Protein 4EZ1 (pdb70)

Foldseek 3Di:
DLLVVLVVVLVVVAQDPAFDLVRAKEKAKAKAWAAFADQDQVQQKTKTKIKIKIKIFDPSLADDCVVRVNDFKDKDAPVSHDDFQKDWPFFPDPKDWDDGWMWMAGNRRMIMTITIIMTMGHHNFPQQAPPQGGKDKIKIFGPPDFCSRYHYHYPDQAHHHPNYDPPYQKDWPGWTWDWDWDDDPPDDTIHIIIMTMTGIHGD/DLLVVLVVVLLVVLQDDAFDLVRAKEKAKAKAWAAFADQDQVQQKTKTKIKIKIKIFDPSNADDCVVRVNDFKDKAQPVSDDDFQKDWPFFPDDKAWDDGWMWMAGNRGMIMTITIIMTMGHHNQPQLADDQGGKDKIKIFGPPDACSRYPYHYPAQAHHHPNYDPPHQKDWPGWTWAWDWDDDPVDDTIHIIIMTMTGMHGD/DVLVVLLVVLVVVLVVQLVDDAFDLVRAWEKAWAKAWAAFADQDQVQQKTKTKIKIKIKIFDPSNADDCVVRVNPFKDKDACVVDDDFQKDWPFFDDPKDWDDGFMWMAGNRGMIMTITIIMTIGHHNFPCQAPPQGGKDKIKIFGPPDFCSRYVYHYPAQAHHHVNYDPPHQKDWPGWTWDWDWDDDPVDDTIHIIIMIMTGMHGD/DVVVVLLVVLVVVLVVVLLVDDAFDLVRAKEKAWAKAWAAFADADQVQQKTKTKIKIKIKIFDPSNADDCVVRVNDFKDKAQPVSDDDFQKDWPFFDDPKDWDDGWMWMAGNRRMIMTITIIMTMGRHNQPCQAPPQGGKDKIKIFGPPDFCSHYVYYYPAQAHHHVNHDPPHQKDWPGWTWAWDWDDDPVDDTIHIIIMIMTGMHGD/DVVLVVVLVVVLQADPAFDLVRAKEKAKAKAWAAFQDADQVQQKTKTKIKIKIKIFDPSQADDCVVRVNDFKDKDQPVRYDDFQKDWPFFPDPKAWDDGWMWMAGNRRMIITITIIMTIGGHNFPCQAPPQGGKDKIKIFGPPDFCSRYVYFYDPDFHHHPNYDPPHQKDWPGWGKGKDWDDDPPDDTTHMIIMIMTGMHGD/DCCVVVVNVVVPD/DQCVPVVNVVVPD/DLCVPVVSVVVPD/DLCVVVVSVVPPD/DCCVVVVNVVVPD

Nearest PDB structures (foldseek):
  4ez1-assembly1_E  TM=1.005E+00  e=9.847E-42  Aplysia californica
  4xk9-assembly1_D  TM=9.929E-01  e=1.525E-39  Aplysia californica
  4ez1-assembly1_A  TM=9.955E-01  e=4.319E-39  Aplysia californica
  5oaj-assembly1_A  TM=9.936E-01  e=7.888E-38  Aplysia californica
  5ke4-assembly1_D  TM=9.882E-01  e=1.038E-37  Aplysia californica

Solvent-accessible surface area: 41468 Å² total; per-residue (Å²): 108,81,19,25,61,33,4,94,103,1,68,91,91,74,206,34,13,0,4,30,69,110,46,80,11,63,0,17,1,9,2,0,2,9,1,1,0,77,16,40,70,80,13,8,22,1,9,1,0,2,1,5,25,10,66,5,101,12,124,63,24,106,24,82,22,131,59,27,44,86,11,45,39,12,20,8,50,10,100,100,36,60,44,11,15,18,18,9,23,22,7,0,88,46,66,62,48,13,14,40,83,31,0,0,0,26,68,57,0,17,0,11,16,4,3,4,24,7,3,15,2,8,0,47,4,111,20,16,115,52,82,87,12,2,88,8,46,3,82,4,0,6,6,0,18,1,14,100,13,5,29,3,88,30,102,68,88,89,0,31,62,87,30,35,51,82,38,1,78,20,58,32,71,51,2,39,3,58,89,58,68,55,122,53,135,82,8,94,18,23,5,18,6,0,21,3,42,1,19,1,71,89,140,114,77,24,45,63,27,5,103,104,0,42,82,92,42,108,65,15,0,4,21,99,84,39,79,13,59,0,14,1,11,3,0,2,11,1,1,0,76,18,43,71,76,11,3,19,0,6,1,0,1,0,6,30,13,88,3,108,9,124,58,13,95,19,72,27,114,108,18,47,111,22,71,42,5,19,6,50,10,95,76,22,54,45,13,15,22,17,8,15,21,7,0,93,46,67,60,49,12,14,37,82,35,0,0,0,27,68,50,0,18,0,20,15,3,3,5,22,6,2,14,2,6,0,28,4,110,22,14,106,57,79,82,12,3,74,6,52,2,63,3,0,6,4,0,19,2,13,99,14,4,35,3,90,23,102,72,79,106,2,37,69,82,26,38,46,84,35,1,73,23,57,29,67,43,1,41,4,62,88,67,71,29,120,42,132,87,11,92,17,19,1,20,7,0,25,4,50,2,85,1,72,90,145,114,100,96,27,58,98,10,48,62,28,6,92,109,0,44,78,88,39,124,67,22,2,4,28,66,120,40,81,11,61,0,16,3,5,2,0,1,9,1,1,1,78,21,42,69,81,12,1,20,1,7,1,0,2,2,7,30,8,68,4,106,19,122,60,14,102,22,70,23,120,112,26,46,83,12,41,39,4,23,8,50,10,98,98,30,58,44,11,13,18,15,9,19,23,7,0,90,48,60,62,46,8,14,38,88,33,0,0,0,23,67,44,0,16,1,14,15,3,6,4,22,7,2,16,3,9,0,34,4,111,20,16,112,53,153,136,11,2,71,9,48,3,92,4,0,5,3,0,18,1,14,98,17,4,40,3,83,33,101,65,75,110,8,36,69,88,30,31,41,80,40,3,75,24,54,26,67,45,4,42,4,61,87,43,68,67,124,45,132,89,12,92,18,18,5,18,13,0,24,2,33,4,78,1,65,85,132,115,101,87,80,122,98,8,38,59,25,6,87,104,1,44,64,75,29,86,159,66,17,1,4,21,93,61,22,81,10,65,0,15,0,12,6,1,3,14,2,1,0,76,20,44,72,79,12,7,21,0,10,2,0,3,2,10,24,10,68,4,108,18,117,62,13,103,24,84,25,121,110,22,47,104,22,68,37,4,26,5,48,10,96,88,27,60,46,13,13,22,12,7,23,22,5,0,87,51,50,62,55,17,12,41,84,34,0,0,0,29,64,46,0,15,0,18,15,5,5,4,19,7,0,14,4,8,2,44,5,108,22,18,115,52,152,78,12,4,77,11,47,2,99,4,0,4,4,0,18,0,12,92,15,3,34,2,76,26,96,71,88,95,0,35,55,80,35,31,44,80,41,2,74,19,45,32,64,48,0,49,3,60,90,68,66,92,126,42,129,84,11,100,14,23,5,18,15,0,21,4,41,2,72,2,66,86,141,78,52,66,37,7,70,108,0,44,80,84,42,124,211,41,22,1,4,28,67,76,16,72,9,63,0,14,0,0,1,0,0,8,2,3,0,79,19,41,66,77,10,7,21,1,8,2,0,2,1,10,13,10,92,4,110,16,92,62,13,83,24,70,17,122,118,20,47,98,26,61,40,5,26,6,49,9,97,80,27,57,44,11,14,21,15,12,19,20,7,0,89,52,65,60,50,10,14,41,81,30,0,1,0,38,70,54,0,16,0,14,13,3,3,4,19,7,2,16,8,10,0,42,4,110,21,16,114,45,138,117,13,2,79,10,51,2,80,2,0,5,6,1,18,1,12,101,12,3,39,2,76,37,26,151,66,152,6,28,65,80,28,26,46,78,39,2,76,24,40,24,67,52,14,68,17,78,94,77,76,62,122,42,130,87,8,92,17,19,4,20,15,0,19,2,51,8,84,2,63,89,133,34,19,32,28,14,0,3,0,1,5,45,100,49,52,21,40,13,14,1,5,0,0,2,31,99,23,46,14,36,27,13,1,4,0,0,2,45,106,31,52,14,46,15,18,1,4,0,0,2,28,100,27,44,16,37,20,15,0,4,0,0,2,28,103,26

InterPro domains:
  IPR006201 Neurotransmitter-gated ion-channel [PTHR18945] (35-205)
  IPR006202 Neurotransmitter-gated ion-channel ligand-binding domain [PF02931] (35-222)
  IPR036734 Neurotransmitter-gated ion-channel ligand-binding domain superfamily [G3DSA:2.70.170.10] (12-236)
  IPR036734 Neurotransmitter-gated ion-channel ligand-binding domain superfamily [SSF63712] (25-222)

CATH classification: 2.70.170.10

Organism: Aplysia californica (NCBI:txid6500)

B-factor: mean 32.03, std 12.46, range [12.75, 101.5]

Secondary structure (DSSP, 8-state):
-HHHHHHHHHHHT-------SSS-EEEEEEEEEEEEEEEETTTTEEEEEEEEEEEEEEEEEE--GGGGTT--EEEEEGGGS----EEESSBSSPPEE-S--EEEEETEEEEEE--EEEEEEE---TTTTSTT-EEEEEEEEESS--TTTEEEE-S-SBPB-TT--TTSSEEEEEEEEEEEEE--TT-SS-EEEEEEEEEEEE-/-HHHHHHHHHHHHH------SSS-EEEEEEEEEEEEEEEETTTTEEEEEEEEEEEEE-GGG---GGGGTT--EEEEEGGGS----EEESSBSS--EE-S--EEEEETTSEEEE--EEEEEEE---TTTTSSS-EEEEEEEEESS--TTTEEEE-S-SBPB-TT--TTSSEEEEEEEEEEEEEE-TT-SSEEEEEEEEEEEEE-/-HHHHHHHHHHHHHHHHH------SSS-EEEEEEEEEEEEEEEETTTTEEEEEEEEEEEEE-GGG---GGGGTT--EEEEEGGGS----EEESSBSSPPEE-S--EEEEETTSEEEE--EEEEEEE---TTTTSTT-EEEEEEEEESS--TTTEEEE-S-SB-B-TT--TT-SEEEEEEEEEEEEE--TT-SS-EEEEEEEEEEEE-/-HHHHHHHHHHHHHHHHHT-----BTTB-EEEEEEEEEEEEEEEETTTTEEEEEEEEEEEEE-GGG---GGGGTT--EEEEEGGGS----EEESSBSS--EE-S--EEEEETTSEEEE--EEEEEEE---TTTTSTT-EEEEEEEEESS--TTTEEEE-S-SB-B-TT--TT-SEEEEEEEEEEEEEE-TT-SSEEEEEEEEEEEEE-/-HHHHHHHHHHH------BTTB-EEEEEEEEEEEEEEEETTTTEEEEEEEEEEEEEEEEEE--GGGGTT--EEEEEGGGS----EEETTBSSPPEE-S--EEEEETEEEEEE--EEEEEEE---TTTTSSS-EEEEEEEEESS--TTTEEEEE-SS--B-TTS-TT-SEEEEEEEEEEEEE--TT-SS-EEEEEEEEEEEE-/--TTSHHHHHHH-/--TTSHHHHHHH-/--TTSHHHHHHH-/--TTSHHHHHHH-/--TTSHHHHHHH-

Structure (mmCIF, N/CA/C/O backbone):
data_4EZ1
#
_entry.id   4EZ1
#
_cell.length_a   68.437
_cell.length_b   78.636
_cell.length_c   117.636
_cell.angle_alpha   90.00
_cell.angle_beta   93.20
_cell.angle_gamma   90.00
#
_symmetry.space_group_name_H-M   'P 1 21 1'
#
loop_
_entity.id
_entity.type
_entity.pdbx_description
1 polymer 'Soluble acetylcholine receptor'
2 polymer 'Alpha-conotoxin BuIA'
3 non-polymer 'MANGANESE (II) ION'
4 water water
#
loop_
_atom_site.group_PDB
_atom_site.id
_atom_site.type_symbol
_atom_site.label_atom_id
_atom_site.label_alt_id
_atom_site.label_comp_id
_atom_site.label_asym_id
_atom_site.label_entity_id
_atom_site.label_seq_id
_atom_site.pdbx_PDB_ins_code
_atom_site.Cartn_x
_atom_site.Cartn_y
_atom_site.Cartn_z
_atom_site.occupancy
_atom_site.B_iso_or_equiv
_atom_site.auth_seq_id
_atom_site.auth_comp_id
_atom_site.auth_asym_id
_atom_site.auth_atom_id
_atom_site.pdbx_PDB_model_num
ATOM 1 N N . LEU A 1 9 ? 31.395 -10.639 0.972 1.00 63.43 0 LEU A N 1
ATOM 2 C CA . LEU A 1 9 ? 31.636 -11.028 2.388 1.00 74.68 0 LEU A CA 1
ATOM 3 C C . LEU A 1 9 ? 32.668 -10.124 3.055 1.00 76.96 0 LEU A C 1
ATOM 4 O O . LEU A 1 9 ? 32.821 -10.145 4.296 1.00 81.79 0 LEU A O 1
ATOM 6 N N . HIS A 1 10 ? 33.376 -9.332 2.246 1.00 77.56 1 HIS A N 1
ATOM 7 C CA . HIS A 1 10 ? 34.345 -8.345 2.776 1.00 77.02 1 HIS A CA 1
ATOM 8 C C . HIS A 1 10 ? 33.639 -7.144 3.395 1.00 76.30 1 HIS A C 1
ATOM 9 O O . HIS A 1 10 ? 34.099 -6.580 4.416 1.00 69.24 1 HIS A O 1
ATOM 11 N N . SER A 1 11 ? 32.499 -6.762 2.799 1.00 72.22 2 SER A N 1
ATOM 12 C CA . SER A 1 11 ? 31.635 -5.698 3.338 1.00 64.37 2 SER A CA 1
ATOM 13 C C . SER A 1 11 ? 31.087 -6.100 4.709 1.00 64.37 2 SER A C 1
ATOM 14 O O . SER A 1 11 ? 31.027 -5.279 5.618 1.00 69.25 2 SER A O 1
ATOM 17 N N . GLN A 1 12 ? 30.694 -7.362 4.843 1.00 56.82 3 GLN A N 1
ATOM 18 C CA . GLN A 1 12 ? 30.173 -7.879 6.086 1.00 60.61 3 GLN A CA 1
ATOM 19 C C . GLN A 1 12 ? 31.156 -7.730 7.235 1.00 62.71 3 GLN A C 1
ATOM 20 O O . GLN A 1 12 ? 30.784 -7.231 8.319 1.00 61.08 3 GLN A O 1
ATOM 26 N N . ALA A 1 13 ? 32.398 -8.169 7.003 1.00 58.62 4 ALA A N 1
ATOM 27 C CA . ALA A 1 13 ? 33.444 -8.111 8.031 1.00 55.90 4 ALA A CA 1
ATOM 28 C C . ALA A 1 13 ? 33.763 -6.660 8.380 1.00 56.08 4 ALA A C 1
ATOM 29 O O . ALA A 1 13 ? 34.059 -6.331 9.549 1.00 54.95 4 ALA A O 1
ATOM 31 N N . ASN A 1 14 ? 33.677 -5.786 7.382 1.00 50.46 5 ASN A N 1
ATOM 32 C CA . ASN A 1 14 ? 33.789 -4.367 7.660 1.00 52.94 5 ASN A CA 1
ATOM 33 C C . ASN A 1 14 ? 32.701 -3.834 8.599 1.00 55.01 5 ASN A C 1
ATOM 34 O O . ASN A 1 14 ? 32.993 -3.080 9.543 1.00 54.88 5 ASN A O 1
ATOM 39 N N . LEU A 1 15 ? 31.458 -4.240 8.353 1.00 47.60 6 LEU A N 1
ATOM 40 C CA . LEU A 1 15 ? 30.358 -3.810 9.197 1.00 49.39 6 LEU A CA 1
ATOM 41 C C . LEU A 1 15 ? 30.544 -4.349 10.619 1.00 51.40 6 LEU A C 1
ATOM 42 O O . LEU A 1 15 ? 30.414 -3.591 11.603 1.00 52.91 6 LEU A O 1
ATOM 47 N N . MET A 1 16 ? 30.883 -5.635 10.718 1.00 48.67 7 MET A N 1
ATOM 48 C CA . MET A 1 16 ? 31.201 -6.254 11.991 1.00 50.56 7 MET A CA 1
ATOM 49 C C . MET A 1 16 ? 32.329 -5.519 12.700 1.00 51.15 7 MET A C 1
ATOM 50 O O . MET A 1 16 ? 32.301 -5.372 13.920 1.00 61.34 7 MET A O 1
ATOM 55 N N . ARG A 1 17 ? 33.296 -5.015 11.944 1.00 53.87 8 ARG A N 1
ATOM 56 C CA . ARG A 1 17 ? 34.402 -4.286 12.545 1.00 56.21 8 ARG A CA 1
ATOM 57 C C . ARG A 1 17 ? 33.943 -2.936 13.044 1.00 56.98 8 ARG A C 1
ATOM 58 O O . ARG A 1 17 ? 34.290 -2.527 14.142 1.00 55.13 8 ARG A O 1
ATOM 66 N N . LEU A 1 18 ? 33.160 -2.241 12.228 1.00 59.88 9 LEU A N 1
ATOM 67 C CA . LEU A 1 18 ? 32.651 -0.928 12.604 1.00 55.16 9 LEU A CA 1
ATOM 68 C C . LEU A 1 18 ? 31.763 -1.023 13.856 1.00 60.25 9 LEU A C 1
ATOM 69 O O . LEU A 1 18 ? 31.943 -0.241 14.785 1.00 61.95 9 LEU A O 1
ATOM 74 N N . LYS A 1 19 ? 30.831 -1.984 13.882 1.00 57.42 10 LYS A N 1
ATOM 75 C CA . LYS A 1 19 ? 29.928 -2.144 15.034 1.00 57.89 10 LYS A CA 1
ATOM 76 C C . LYS A 1 19 ? 30.677 -2.371 16.363 1.00 61.43 10 LYS A C 1
ATOM 77 O O . LYS A 1 19 ? 30.413 -1.671 17.347 1.00 63.48 10 LYS A O 1
ATOM 83 N N . SER A 1 20 ? 31.632 -3.304 16.378 1.00 65.30 11 SER A N 1
ATOM 84 C CA . SER A 1 20 ? 32.439 -3.579 17.587 1.00 64.81 11 SER A CA 1
ATOM 85 C C . SER A 1 20 ? 33.367 -2.407 17.982 1.00 60.67 11 SER A C 1
ATOM 86 O O . SER A 1 20 ? 33.444 -2.052 19.151 1.00 62.71 11 SER A O 1
ATOM 89 N N . ASP A 1 21 ? 34.034 -1.778 17.015 1.00 61.24 12 ASP A N 1
ATOM 90 C CA . ASP A 1 21 ? 34.849 -0.582 17.288 1.00 69.17 12 ASP A CA 1
ATOM 91 C C . ASP A 1 21 ? 34.052 0.498 17.985 1.00 73.56 12 ASP A C 1
ATOM 92 O O . ASP A 1 21 ? 34.589 1.534 18.396 1.00 78.73 12 ASP A O 1
ATOM 97 N N . LEU A 1 22 ? 32.762 0.245 18.130 1.00 69.41 13 LEU A N 1
ATOM 98 C CA . LEU A 1 22 ? 31.845 1.328 18.264 1.00 58.89 13 LEU A CA 1
ATOM 99 C C . LEU A 1 22 ? 30.716 0.966 19.204 1.00 55.26 13 LEU A C 1
ATOM 100 O O . LEU A 1 22 ? 30.953 0.482 20.302 1.00 49.46 13 LEU A O 1
ATOM 105 N N . MET A 1 28 ? 31.151 3.477 26.978 1.00 60.70 19 MET A N 1
ATOM 106 C CA . MET A 1 28 ? 29.683 3.420 27.075 1.00 67.23 19 MET A CA 1
ATOM 107 C C . MET A 1 28 ? 29.009 4.804 27.313 1.00 67.76 19 MET A C 1
ATOM 108 O O . MET A 1 28 ? 29.242 5.426 28.363 1.00 72.41 19 MET A O 1
ATOM 113 N N . TYR A 1 29 ? 28.180 5.271 26.355 1.00 54.77 20 TYR A N 1
ATOM 114 C CA . TYR A 1 29 ? 27.546 6.614 26.411 1.00 48.73 20 TYR A CA 1
ATOM 115 C C . TYR A 1 29 ? 26.626 6.808 27.620 1.00 44.53 20 TYR A C 1
ATOM 116 O O . TYR A 1 29 ? 25.728 6.016 27.854 1.00 43.30 20 TYR A O 1
ATOM 125 N N . PRO A 1 30 ? 26.859 7.870 28.400 1.00 43.41 21 PRO A N 1
ATOM 126 C CA . PRO A 1 30 ? 26.183 8.012 29.706 1.00 40.48 21 PRO A CA 1
ATOM 127 C C . PRO A 1 30 ? 24.856 8.744 29.595 1.00 35.72 21 PRO A C 1
ATOM 128 O O . PRO A 1 30 ? 24.138 8.809 30.546 1.00 32.79 21 PRO A O 1
ATOM 132 N N . GLY A 1 31 ? 24.540 9.277 28.422 1.00 36.69 22 GLY A N 1
ATOM 133 C CA . GLY A 1 31 ? 23.335 10.064 28.232 1.00 32.28 22 GLY A CA 1
ATOM 134 C C . GLY A 1 31 ? 23.758 11.517 28.272 1.00 31.06 22 GLY A C 1
ATOM 135 O O . GLY A 1 31 ? 24.888 11.816 28.629 1.00 29.85 22 GLY A O 1
ATOM 136 N N . PRO A 1 32 ? 22.848 12.425 27.917 1.00 31.07 23 PRO A N 1
ATOM 137 C CA . PRO A 1 32 ? 23.137 13.862 27.858 1.00 32.22 23 PRO A CA 1
ATOM 138 C C . PRO A 1 32 ? 23.242 14.511 29.251 1.00 38.07 23 PRO A C 1
ATOM 139 O O . PRO A 1 32 ? 22.620 14.041 30.205 1.00 39.74 23 PRO A O 1
ATOM 143 N N . THR A 1 33 ? 23.997 15.608 29.354 1.00 40.64 24 THR A N 1
ATOM 144 C CA . THR A 1 33 ? 24.143 16.357 30.624 1.00 38.77 24 THR A CA 1
ATOM 145 C C . THR A 1 33 ? 24.009 17.857 30.358 1.00 38.13 24 THR A C 1
ATOM 146 O O . THR A 1 33 ? 23.960 18.260 29.204 1.00 40.06 24 THR A O 1
ATOM 150 N N . LYS A 1 34 ? 23.910 18.668 31.416 1.00 38.86 25 LYS A N 1
ATOM 151 C CA . LYS A 1 34 ? 23.897 20.146 31.298 1.00 35.94 25 LYS A CA 1
ATOM 152 C C . LYS A 1 34 ? 25.140 20.637 30.521 1.00 38.89 25 LYS A C 1
ATOM 153 O O . LYS A 1 34 ? 25.070 21.651 29.855 1.00 35.99 25 LYS A O 1
ATOM 155 N N . ASP A 1 35 ? 26.256 19.897 30.590 1.00 41.67 26 ASP A N 1
ATOM 156 C CA . ASP A 1 35 ? 27.492 20.274 29.900 1.00 44.88 26 ASP A CA 1
ATOM 157 C C . ASP A 1 35 ? 27.565 19.693 28.495 1.00 50.26 26 ASP A C 1
ATOM 158 O O . ASP A 1 35 ? 28.253 20.216 27.613 1.00 50.44 26 ASP A O 1
ATOM 163 N N . ASP A 1 36 ? 26.848 18.603 28.284 1.00 45.40 27 ASP A N 1
ATOM 164 C CA . ASP A 1 36 ? 26.863 17.983 27.003 1.00 41.51 27 ASP A CA 1
ATOM 165 C C . ASP A 1 36 ? 25.418 17.714 26.553 1.00 40.44 27 ASP A C 1
ATOM 166 O O . ASP A 1 36 ? 25.005 16.554 26.433 1.00 38.47 27 ASP A O 1
ATOM 171 N N . PRO A 1 37 ? 24.647 18.789 26.289 1.00 35.92 28 PRO A N 1
ATOM 172 C CA . PRO A 1 37 ? 23.220 18.640 26.019 1.00 34.28 28 PRO A CA 1
ATOM 173 C C . PRO A 1 37 ? 22.950 17.920 24.708 1.00 34.66 28 PRO A C 1
ATOM 174 O O . PRO A 1 37 ? 23.841 17.773 23.898 1.00 38.30 28 PRO A O 1
ATOM 178 N N . LEU A 1 38 ? 21.719 17.464 24.511 1.00 36.60 29 LEU A N 1
ATOM 179 C CA . LEU A 1 38 ? 21.352 16.737 23.305 1.00 32.79 29 LEU A CA 1
ATOM 180 C C . LEU A 1 38 ? 20.038 17.278 22.786 1.00 31.69 29 LEU A C 1
ATOM 181 O O . LEU A 1 38 ? 19.111 17.512 23.566 1.00 29.49 29 LEU A O 1
ATOM 186 N N . THR A 1 39 ? 19.986 17.531 21.477 1.00 29.88 30 THR A N 1
ATOM 187 C CA . THR A 1 39 ? 18.756 17.904 20.816 1.00 28.38 30 THR A CA 1
ATOM 188 C C . THR A 1 39 ? 18.104 16.618 20.227 1.00 30.00 30 THR A C 1
ATOM 189 O O . THR A 1 39 ? 18.727 15.881 19.418 1.00 27.86 30 THR A O 1
ATOM 193 N N . VAL A 1 40 ? 16.848 16.385 20.595 1.00 26.24 31 VAL A N 1
ATOM 194 C CA . VAL A 1 40 ? 16.054 15.342 19.986 1.00 27.01 31 VAL A CA 1
ATOM 195 C C . VAL A 1 40 ? 14.954 15.948 19.098 1.00 28.03 31 VAL A C 1
ATOM 196 O O . VAL A 1 40 ? 14.143 16.767 19.558 1.00 31.55 31 VAL A O 1
ATOM 200 N N . THR A 1 41 ? 14.904 15.546 17.830 1.00 26.47 32 THR A N 1
ATOM 201 C CA . THR A 1 41 ? 13.799 16.002 16.997 1.00 28.23 32 THR A CA 1
ATOM 202 C C . THR A 1 41 ? 12.701 14.947 16.983 1.00 26.59 32 THR A C 1
ATOM 203 O O . THR A 1 41 ? 12.958 13.780 16.667 1.00 26.40 32 THR A O 1
ATOM 207 N N . LEU A 1 42 ? 11.496 15.376 17.316 1.00 22.71 33 LEU A N 1
ATOM 208 C CA . LEU A 1 42 ? 10.376 14.506 17.406 1.00 24.92 33 LEU A CA 1
ATOM 209 C C . LEU A 1 42 ? 9.309 14.848 16.347 1.00 26.93 33 LEU A C 1
ATOM 210 O O . LEU A 1 42 ? 9.064 16.033 16.054 1.00 29.70 33 LEU A O 1
ATOM 215 N N . GLY A 1 43 ? 8.656 13.812 15.794 1.00 24.93 34 GLY A N 1
ATOM 216 C CA . GLY A 1 43 ? 7.545 13.988 14.841 1.00 22.93 34 GLY A CA 1
ATOM 217 C C . GLY A 1 43 ? 6.591 12.808 14.805 1.00 23.17 34 GLY A C 1
ATOM 218 O O . GLY A 1 43 ? 6.963 11.665 15.128 1.00 26.47 34 GLY A O 1
ATOM 219 N N . PHE A 1 44 ? 5.345 13.063 14.448 1.00 22.30 35 PHE A N 1
ATOM 220 C CA . PHE A 1 44 ? 4.334 11.982 14.397 1.00 22.21 35 PHE A CA 1
ATOM 221 C C . PHE A 1 44 ? 3.716 11.762 13.050 1.00 20.23 35 PHE A C 1
ATOM 222 O O . PHE A 1 44 ? 3.384 12.700 12.374 1.00 21.32 35 PHE A O 1
ATOM 230 N N . THR A 1 45 ? 3.532 10.491 12.693 1.00 21.62 36 THR A N 1
ATOM 231 C CA . THR A 1 45 ? 2.793 10.079 11.507 1.00 19.85 36 THR A CA 1
ATOM 232 C C . THR A 1 45 ? 1.555 9.388 12.060 1.00 21.23 36 THR A C 1
ATOM 233 O O . THR A 1 45 ? 1.644 8.254 12.527 1.00 23.10 36 THR A O 1
ATOM 237 N N . LEU A 1 46 ? 0.393 10.040 12.009 1.00 19.12 37 LEU A N 1
ATOM 238 C CA . LEU A 1 46 ? -0.772 9.445 12.573 1.00 21.71 37 LEU A CA 1
ATOM 239 C C . LEU A 1 46 ? -1.478 8.546 11.589 1.00 23.50 37 LEU A C 1
ATOM 240 O O . LEU A 1 46 ? -1.971 9.004 10.594 1.00 29.99 37 LEU A O 1
ATOM 245 N N . GLN A 1 47 ? -1.601 7.268 11.898 1.00 25.76 38 GLN A N 1
ATOM 246 C CA . GLN A 1 47 ? -2.249 6.297 10.989 1.00 23.86 38 GLN A CA 1
ATOM 247 C C . GLN A 1 47 ? -3.755 6.173 11.237 1.00 22.21 38 GLN A C 1
ATOM 248 O O . GLN A 1 47 ? -4.531 5.996 10.295 1.00 21.11 38 GLN A O 1
ATOM 254 N N . ASP A 1 48 ? -4.184 6.250 12.491 1.00 19.82 39 ASP A N 1
ATOM 255 C CA . ASP A 1 48 ? -5.549 5.916 12.800 1.00 20.12 39 ASP A CA 1
ATOM 256 C C . ASP A 1 48 ? -5.916 6.367 14.198 1.00 21.71 39 ASP A C 1
ATOM 257 O O . ASP A 1 48 ? -5.090 6.277 15.155 1.00 23.21 39 ASP A O 1
ATOM 262 N N . ILE A 1 49 ? -7.153 6.842 14.324 1.00 20.18 40 ILE A N 1
ATOM 263 C CA . ILE A 1 49 ? -7.772 6.946 15.633 1.00 20.97 40 ILE A CA 1
ATOM 264 C C . ILE A 1 49 ? -8.719 5.733 15.716 1.00 21.03 40 ILE A C 1
ATOM 265 O O . ILE A 1 49 ? -9.773 5.685 15.017 1.00 18.81 40 ILE A O 1
ATOM 270 N N . VAL A 1 50 ? -8.328 4.763 16.543 1.00 19.68 41 VAL A N 1
ATOM 271 C CA . VAL A 1 50 ? -9.002 3.478 16.565 1.00 20.07 41 VAL A CA 1
ATOM 272 C C . VAL A 1 50 ? -10.337 3.573 17.281 1.00 20.06 41 VAL A C 1
ATOM 273 O O . VAL A 1 50 ? -11.344 3.122 16.767 1.00 20.65 41 VAL A O 1
ATOM 277 N N . LYS A 1 51 ? -10.335 4.214 18.449 1.00 22.68 42 LYS A N 1
ATOM 278 C CA . LYS A 1 51 ? -11.447 4.225 19.375 1.00 23.58 42 LYS A CA 1
ATOM 279 C C . LYS A 1 51 ? -11.389 5.476 20.273 1.00 24.66 42 LYS A C 1
ATOM 280 O O . LYS A 1 51 ? -10.310 5.899 20.759 1.00 24.20 42 LYS A O 1
ATOM 286 N N . ALA A 1 52 ? -12.567 6.056 20.461 1.00 23.37 43 ALA A N 1
ATOM 287 C CA . ALA A 1 52 ? -12.812 7.109 21.404 1.00 25.14 43 ALA A CA 1
ATOM 288 C C . ALA A 1 52 ? -13.871 6.573 22.411 1.00 26.39 43 ALA A C 1
ATOM 289 O O . ALA A 1 52 ? -15.034 6.381 22.066 1.00 24.74 43 ALA A O 1
ATOM 291 N N . ASP A 1 53 ? -13.454 6.317 23.651 1.00 26.79 44 ASP A N 1
ATOM 292 C CA . ASP A 1 53 ? -14.340 5.681 24.635 1.00 25.88 44 ASP A CA 1
ATOM 293 C C . ASP A 1 53 ? -14.933 6.739 25.553 1.00 26.03 44 ASP A C 1
ATOM 294 O O . ASP A 1 53 ? -14.255 7.256 26.431 1.00 25.54 44 ASP A O 1
ATOM 299 N N . SER A 1 54 ? -16.199 7.055 25.362 1.00 25.53 45 SER A N 1
ATOM 300 C CA . SER A 1 54 ? -16.768 8.176 26.094 1.00 26.98 45 SER A CA 1
ATOM 301 C C . SER A 1 54 ? -17.280 7.708 27.461 1.00 26.14 45 SER A C 1
ATOM 302 O O . SER A 1 54 ? -17.798 8.531 28.271 1.00 24.55 45 SER A O 1
ATOM 305 N N . SER A 1 55 ? -17.132 6.413 27.740 1.00 24.98 46 SER A N 1
ATOM 306 C CA . SER A 1 55 ? -17.518 5.933 29.077 1.00 25.22 46 SER A CA 1
ATOM 307 C C . SER A 1 55 ? -16.332 6.056 30.046 1.00 23.08 46 SER A C 1
ATOM 308 O O . SER A 1 55 ? -16.534 6.140 31.233 1.00 24.74 46 SER A O 1
ATOM 311 N N . THR A 1 56 ? -15.104 6.094 29.529 1.00 21.42 47 THR A N 1
ATOM 312 C CA . THR A 1 56 ? -13.891 6.224 30.364 1.00 20.35 47 THR A CA 1
ATOM 313 C C . THR A 1 56 ? -13.078 7.453 29.998 1.00 22.25 47 THR A C 1
ATOM 314 O O . THR A 1 56 ? -12.105 7.777 30.655 1.00 23.64 47 THR A O 1
ATOM 318 N N . ASN A 1 57 ? -13.481 8.146 28.936 1.00 23.77 48 ASN A N 1
ATOM 319 C CA . ASN A 1 57 ? -12.726 9.274 28.406 1.00 23.32 48 ASN A CA 1
ATOM 320 C C . ASN A 1 57 ? -11.288 8.877 28.077 1.00 23.72 48 ASN A C 1
ATOM 321 O O . ASN A 1 57 ? -10.289 9.454 28.563 1.00 24.69 48 ASN A O 1
ATOM 326 N N . GLU A 1 58 ? -11.194 7.875 27.222 1.00 23.15 49 GLU A N 1
ATOM 327 C CA . GLU A 1 58 ? -9.919 7.434 26.679 1.00 23.61 49 GLU A CA 1
ATOM 328 C C . GLU A 1 58 ? -10.013 7.359 25.167 1.00 25.71 49 GLU A C 1
ATOM 329 O O . GLU A 1 58 ? -11.094 7.004 24.605 1.00 29.41 49 GLU A O 1
ATOM 335 N N . VAL A 1 59 ? -8.900 7.676 24.502 1.00 22.48 50 VAL A N 1
ATOM 336 C CA . VAL A 1 59 ? -8.833 7.602 23.060 1.00 21.75 50 VAL A CA 1
ATOM 337 C C . VAL A 1 59 ? -7.591 6.825 22.683 1.00 21.29 50 VAL A C 1
ATOM 338 O O . VAL A 1 59 ? -6.517 7.002 23.283 1.00 19.87 50 VAL A O 1
ATOM 342 N N . ASP A 1 60 ? -7.727 5.970 21.677 1.00 22.02 51 ASP A N 1
ATOM 343 C CA . ASP A 1 60 ? -6.588 5.165 21.201 1.00 21.34 51 ASP A CA 1
ATOM 344 C C . ASP A 1 60 ? -6.125 5.635 19.825 1.00 22.17 51 ASP A C 1
ATOM 345 O O . ASP A 1 60 ? -6.948 5.840 18.934 1.00 21.11 51 ASP A O 1
ATOM 350 N N . LEU A 1 61 ? -4.815 5.811 19.679 1.00 20.56 52 LEU A N 1
ATOM 351 C CA . LEU A 1 61 ? -4.217 6.243 18.451 1.00 21.42 52 LEU A CA 1
ATOM 352 C C . LEU A 1 61 ? -3.175 5.259 18.037 1.00 21.35 52 LEU A C 1
ATOM 353 O O . LEU A 1 61 ? -2.477 4.693 18.885 1.00 22.91 52 LEU A O 1
ATOM 358 N N . VAL A 1 62 ? -3.034 5.079 16.721 1.00 21.20 53 VAL A N 1
ATOM 359 C CA . VAL A 1 62 ? -1.945 4.270 16.178 1.00 19.77 53 VAL A CA 1
ATOM 360 C C . VAL A 1 62 ? -1.141 5.200 15.307 1.00 20.06 53 VAL A C 1
ATOM 361 O O . VAL A 1 62 ? -1.706 5.853 14.394 1.00 21.74 53 VAL A O 1
ATOM 365 N N . TYR A 1 63 ? 0.156 5.272 15.580 1.00 18.39 54 TYR A N 1
ATOM 366 C CA . TYR A 1 63 ? 1.019 6.259 14.937 1.00 18.69 54 TYR A CA 1
ATOM 367 C C . TYR A 1 63 ? 2.452 5.768 14.877 1.00 20.37 54 TYR A C 1
ATOM 368 O O . TYR A 1 63 ? 2.841 4.880 15.639 1.00 17.45 54 TYR A O 1
ATOM 377 N N . TYR A 1 64 ? 3.235 6.379 13.970 1.00 22.16 55 TYR A N 1
ATOM 378 C CA . TYR A 1 64 ? 4.674 6.230 13.995 1.00 24.43 55 TYR A CA 1
ATOM 379 C C . TYR A 1 64 ? 5.213 7.412 14.762 1.00 24.88 55 TYR A C 1
ATOM 380 O O . TYR A 1 64 ? 4.759 8.516 14.570 1.00 27.33 55 TYR A O 1
ATOM 389 N N . GLU A 1 65 ? 6.204 7.175 15.615 1.00 26.68 56 GLU A N 1
ATOM 390 C CA . GLU A 1 65 ? 6.853 8.232 16.337 1.00 27.41 56 GLU A CA 1
ATOM 391 C C . GLU A 1 65 ? 8.274 8.395 15.835 1.00 29.23 56 GLU A C 1
ATOM 392 O O . GLU A 1 65 ? 9.148 7.551 16.108 1.00 30.20 56 GLU A O 1
ATOM 398 N N . GLN A 1 66 ? 8.524 9.496 15.128 1.00 26.50 57 GLN A N 1
ATOM 399 C CA . GLN A 1 66 ? 9.860 9.732 14.615 1.00 28.27 57 GLN A CA 1
ATOM 400 C C . GLN A 1 66 ? 10.742 10.426 15.627 1.00 26.95 57 GLN A C 1
ATOM 401 O O . GLN A 1 66 ? 10.418 11.500 16.122 1.00 27.76 57 GLN A O 1
ATOM 407 N N . GLN A 1 67 ? 11.877 9.821 15.908 1.00 25.58 58 GLN A N 1
ATOM 408 C CA . GLN A 1 67 ? 12.891 10.423 16.763 1.00 27.45 58 GLN A CA 1
ATOM 409 C C . GLN A 1 67 ? 14.226 10.527 16.033 1.00 28.79 58 GLN A C 1
ATOM 410 O O . GLN A 1 67 ? 14.616 9.641 15.264 1.00 27.56 58 GLN A O 1
ATOM 416 N N . ARG A 1 68 ? 14.922 11.626 16.277 1.00 28.46 59 ARG A N 1
ATOM 417 C CA . ARG A 1 68 ? 16.210 11.850 15.665 1.00 30.45 59 ARG A CA 1
ATOM 418 C C . ARG A 1 68 ? 17.071 12.599 16.647 1.00 28.71 59 ARG A C 1
ATOM 419 O O . ARG A 1 68 ? 16.630 13.607 17.202 1.00 29.89 59 ARG A O 1
ATOM 427 N N . TRP A 1 69 ? 18.274 12.085 16.875 1.00 27.63 60 TRP A N 1
ATOM 428 C CA . TRP A 1 69 ? 19.282 12.781 17.671 1.00 29.90 60 TRP A CA 1
ATOM 429 C C . TRP A 1 69 ? 20.656 12.588 17.067 1.00 32.51 60 TRP A C 1
ATOM 430 O O . TRP A 1 69 ? 20.799 11.887 16.073 1.00 33.36 60 TRP A O 1
ATOM 441 N N . LYS A 1 70 ? 21.683 13.208 17.639 1.00 35.28 61 LYS A N 1
ATOM 442 C CA . LYS A 1 70 ? 23.031 13.051 17.086 1.00 42.20 61 LYS A CA 1
ATOM 443 C C . LYS A 1 70 ? 24.140 12.983 18.142 1.00 41.25 61 LYS A C 1
ATOM 444 O O . LYS A 1 70 ? 24.208 13.832 19.052 1.00 42.59 61 LYS A O 1
ATOM 450 N N . LEU A 1 71 ? 24.981 11.958 18.030 1.00 36.23 62 LEU A N 1
ATOM 451 C CA . LEU A 1 71 ? 26.063 11.738 18.992 1.00 39.96 62 LEU A CA 1
ATOM 452 C C . LEU A 1 71 ? 27.455 11.720 18.334 1.00 43.94 62 LEU A C 1
ATOM 453 O O . LEU A 1 71 ? 27.698 10.901 17.427 1.00 43.05 62 LEU A O 1
ATOM 458 N N . ASN A 1 72 ? 28.361 12.585 18.809 1.00 38.55 63 ASN A N 1
ATOM 459 C CA . ASN A 1 72 ? 29.742 12.592 18.308 1.00 40.91 63 ASN A CA 1
ATOM 460 C C . ASN A 1 72 ? 30.414 11.249 18.467 1.00 40.43 63 ASN A C 1
ATOM 461 O O . ASN A 1 72 ? 31.200 10.850 17.624 1.00 40.96 63 ASN A O 1
ATOM 466 N N . SER A 1 73 ? 30.073 10.529 19.527 1.00 38.53 64 SER A N 1
ATOM 467 C CA . SER A 1 73 ? 30.694 9.244 19.767 1.00 41.33 64 SER A CA 1
ATOM 468 C C . SER A 1 73 ? 30.281 8.230 18.693 1.00 48.44 64 SER A C 1
ATOM 469 O O . SER A 1 73 ? 30.853 7.138 18.620 1.00 51.50 64 SER A O 1
ATOM 472 N N . LEU A 1 74 ? 29.269 8.562 17.886 1.00 50.33 65 LEU A N 1
ATOM 473 C CA . LEU A 1 74 ? 28.783 7.604 16.879 1.00 52.48 65 LEU A CA 1
ATOM 474 C C . LEU A 1 74 ? 29.237 7.956 15.452 1.00 53.56 65 LEU A C 1
ATOM 475 O O . LEU A 1 74 ? 28.686 7.456 14.464 1.00 52.69 65 LEU A O 1
ATOM 480 N N . MET A 1 75 ? 30.260 8.810 15.372 1.00 52.85 66 MET A N 1
ATOM 481 C CA . MET A 1 75 ? 30.853 9.230 14.095 1.00 53.63 66 MET A CA 1
ATOM 482 C C . MET A 1 75 ? 31.940 8.289 13.589 1.00 53.88 66 MET A C 1
ATOM 483 O O . MET A 1 75 ? 32.636 7.637 14.399 1.00 50.37 66 MET A O 1
ATOM 488 N N . TRP A 1 76 ? 32.060 8.218 12.249 1.00 50.50 67 TRP A N 1
ATOM 489 C CA . TRP A 1 76 ? 33.150 7.491 11.574 1.00 48.02 67 TRP A CA 1
ATOM 490 C C . TRP A 1 76 ? 33.353 7.981 10.179 1.00 48.02 67 TRP A C 1
ATOM 491 O O . TRP A 1 76 ? 32.443 8.547 9.556 1.00 50.01 67 TRP A O 1
ATOM 502 N N . ASP A 1 77 ? 34.571 7.770 9.685 1.00 51.59 68 ASP A N 1
ATOM 503 C CA . ASP A 1 77 ? 34.893 7.931 8.270 1.00 52.58 68 ASP A CA 1
ATOM 504 C C . ASP A 1 77 ? 34.491 6.670 7.489 1.00 45.76 68 ASP A C 1
ATOM 505 O O . ASP A 1 77 ? 35.003 5.586 7.763 1.00 43.41 68 ASP A O 1
ATOM 510 N N . PRO A 1 78 ? 33.577 6.810 6.523 1.00 42.34 69 PRO A N 1
ATOM 511 C CA . PRO A 1 78 ? 33.216 5.710 5.632 1.00 46.06 69 PRO A CA 1
ATOM 512 C C . PRO A 1 78 ? 34.435 5.085 4.939 1.00 54.65 69 PRO A C 1
ATOM 513 O O . PRO A 1 78 ? 34.482 3.861 4.722 1.00 53.93 69 PRO A O 1
ATOM 517 N N . ASN A 1 79 ? 35.413 5.925 4.599 1.00 61.35 70 ASN A N 1
ATOM 518 C CA . ASN A 1 79 ? 36.665 5.462 3.971 1.00 66.24 70 ASN A CA 1
ATOM 519 C C . ASN A 1 79 ? 37.416 4.367 4.754 1.00 60.63 70 ASN A C 1
ATOM 520 O O . ASN A 1 79 ? 37.959 3.434 4.156 1.00 63.74 70 ASN A O 1
ATOM 525 N N . GLU A 1 80 ? 37.432 4.471 6.081 1.00 55.47 71 GLU A N 1
ATOM 526 C CA . GLU A 1 80 ? 38.085 3.469 6.920 1.00 55.02 71 GLU A CA 1
ATOM 527 C C . GLU A 1 80 ? 37.270 2.162 7.056 1.00 59.52 71 GLU A C 1
ATOM 528 O O . GLU A 1 80 ? 37.708 1.217 7.717 1.00 60.32 71 GLU A O 1
ATOM 530 N N . TYR A 1 81 ? 36.084 2.110 6.443 1.00 60.34 72 TYR A N 1
ATOM 531 C CA . TYR A 1 81 ? 35.167 0.961 6.614 1.00 60.89 72 TYR A CA 1
ATOM 532 C C . TYR A 1 81 ? 34.464 0.551 5.304 1.00 62.03 72 TYR A C 1
ATOM 533 O O . TYR A 1 81 ? 33.236 0.315 5.283 1.00 59.56 72 TYR A O 1
ATOM 542 N N . GLY A 1 82 ? 35.257 0.468 4.229 1.00 54.06 73 GLY A N 1
ATOM 543 C CA . GLY A 1 82 ? 34.776 0.065 2.921 1.00 48.60 73 GLY A CA 1
ATOM 544 C C . GLY A 1 82 ? 33.522 0.804 2.502 1.00 47.52 73 GLY A C 1
ATOM 545 O O . GLY A 1 82 ? 32.613 0.180 1.995 1.00 50.19 73 GLY A O 1
ATOM 546 N N . ASN A 1 83 ? 33.457 2.118 2.744 1.00 45.70 74 ASN A N 1
ATOM 547 C CA . ASN A 1 83 ? 32.345 2.974 2.249 1.00 49.69 74 ASN A CA 1
ATOM 548 C C . ASN A 1 83 ? 30.921 2.737 2.876 1.00 49.51 74 ASN A C 1
ATOM 549 O O . ASN A 1 83 ? 29.878 3.127 2.274 1.00 50.78 74 ASN A O 1
ATOM 554 N N . ILE A 1 84 ? 30.870 2.091 4.051 1.00 45.72 75 ILE A N 1
ATOM 555 C CA . ILE A 1 84 ? 29.619 1.986 4.850 1.00 42.25 75 ILE A CA 1
ATOM 556 C C . ILE A 1 84 ? 29.263 3.406 5.308 1.00 36.94 75 ILE A C 1
ATOM 557 O O . ILE A 1 84 ? 30.068 4.071 5.968 1.00 37.08 75 ILE A O 1
ATOM 562 N N . THR A 1 85 ? 28.100 3.894 4.917 1.00 33.28 76 THR A N 1
ATOM 563 C CA . THR A 1 85 ? 27.711 5.221 5.348 1.00 39.56 76 THR A CA 1
ATOM 564 C C . THR A 1 85 ? 26.658 5.213 6.463 1.00 41.45 76 THR A C 1
ATOM 565 O O . THR A 1 85 ? 26.438 6.234 7.144 1.00 44.56 76 THR A O 1
ATOM 569 N N . ASP A 1 86 ? 26.013 4.063 6.631 1.00 38.87 77 ASP A N 1
ATOM 570 C CA . ASP A 1 86 ? 24.962 3.898 7.619 1.00 40.23 77 ASP A CA 1
ATOM 571 C C . ASP A 1 86 ? 24.821 2.450 8.005 1.00 35.74 77 ASP A C 1
ATOM 572 O O . ASP A 1 86 ? 25.278 1.585 7.274 1.00 35.99 77 ASP A O 1
ATOM 577 N N . PHE A 1 87 ? 24.202 2.174 9.150 1.00 33.19 78 PHE A N 1
ATOM 578 C CA . PHE A 1 87 ? 23.872 0.778 9.503 1.00 31.62 78 PHE A CA 1
ATOM 579 C C . PHE A 1 87 ? 22.647 0.671 10.422 1.00 31.91 78 PHE A C 1
ATOM 580 O O . PHE A 1 87 ? 22.258 1.621 11.090 1.00 30.40 78 PHE A O 1
ATOM 588 N N . ARG A 1 88 ? 22.065 -0.522 10.428 1.00 32.27 79 ARG A N 1
ATOM 589 C CA . ARG A 1 88 ? 20.924 -0.824 11.233 1.00 30.62 79 ARG A CA 1
ATOM 590 C C . ARG A 1 88 ? 21.330 -1.635 12.424 1.00 33.77 79 ARG A C 1
ATOM 591 O O . ARG A 1 88 ? 22.118 -2.574 12.306 1.00 35.65 79 ARG A O 1
ATOM 599 N N . THR A 1 89 ? 20.769 -1.274 13.577 1.00 31.58 80 THR A N 1
ATOM 600 C CA . THR A 1 89 ? 21.030 -2.001 14.793 1.00 31.81 80 THR A CA 1
ATOM 601 C C . THR A 1 89 ? 19.775 -1.982 15.661 1.00 30.47 80 THR A C 1
ATOM 602 O O . THR A 1 89 ? 18.964 -1.043 15.590 1.00 30.24 80 THR A O 1
ATOM 606 N N . SER A 1 90 ? 19.646 -2.993 16.497 1.00 29.46 81 SER A N 1
ATOM 607 C CA . SER A 1 90 ? 18.559 -3.040 17.456 1.00 32.68 81 SER A CA 1
ATOM 608 C C . SER A 1 90 ? 18.653 -1.843 18.445 1.00 31.39 81 SER A C 1
ATOM 609 O O . SER A 1 90 ? 19.744 -1.478 18.902 1.00 30.67 81 SER A O 1
ATOM 612 N N . ALA A 1 91 ? 17.507 -1.229 18.714 1.00 28.01 82 ALA A N 1
ATOM 613 C CA . ALA A 1 91 ? 17.393 -0.121 19.647 1.00 31.10 82 ALA A CA 1
ATOM 614 C C . ALA A 1 91 ? 17.938 -0.434 21.052 1.00 34.18 82 ALA A C 1
ATOM 615 O O . ALA A 1 91 ? 18.405 0.472 21.736 1.00 40.80 82 ALA A O 1
ATOM 617 N N . ALA A 1 92 ? 17.870 -1.691 21.486 1.00 33.46 83 ALA A N 1
ATOM 618 C CA . ALA A 1 92 ? 18.469 -2.073 22.772 1.00 35.59 83 ALA A CA 1
ATOM 619 C C . ALA A 1 92 ? 20.033 -1.953 22.765 1.00 37.47 83 ALA A C 1
ATOM 620 O O . ALA A 1 92 ? 20.634 -1.687 23.785 1.00 45.74 83 ALA A O 1
ATOM 622 N N . ASP A 1 93 ? 20.684 -2.148 21.630 1.00 35.87 84 ASP A N 1
ATOM 623 C CA . ASP A 1 93 ? 22.134 -1.973 21.560 1.00 41.47 84 ASP A CA 1
ATOM 624 C C . ASP A 1 93 ? 22.640 -0.546 21.804 1.00 42.30 84 ASP A C 1
ATOM 625 O O . ASP A 1 93 ? 23.827 -0.351 22.004 1.00 45.12 84 ASP A O 1
ATOM 630 N N . ILE A 1 94 ? 21.757 0.448 21.728 1.00 40.48 85 ILE A N 1
ATOM 631 C CA . ILE A 1 94 ? 22.185 1.817 21.842 1.00 32.36 85 ILE A CA 1
ATOM 632 C C . ILE A 1 94 ? 21.339 2.544 22.869 1.00 33.51 85 ILE A C 1
ATOM 633 O O . ILE A 1 94 ? 20.287 2.040 23.327 1.00 33.25 85 ILE A O 1
ATOM 638 N N . TRP A 1 95 ? 21.834 3.709 23.268 1.00 29.28 86 TRP A N 1
ATOM 639 C CA . TRP A 1 95 ? 21.079 4.617 24.111 1.00 28.98 86 TRP A CA 1
ATOM 640 C C . TRP A 1 95 ? 19.964 5.248 23.260 1.00 26.94 86 TRP A C 1
ATOM 641 O O . TRP A 1 95 ? 20.173 5.593 22.109 1.00 26.58 86 TRP A O 1
ATOM 652 N N . THR A 1 96 ? 18.773 5.393 23.827 1.00 24.51 87 THR A N 1
ATOM 653 C CA . THR A 1 96 ? 17.659 6.046 23.153 1.00 23.05 87 THR A CA 1
ATOM 654 C C . THR A 1 96 ? 17.059 7.047 24.152 1.00 24.82 87 THR A C 1
ATOM 655 O O . THR A 1 96 ? 17.140 6.799 25.347 1.00 22.54 87 THR A O 1
ATOM 659 N N . PRO A 1 97 ? 16.414 8.148 23.655 1.00 23.95 88 PRO A N 1
ATOM 660 C CA . PRO A 1 97 ? 15.813 9.135 24.548 1.00 22.82 88 PRO A CA 1
ATOM 661 C C . PRO A 1 97 ? 14.555 8.568 25.176 1.00 24.04 88 PRO A C 1
ATOM 662 O O . PRO A 1 97 ? 13.937 7.724 24.596 1.00 23.47 88 PRO A O 1
ATOM 666 N N . ASP A 1 98 ? 14.200 9.069 26.356 1.00 23.38 89 ASP A N 1
ATOM 667 C CA . ASP A 1 98 ? 13.095 8.597 27.175 1.00 20.41 89 ASP A CA 1
ATOM 668 C C . ASP A 1 98 ? 11.876 9.479 26.952 1.00 21.44 89 ASP A C 1
ATOM 669 O O . ASP A 1 98 ? 11.187 9.883 27.925 1.00 20.64 89 ASP A O 1
ATOM 674 N N . ILE A 1 99 ? 11.594 9.773 25.673 1.00 20.12 90 ILE A N 1
ATOM 675 C CA . ILE A 1 99 ? 10.456 10.611 25.330 1.00 20.26 90 ILE A CA 1
ATOM 676 C C . ILE A 1 99 ? 9.181 9.840 25.590 1.00 20.81 90 ILE A C 1
ATOM 677 O O . ILE A 1 99 ? 9.068 8.728 25.131 1.00 22.25 90 ILE A O 1
ATOM 682 N N . THR A 1 100 ? 8.216 10.440 26.296 1.00 21.12 91 THR A N 1
ATOM 683 C CA . THR A 1 100 ? 7.044 9.694 26.822 1.00 21.12 91 THR A CA 1
ATOM 684 C C . THR A 1 100 ? 5.813 10.600 26.884 1.00 20.79 91 THR A C 1
ATOM 685 O O . THR A 1 100 ? 5.927 11.811 27.167 1.00 19.27 91 THR A O 1
ATOM 689 N N . ALA A 1 101 ? 4.646 10.020 26.589 1.00 19.71 92 ALA A N 1
ATOM 690 C CA . ALA A 1 101 ? 3.379 10.698 26.751 1.00 19.03 92 ALA A CA 1
ATOM 691 C C . ALA A 1 101 ? 3.161 10.922 28.229 1.00 19.57 92 ALA A C 1
ATOM 692 O O . ALA A 1 101 ? 3.330 9.998 29.023 1.00 18.99 92 ALA A O 1
ATOM 694 N N . TYR A 1 102 ? 2.778 12.144 28.597 1.00 19.56 93 TYR A N 1
ATOM 695 C CA . TYR A 1 102 ? 2.645 12.513 30.011 1.00 20.71 93 TYR A CA 1
ATOM 696 C C . TYR A 1 102 ? 1.286 12.172 30.587 1.00 21.46 93 TYR A C 1
ATOM 697 O O . TYR A 1 102 ? 1.141 12.258 31.825 1.00 23.06 93 TYR A O 1
ATOM 706 N N . SER A 1 103 ? 0.329 11.757 29.736 1.00 18.80 94 SER A N 1
ATOM 707 C CA . SER A 1 103 ? -1.036 11.463 30.171 1.00 17.91 94 SER A CA 1
ATOM 708 C C . SER A 1 103 ? -1.654 10.225 29.532 1.00 18.09 94 SER A C 1
ATOM 709 O O . SER A 1 103 ? -2.869 10.169 29.281 1.00 20.54 94 SER A O 1
ATOM 712 N N . SER A 1 104 ? -0.851 9.224 29.255 1.00 17.12 95 SER A N 1
ATOM 713 C CA . SER A 1 104 ? -1.404 7.944 28.839 1.00 17.13 95 SER A CA 1
ATOM 714 C C . SER A 1 104 ? -2.165 7.327 29.975 1.00 17.89 95 SER A C 1
ATOM 715 O O . SER A 1 104 ? -1.886 7.606 31.120 1.00 16.05 95 SER A O 1
ATOM 718 N N . THR A 1 105 ? -3.109 6.442 29.647 1.00 18.17 96 THR A N 1
ATOM 719 C CA . THR A 1 105 ? -3.842 5.698 30.638 1.00 16.44 96 THR A CA 1
ATOM 720 C C . THR A 1 105 ? -3.514 4.216 30.563 1.00 17.81 96 THR A C 1
ATOM 721 O O . THR A 1 105 ? -3.985 3.462 31.412 1.00 18.73 96 THR A O 1
ATOM 725 N N . ARG A 1 106 ? -2.742 3.780 29.545 1.00 17.47 97 ARG A N 1
ATOM 726 C CA . ARG A 1 106 ? -2.330 2.385 29.425 1.00 17.67 97 ARG A CA 1
ATOM 727 C C . ARG A 1 106 ? -0.873 2.336 29.007 1.00 17.95 97 ARG A C 1
ATOM 728 O O . ARG A 1 106 ? -0.408 3.278 28.366 1.00 15.46 97 ARG A O 1
ATOM 736 N N . PRO A 1 107 ? -0.136 1.227 29.340 1.00 18.20 98 PRO A N 1
ATOM 737 C CA . PRO A 1 107 ? 1.267 1.103 28.832 1.00 17.43 98 PRO A CA 1
ATOM 738 C C . PRO A 1 107 ? 1.246 1.111 27.317 1.00 18.30 98 PRO A C 1
ATOM 739 O O . PRO A 1 107 ? 0.381 0.484 26.714 1.00 18.79 98 PRO A O 1
ATOM 743 N N . VAL A 1 108 ? 2.170 1.827 26.691 1.00 20.00 99 VAL A N 1
ATOM 744 C CA . VAL A 1 108 ? 2.159 1.983 25.259 1.00 20.74 99 VAL A CA 1
ATOM 745 C C . VAL A 1 108 ? 2.506 0.627 24.609 1.00 23.19 99 VAL A C 1
ATOM 746 O O . VAL A 1 108 ? 3.409 -0.115 25.080 1.00 23.22 99 VAL A O 1
ATOM 750 N N . GLN A 1 109 ? 1.751 0.254 23.578 1.00 21.62 100 GLN A N 1
ATOM 751 C CA . GLN A 1 109 ? 2.001 -0.997 22.858 1.00 20.53 100 GLN A CA 1
ATOM 752 C C . GLN A 1 109 ? 2.839 -0.721 21.620 1.00 19.91 100 GLN A C 1
ATOM 753 O O . GLN A 1 109 ? 2.548 0.194 20.856 1.00 23.84 100 GLN A O 1
ATOM 759 N N . VAL A 1 110 ? 3.936 -1.436 21.490 1.00 18.31 101 VAL A N 1
ATOM 760 C CA . VAL A 1 110 ? 4.841 -1.339 20.366 1.00 20.03 101 VAL A CA 1
ATOM 761 C C . VAL A 1 110 ? 4.384 -2.324 19.284 1.00 20.98 101 VAL A C 1
ATOM 762 O O . VAL A 1 110 ? 4.166 -3.509 19.567 1.00 22.37 101 VAL A O 1
ATOM 766 N N . LEU A 1 111 ? 4.236 -1.838 18.050 1.00 19.97 102 LEU A N 1
ATOM 767 C CA . LEU A 1 111 ? 3.620 -2.599 17.005 1.00 19.66 102 LEU A CA 1
ATOM 768 C C . LEU A 1 111 ? 4.640 -3.073 15.990 1.00 22.05 102 LEU A C 1
ATOM 769 O O . LEU A 1 111 ? 4.297 -3.686 15.014 1.00 25.01 102 LEU A O 1
ATOM 774 N N . SER A 1 112 ? 5.890 -2.713 16.173 1.00 23.00 103 SER A N 1
ATOM 775 C CA . SER A 1 112 ? 6.888 -2.940 15.149 1.00 23.09 103 SER A CA 1
ATOM 776 C C . SER A 1 112 ? 8.208 -3.396 15.817 1.00 21.86 103 SER A C 1
ATOM 777 O O . SER A 1 112 ? 8.353 -3.315 17.021 1.00 22.36 103 SER A O 1
ATOM 780 N N . PRO A 1 113 ? 9.171 -3.885 15.025 1.00 22.34 104 PRO A N 1
ATOM 781 C CA . PRO A 1 113 ? 10.505 -4.041 15.609 1.00 21.97 104 PRO A CA 1
ATOM 782 C C . PRO A 1 113 ? 11.027 -2.683 16.075 1.00 23.32 104 PRO A C 1
ATOM 783 O O . PRO A 1 113 ? 10.570 -1.634 15.623 1.00 20.10 104 PRO A O 1
ATOM 787 N N . GLN A 1 114 ? 11.988 -2.724 16.977 1.00 27.71 105 GLN A N 1
ATOM 788 C CA . GLN A 1 114 ? 12.655 -1.529 17.467 1.00 30.91 105 GLN A CA 1
ATOM 789 C C . GLN A 1 114 ? 14.108 -1.482 17.007 1.00 30.40 105 GLN A C 1
ATOM 790 O O . GLN A 1 114 ? 15.019 -2.043 17.635 1.00 30.82 105 GLN A O 1
ATOM 796 N N . ILE A 1 115 ? 14.298 -0.817 15.869 1.00 31.11 106 ILE A N 1
ATOM 797 C CA . ILE A 1 115 ? 15.587 -0.803 15.178 1.00 28.93 106 ILE A CA 1
ATOM 798 C C . ILE A 1 115 ? 15.857 0.601 14.725 1.00 27.65 106 ILE A C 1
ATOM 799 O O . ILE A 1 115 ? 14.964 1.276 14.225 1.00 26.70 106 ILE A O 1
ATOM 804 N N . ALA A 1 116 ? 17.088 1.053 14.945 1.00 27.88 107 ALA A N 1
ATOM 805 C CA . ALA A 1 116 ? 17.480 2.410 14.590 1.00 26.11 107 ALA A CA 1
ATOM 806 C C . ALA A 1 116 ? 18.456 2.362 13.464 1.00 28.19 107 ALA A C 1
ATOM 807 O O . ALA A 1 116 ? 19.180 1.370 13.292 1.00 30.55 107 ALA A O 1
ATOM 809 N N . VAL A 1 117 ? 18.514 3.448 12.706 1.00 31.20 108 VAL A N 1
ATOM 810 C CA . VAL A 1 117 ? 19.584 3.623 11.721 1.00 31.24 108 VAL A CA 1
ATOM 811 C C . VAL A 1 117 ? 20.579 4.618 12.283 1.00 31.02 108 VAL A C 1
ATOM 812 O O . VAL A 1 117 ? 20.207 5.697 12.756 1.00 30.92 108 VAL A O 1
ATOM 816 N N . VAL A 1 118 ? 21.846 4.239 12.242 1.00 33.10 109 VAL A N 1
ATOM 817 C CA . VAL A 1 118 ? 22.923 5.133 12.603 1.00 33.24 109 VAL A CA 1
ATOM 818 C C . VAL A 1 118 ? 23.676 5.520 11.309 1.00 38.52 109 VAL A C 1
ATOM 819 O O . VAL A 1 118 ? 24.046 4.631 10.527 1.00 39.33 109 VAL A O 1
ATOM 823 N N . THR A 1 119 ? 23.888 6.827 11.086 1.00 43.18 110 THR A N 1
ATOM 824 C CA . THR A 1 119 ? 24.708 7.336 9.963 1.00 42.86 110 THR A CA 1
ATOM 825 C C . THR A 1 119 ? 26.073 7.843 10.432 1.00 42.26 110 THR A C 1
ATOM 826 O O . THR A 1 119 ? 26.261 8.129 11.631 1.00 39.36 110 THR A O 1
ATOM 830 N N . HIS A 1 120 ? 27.015 7.936 9.487 1.00 38.92 111 HIS A N 1
ATOM 831 C CA . HIS A 1 120 ? 28.436 8.189 9.804 1.00 41.70 111 HIS A CA 1
ATOM 832 C C . HIS A 1 120 ? 28.672 9.530 10.456 1.00 39.34 111 HIS A C 1
ATOM 833 O O . HIS A 1 120 ? 29.672 9.706 11.150 1.00 39.12 111 HIS A O 1
ATOM 840 N N . ASP A 1 121 ? 27.768 10.485 10.232 1.00 37.94 112 ASP A N 1
ATOM 841 C CA . ASP A 1 121 ? 27.827 11.797 10.915 1.00 41.93 112 ASP A CA 1
ATOM 842 C C . ASP A 1 121 ? 27.326 11.720 12.390 1.00 41.66 112 ASP A C 1
ATOM 843 O O . ASP A 1 121 ? 27.253 12.738 13.098 1.00 42.16 112 ASP A O 1
ATOM 848 N N . GLY A 1 122 ? 26.974 10.507 12.830 1.00 39.42 113 GLY A N 1
ATOM 849 C CA . GLY A 1 122 ? 26.553 10.268 14.192 1.00 36.55 113 GLY A CA 1
ATOM 850 C C . GLY A 1 122 ? 25.067 10.409 14.408 1.00 35.30 113 GLY A C 1
ATOM 851 O O . GLY A 1 122 ? 24.607 10.194 15.525 1.00 39.36 113 GLY A O 1
ATOM 852 N N . SER A 1 123 ? 24.323 10.770 13.355 1.00 32.85 114 SER A N 1
ATOM 853 C CA . SER A 1 123 ? 22.861 10.809 13.384 1.00 32.92 114 SER A CA 1
ATOM 854 C C . SER A 1 123 ? 22.221 9.433 13.692 1.00 33.70 114 SER A C 1
ATOM 855 O O . SER A 1 123 ? 22.624 8.391 13.135 1.00 31.74 114 SER A O 1
ATOM 858 N N . VAL A 1 124 ? 21.233 9.434 14.581 1.00 29.05 115 VAL A N 1
ATOM 859 C CA . VAL A 1 124 ? 20.497 8.227 14.885 1.00 28.63 115 VAL A CA 1
ATOM 860 C C . VAL A 1 124 ? 19.036 8.513 14.644 1.00 31.18 115 VAL A C 1
ATOM 861 O O . VAL A 1 124 ? 18.500 9.527 15.143 1.00 34.33 115 VAL A O 1
ATOM 865 N N . MET A 1 125 ? 18.380 7.644 13.871 1.00 29.68 116 MET A N 1
ATOM 866 C CA . MET A 1 125 ? 16.946 7.833 13.605 1.00 32.73 116 MET A CA 1
ATOM 867 C C . MET A 1 125 ? 16.180 6.561 13.931 1.00 29.45 116 MET A C 1
ATOM 868 O O . MET A 1 125 ? 16.656 5.474 13.632 1.00 28.98 116 MET A O 1
ATOM 873 N N . PHE A 1 126 ? 15.021 6.688 14.571 1.00 26.24 117 PHE A N 1
ATOM 874 C CA . PHE A 1 126 ? 14.356 5.541 15.182 1.00 24.65 117 PHE A CA 1
ATOM 875 C C . PHE A 1 126 ? 12.876 5.789 15.036 1.00 24.42 117 PHE A C 1
ATOM 876 O O . PHE A 1 126 ? 12.400 6.850 15.452 1.00 26.57 117 PHE A O 1
ATOM 884 N N . ILE A 1 127 ? 12.154 4.858 14.396 1.00 22.83 118 ILE A N 1
ATOM 885 C CA . ILE A 1 127 ? 10.722 5.101 14.046 1.00 25.70 118 ILE A CA 1
ATOM 886 C C . ILE A 1 127 ? 9.798 4.008 14.491 1.00 25.36 118 ILE A C 1
ATOM 887 O O . ILE A 1 127 ? 9.364 3.207 13.649 1.00 27.53 118 ILE A O 1
ATOM 892 N N . PRO A 1 128 ? 9.508 3.940 15.803 1.00 25.31 119 PRO A N 1
ATOM 893 C CA . PRO A 1 128 ? 8.692 2.815 16.253 1.00 25.38 119 PRO A CA 1
ATOM 894 C C . PRO A 1 128 ? 7.222 3.084 16.013 1.00 24.38 119 PRO A C 1
ATOM 895 O O . PRO A 1 128 ? 6.764 4.216 16.176 1.00 29.56 119 PRO A O 1
ATOM 899 N N . ALA A 1 129 ? 6.474 2.064 15.631 1.00 22.98 120 ALA A N 1
ATOM 900 C CA . ALA A 1 129 ? 5.033 2.193 15.527 1.00 20.47 120 ALA A CA 1
ATOM 901 C C . ALA A 1 129 ? 4.468 1.921 16.903 1.00 19.66 120 ALA A C 1
ATOM 902 O O . ALA A 1 129 ? 4.901 1.038 17.587 1.00 21.96 120 ALA A O 1
ATOM 904 N N . GLN A 1 130 ? 3.426 2.618 17.274 1.00 21.13 121 GLN A N 1
ATOM 905 C CA . GLN A 1 130 ? 2.875 2.507 18.586 1.00 21.43 121 GLN A CA 1
ATOM 906 C C . GLN A 1 130 ? 1.355 2.661 18.606 1.00 20.11 121 GLN A C 1
ATOM 907 O O . GLN A 1 130 ? 0.753 3.261 17.699 1.00 19.69 121 GLN A O 1
ATOM 913 N N . ARG A 1 131 ? 0.740 2.120 19.654 1.00 18.03 122 ARG A N 1
ATOM 914 C CA . ARG A 1 131 ? -0.669 2.363 19.975 1.00 16.94 122 ARG A CA 1
ATOM 915 C C . ARG A 1 131 ? -0.700 2.891 21.351 1.00 17.44 122 ARG A C 1
ATOM 916 O O . ARG A 1 131 ? -0.048 2.367 22.240 1.00 18.20 122 ARG A O 1
ATOM 924 N N . LEU A 1 132 ? -1.486 3.943 21.544 1.00 19.23 123 LEU A N 1
ATOM 925 C CA . LEU A 1 132 ? -1.466 4.710 22.809 1.00 17.32 123 LEU A CA 1
ATOM 926 C C . LEU A 1 132 ? -2.876 4.963 23.211 1.00 16.36 123 LEU A C 1
ATOM 927 O O . LEU A 1 132 ? -3.612 5.475 22.418 1.00 18.66 123 LEU A O 1
ATOM 932 N N . SER A 1 133 ? -3.246 4.616 24.449 1.00 17.02 124 SER A N 1
ATOM 933 C CA . SER A 1 133 ? -4.459 5.115 25.082 1.00 16.97 124 SER A CA 1
ATOM 934 C C . SER A 1 133 ? -4.090 6.339 25.900 1.00 17.93 124 SER A C 1
ATOM 935 O O . SER A 1 133 ? -3.166 6.285 26.691 1.00 16.26 124 SER A O 1
ATOM 938 N N . PHE A 1 134 ? -4.800 7.457 25.708 1.00 20.55 125 PHE A N 1
ATOM 939 C CA . PHE A 1 134 ? -4.568 8.641 26.538 1.00 20.96 125 PHE A CA 1
ATOM 940 C C . PHE A 1 134 ? -5.844 9.333 26.955 1.00 22.33 125 PHE A C 1
ATOM 941 O O . PHE A 1 134 ? -6.920 9.031 26.412 1.00 23.44 125 PHE A O 1
ATOM 949 N N . MET A 1 135 ? -5.720 10.258 27.930 1.00 21.98 126 MET A N 1
ATOM 950 C CA . MET A 1 135 ? -6.859 10.923 28.524 1.00 22.26 126 MET A CA 1
ATOM 951 C C . MET A 1 135 ? -7.475 11.919 27.530 1.00 23.45 126 MET A C 1
ATOM 952 O O . MET A 1 135 ? -6.803 12.848 27.109 1.00 23.15 126 MET A O 1
ATOM 957 N N . CYS A 1 136 ? -8.746 11.723 27.188 1.00 23.99 127 CYS A N 1
ATOM 958 C CA . CYS A 1 136 ? -9.420 12.530 26.207 1.00 24.16 127 CYS A CA 1
ATOM 959 C C . CYS A 1 136 ? -10.898 12.506 26.413 1.00 25.92 127 CYS A C 1
ATOM 960 O O . CYS A 1 136 ? -11.473 11.444 26.503 1.00 27.30 127 CYS A O 1
ATOM 963 N N . ASP A 1 137 ? -11.531 13.681 26.465 1.00 29.49 128 ASP A N 1
ATOM 964 C CA . ASP A 1 137 ? -12.995 13.780 26.502 1.00 29.01 128 ASP A CA 1
ATOM 965 C C . ASP A 1 137 ? -13.533 13.952 25.068 1.00 28.20 128 ASP A C 1
ATOM 966 O O . ASP A 1 137 ? -13.359 14.988 24.464 1.00 30.25 128 ASP A O 1
ATOM 971 N N . PRO A 1 138 ? -14.204 12.932 24.534 1.00 28.14 129 PRO A N 1
ATOM 972 C CA . PRO A 1 138 ? -14.676 12.984 23.130 1.00 30.67 129 PRO A CA 1
ATOM 973 C C . PRO A 1 138 ? -16.060 13.617 22.903 1.00 30.31 129 PRO A C 1
ATOM 974 O O . PRO A 1 138 ? -16.722 13.303 21.924 1.00 32.30 129 PRO A O 1
ATOM 978 N N . THR A 1 139 ? -16.509 14.480 23.792 1.00 32.39 130 THR A N 1
ATOM 979 C CA . THR A 1 139 ? -17.772 15.187 23.575 1.00 33.39 130 THR A CA 1
ATOM 980 C C . THR A 1 139 ? -17.602 16.053 22.338 1.00 35.69 130 THR A C 1
ATOM 981 O O . THR A 1 139 ? -16.561 16.711 22.177 1.00 33.69 130 THR A O 1
ATOM 985 N N . GLY A 1 140 ? -18.621 16.051 21.472 1.00 32.41 131 GLY A N 1
ATOM 986 C CA . GLY A 1 140 ? -18.541 16.804 20.228 1.00 33.50 131 GLY A CA 1
ATOM 987 C C . GLY A 1 140 ? -18.165 15.956 19.006 1.00 33.53 131 GLY A C 1
ATOM 988 O O . GLY A 1 140 ? -18.279 16.379 17.869 1.00 31.96 131 GLY A O 1
ATOM 989 N N . VAL A 1 141 ? -17.739 14.732 19.249 1.00 34.01 132 VAL A N 1
ATOM 990 C CA . VAL A 1 141 ? -17.216 13.911 18.175 1.00 35.16 132 VAL A CA 1
ATOM 991 C C . VAL A 1 141 ? -18.297 13.589 17.136 1.00 35.98 132 VAL A C 1
ATOM 992 O O . VAL A 1 141 ? -17.989 13.273 16.006 1.00 35.48 132 VAL A O 1
ATOM 996 N N . ASP A 1 142 ? -19.558 13.694 17.543 1.00 39.89 133 ASP A N 1
ATOM 997 C CA . ASP A 1 142 ? -20.700 13.460 16.672 1.00 42.21 133 ASP A CA 1
ATOM 998 C C . ASP A 1 142 ? -21.374 14.782 16.286 1.00 41.96 133 ASP A C 1
ATOM 999 O O . ASP A 1 142 ? -22.582 14.843 16.106 1.00 46.05 133 ASP A O 1
ATOM 1004 N N . SER A 1 143 ? -20.587 15.836 16.157 1.00 39.91 134 SER A N 1
ATOM 1005 C CA . SER A 1 143 ? -21.057 17.103 15.625 1.00 39.37 134 SER A CA 1
ATOM 1006 C C . SER A 1 143 ? -20.035 17.552 14.580 1.00 46.93 134 SER A C 1
ATOM 1007 O O . SER A 1 143 ? -18.885 17.056 14.558 1.00 47.11 134 SER A O 1
ATOM 1010 N N . GLU A 1 144 ? -20.433 18.507 13.735 1.00 43.95 135 GLU A N 1
ATOM 1011 C CA . GLU A 1 144 ? -19.521 19.101 12.760 1.00 43.93 135 GLU A CA 1
ATOM 1012 C C . GLU A 1 144 ? -18.258 19.699 13.376 1.00 39.49 135 GLU A C 1
ATOM 1013 O O . GLU A 1 144 ? -17.190 19.669 12.759 1.00 39.64 135 GLU A O 1
ATOM 1015 N N . GLU A 1 145 ? -18.377 20.266 14.571 1.00 37.36 136 GLU A N 1
ATOM 1016 C CA . GLU A 1 145 ? -17.216 20.890 15.226 1.00 40.91 136 GLU A CA 1
ATOM 1017 C C . GLU A 1 145 ? -16.204 19.812 15.695 1.00 40.12 136 GLU A C 1
ATOM 1018 O O . GLU A 1 145 ? -15.003 20.069 15.819 1.00 39.61 136 GLU A O 1
ATOM 1020 N N . GLY A 1 146 ? -16.707 18.603 15.937 1.00 40.58 137 GLY A N 1
ATOM 1021 C CA . GLY A 1 146 ? -15.877 17.497 16.405 1.00 39.45 137 GLY A CA 1
ATOM 1022 C C . GLY A 1 146 ? -15.364 17.688 17.823 1.00 40.25 137 GLY A C 1
ATOM 1023 O O . GLY A 1 146 ? -15.773 18.608 18.547 1.00 39.81 137 GLY A O 1
ATOM 1024 N N . ALA A 1 147 ? -14.455 16.811 18.222 1.00 38.86 138 ALA A N 1
ATOM 1025 C CA . ALA A 1 147 ? -13.881 16.863 19.548 1.00 33.51 138 ALA A CA 1
ATOM 1026 C C . ALA A 1 147 ? -12.429 17.250 19.418 1.00 31.50 138 ALA A C 1
ATOM 1027 O O . ALA A 1 147 ? -11.809 17.025 18.370 1.00 31.75 138 ALA A O 1
ATOM 1029 N N . THR A 1 148 ? -11.880 17.832 20.470 1.00 30.01 139 THR A N 1
ATOM 1030 C CA . THR A 1 148 ? -10.462 18.146 20.501 1.00 31.25 139 THR A CA 1
ATOM 1031 C C . THR A 1 148 ? -9.803 17.433 21.678 1.00 34.45 139 THR A C 1
ATOM 1032 O O . THR A 1 148 ? -10.325 17.423 22.801 1.00 33.71 139 THR A O 1
ATOM 1036 N N . CYS A 1 149 ? -8.635 16.853 21.419 1.00 37.10 140 CYS A N 1
ATOM 1037 C CA . CYS A 1 149 ? -7.835 16.250 22.474 1.00 38.16 140 CYS A CA 1
ATOM 1038 C C . CYS A 1 149 ? -6.338 16.455 22.324 1.00 37.33 140 CYS A C 1
ATOM 1039 O O . CYS A 1 149 ? -5.812 16.590 21.213 1.00 39.17 140 CYS A O 1
ATOM 1042 N N . ALA A 1 150 ? -5.654 16.510 23.459 1.00 31.23 141 ALA A N 1
ATOM 1043 C CA . ALA A 1 150 ? -4.244 16.782 23.434 1.00 27.77 141 ALA A CA 1
ATOM 1044 C C . ALA A 1 150 ? -3.558 15.899 24.442 1.00 26.73 141 ALA A C 1
ATOM 1045 O O . ALA A 1 150 ? -4.153 15.520 25.468 1.00 24.44 141 ALA A O 1
ATOM 1047 N N . VAL A 1 151 ? -2.293 15.607 24.136 1.00 23.21 142 VAL A N 1
ATOM 1048 C CA . VAL A 1 151 ? -1.408 14.932 25.038 1.00 22.03 142 VAL A CA 1
ATOM 1049 C C . VAL A 1 151 ? 0.010 15.491 24.802 1.00 21.68 142 VAL A C 1
ATOM 1050 O O . VAL A 1 151 ? 0.422 15.662 23.665 1.00 20.66 142 VAL A O 1
ATOM 1054 N N . LYS A 1 152 ? 0.752 15.745 25.876 1.00 22.36 143 LYS A N 1
ATOM 1055 C CA . LYS A 1 152 ? 2.117 16.204 25.790 1.00 23.10 143 LYS A CA 1
ATOM 1056 C C . LYS A 1 152 ? 3.126 15.031 25.779 1.00 23.57 143 LYS A C 1
ATOM 1057 O O . LYS A 1 152 ? 2.966 14.015 26.485 1.00 22.13 143 LYS A O 1
ATOM 1063 N N . PHE A 1 153 ? 4.169 15.186 24.978 1.00 21.53 144 PHE A N 1
ATOM 1064 C CA . PHE A 1 153 ? 5.272 14.232 24.939 1.00 23.01 144 PHE A CA 1
ATOM 1065 C C . PHE A 1 153 ? 6.541 14.968 25.365 1.00 25.81 144 PHE A C 1
ATOM 1066 O O . PHE A 1 153 ? 6.772 16.104 24.971 1.00 26.23 144 PHE A O 1
ATOM 1074 N N . GLY A 1 154 ? 7.369 14.315 26.172 1.00 27.00 145 GLY A N 1
ATOM 1075 C CA . GLY A 1 154 ? 8.583 14.933 26.684 1.00 25.53 145 GLY A CA 1
ATOM 1076 C C . GLY A 1 154 ? 9.423 13.895 27.392 1.00 25.27 145 GLY A C 1
ATOM 1077 O O . GLY A 1 154 ? 8.928 12.833 27.765 1.00 26.29 145 GLY A O 1
ATOM 1078 N N . SER A 1 155 ? 10.683 14.217 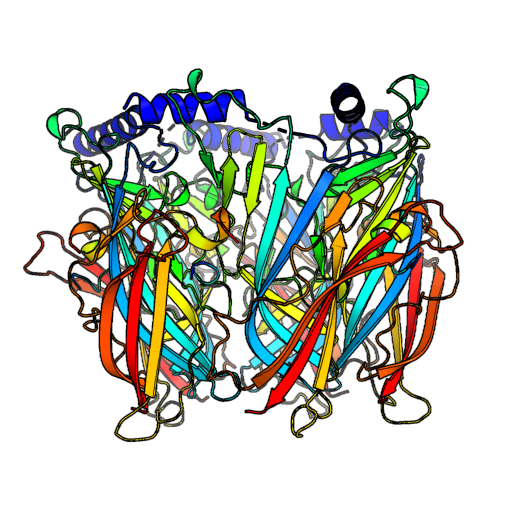27.580 1.00 22.01 146 SER A N 1
ATOM 1079 C CA . SER A 1 155 ? 11.586 13.421 28.363 1.00 23.25 146 SER A CA 1
ATOM 1080 C C . SER A 1 155 ? 11.006 13.155 29.739 1.00 26.01 146 SER A C 1
ATOM 1081 O O . SER A 1 155 ? 10.396 14.046 30.389 1.00 27.33 146 SER A O 1
ATOM 1084 N N . TRP A 1 156 ? 11.230 11.944 30.226 1.00 24.85 147 TRP A N 1
ATOM 1085 C CA . TRP A 1 156 ? 10.748 11.624 31.563 1.00 22.05 147 TRP A CA 1
ATOM 1086 C C . TRP A 1 156 ? 11.631 12.226 32.667 1.00 21.42 147 TRP A C 1
ATOM 1087 O O . TRP A 1 156 ? 11.140 12.584 33.728 1.00 20.91 147 TRP A O 1
ATOM 1098 N N . VAL A 1 157 ? 12.928 12.339 32.431 1.00 20.55 148 VAL A N 1
ATOM 1099 C CA . VAL A 1 157 ? 13.852 12.681 33.515 1.00 22.51 148 VAL A CA 1
ATOM 1100 C C . VAL A 1 157 ? 14.849 13.767 33.172 1.00 24.19 148 VAL A C 1
ATOM 1101 O O . VAL A 1 157 ? 15.610 14.185 34.022 1.00 27.33 148 VAL A O 1
ATOM 1105 N N . TYR A 1 158 ? 14.891 14.181 31.914 1.00 26.25 149 TYR A N 1
ATOM 1106 C CA . TYR A 1 158 ? 15.796 15.234 31.484 1.00 24.56 149 TYR A CA 1
ATOM 1107 C C . TYR A 1 158 ? 15.070 16.568 31.288 1.00 25.02 149 TYR A C 1
ATOM 1108 O O . TYR A 1 158 ? 14.027 16.636 30.611 1.00 24.49 149 TYR A O 1
ATOM 1117 N N . SER A 1 159 ? 15.620 17.635 31.874 1.00 23.79 150 SER A N 1
ATOM 1118 C CA . SER A 1 159 ? 15.085 18.972 31.600 1.00 25.00 150 SER A CA 1
ATOM 1119 C C . SER A 1 159 ? 15.638 19.569 30.302 1.00 25.86 150 SER A C 1
ATOM 1120 O O . SER A 1 159 ? 16.498 18.960 29.586 1.00 27.61 150 SER A O 1
ATOM 1123 N N . GLY A 1 160 ? 15.155 20.774 30.009 1.00 24.57 151 GLY A N 1
ATOM 1124 C CA . GLY A 1 160 ? 15.624 21.529 28.859 1.00 27.75 151 GLY A CA 1
ATOM 1125 C C . GLY A 1 160 ? 17.134 21.783 28.827 1.00 28.49 151 GLY A C 1
ATOM 1126 O O . GLY A 1 160 ? 17.683 22.011 27.761 1.00 31.85 151 GLY A O 1
ATOM 1127 N N . PHE A 1 161 ? 17.806 21.724 29.973 1.00 28.19 152 PHE A N 1
ATOM 1128 C CA . PHE A 1 161 ? 19.278 21.869 29.979 1.00 31.80 152 PHE A CA 1
ATOM 1129 C C . PHE A 1 161 ? 20.029 20.653 29.472 1.00 27.85 152 PHE A C 1
ATOM 1130 O O . PHE A 1 161 ? 21.142 20.780 29.037 1.00 35.11 152 PHE A O 1
ATOM 1138 N N . GLU A 1 162 ? 19.437 19.463 29.518 1.00 29.45 153 GLU A N 1
ATOM 1139 C CA . GLU A 1 162 ? 20.141 18.281 28.984 1.00 29.07 153 GLU A CA 1
ATOM 1140 C C . GLU A 1 162 ? 19.475 17.740 27.732 1.00 29.28 153 GLU A C 1
ATOM 1141 O O . GLU A 1 162 ? 20.156 17.282 26.812 1.00 28.07 153 GLU A O 1
ATOM 1147 N N . ILE A 1 163 ? 18.152 17.824 27.643 1.00 28.68 154 ILE A N 1
ATOM 1148 C CA . ILE A 1 163 ? 17.533 17.475 26.356 1.00 29.34 154 ILE A CA 1
ATOM 1149 C C . ILE A 1 163 ? 16.648 18.574 25.781 1.00 29.09 154 ILE A C 1
ATOM 1150 O O . ILE A 1 163 ? 15.640 18.977 26.376 1.00 26.32 154 ILE A O 1
ATOM 1155 N N . ASP A 1 164 ? 17.050 19.047 24.609 1.00 30.36 155 ASP A N 1
ATOM 1156 C CA . ASP A 1 164 ? 16.259 20.028 23.909 1.00 33.43 155 ASP A CA 1
ATOM 1157 C C . ASP A 1 164 ? 15.387 19.291 22.884 1.00 29.75 155 ASP A C 1
ATOM 1158 O O . ASP A 1 164 ? 15.876 18.593 22.025 1.00 30.39 155 ASP A O 1
ATOM 1163 N N . LEU A 1 165 ? 14.094 19.480 22.998 1.00 31.37 156 LEU A N 1
ATOM 1164 C CA . LEU A 1 165 ? 13.138 18.742 22.222 1.00 35.05 156 LEU A CA 1
ATOM 1165 C C . LEU A 1 165 ? 12.596 19.631 21.070 1.00 34.64 156 LEU A C 1
ATOM 1166 O O . LEU A 1 165 ? 11.929 20.656 21.312 1.00 37.90 156 LEU A O 1
ATOM 1171 N N . LYS A 1 166 ? 12.895 19.244 19.829 1.00 34.27 157 LYS A N 1
ATOM 1172 C CA . LYS A 1 166 ? 12.420 19.981 18.619 1.00 36.39 157 LYS A CA 1
ATOM 1173 C C . LYS A 1 166 ? 11.425 19.202 17.752 1.00 34.79 157 LYS A C 1
ATOM 1174 O O . LYS A 1 166 ? 11.234 18.009 17.922 1.00 37.81 157 LYS A O 1
ATOM 1180 N N . THR A 1 167 ? 10.807 19.893 16.812 1.00 33.33 158 THR A N 1
ATOM 1181 C CA . THR A 1 167 ? 10.086 19.268 15.714 1.00 33.53 158 THR A CA 1
ATOM 1182 C C . THR A 1 167 ? 10.591 19.875 14.417 1.00 35.65 158 THR A C 1
ATOM 1183 O O . THR A 1 167 ? 11.097 20.982 14.429 1.00 37.45 158 THR A O 1
ATOM 1187 N N . ASP A 1 168 ? 10.465 19.158 13.302 1.00 38.05 159 ASP A N 1
ATOM 1188 C CA . ASP A 1 168 ? 10.796 19.720 11.999 1.00 36.60 159 ASP A CA 1
ATOM 1189 C C . ASP A 1 168 ? 9.666 20.621 11.484 1.00 37.92 159 ASP A C 1
ATOM 1190 O O . ASP A 1 168 ? 9.913 21.579 10.750 1.00 41.36 159 ASP A O 1
ATOM 1195 N N . THR A 1 169 ? 8.432 20.322 11.901 1.00 36.00 160 THR A N 1
ATOM 1196 C CA . THR A 1 169 ? 7.217 20.909 11.346 1.00 32.86 160 THR A CA 1
ATOM 1197 C C . THR A 1 169 ? 6.161 20.905 12.446 1.00 33.54 160 THR A C 1
ATOM 1198 O O . THR A 1 169 ? 6.160 20.071 13.324 1.00 31.69 160 THR A O 1
ATOM 1202 N N . ASP A 1 170 ? 5.279 21.869 12.373 1.00 36.36 161 ASP A N 1
ATOM 1203 C CA . ASP A 1 170 ? 4.132 22.014 13.213 1.00 38.91 161 ASP A CA 1
ATOM 1204 C C . ASP A 1 170 ? 3.083 20.927 12.866 1.00 34.63 161 ASP A C 1
ATOM 1205 O O . ASP A 1 170 ? 2.140 20.681 13.597 1.00 33.35 161 ASP A O 1
ATOM 1210 N N . GLN A 1 171 ? 3.212 20.343 11.688 1.00 35.36 162 GLN A N 1
ATOM 1211 C CA . GLN A 1 171 ? 2.152 19.547 11.106 1.00 33.04 162 GLN A CA 1
ATOM 1212 C C . GLN A 1 171 ? 2.373 18.065 11.318 1.00 30.15 162 GLN A C 1
ATOM 1213 O O . GLN A 1 171 ? 3.390 17.523 10.918 1.00 30.13 162 GLN A O 1
ATOM 1219 N N . VAL A 1 172 ? 1.407 17.414 11.944 1.00 29.64 163 VAL A N 1
ATOM 1220 C CA . VAL A 1 172 ? 1.435 15.955 12.074 1.00 28.61 163 VAL A CA 1
ATOM 1221 C C . VAL A 1 172 ? 1.272 15.342 10.686 1.00 30.19 163 VAL A C 1
ATOM 1222 O O . VAL A 1 172 ? 0.458 15.808 9.860 1.00 28.73 163 VAL A O 1
ATOM 1226 N N . ASP A 1 173 ? 2.083 14.332 10.402 1.00 30.69 164 ASP A N 1
ATOM 1227 C CA . ASP A 1 173 ? 2.043 13.705 9.093 1.00 28.76 164 ASP A CA 1
ATOM 1228 C C . ASP A 1 173 ? 0.762 12.873 8.944 1.00 26.37 164 ASP A C 1
ATOM 1229 O O . ASP A 1 173 ? 0.550 11.926 9.696 1.00 26.03 164 ASP A O 1
ATOM 1234 N N . LEU A 1 174 ? -0.072 13.223 7.965 1.00 23.82 165 LEU A N 1
ATOM 1235 C CA . LEU A 1 174 ? -1.339 12.517 7.731 1.00 23.29 165 LEU A CA 1
ATOM 1236 C C . LEU A 1 174 ? -1.385 11.734 6.425 1.00 23.96 165 LEU A C 1
ATOM 1237 O O . LEU A 1 174 ? -2.464 11.278 6.004 1.00 22.25 165 LEU A O 1
ATOM 1242 N N . SER A 1 175 ? -0.214 11.529 5.807 1.00 24.08 166 SER A N 1
ATOM 1243 C CA . SER A 1 175 ? -0.169 10.898 4.488 1.00 26.80 166 SER A CA 1
ATOM 1244 C C . SER A 1 175 ? -0.550 9.407 4.575 1.00 29.40 166 SER A C 1
ATOM 1245 O O . SER A 1 175 ? -1.015 8.819 3.581 1.00 32.42 166 SER A O 1
ATOM 1248 N N . SER A 1 176 ? -0.414 8.811 5.763 1.00 30.44 167 SER A N 1
ATOM 1249 C CA . SER A 1 176 ? -0.882 7.404 5.980 1.00 32.30 167 SER A CA 1
ATOM 1250 C C . SER A 1 176 ? -2.175 7.297 6.774 1.00 31.32 167 SER A C 1
ATOM 1251 O O . SER A 1 176 ? -2.510 6.200 7.201 1.00 33.06 167 SER A O 1
ATOM 1254 N N . TYR A 1 177 ? -2.890 8.399 7.004 1.00 26.20 168 TYR A N 1
ATOM 1255 C CA . TYR A 1 177 ? -4.100 8.296 7.799 1.00 23.11 168 TYR A CA 1
ATOM 1256 C C . TYR A 1 177 ? -5.131 7.370 7.144 1.00 24.05 168 TYR A C 1
ATOM 1257 O O . TYR A 1 177 ? -5.494 7.567 5.983 1.00 28.17 168 TYR A O 1
ATOM 1266 N N . TYR A 1 178 ? -5.616 6.382 7.890 1.00 23.54 169 TYR A N 1
ATOM 1267 C CA . TYR A 1 178 ? -6.563 5.408 7.348 1.00 24.87 169 TYR A CA 1
ATOM 1268 C C . TYR A 1 178 ? -7.890 6.073 7.012 1.00 25.27 169 TYR A C 1
ATOM 1269 O O . TYR A 1 178 ? -8.686 6.378 7.916 1.00 25.75 169 TYR A O 1
ATOM 1278 N N . ALA A 1 179 ? -8.120 6.300 5.717 1.00 22.38 170 ALA A N 1
ATOM 1279 C CA . ALA A 1 179 ? -9.277 7.066 5.284 1.00 22.76 170 ALA A CA 1
ATOM 1280 C C . ALA A 1 179 ? -10.578 6.453 5.662 1.00 24.96 170 ALA A C 1
ATOM 1281 O O . ALA A 1 179 ? -11.593 7.162 5.728 1.00 31.43 170 ALA A O 1
ATOM 1283 N N . SER A 1 180 ? -10.593 5.144 5.902 1.00 24.85 171 SER A N 1
ATOM 1284 C CA . SER A 1 180 ? -11.850 4.476 6.240 1.00 23.56 171 SER A CA 1
ATOM 1285 C C . SER A 1 180 ? -11.935 4.197 7.739 1.00 22.95 171 SER A C 1
ATOM 1286 O O . SER A 1 180 ? -12.704 3.312 8.167 1.00 21.28 171 SER A O 1
ATOM 1289 N N . SER A 1 181 ? -11.171 4.972 8.521 1.00 22.02 172 SER A N 1
ATOM 1290 C CA . SER A 1 181 ? -11.257 4.987 9.994 1.00 22.18 172 SER A CA 1
ATOM 1291 C C . SER A 1 181 ? -12.663 5.345 10.452 1.00 23.31 172 SER A C 1
ATOM 1292 O O . SER A 1 181 ? -13.430 5.937 9.699 1.00 25.24 172 SER A O 1
ATOM 1295 N N . LYS A 1 182 ? -12.999 5.056 11.699 1.00 25.33 173 LYS A N 1
ATOM 1296 C CA . LYS A 1 182 ? -14.278 5.566 12.238 1.00 26.83 173 LYS A CA 1
ATOM 1297 C C . LYS A 1 182 ? -14.239 7.080 12.391 1.00 28.01 173 LYS A C 1
ATOM 1298 O O . LYS A 1 182 ? -15.316 7.727 12.452 1.00 30.23 173 LYS A O 1
ATOM 1304 N N . TYR A 1 183 ? -13.025 7.651 12.456 1.00 22.56 174 TYR A N 1
ATOM 1305 C CA . TYR A 1 183 ? -12.898 9.077 12.709 1.00 22.19 174 TYR A CA 1
ATOM 1306 C C . TYR A 1 183 ? -12.095 9.740 11.612 1.00 23.52 174 TYR A C 1
ATOM 1307 O O . TYR A 1 183 ? -11.028 9.228 11.204 1.00 24.38 174 TYR A O 1
ATOM 1316 N N . GLU A 1 184 ? -12.587 10.883 11.143 1.00 23.98 175 GLU A N 1
ATOM 1317 C CA . GLU A 1 184 ? -11.793 11.728 10.252 1.00 27.59 175 GLU A CA 1
ATOM 1318 C C . GLU A 1 184 ? -11.071 12.831 11.041 1.00 26.95 175 GLU A C 1
ATOM 1319 O O . GLU A 1 184 ? -11.597 13.344 12.065 1.00 23.23 175 GLU A O 1
ATOM 1325 N N . ILE A 1 185 ? -9.881 13.200 10.554 1.00 26.65 176 ILE A N 1
ATOM 1326 C CA . ILE A 1 185 ? -9.079 14.269 11.151 1.00 25.04 176 ILE A CA 1
ATOM 1327 C C . ILE A 1 185 ? -9.457 15.653 10.604 1.00 27.57 176 ILE A C 1
ATOM 1328 O O . ILE A 1 185 ? -9.385 15.902 9.366 1.00 22.57 176 ILE A O 1
ATOM 1333 N N . LEU A 1 186 ? -9.862 16.550 11.517 1.00 28.37 177 LEU A N 1
ATOM 1334 C CA . LEU A 1 186 ? -10.073 17.970 11.165 1.00 29.01 177 LEU A CA 1
ATOM 1335 C C . LEU A 1 186 ? -8.750 18.733 11.223 1.00 30.43 177 LEU A C 1
ATOM 1336 O O . LEU A 1 186 ? -8.510 19.647 10.423 1.00 31.94 177 LEU A O 1
ATOM 1341 N N . SER A 1 187 ? -7.867 18.305 12.130 1.00 30.87 178 SER A N 1
ATOM 1342 C CA . SER A 1 187 ? -6.571 18.950 12.382 1.00 25.74 178 SER A CA 1
ATOM 1343 C C . SER A 1 187 ? -5.703 18.060 13.288 1.00 24.54 178 SER A C 1
ATOM 1344 O O . SER A 1 187 ? -6.203 17.356 14.170 1.00 24.83 178 SER A O 1
ATOM 1347 N N . ALA A 1 188 ? -4.398 18.125 13.081 1.00 23.16 179 ALA A N 1
ATOM 1348 C CA . ALA A 1 188 ? -3.444 17.371 13.835 1.00 23.29 179 ALA A CA 1
ATOM 1349 C C . ALA A 1 188 ? -2.152 18.131 13.844 1.00 24.69 179 ALA A C 1
ATOM 1350 O O . ALA A 1 188 ? -1.461 18.200 12.806 1.00 28.70 179 ALA A O 1
ATOM 1352 N N . THR A 1 189 ? -1.795 18.681 15.011 1.00 25.08 180 THR A N 1
ATOM 1353 C CA . THR A 1 189 ? -0.566 19.484 15.135 1.00 24.58 180 THR A CA 1
ATOM 1354 C C . THR A 1 189 ? 0.334 18.986 16.263 1.00 25.92 180 THR A C 1
ATOM 1355 O O . THR A 1 189 ? -0.141 18.357 17.244 1.00 26.25 180 THR A O 1
ATOM 1359 N N . GLN A 1 190 ? 1.621 19.278 16.123 1.00 23.82 181 GLN A N 1
ATOM 1360 C CA . GLN A 1 190 ? 2.625 18.940 17.092 1.00 24.84 181 GLN A CA 1
ATOM 1361 C C . GLN A 1 190 ? 3.423 20.212 17.424 1.00 25.44 181 GLN A C 1
ATOM 1362 O O . GLN A 1 190 ? 4.266 20.638 16.638 1.00 29.84 181 GLN A O 1
ATOM 1368 N N . THR A 1 191 ? 3.181 20.802 18.594 1.00 26.11 182 THR A N 1
ATOM 1369 C CA . THR A 1 191 ? 3.766 22.113 18.919 1.00 24.72 182 THR A CA 1
ATOM 1370 C C . THR A 1 191 ? 4.772 22.042 20.067 1.00 24.54 182 THR A C 1
ATOM 1371 O O . THR A 1 191 ? 4.438 21.594 21.160 1.00 21.43 182 THR A O 1
ATOM 1375 N N . ARG A 1 192 ? 5.989 22.536 19.803 1.00 25.37 183 ARG A N 1
ATOM 1376 C CA . ARG A 1 192 ? 6.978 22.796 20.861 1.00 24.67 183 ARG A CA 1
ATOM 1377 C C . ARG A 1 192 ? 6.537 23.838 21.893 1.00 26.57 183 ARG A C 1
ATOM 1378 O O . ARG A 1 192 ? 6.097 24.924 21.536 1.00 29.68 183 ARG A O 1
ATOM 1386 N N . GLN A 1 193 ? 6.586 23.463 23.169 1.00 29.00 184 GLN A N 1
ATOM 1387 C CA . GLN A 1 193 ? 6.230 24.342 24.283 1.00 30.83 184 GLN A CA 1
ATOM 1388 C C . GLN A 1 193 ? 7.412 24.393 25.272 1.00 33.82 184 GLN A C 1
ATOM 1389 O O . GLN A 1 193 ? 8.076 23.382 25.487 1.00 32.46 184 GLN A O 1
ATOM 1395 N N . VAL A 1 194 ? 7.697 25.587 25.812 1.00 36.46 185 VAL A N 1
ATOM 1396 C CA . VAL A 1 194 ? 8.740 25.779 26.827 1.00 39.89 185 VAL A CA 1
ATOM 1397 C C . VAL A 1 194 ? 8.111 26.414 28.069 1.00 43.91 185 VAL A C 1
ATOM 1398 O O . VAL A 1 194 ? 7.526 27.493 27.955 1.00 50.25 185 VAL A O 1
ATOM 1402 N N . GLN A 1 195 ? 8.164 25.739 29.226 1.00 45.00 186 GLN A N 1
ATOM 1403 C CA . GLN A 1 195 ? 7.602 26.311 30.484 1.00 43.35 186 GLN A CA 1
ATOM 1404 C C . GLN A 1 195 ? 8.688 26.547 31.527 1.00 41.06 186 GLN A C 1
ATOM 1405 O O . GLN A 1 195 ? 9.688 25.820 31.600 1.00 42.21 186 GLN A O 1
ATOM 1411 N N . HIS A 1 196 ? 8.494 27.564 32.345 1.00 39.86 187 HIS A N 1
ATOM 1412 C CA . HIS A 1 196 ? 9.350 27.793 33.522 1.00 36.95 187 HIS A CA 1
ATOM 1413 C C . HIS A 1 196 ? 8.422 27.849 34.691 1.00 37.82 187 HIS A C 1
ATOM 1414 O O . HIS A 1 196 ? 7.352 28.461 34.604 1.00 35.86 187 HIS A O 1
ATOM 1421 N N . TYR A 1 197 ? 8.801 27.211 35.793 1.00 40.81 188 TYR A N 1
ATOM 1422 C CA . TYR A 1 197 ? 8.032 27.284 37.049 1.00 41.66 188 TYR A CA 1
ATOM 1423 C C . TYR A 1 197 ? 8.712 28.240 38.058 1.00 42.22 188 TYR A C 1
ATOM 1424 O O . TYR A 1 197 ? 9.946 28.392 38.034 1.00 43.69 188 TYR A O 1
ATOM 1433 N N . SER A 1 198 ? 7.918 28.862 38.939 1.00 44.25 189 SER A N 1
ATOM 1434 C CA . SER A 1 198 ? 8.441 29.812 39.948 1.00 47.35 189 SER A CA 1
ATOM 1435 C C . SER A 1 198 ? 9.595 29.209 40.744 1.00 47.10 189 SER A C 1
ATOM 1436 O O . SER A 1 198 ? 10.569 29.893 41.021 1.00 41.56 189 SER A O 1
ATOM 1439 N N . CYS A 1 199 ? 9.453 27.926 41.104 1.00 45.43 190 CYS A N 1
ATOM 1440 C CA . CYS A 1 199 ? 10.408 27.199 41.940 1.00 41.90 190 CYS A CA 1
ATOM 1441 C C . CYS A 1 199 ? 11.761 27.036 41.280 1.00 40.93 190 CYS A C 1
ATOM 1442 O O . CYS A 1 199 ? 12.777 27.050 41.944 1.00 43.08 190 CYS A O 1
ATOM 1445 N N . CYS A 1 200 ? 11.783 26.872 39.957 1.00 40.27 191 CYS A N 1
ATOM 1446 C CA . CYS A 1 200 ? 12.865 26.107 39.382 1.00 34.52 191 CYS A CA 1
ATOM 1447 C C . CYS A 1 200 ? 13.523 26.796 38.237 1.00 30.29 191 CYS A C 1
ATOM 1448 O O . CYS A 1 200 ? 12.854 27.381 37.407 1.00 36.89 191 CYS A O 1
ATOM 1451 N N . PRO A 1 201 ? 14.847 26.729 38.196 1.00 29.84 192 PRO A N 1
ATOM 1452 C CA . PRO A 1 201 ? 15.680 27.415 37.203 1.00 29.44 192 PRO A CA 1
ATOM 1453 C C . PRO A 1 201 ? 15.671 26.829 35.756 1.00 32.41 192 PRO A C 1
ATOM 1454 O O . PRO A 1 201 ? 16.136 27.500 34.815 1.00 34.74 192 PRO A O 1
ATOM 1458 N N . GLU A 1 202 ? 15.163 25.617 35.569 1.00 31.09 193 GLU A N 1
ATOM 1459 C CA . GLU A 1 202 ? 15.305 24.934 34.262 1.00 32.06 193 GLU A CA 1
ATOM 1460 C C . GLU A 1 202 ? 14.124 25.203 33.361 1.00 27.75 193 GLU A C 1
ATOM 1461 O O . GLU A 1 202 ? 13.018 25.387 33.842 1.00 33.69 193 GLU A O 1
ATOM 1467 N N . PRO A 1 203 ? 14.351 25.212 32.048 1.00 25.43 194 PRO A N 1
ATOM 1468 C CA . PRO A 1 203 ? 13.228 25.182 31.081 1.00 26.16 194 PRO A CA 1
ATOM 1469 C C . PRO A 1 203 ? 12.773 23.743 30.854 1.00 27.52 194 PRO A C 1
ATOM 1470 O O . PRO A 1 203 ? 13.609 22.824 30.780 1.00 26.69 194 PRO A O 1
ATOM 1474 N N . TYR A 1 204 ? 11.463 23.532 30.820 1.00 27.17 195 TYR A N 1
ATOM 1475 C CA . TYR A 1 204 ? 10.902 22.225 30.577 1.00 27.42 195 TYR A CA 1
ATOM 1476 C C . TYR A 1 204 ? 10.158 22.295 29.257 1.00 32.33 195 TYR A C 1
ATOM 1477 O O . TYR A 1 204 ? 9.254 23.139 29.061 1.00 33.99 195 TYR A O 1
ATOM 1486 N N . ILE A 1 205 ? 10.559 21.399 28.360 1.00 33.26 196 ILE A N 1
ATOM 1487 C CA . ILE A 1 205 ? 10.065 21.330 26.989 1.00 29.85 196 ILE A CA 1
ATOM 1488 C C . ILE A 1 205 ? 9.168 20.124 26.770 1.00 29.99 196 ILE A C 1
ATOM 1489 O O . ILE A 1 205 ? 9.449 19.014 27.222 1.00 27.65 196 ILE A O 1
ATOM 1494 N N . ASP A 1 206 ? 8.063 20.345 26.078 1.00 30.92 197 ASP A N 1
ATOM 1495 C CA . ASP A 1 206 ? 7.277 19.234 25.618 1.00 29.94 197 ASP A CA 1
ATOM 1496 C C . ASP A 1 206 ? 6.751 19.550 24.222 1.00 28.62 197 ASP A C 1
ATOM 1497 O O . ASP A 1 206 ? 6.694 20.707 23.837 1.00 29.18 197 ASP A O 1
ATOM 1502 N N . VAL A 1 207 ? 6.371 18.516 23.473 1.00 26.66 198 VAL A N 1
ATOM 1503 C CA . VAL A 1 207 ? 5.630 18.647 22.226 1.00 23.05 198 VAL A CA 1
ATOM 1504 C C . VAL A 1 207 ? 4.163 18.300 22.466 1.00 23.82 198 VAL A C 1
ATOM 1505 O O . VAL A 1 207 ? 3.826 17.220 22.946 1.00 27.15 198 VAL A O 1
ATOM 1509 N N . ASN A 1 208 ? 3.263 19.219 22.139 1.00 24.15 199 ASN A N 1
ATOM 1510 C CA . ASN A 1 208 ? 1.864 19.017 22.411 1.00 22.14 199 ASN A CA 1
ATOM 1511 C C . ASN A 1 208 ? 1.196 18.478 21.143 1.00 24.38 199 ASN A C 1
ATOM 1512 O O . ASN A 1 208 ? 1.100 19.175 20.115 1.00 23.42 199 ASN A O 1
ATOM 1517 N N . LEU A 1 209 ? 0.760 17.220 21.218 1.00 23.08 200 LEU A N 1
ATOM 1518 C CA . LEU A 1 209 ? 0.079 16.590 20.135 1.00 21.97 200 LEU A CA 1
ATOM 1519 C C . LEU A 1 209 ? -1.387 16.922 20.309 1.00 21.81 200 LEU A C 1
ATOM 1520 O O . LEU A 1 209 ? -1.997 16.462 21.264 1.00 22.37 200 LEU A O 1
ATOM 1525 N N . VAL A 1 210 ? -1.960 17.683 19.359 1.00 22.10 201 VAL A N 1
ATOM 1526 C CA . VAL A 1 210 ? -3.345 18.145 19.461 1.00 22.32 201 VAL A CA 1
ATOM 1527 C C . VAL A 1 210 ? -4.123 17.648 18.251 1.00 23.07 201 VAL A C 1
ATOM 1528 O O . VAL A 1 210 ? -3.764 17.937 17.108 1.00 26.84 201 VAL A O 1
ATOM 1532 N N . VAL A 1 211 ? -5.206 16.934 18.494 1.00 21.77 202 VAL A N 1
ATOM 1533 C CA . VAL A 1 211 ? -5.944 16.302 17.412 1.00 21.11 202 VAL A CA 1
ATOM 1534 C C . VAL A 1 211 ? -7.394 16.684 17.526 1.00 20.79 202 VAL A C 1
ATOM 1535 O O . VAL A 1 211 ? -8.037 16.455 18.569 1.00 23.10 202 VAL A O 1
ATOM 1539 N N . LYS A 1 212 ? -7.924 17.271 16.464 1.00 21.28 203 LYS A N 1
ATOM 1540 C CA . LYS A 1 212 ? -9.377 17.611 16.410 1.00 23.22 203 LYS A CA 1
ATOM 1541 C C . LYS A 1 212 ? -9.979 16.676 15.372 1.00 23.00 203 LYS A C 1
ATOM 1542 O O . LYS A 1 212 ? -9.448 16.553 14.251 1.00 23.49 203 LYS A O 1
ATOM 1544 N N . PHE A 1 213 ? -11.049 15.984 15.753 1.00 22.90 204 PHE A N 1
ATOM 1545 C CA . PHE A 1 213 ? -11.574 14.886 14.949 1.00 23.01 204 PHE A CA 1
ATOM 1546 C C . PHE A 1 213 ? -13.056 14.740 15.096 1.00 25.57 204 PHE A C 1
ATOM 1547 O O . PHE A 1 213 ? -13.627 15.280 16.037 1.00 29.72 204 PHE A O 1
ATOM 1555 N N . ARG A 1 214 ? -13.689 14.008 14.174 1.00 26.97 205 ARG A N 1
ATOM 1556 C CA . ARG A 1 214 ? -15.109 13.685 14.337 1.00 29.51 205 ARG A CA 1
ATOM 1557 C C . ARG A 1 214 ? -15.452 12.347 13.703 1.00 28.03 205 ARG A C 1
ATOM 1558 O O . ARG A 1 214 ? -14.692 11.855 12.870 1.00 28.16 205 ARG A O 1
ATOM 1566 N N . GLU A 1 215 ? -16.601 11.781 14.087 1.00 26.92 206 GLU A N 1
ATOM 1567 C CA . GLU A 1 215 ? -17.162 10.617 13.425 1.00 31.33 206 GLU A CA 1
ATOM 1568 C C . GLU A 1 215 ? -17.322 10.829 11.897 1.00 33.29 206 GLU A C 1
ATOM 1569 O O . GLU A 1 215 ? -17.838 11.844 11.462 1.00 34.40 206 GLU A O 1
ATOM 1575 N N . ARG A 1 216 ? -16.849 9.879 11.096 1.00 35.89 207 ARG A N 1
ATOM 1576 C CA . ARG A 1 216 ? -16.856 9.982 9.634 1.00 36.18 207 ARG A CA 1
ATOM 1577 C C . ARG A 1 216 ? -18.273 9.898 9.076 1.00 35.90 207 ARG A C 1
ATOM 1578 O O . ARG A 1 216 ? -18.979 8.970 9.430 1.00 40.33 207 ARG A O 1
ATOM 1586 N N . LEU B 1 9 ? 24.698 -42.125 17.232 1.00 57.98 0 LEU B N 1
ATOM 1587 C CA . LEU B 1 9 ? 25.591 -41.362 18.172 1.00 65.92 0 LEU B CA 1
ATOM 1588 C C . LEU B 1 9 ? 26.599 -40.514 17.386 1.00 67.70 0 LEU B C 1
ATOM 1589 O O . LEU B 1 9 ? 26.891 -39.379 17.771 1.00 64.23 0 LEU B O 1
ATOM 1591 N N . HIS B 1 10 ? 27.123 -41.061 16.284 1.00 63.65 1 HIS B N 1
ATOM 1592 C CA . HIS B 1 10 ? 27.959 -40.270 15.374 1.00 61.65 1 HIS B CA 1
ATOM 1593 C C . HIS B 1 10 ? 27.154 -39.131 14.749 1.00 59.31 1 HIS B C 1
ATOM 1594 O O . HIS B 1 10 ? 27.672 -38.025 14.558 1.00 57.32 1 HIS B O 1
ATOM 1596 N N . SER B 1 11 ? 25.875 -39.383 14.450 1.00 57.47 2 SER B N 1
ATOM 1597 C CA . SER B 1 11 ? 24.991 -38.350 13.902 1.00 52.38 2 SER B CA 1
ATOM 1598 C C . SER B 1 11 ? 24.771 -37.217 14.903 1.00 51.80 2 SER B C 1
ATOM 1599 O O . SER B 1 11 ? 24.780 -36.055 14.521 1.00 51.24 2 SER B O 1
ATOM 1602 N N . GLN B 1 12 ? 24.586 -37.548 16.182 1.00 54.77 3 GLN B N 1
ATOM 1603 C CA . GLN B 1 12 ? 24.364 -36.511 17.191 1.00 54.60 3 GLN B CA 1
ATOM 1604 C C . GLN B 1 12 ? 25.571 -35.588 17.246 1.00 53.13 3 GLN B C 1
ATOM 1605 O O . GLN B 1 12 ? 25.427 -34.363 17.270 1.00 56.64 3 GLN B O 1
ATOM 1611 N N . ALA B 1 13 ? 26.761 -36.182 17.232 1.00 50.78 4 ALA B N 1
ATOM 1612 C CA . ALA B 1 13 ? 27.997 -35.426 17.404 1.00 51.36 4 ALA B CA 1
ATOM 1613 C C . ALA B 1 13 ? 28.317 -34.569 16.163 1.00 49.46 4 ALA B C 1
ATOM 1614 O O . ALA B 1 13 ? 28.878 -33.467 16.269 1.00 49.71 4 ALA B O 1
ATOM 1616 N N . ASN B 1 14 ? 27.947 -35.080 14.992 1.00 46.70 5 ASN B N 1
ATOM 1617 C CA . ASN B 1 14 ? 28.073 -34.331 13.749 1.00 43.40 5 ASN B CA 1
ATOM 1618 C C . ASN B 1 14 ? 27.177 -33.139 13.683 1.00 43.59 5 ASN B C 1
ATOM 1619 O O . ASN B 1 14 ? 27.630 -32.058 13.303 1.00 43.38 5 ASN B O 1
ATOM 1624 N N . LEU B 1 15 ? 25.907 -33.336 14.066 1.00 40.52 6 LEU B N 1
ATOM 1625 C CA . LEU B 1 15 ? 24.991 -32.221 14.210 1.00 42.70 6 LEU B CA 1
ATOM 1626 C C . LEU B 1 15 ? 25.535 -31.170 15.198 1.00 44.01 6 LEU B C 1
ATOM 1627 O O . LEU B 1 15 ? 25.566 -29.979 14.888 1.00 47.89 6 LEU B O 1
ATOM 1632 N N . MET B 1 16 ? 26.005 -31.602 16.357 1.00 46.54 7 MET B N 1
ATOM 1633 C CA . MET B 1 16 ? 26.478 -30.633 17.354 1.00 53.77 7 MET B CA 1
ATOM 1634 C C . MET B 1 16 ? 27.707 -29.882 16.865 1.00 46.89 7 MET B C 1
ATOM 1635 O O . MET B 1 16 ? 27.909 -28.707 17.185 1.00 45.43 7 MET B O 1
ATOM 1640 N N . ARG B 1 17 ? 28.524 -30.557 16.070 1.00 47.44 8 ARG B N 1
ATOM 1641 C CA . ARG B 1 17 ? 29.769 -29.944 15.608 1.00 49.46 8 ARG B CA 1
ATOM 1642 C C . ARG B 1 17 ? 29.442 -28.871 14.572 1.00 46.97 8 ARG B C 1
ATOM 1643 O O . ARG B 1 17 ? 29.979 -27.754 14.619 1.00 49.05 8 ARG B O 1
ATOM 1651 N N . LEU B 1 18 ? 28.537 -29.222 13.655 1.00 45.20 9 LEU B N 1
ATOM 1652 C CA . LEU B 1 18 ? 27.990 -28.281 12.688 1.00 44.29 9 LEU B CA 1
ATOM 1653 C C . LEU B 1 18 ? 27.445 -26.989 13.325 1.00 45.10 9 LEU B C 1
ATOM 1654 O O . LEU B 1 18 ? 27.792 -25.874 12.892 1.00 48.56 9 LEU B O 1
ATOM 1659 N N . LYS B 1 19 ? 26.621 -27.121 14.363 1.00 45.44 10 LYS B N 1
ATOM 1660 C CA . LYS B 1 19 ? 25.975 -25.943 14.942 1.00 47.10 10 LYS B CA 1
ATOM 1661 C C . LYS B 1 19 ? 27.045 -25.102 15.590 1.00 51.44 10 LYS B C 1
ATOM 1662 O O . LYS B 1 19 ? 27.044 -23.852 15.487 1.00 56.28 10 LYS B O 1
ATOM 1668 N N . SER B 1 20 ? 27.979 -25.789 16.241 1.00 53.18 11 SER B N 1
ATOM 1669 C CA . SER B 1 20 ? 29.079 -25.108 16.884 1.00 53.72 11 SER B CA 1
ATOM 1670 C C . SER B 1 20 ? 29.848 -24.261 15.860 1.00 49.57 11 SER B C 1
ATOM 1671 O O . SER B 1 20 ? 30.037 -23.046 16.043 1.00 47.84 11 SER B O 1
ATOM 1674 N N . ASP B 1 21 ? 30.255 -24.898 14.768 1.00 47.24 12 ASP B N 1
ATOM 1675 C CA . ASP B 1 21 ? 31.081 -24.224 13.764 1.00 52.47 12 ASP B CA 1
ATOM 1676 C C . ASP B 1 21 ? 30.360 -23.050 13.117 1.00 56.15 12 ASP B C 1
ATOM 1677 O O . ASP B 1 21 ? 30.977 -22.022 12.866 1.00 59.20 12 ASP B O 1
ATOM 1682 N N . LEU B 1 22 ? 29.061 -23.199 12.837 1.00 53.14 13 LEU B N 1
ATOM 1683 C CA . LEU B 1 22 ? 28.298 -22.097 12.256 1.00 49.03 13 LEU B CA 1
ATOM 1684 C C . LEU B 1 22 ? 28.016 -20.950 13.244 1.00 52.53 13 LEU B C 1
ATOM 1685 O O . LEU B 1 22 ? 28.199 -19.807 12.867 1.00 53.20 13 LEU B O 1
ATOM 1690 N N . PHE B 1 23 ? 27.576 -21.247 14.479 1.00 54.64 14 PHE B N 1
ATOM 1691 C CA . PHE B 1 23 ? 27.206 -20.205 15.478 1.00 60.14 14 PHE B CA 1
ATOM 1692 C C . PHE B 1 23 ? 28.326 -19.876 16.477 1.00 65.14 14 PHE B C 1
ATOM 1693 O O . PHE B 1 23 ? 29.250 -19.127 16.167 1.00 76.49 14 PHE B O 1
ATOM 1701 N N . TYR B 1 29 ? 26.117 -12.553 11.997 1.00 52.40 20 TYR B N 1
ATOM 1702 C CA . TYR B 1 29 ? 25.743 -11.979 10.715 1.00 47.22 20 TYR B CA 1
ATOM 1703 C C . TYR B 1 29 ? 25.140 -10.635 11.065 1.00 48.88 20 TYR B C 1
ATOM 1704 O O . TYR B 1 29 ? 24.239 -10.580 11.905 1.00 58.47 20 TYR B O 1
ATOM 1713 N N . PRO B 1 30 ? 25.639 -9.533 10.450 1.00 44.58 21 PRO B N 1
ATOM 1714 C CA . PRO B 1 30 ? 25.193 -8.208 10.875 1.00 40.50 21 PRO B CA 1
ATOM 1715 C C . PRO B 1 30 ? 23.950 -7.708 10.126 1.00 38.09 21 PRO B C 1
ATOM 1716 O O . PRO B 1 30 ? 23.624 -6.528 10.217 1.00 45.96 21 PRO B O 1
ATOM 1720 N N . GLY B 1 31 ? 23.303 -8.571 9.356 1.00 32.08 22 GLY B N 1
ATOM 1721 C CA . GLY B 1 31 ? 22.237 -8.156 8.479 1.00 29.70 22 GLY B CA 1
ATOM 1722 C C . GLY B 1 31 ? 22.741 -7.866 7.067 1.00 28.49 22 GLY B C 1
ATOM 1723 O O . GLY B 1 31 ? 23.944 -7.800 6.808 1.00 26.02 22 GLY B O 1
ATOM 1724 N N . PRO B 1 32 ? 21.803 -7.676 6.140 1.00 31.11 23 PRO B N 1
ATOM 1725 C CA . PRO B 1 32 ? 22.124 -7.354 4.753 1.00 30.62 23 PRO B CA 1
ATOM 1726 C C . PRO B 1 32 ? 22.542 -5.865 4.613 1.00 35.59 23 PRO B C 1
ATOM 1727 O O . PRO B 1 32 ? 22.204 -5.040 5.488 1.00 34.81 23 PRO B O 1
ATOM 1731 N N . THR B 1 33 ? 23.332 -5.552 3.573 1.00 36.04 24 THR B N 1
ATOM 1732 C CA . THR B 1 33 ? 23.747 -4.178 3.254 1.00 33.38 24 THR B CA 1
ATOM 1733 C C . THR B 1 33 ? 23.586 -3.943 1.774 1.00 31.64 24 THR B C 1
ATOM 1734 O O . THR B 1 33 ? 23.224 -4.812 1.034 1.00 30.97 24 THR B O 1
ATOM 1738 N N . LYS B 1 34 ? 23.837 -2.723 1.343 1.00 39.76 25 LYS B N 1
ATOM 1739 C CA . LYS B 1 34 ? 23.740 -2.366 -0.074 1.00 41.19 25 LYS B CA 1
ATOM 1740 C C . LYS B 1 34 ? 24.759 -3.183 -0.912 1.00 38.64 25 LYS B C 1
ATOM 1741 O O . LYS B 1 34 ? 24.491 -3.457 -2.048 1.00 36.62 25 LYS B O 1
ATOM 1747 N N . ASP B 1 35 ? 25.882 -3.589 -0.318 1.00 41.71 26 ASP B N 1
ATOM 1748 C CA . ASP B 1 35 ? 26.892 -4.432 -0.977 1.00 46.13 26 ASP B CA 1
ATOM 1749 C C . ASP B 1 35 ? 26.526 -5.904 -0.917 1.00 51.72 26 ASP B C 1
ATOM 1750 O O . ASP B 1 35 ? 26.869 -6.666 -1.818 1.00 53.15 26 ASP B O 1
ATOM 1755 N N . ASP B 1 36 ? 25.840 -6.313 0.151 1.00 52.51 27 ASP B N 1
ATOM 1756 C CA . ASP B 1 36 ? 25.480 -7.723 0.341 1.00 47.90 27 ASP B CA 1
ATOM 1757 C C . ASP B 1 36 ? 23.957 -7.853 0.559 1.00 41.48 27 ASP B C 1
ATOM 1758 O O . ASP B 1 36 ? 23.475 -8.120 1.666 1.00 35.08 27 ASP B O 1
ATOM 1763 N N . PRO B 1 37 ? 23.196 -7.631 -0.505 1.00 36.59 28 PRO B N 1
ATOM 1764 C CA . PRO B 1 37 ? 21.758 -7.633 -0.357 1.00 37.69 28 PRO B CA 1
ATOM 1765 C C . PRO B 1 37 ? 21.194 -9.054 -0.232 1.00 36.23 28 PRO B C 1
ATOM 1766 O O . PRO B 1 37 ? 21.887 -10.040 -0.516 1.00 37.42 28 PRO B O 1
ATOM 1770 N N . LEU B 1 38 ? 19.929 -9.137 0.145 1.00 30.09 29 LEU B N 1
ATOM 1771 C CA . LEU B 1 38 ? 19.299 -10.386 0.418 1.00 28.75 29 LEU B CA 1
ATOM 1772 C C . LEU B 1 38 ? 17.911 -10.411 -0.210 1.00 28.12 29 LEU B C 1
ATOM 1773 O O . LEU B 1 38 ? 17.187 -9.409 -0.233 1.00 26.21 29 LEU B O 1
ATOM 1778 N N . THR B 1 39 ? 17.537 -11.578 -0.697 1.00 25.58 30 THR B N 1
ATOM 1779 C CA . THR B 1 39 ? 16.221 -11.808 -1.142 1.00 26.37 30 THR B CA 1
ATOM 1780 C C . THR B 1 39 ? 15.424 -12.548 -0.093 1.00 27.12 30 THR B C 1
ATOM 1781 O O . THR B 1 39 ? 15.826 -13.615 0.352 1.00 28.57 30 THR B O 1
ATOM 1785 N N . VAL B 1 40 ? 14.273 -11.991 0.260 1.00 25.89 31 VAL B N 1
ATOM 1786 C CA . VAL B 1 40 ? 13.361 -12.631 1.191 1.00 24.77 31 VAL B CA 1
ATOM 1787 C C . VAL B 1 40 ? 12.086 -12.946 0.436 1.00 24.69 31 VAL B C 1
ATOM 1788 O O . VAL B 1 40 ? 11.419 -12.046 -0.087 1.00 25.83 31 VAL B O 1
ATOM 1792 N N . THR B 1 41 ? 11.747 -14.225 0.379 1.00 24.45 32 THR B N 1
ATOM 1793 C CA . THR B 1 41 ? 10.520 -14.622 -0.262 1.00 26.51 32 THR B CA 1
ATOM 1794 C C . THR B 1 41 ? 9.479 -14.785 0.813 1.00 26.12 32 THR B C 1
ATOM 1795 O O . THR B 1 41 ? 9.747 -15.379 1.844 1.00 29.67 32 THR B O 1
ATOM 1799 N N . LEU B 1 42 ? 8.288 -14.285 0.543 1.00 23.52 33 LEU B N 1
ATOM 1800 C CA . LEU B 1 42 ? 7.228 -14.214 1.505 1.00 23.16 33 LEU B CA 1
ATOM 1801 C C . LEU B 1 42 ? 5.948 -14.798 0.921 1.00 23.79 33 LEU B C 1
ATOM 1802 O O . LEU B 1 42 ? 5.615 -14.489 -0.219 1.00 27.67 33 LEU B O 1
ATOM 1807 N N . GLY B 1 43 ? 5.208 -15.590 1.710 1.00 22.46 34 GLY B N 1
ATOM 1808 C CA . GLY B 1 43 ? 3.874 -16.094 1.329 1.00 20.80 34 GLY B CA 1
ATOM 1809 C C . GLY B 1 43 ? 2.919 -16.277 2.530 1.00 22.03 34 GLY B C 1
ATOM 1810 O O . GLY B 1 43 ? 3.343 -16.487 3.661 1.00 25.41 34 GLY B O 1
ATOM 1811 N N . PHE B 1 44 ? 1.626 -16.196 2.304 1.00 20.84 35 PHE B N 1
ATOM 1812 C CA . PHE B 1 44 ? 0.668 -16.311 3.401 1.00 20.72 35 PHE B CA 1
ATOM 1813 C C . PHE B 1 44 ? -0.237 -17.502 3.192 1.00 19.63 35 PHE B C 1
ATOM 1814 O O . PHE B 1 44 ? -0.583 -17.827 2.071 1.00 18.16 35 PHE B O 1
ATOM 1822 N N . THR B 1 45 ? -0.640 -18.125 4.300 1.00 20.25 36 THR B N 1
ATOM 1823 C CA . THR B 1 45 ? -1.604 -19.192 4.277 1.00 20.21 36 THR B CA 1
ATOM 1824 C C . THR B 1 45 ? -2.702 -18.762 5.219 1.00 20.76 36 THR B C 1
ATOM 1825 O O . THR B 1 45 ? -2.551 -18.861 6.403 1.00 22.28 36 THR B O 1
ATOM 1829 N N . LEU B 1 46 ? -3.804 -18.256 4.700 1.00 22.23 37 LEU B N 1
ATOM 1830 C CA . LEU B 1 46 ? -4.865 -17.694 5.546 1.00 21.72 37 LEU B CA 1
ATOM 1831 C C . LEU B 1 46 ? -5.709 -18.807 6.140 1.00 22.64 37 LEU B C 1
ATOM 1832 O O . LEU B 1 46 ? -6.278 -19.631 5.458 1.00 25.29 37 LEU B O 1
ATOM 1837 N N . GLN B 1 47 ? -5.808 -18.812 7.440 1.00 25.08 38 GLN B N 1
ATOM 1838 C CA . GLN B 1 47 ? -6.471 -19.870 8.150 1.00 24.90 38 GLN B CA 1
ATOM 1839 C C . GLN B 1 47 ? -7.836 -19.450 8.632 1.00 23.56 38 GLN B C 1
ATOM 1840 O O . GLN B 1 47 ? -8.765 -20.267 8.674 1.00 24.04 38 GLN B O 1
ATOM 1846 N N . ASP B 1 48 ? -7.990 -18.180 8.985 1.00 21.94 39 ASP B N 1
ATOM 1847 C CA . ASP B 1 48 ? -9.286 -17.738 9.565 1.00 23.90 39 ASP B CA 1
ATOM 1848 C C . ASP B 1 48 ? -9.428 -16.214 9.688 1.00 22.32 39 ASP B C 1
ATOM 1849 O O . ASP B 1 48 ? -8.485 -15.537 10.116 1.00 25.77 39 ASP B O 1
ATOM 1854 N N . ILE B 1 49 ? -10.580 -15.670 9.308 1.00 20.27 40 ILE B N 1
ATOM 1855 C CA . ILE B 1 49 ? -10.914 -14.334 9.701 1.00 19.71 40 ILE B CA 1
ATOM 1856 C C . ILE B 1 49 ? -11.802 -14.496 10.940 1.00 22.19 40 ILE B C 1
ATOM 1857 O O . ILE B 1 49 ? -12.993 -14.866 10.841 1.00 21.51 40 ILE B O 1
ATOM 1862 N N . VAL B 1 50 ? -11.197 -14.264 12.104 1.00 21.40 41 VAL B N 1
ATOM 1863 C CA . VAL B 1 50 ? -11.860 -14.459 13.386 1.00 21.31 41 VAL B CA 1
ATOM 1864 C C . VAL B 1 50 ? -12.952 -13.446 13.658 1.00 23.43 41 VAL B C 1
ATOM 1865 O O . VAL B 1 50 ? -14.082 -13.811 14.005 1.00 25.16 41 VAL B O 1
ATOM 1869 N N . LYS B 1 51 ? -12.636 -12.169 13.450 1.00 24.62 42 LYS B N 1
ATOM 1870 C CA . LYS B 1 51 ? -13.498 -11.096 13.891 1.00 25.62 42 LYS B CA 1
ATOM 1871 C C . LYS B 1 51 ? -13.354 -9.878 12.986 1.00 23.36 42 LYS B C 1
ATOM 1872 O O . LYS B 1 51 ? -12.235 -9.524 12.567 1.00 24.20 42 LYS B O 1
ATOM 1878 N N . ALA B 1 52 ? -14.480 -9.240 12.697 1.00 22.17 43 ALA B N 1
ATOM 1879 C CA . ALA B 1 52 ? -14.489 -7.959 12.039 1.00 24.66 43 ALA B CA 1
ATOM 1880 C C . ALA B 1 52 ? -15.274 -6.951 12.844 1.00 26.49 43 ALA B C 1
ATOM 1881 O O . ALA B 1 52 ? -16.503 -7.006 12.885 1.00 28.86 43 ALA B O 1
ATOM 1883 N N . ASP B 1 53 ? -14.563 -6.000 13.454 1.00 28.04 44 ASP B N 1
ATOM 1884 C CA . ASP B 1 53 ? -15.165 -5.060 14.408 1.00 26.79 44 ASP B CA 1
ATOM 1885 C C . ASP B 1 53 ? -15.568 -3.752 13.711 1.00 25.80 44 ASP B C 1
ATOM 1886 O O . ASP B 1 53 ? -14.733 -2.916 13.390 1.00 23.51 44 ASP B O 1
ATOM 1891 N N . SER B 1 54 ? -16.863 -3.554 13.525 1.00 25.53 45 SER B N 1
ATOM 1892 C CA . SER B 1 54 ? -17.311 -2.331 12.863 1.00 27.24 45 SER B CA 1
ATOM 1893 C C . SER B 1 54 ? -17.446 -1.139 13.800 1.00 27.35 45 SER B C 1
ATOM 1894 O O . SER B 1 54 ? -17.792 -0.056 13.346 1.00 31.48 45 SER B O 1
ATOM 1897 N N . SER B 1 55 ? -17.168 -1.314 15.086 1.00 25.79 46 SER B N 1
ATOM 1898 C CA . SER B 1 55 ? -17.228 -0.192 16.018 1.00 27.34 46 SER B CA 1
ATOM 1899 C C . SER B 1 55 ? -15.853 0.507 16.096 1.00 30.21 46 SER B C 1
ATOM 1900 O O . SER B 1 55 ? -15.747 1.693 16.500 1.00 30.86 46 SER B O 1
ATOM 1903 N N . THR B 1 56 ? -14.809 -0.221 15.686 1.00 26.07 47 THR B N 1
ATOM 1904 C CA . THR B 1 56 ? -13.453 0.318 15.666 1.00 22.86 47 THR B CA 1
ATOM 1905 C C . THR B 1 56 ? -12.790 0.165 14.301 1.00 21.65 47 THR B C 1
ATOM 1906 O O . THR B 1 56 ? -11.702 0.662 14.106 1.00 23.47 47 THR B O 1
ATOM 1910 N N . ASN B 1 57 ? -13.463 -0.459 13.334 1.00 21.25 48 ASN B N 1
ATOM 1911 C CA . ASN B 1 57 ? -12.853 -0.792 12.021 1.00 20.86 48 ASN B CA 1
ATOM 1912 C C . ASN B 1 57 ? -11.465 -1.488 12.156 1.00 23.98 48 ASN B C 1
ATOM 1913 O O . ASN B 1 57 ? -10.378 -1.004 11.708 1.00 23.29 48 ASN B O 1
ATOM 1918 N N . GLU B 1 58 ? -11.535 -2.647 12.793 1.00 23.11 49 GLU B N 1
ATOM 1919 C CA . GLU B 1 58 ? -10.412 -3.535 12.935 1.00 24.08 49 GLU B CA 1
ATOM 1920 C C . GLU B 1 58 ? -10.868 -4.926 12.575 1.00 22.58 49 GLU B C 1
ATOM 1921 O O . GLU B 1 58 ? -12.023 -5.337 12.864 1.00 21.08 49 GLU B O 1
ATOM 1927 N N . VAL B 1 59 ? -9.937 -5.672 11.988 1.00 21.38 50 VAL B N 1
ATOM 1928 C CA . VAL B 1 59 ? -10.185 -7.055 11.614 1.00 20.78 50 VAL B CA 1
ATOM 1929 C C . VAL B 1 59 ? -9.088 -7.960 12.144 1.00 18.33 50 VAL B C 1
ATOM 1930 O O . VAL B 1 59 ? -7.910 -7.593 12.124 1.00 16.96 50 VAL B O 1
ATOM 1934 N N . ASP B 1 60 ? -9.466 -9.153 12.594 1.00 18.54 51 ASP B N 1
ATOM 1935 C CA . ASP B 1 60 ? -8.475 -10.074 13.151 1.00 19.07 51 ASP B CA 1
ATOM 1936 C C . ASP B 1 60 ? -8.299 -11.301 12.223 1.00 20.38 51 ASP B C 1
ATOM 1937 O O . ASP B 1 60 ? -9.263 -12.007 11.937 1.00 21.83 51 ASP B O 1
ATOM 1942 N N . LEU B 1 61 ? -7.074 -11.541 11.772 1.00 19.94 52 LEU B N 1
ATOM 1943 C CA . LEU B 1 61 ? -6.727 -12.651 10.924 1.00 21.63 52 LEU B CA 1
ATOM 1944 C C . LEU B 1 61 ? -5.768 -13.603 11.617 1.00 22.02 52 LEU B C 1
ATOM 1945 O O . LEU B 1 61 ? -4.763 -13.169 12.251 1.00 20.72 52 LEU B O 1
ATOM 1950 N N . VAL B 1 62 ? -6.012 -14.895 11.416 1.00 18.12 53 VAL B N 1
ATOM 1951 C CA . VAL B 1 62 ? -5.035 -15.883 11.774 1.00 18.13 53 VAL B CA 1
ATOM 1952 C C . VAL B 1 62 ? -4.499 -16.501 10.483 1.00 19.08 53 VAL B C 1
ATOM 1953 O O . VAL B 1 62 ? -5.297 -16.948 9.605 1.00 19.76 53 VAL B O 1
ATOM 1957 N N . TYR B 1 63 ? -3.171 -16.603 10.386 1.00 18.12 54 TYR B N 1
ATOM 1958 C CA . TYR B 1 63 ? -2.509 -17.146 9.195 1.00 17.81 54 TYR B CA 1
ATOM 1959 C C . TYR B 1 63 ? -1.140 -17.727 9.548 1.00 19.56 54 TYR B C 1
ATOM 1960 O O . TYR B 1 63 ? -0.617 -17.419 10.630 1.00 19.50 54 TYR B O 1
ATOM 1969 N N . TYR B 1 64 ? -0.556 -18.539 8.646 1.00 19.42 55 TYR B N 1
ATOM 1970 C CA . TYR B 1 64 ? 0.850 -18.845 8.719 1.00 20.03 55 TYR B CA 1
ATOM 1971 C C . TYR B 1 64 ? 1.555 -17.878 7.825 1.00 19.99 55 TYR B C 1
ATOM 1972 O O . TYR B 1 64 ? 1.060 -17.585 6.746 1.00 19.56 55 TYR B O 1
ATOM 1981 N N . GLU B 1 65 ? 2.735 -17.407 8.218 1.00 21.68 56 GLU B N 1
ATOM 1982 C CA . GLU B 1 65 ? 3.478 -16.522 7.336 1.00 25.57 56 GLU B CA 1
ATOM 1983 C C . GLU B 1 65 ? 4.780 -17.250 6.965 1.00 29.07 56 GLU B C 1
ATOM 1984 O O . GLU B 1 65 ? 5.626 -17.532 7.831 1.00 31.11 56 GLU B O 1
ATOM 1990 N N . GLN B 1 66 ? 4.944 -17.559 5.688 1.00 28.39 57 GLN B N 1
ATOM 1991 C CA . GLN B 1 66 ? 6.132 -18.301 5.213 1.00 28.24 57 GLN B CA 1
ATOM 1992 C C . GLN B 1 66 ? 7.189 -17.329 4.790 1.00 27.58 57 GLN B C 1
ATOM 1993 O O . GLN B 1 66 ? 6.945 -16.432 3.990 1.00 26.16 57 GLN B O 1
ATOM 1999 N N . GLN B 1 67 ? 8.377 -17.511 5.344 1.00 28.13 58 GLN B N 1
ATOM 2000 C CA . GLN B 1 67 ? 9.513 -16.752 4.939 1.00 28.67 58 GLN B CA 1
ATOM 2001 C C . GLN B 1 67 ? 10.676 -17.653 4.547 1.00 27.74 58 GLN B C 1
ATOM 2002 O O . GLN B 1 67 ? 10.942 -18.642 5.200 1.00 28.73 58 GLN B O 1
ATOM 2008 N N . ARG B 1 68 ? 11.397 -17.248 3.505 1.00 28.55 59 ARG B N 1
ATOM 2009 C CA . ARG B 1 68 ? 12.595 -17.953 3.034 1.00 31.51 59 ARG B CA 1
ATOM 2010 C C . ARG B 1 68 ? 13.618 -16.918 2.597 1.00 30.82 59 ARG B C 1
ATOM 2011 O O . ARG B 1 68 ? 13.288 -15.937 1.900 1.00 33.68 59 ARG B O 1
ATOM 2019 N N . TRP B 1 69 ? 14.858 -17.122 3.018 1.00 28.99 60 TRP B N 1
ATOM 2020 C CA . TRP B 1 69 ? 16.005 -16.340 2.544 1.00 26.24 60 TRP B CA 1
ATOM 2021 C C . TRP B 1 69 ? 17.230 -17.250 2.479 1.00 28.88 60 TRP B C 1
ATOM 2022 O O . TRP B 1 69 ? 17.176 -18.442 2.886 1.00 26.86 60 TRP B O 1
ATOM 2033 N N . LYS B 1 70 ? 18.349 -16.724 1.988 1.00 29.92 61 LYS B N 1
ATOM 2034 C CA . LYS B 1 70 ? 19.532 -17.549 1.879 1.00 33.16 61 LYS B CA 1
ATOM 2035 C C . LYS B 1 70 ? 20.783 -16.773 2.303 1.00 36.03 61 LYS B C 1
ATOM 2036 O O . LYS B 1 70 ? 20.978 -15.618 1.914 1.00 38.67 61 LYS B O 1
ATOM 2042 N N . LEU B 1 71 ? 21.624 -17.389 3.122 1.00 35.87 62 LEU B N 1
ATOM 2043 C CA . LEU B 1 71 ? 22.875 -16.759 3.546 1.00 36.20 62 LEU B CA 1
ATOM 2044 C C . LEU B 1 71 ? 24.107 -17.588 3.196 1.00 40.20 62 LEU B C 1
ATOM 2045 O O . LEU B 1 71 ? 24.185 -18.792 3.474 1.00 43.21 62 LEU B O 1
ATOM 2050 N N . ASN B 1 72 ? 25.095 -16.949 2.601 1.00 46.29 63 ASN B N 1
ATOM 2051 C CA . ASN B 1 72 ? 26.355 -17.642 2.317 1.00 45.19 63 ASN B CA 1
ATOM 2052 C C . ASN B 1 72 ? 27.012 -18.095 3.605 1.00 42.58 63 ASN B C 1
ATOM 2053 O O . ASN B 1 72 ? 27.652 -19.139 3.635 1.00 40.57 63 ASN B O 1
ATOM 2058 N N . SER B 1 73 ? 26.815 -17.323 4.674 1.00 43.04 64 SER B N 1
ATOM 2059 C CA . SER B 1 73 ? 27.401 -17.653 5.993 1.00 48.12 64 SER B CA 1
ATOM 2060 C C . SER B 1 73 ? 26.783 -18.871 6.721 1.00 46.39 64 SER B C 1
ATOM 2061 O O . SER B 1 73 ? 27.246 -19.235 7.794 1.00 49.31 64 SER B O 1
ATOM 2064 N N . LEU B 1 74 ? 25.774 -19.511 6.139 1.00 42.84 65 LEU B N 1
ATOM 2065 C CA . LEU B 1 74 ? 25.191 -20.715 6.743 1.00 44.46 65 LEU B CA 1
ATOM 2066 C C . LEU B 1 74 ? 25.305 -21.928 5.824 1.00 44.11 65 LEU B C 1
ATOM 2067 O O . LEU B 1 74 ? 24.721 -22.972 6.104 1.00 46.82 65 LEU B O 1
ATOM 2072 N N . MET B 1 75 ? 26.038 -21.781 4.720 1.00 50.77 66 MET B N 1
ATOM 2073 C CA . MET B 1 75 ? 26.392 -22.934 3.837 1.00 53.28 66 MET B CA 1
ATOM 2074 C C . MET B 1 75 ? 27.366 -23.941 4.472 1.00 49.50 66 MET B C 1
ATOM 2075 O O . MET B 1 75 ? 28.233 -23.587 5.272 1.00 44.15 66 MET B O 1
ATOM 2080 N N . TRP B 1 76 ? 27.218 -25.209 4.116 1.00 49.32 67 TRP B N 1
ATOM 2081 C CA . TRP B 1 76 ? 28.208 -26.218 4.530 1.00 47.93 67 TRP B CA 1
ATOM 2082 C C . TRP B 1 76 ? 28.227 -27.330 3.530 1.00 46.87 67 TRP B C 1
ATOM 2083 O O . TRP B 1 76 ? 27.251 -27.562 2.795 1.00 44.63 67 TRP B O 1
ATOM 2094 N N . ASP B 1 77 ? 29.372 -27.993 3.482 1.00 49.37 68 ASP B N 1
ATOM 2095 C CA . ASP B 1 77 ? 29.523 -29.219 2.733 1.00 53.99 68 ASP B CA 1
ATOM 2096 C C . ASP B 1 77 ? 29.005 -30.389 3.596 1.00 46.74 68 ASP B C 1
ATOM 2097 O O . ASP B 1 77 ? 29.587 -30.681 4.649 1.00 49.08 68 ASP B O 1
ATOM 2102 N N . PRO B 1 78 ? 27.908 -31.040 3.170 1.00 42.86 69 PRO B N 1
ATOM 2103 C CA . PRO B 1 78 ? 27.342 -32.167 3.953 1.00 48.61 69 PRO B CA 1
ATOM 2104 C C . PRO B 1 78 ? 28.352 -33.309 4.216 1.00 55.53 69 PRO B C 1
ATOM 2105 O O . PRO B 1 78 ? 28.455 -33.832 5.354 1.00 52.52 69 PRO B O 1
ATOM 2109 N N . ASN B 1 79 ? 29.079 -33.675 3.157 1.00 61.21 70 ASN B N 1
ATOM 2110 C CA . ASN B 1 79 ? 30.175 -34.636 3.217 1.00 62.40 70 ASN B CA 1
ATOM 2111 C C . ASN B 1 79 ? 31.124 -34.360 4.411 1.00 56.74 70 ASN B C 1
ATOM 2112 O O . ASN B 1 79 ? 31.590 -35.288 5.056 1.00 53.95 70 ASN B O 1
ATOM 2117 N N . GLU B 1 80 ? 31.369 -33.094 4.734 1.00 51.88 71 GLU B N 1
ATOM 2118 C CA . GLU B 1 80 ? 32.222 -32.766 5.876 1.00 57.04 71 GLU B CA 1
ATOM 2119 C C . GLU B 1 80 ? 31.524 -33.001 7.249 1.00 55.27 71 GLU B C 1
ATOM 2120 O O . GLU B 1 80 ? 32.171 -32.986 8.311 1.00 47.18 71 GLU B O 1
ATOM 2126 N N . TYR B 1 81 ? 30.208 -33.239 7.225 1.00 53.74 72 TYR B N 1
ATOM 2127 C CA . TYR B 1 81 ? 29.425 -33.301 8.474 1.00 50.75 72 TYR B CA 1
ATOM 2128 C C . TYR B 1 81 ? 28.502 -34.497 8.502 1.00 53.78 72 TYR B C 1
ATOM 2129 O O . TYR B 1 81 ? 27.293 -34.367 8.788 1.00 48.31 72 TYR B O 1
ATOM 2138 N N . GLY B 1 82 ? 29.086 -35.659 8.189 1.00 51.79 73 GLY B N 1
ATOM 2139 C CA . GLY B 1 82 ? 28.362 -36.910 8.211 1.00 45.87 73 GLY B CA 1
ATOM 2140 C C . GLY B 1 82 ? 27.105 -36.858 7.376 1.00 46.10 73 GLY B C 1
ATOM 2141 O O . GLY B 1 82 ? 26.063 -37.424 7.769 1.00 41.52 73 GLY B O 1
ATOM 2142 N N . ASN B 1 83 ? 27.197 -36.169 6.232 1.00 47.10 74 ASN B N 1
ATOM 2143 C CA . ASN B 1 83 ? 26.070 -36.066 5.243 1.00 54.40 74 ASN B CA 1
ATOM 2144 C C . ASN B 1 83 ? 24.739 -35.421 5.745 1.00 46.85 74 ASN B C 1
ATOM 2145 O O . ASN B 1 83 ? 23.646 -35.705 5.224 1.00 46.76 74 ASN B O 1
ATOM 2150 N N . ILE B 1 84 ? 24.841 -34.577 6.765 1.00 41.73 75 ILE B N 1
ATOM 2151 C CA . ILE B 1 84 ? 23.698 -33.794 7.223 1.00 40.41 75 ILE B CA 1
ATOM 2152 C C . ILE B 1 84 ? 23.291 -32.761 6.158 1.00 38.34 75 ILE B C 1
ATOM 2153 O O . ILE B 1 84 ? 24.103 -31.931 5.718 1.00 42.62 75 ILE B O 1
ATOM 2158 N N . THR B 1 85 ? 22.053 -32.841 5.712 1.00 33.56 76 THR B N 1
ATOM 2159 C CA . THR B 1 85 ? 21.598 -31.952 4.659 1.00 39.29 76 THR B CA 1
ATOM 2160 C C . THR B 1 85 ? 20.862 -30.685 5.193 1.00 42.65 76 THR B C 1
ATOM 2161 O O . THR B 1 85 ? 20.811 -29.620 4.535 1.00 41.44 76 THR B O 1
ATOM 2165 N N . ASP B 1 86 ? 20.301 -30.809 6.391 1.00 41.40 77 ASP B N 1
ATOM 2166 C CA . ASP B 1 86 ? 19.542 -29.732 7.006 1.00 39.78 77 ASP B CA 1
ATOM 2167 C C . ASP B 1 86 ? 19.442 -29.977 8.507 1.00 37.89 77 ASP B C 1
ATOM 2168 O O . ASP B 1 86 ? 19.626 -31.096 8.976 1.00 37.25 77 ASP B O 1
ATOM 2173 N N . PHE B 1 87 ? 19.120 -28.928 9.246 1.00 32.07 78 PHE B N 1
ATOM 2174 C CA . PHE B 1 87 ? 18.758 -29.066 10.638 1.00 28.93 78 PHE B CA 1
ATOM 2175 C C . PHE B 1 87 ? 17.725 -28.009 11.030 1.00 29.45 78 PHE B C 1
ATOM 2176 O O . PHE B 1 87 ? 17.458 -27.063 10.297 1.00 27.11 78 PHE B O 1
ATOM 2184 N N . ARG B 1 88 ? 17.171 -28.178 12.221 1.00 30.65 79 ARG B N 1
ATOM 2185 C CA . ARG B 1 88 ? 16.216 -27.246 12.766 1.00 27.59 79 ARG B CA 1
ATOM 2186 C C . ARG B 1 88 ? 16.827 -26.482 13.907 1.00 27.75 79 ARG B C 1
ATOM 2187 O O . ARG B 1 88 ? 17.691 -26.999 14.585 1.00 35.62 79 ARG B O 1
ATOM 2195 N N . THR B 1 89 ? 16.378 -25.264 14.143 1.00 25.17 80 THR B N 1
ATOM 2196 C CA . THR B 1 89 ? 16.900 -24.503 15.239 1.00 27.20 80 THR B CA 1
ATOM 2197 C C . THR B 1 89 ? 15.975 -23.349 15.583 1.00 25.53 80 THR B C 1
ATOM 2198 O O . THR B 1 89 ? 15.299 -22.805 14.702 1.00 25.46 80 THR B O 1
ATOM 2202 N N . SER B 1 90 ? 15.969 -22.975 16.860 1.00 25.98 81 SER B N 1
ATOM 2203 C CA . SER B 1 90 ? 15.196 -21.846 17.367 1.00 25.99 81 SER B CA 1
ATOM 2204 C C . SER B 1 90 ? 15.504 -20.577 16.547 1.00 26.98 81 SER B C 1
ATOM 2205 O O . SER B 1 90 ? 16.677 -20.250 16.274 1.00 26.11 81 SER B O 1
ATOM 2208 N N . ALA B 1 91 ? 14.452 -19.881 16.144 1.00 27.00 82 ALA B N 1
ATOM 2209 C CA . ALA B 1 91 ? 14.600 -18.668 15.341 1.00 28.36 82 ALA B CA 1
ATOM 2210 C C . ALA B 1 91 ? 15.444 -17.588 16.078 1.00 30.24 82 ALA B C 1
ATOM 2211 O O . ALA B 1 91 ? 16.003 -16.666 15.439 1.00 33.43 82 ALA B O 1
ATOM 2213 N N . ALA B 1 92 ? 15.577 -17.726 17.390 1.00 29.74 83 ALA B N 1
ATOM 2214 C CA . ALA B 1 92 ? 16.421 -16.805 18.163 1.00 33.31 83 ALA B CA 1
ATOM 2215 C C . ALA B 1 92 ? 17.924 -16.999 17.877 1.00 36.61 83 ALA B C 1
ATOM 2216 O O . ALA B 1 92 ? 18.703 -16.057 17.989 1.00 41.40 83 ALA B O 1
ATOM 2218 N N . ASP B 1 93 ? 18.322 -18.209 17.497 1.00 36.14 84 ASP B N 1
ATOM 2219 C CA . ASP B 1 93 ? 19.737 -18.525 17.242 1.00 38.98 84 ASP B CA 1
ATOM 2220 C C . ASP B 1 93 ? 20.270 -17.955 15.922 1.00 41.16 84 ASP B C 1
ATOM 2221 O O . ASP B 1 93 ? 21.465 -18.094 15.611 1.00 39.11 84 ASP B O 1
ATOM 2226 N N . ILE B 1 94 ? 19.392 -17.325 15.136 1.00 36.48 85 ILE B N 1
ATOM 2227 C CA . ILE B 1 94 ? 19.810 -16.825 13.830 1.00 33.92 85 ILE B CA 1
ATOM 2228 C C . ILE B 1 94 ? 19.222 -15.467 13.588 1.00 31.80 85 ILE B C 1
ATOM 2229 O O . ILE B 1 94 ? 18.263 -15.055 14.251 1.00 37.27 85 ILE B O 1
ATOM 2234 N N . TRP B 1 95 ? 19.786 -14.782 12.616 1.00 29.04 86 TRP B N 1
ATOM 2235 C CA . TRP B 1 95 ? 19.226 -13.533 12.128 1.00 28.18 86 TRP B CA 1
ATOM 2236 C C . TRP B 1 95 ? 17.928 -13.845 11.392 1.00 26.26 86 TRP B C 1
ATOM 2237 O O . TRP B 1 95 ? 17.866 -14.773 10.637 1.00 30.22 86 TRP B O 1
ATOM 2248 N N . THR B 1 96 ? 16.888 -13.068 11.606 1.00 23.58 87 THR B N 1
ATOM 2249 C CA . THR B 1 96 ? 15.670 -13.217 10.851 1.00 25.15 87 THR B CA 1
ATOM 2250 C C . THR B 1 96 ? 15.289 -11.827 10.255 1.00 25.68 87 THR B C 1
ATOM 2251 O O . THR B 1 96 ? 15.639 -10.823 10.815 1.00 26.05 87 THR B O 1
ATOM 2255 N N . PRO B 1 97 ? 14.580 -11.782 9.114 1.00 25.98 88 PRO B N 1
ATOM 2256 C CA . PRO B 1 97 ? 14.211 -10.469 8.541 1.00 25.81 88 PRO B CA 1
ATOM 2257 C C . PRO B 1 97 ? 13.110 -9.762 9.353 1.00 26.93 88 PRO B C 1
ATOM 2258 O O . PRO B 1 97 ? 12.266 -10.421 9.948 1.00 25.58 88 PRO B O 1
ATOM 2262 N N . ASP B 1 98 ? 13.142 -8.426 9.356 1.00 27.62 89 ASP B N 1
ATOM 2263 C CA . ASP B 1 98 ? 12.203 -7.600 10.111 1.00 25.51 89 ASP B CA 1
ATOM 2264 C C . ASP B 1 98 ? 10.916 -7.300 9.329 1.00 26.36 89 ASP B C 1
ATOM 2265 O O . ASP B 1 98 ? 10.427 -6.162 9.363 1.00 28.36 89 ASP B O 1
ATOM 2270 N N . ILE B 1 99 ? 10.377 -8.299 8.639 1.00 24.28 90 ILE B N 1
ATOM 2271 C CA . ILE B 1 99 ? 9.134 -8.143 7.899 1.00 25.90 90 ILE B CA 1
ATOM 2272 C C . ILE B 1 99 ? 7.984 -7.882 8.881 1.00 26.86 90 ILE B C 1
ATOM 2273 O O . ILE B 1 99 ? 7.701 -8.723 9.742 1.00 27.28 90 ILE B O 1
ATOM 2278 N N . THR B 1 100 ? 7.312 -6.735 8.716 1.00 23.99 91 THR B N 1
ATOM 2279 C CA . THR B 1 100 ? 6.240 -6.311 9.615 1.00 22.99 91 THR B CA 1
ATOM 2280 C C . THR B 1 100 ? 5.041 -5.804 8.848 1.00 21.76 91 THR B C 1
ATOM 2281 O O . THR B 1 100 ? 5.185 -5.203 7.794 1.00 25.26 91 THR B O 1
ATOM 2285 N N . ALA B 1 101 ? 3.851 -6.045 9.376 1.00 20.43 92 ALA B N 1
ATOM 2286 C CA . ALA B 1 101 ? 2.667 -5.390 8.877 1.00 21.44 92 ALA B CA 1
ATOM 2287 C C . ALA B 1 101 ? 2.770 -3.863 9.137 1.00 21.66 92 ALA B C 1
ATOM 2288 O O . ALA B 1 101 ? 3.129 -3.450 10.239 1.00 18.47 92 ALA B O 1
ATOM 2290 N N . TYR B 1 102 ? 2.486 -3.037 8.123 1.00 21.25 93 TYR B N 1
ATOM 2291 C CA . TYR B 1 102 ? 2.634 -1.557 8.260 1.00 21.67 93 TYR B CA 1
ATOM 2292 C C . TYR B 1 102 ? 1.419 -0.865 8.880 1.00 21.17 93 TYR B C 1
ATOM 2293 O O . TYR B 1 102 ? 1.502 0.315 9.235 1.00 20.32 93 TYR B O 1
ATOM 2302 N N . SER B 1 103 ? 0.315 -1.585 9.039 1.00 19.13 94 SER B N 1
ATOM 2303 C CA . SER B 1 103 ? -0.869 -0.942 9.542 1.00 20.36 94 SER B CA 1
ATOM 2304 C C . SER B 1 103 ? -1.669 -1.800 10.541 1.00 20.21 94 SER B C 1
ATOM 2305 O O . SER B 1 103 ? -2.914 -1.767 10.567 1.00 24.65 94 SER B O 1
ATOM 2308 N N . SER B 1 104 ? -0.978 -2.554 11.368 1.00 18.52 95 SER B N 1
ATOM 2309 C CA . SER B 1 104 ? -1.642 -3.233 12.480 1.00 17.93 95 SER B CA 1
ATOM 2310 C C . SER B 1 104 ? -2.108 -2.233 13.528 1.00 18.72 95 SER B C 1
ATOM 2311 O O . SER B 1 104 ? -1.603 -1.127 13.615 1.00 18.00 95 SER B O 1
ATOM 2314 N N . THR B 1 105 ? -3.032 -2.666 14.380 1.00 19.60 96 THR B N 1
ATOM 2315 C CA . THR B 1 105 ? -3.539 -1.831 15.466 1.00 19.50 96 THR B CA 1
ATOM 2316 C C . THR B 1 105 ? -3.288 -2.445 16.892 1.00 21.40 96 THR B C 1
ATOM 2317 O O . THR B 1 105 ? -3.749 -1.895 17.913 1.00 21.43 96 THR B O 1
ATOM 2321 N N . ARG B 1 106 ? -2.627 -3.600 16.917 1.00 20.98 97 ARG B N 1
ATOM 2322 C CA . ARG B 1 106 ? -2.253 -4.347 18.125 1.00 21.89 97 ARG B CA 1
ATOM 2323 C C . ARG B 1 106 ? -1.012 -5.085 17.754 1.00 21.76 97 ARG B C 1
ATOM 2324 O O . ARG B 1 106 ? -0.814 -5.395 16.561 1.00 22.00 97 ARG B O 1
ATOM 2332 N N . PRO B 1 107 ? -0.176 -5.412 18.757 1.00 20.28 98 PRO B N 1
ATOM 2333 C CA . PRO B 1 107 ? 1.060 -6.108 18.418 1.00 19.03 98 PRO B CA 1
ATOM 2334 C C . PRO B 1 107 ? 0.690 -7.515 17.967 1.00 19.70 98 PRO B C 1
ATOM 2335 O O . PRO B 1 107 ? -0.257 -8.098 18.476 1.00 19.24 98 PRO B O 1
ATOM 2339 N N . VAL B 1 108 ? 1.453 -8.057 17.028 1.00 20.60 99 VAL B N 1
ATOM 2340 C CA . VAL B 1 108 ? 1.177 -9.345 16.442 1.00 20.36 99 VAL B CA 1
ATOM 2341 C C . VAL B 1 108 ? 1.363 -10.445 17.506 1.00 21.29 99 VAL B C 1
ATOM 2342 O O . VAL B 1 108 ? 2.297 -10.381 18.295 1.00 23.87 99 VAL B O 1
ATOM 2346 N N . GLN B 1 109 ? 0.462 -11.433 17.515 1.00 19.51 100 GLN B N 1
ATOM 2347 C CA . GLN B 1 109 ? 0.481 -12.499 18.481 1.00 19.96 100 GLN B CA 1
ATOM 2348 C C . GLN B 1 109 ? 0.992 -13.779 17.803 1.00 21.13 100 GLN B C 1
ATOM 2349 O O . GLN B 1 109 ? 0.421 -14.249 16.797 1.00 23.65 100 GLN B O 1
ATOM 2355 N N . VAL B 1 110 ? 2.093 -14.316 18.306 1.00 20.60 101 VAL B N 1
ATOM 2356 C CA . VAL B 1 110 ? 2.680 -15.558 17.785 1.00 21.73 101 VAL B CA 1
ATOM 2357 C C . VAL B 1 110 ? 1.971 -16.808 18.359 1.00 21.36 101 VAL B C 1
ATOM 2358 O O . VAL B 1 110 ? 1.844 -16.958 19.589 1.00 20.55 101 VAL B O 1
ATOM 2362 N N . LEU B 1 111 ? 1.449 -17.664 17.476 1.00 21.22 102 LEU B N 1
ATOM 2363 C CA . LEU B 1 111 ? 0.637 -18.792 17.914 1.00 21.24 102 LEU B CA 1
ATOM 2364 C C . LEU B 1 111 ? 1.409 -20.113 17.940 1.00 23.10 102 LEU B C 1
ATOM 2365 O O . LEU B 1 111 ? 0.855 -21.121 18.356 1.00 27.78 102 LEU B O 1
ATOM 2370 N N . SER B 1 112 ? 2.658 -20.101 17.494 1.00 20.95 103 SER B N 1
ATOM 2371 C CA . SER B 1 112 ? 3.401 -21.301 17.277 1.00 20.72 103 SER B CA 1
ATOM 2372 C C . SER B 1 112 ? 4.839 -21.164 17.821 1.00 20.12 103 SER B C 1
ATOM 2373 O O . SER B 1 112 ? 5.267 -20.093 18.160 1.00 22.48 103 SER B O 1
ATOM 2376 N N . PRO B 1 113 ? 5.575 -22.272 17.922 1.00 19.84 104 PRO B N 1
ATOM 2377 C CA . PRO B 1 113 ? 7.006 -22.161 18.177 1.00 20.14 104 PRO B CA 1
ATOM 2378 C C . PRO B 1 113 ? 7.666 -21.368 17.054 1.00 21.85 104 PRO B C 1
ATOM 2379 O O . PRO B 1 113 ? 7.124 -21.284 15.908 1.00 21.55 104 PRO B O 1
ATOM 2383 N N . GLN B 1 114 ? 8.816 -20.791 17.350 1.00 20.40 105 GLN B N 1
ATOM 2384 C CA . GLN B 1 114 ? 9.526 -20.065 16.313 1.00 22.51 105 GLN B CA 1
ATOM 2385 C C . GLN B 1 114 ? 10.819 -20.796 15.993 1.00 22.38 105 GLN B C 1
ATOM 2386 O O . GLN B 1 114 ? 11.887 -20.535 16.577 1.00 22.59 105 GLN B O 1
ATOM 2392 N N . ILE B 1 115 ? 10.710 -21.736 15.063 1.00 21.66 106 ILE B N 1
ATOM 2393 C CA . ILE B 1 115 ? 11.807 -22.643 14.743 1.00 21.32 106 ILE B CA 1
ATOM 2394 C C . ILE B 1 115 ? 12.019 -22.670 13.239 1.00 23.83 106 ILE B C 1
ATOM 2395 O O . ILE B 1 115 ? 11.088 -22.968 12.452 1.00 23.38 106 ILE B O 1
ATOM 2400 N N . ALA B 1 116 ? 13.232 -22.318 12.813 1.00 24.20 107 ALA B N 1
ATOM 2401 C CA . ALA B 1 116 ? 13.546 -22.364 11.391 1.00 23.93 107 ALA B CA 1
ATOM 2402 C C . ALA B 1 116 ? 14.185 -23.717 10.964 1.00 25.46 107 ALA B C 1
ATOM 2403 O O . ALA B 1 116 ? 14.727 -24.473 11.797 1.00 23.91 107 ALA B O 1
ATOM 2405 N N . VAL B 1 117 ? 14.128 -23.993 9.662 1.00 23.81 108 VAL B N 1
ATOM 2406 C CA . VAL B 1 117 ? 14.942 -25.029 9.080 1.00 23.60 108 VAL B CA 1
ATOM 2407 C C . VAL B 1 117 ? 16.047 -24.333 8.314 1.00 23.24 108 VAL B C 1
ATOM 2408 O O . VAL B 1 117 ? 15.810 -23.378 7.565 1.00 23.13 108 VAL B O 1
ATOM 2412 N N . VAL B 1 118 ? 17.258 -24.843 8.466 1.00 25.96 109 VAL B N 1
ATOM 2413 C CA . VAL B 1 118 ? 18.405 -24.387 7.684 1.00 27.96 109 VAL B CA 1
ATOM 2414 C C . VAL B 1 118 ? 18.974 -25.502 6.822 1.00 28.04 109 VAL B C 1
ATOM 2415 O O . VAL B 1 118 ? 19.319 -26.577 7.333 1.00 27.11 109 VAL B O 1
ATOM 2419 N N . THR B 1 119 ? 19.076 -25.255 5.518 1.00 33.33 110 THR B N 1
ATOM 2420 C CA . THR B 1 119 ? 19.688 -26.265 4.593 1.00 35.21 110 THR B CA 1
ATOM 2421 C C . THR B 1 119 ? 21.151 -25.985 4.222 1.00 36.54 110 THR B C 1
ATOM 2422 O O . THR B 1 119 ? 21.634 -24.851 4.371 1.00 36.26 110 THR B O 1
ATOM 2426 N N . HIS B 1 120 ? 21.856 -27.036 3.774 1.00 38.60 111 HIS B N 1
ATOM 2427 C CA . HIS B 1 120 ? 23.322 -26.972 3.523 1.00 40.93 111 HIS B CA 1
ATOM 2428 C C . HIS B 1 120 ? 23.732 -25.935 2.491 1.00 38.13 111 HIS B C 1
ATOM 2429 O O . HIS B 1 120 ? 24.853 -25.445 2.514 1.00 38.83 111 HIS B O 1
ATOM 2436 N N . ASP B 1 121 ? 22.819 -25.595 1.589 1.00 39.20 112 ASP B N 1
ATOM 2437 C CA . ASP B 1 121 ? 23.059 -24.521 0.629 1.00 42.32 112 ASP B CA 1
ATOM 2438 C C . ASP B 1 121 ? 22.879 -23.128 1.237 1.00 38.45 112 ASP B C 1
ATOM 2439 O O . ASP B 1 121 ? 23.048 -22.132 0.550 1.00 38.61 112 ASP B O 1
ATOM 2444 N N . GLY B 1 122 ? 22.539 -23.064 2.524 1.00 36.34 113 GLY B N 1
ATOM 2445 C CA . GLY B 1 122 ? 22.396 -21.784 3.218 1.00 35.76 113 GLY B CA 1
ATOM 2446 C C . GLY B 1 122 ? 20.978 -21.193 3.217 1.00 32.69 113 GLY B C 1
ATOM 2447 O O . GLY B 1 122 ? 20.771 -20.050 3.627 1.00 32.33 113 GLY B O 1
ATOM 2448 N N . SER B 1 123 ? 20.011 -21.960 2.752 1.00 29.38 114 SER B N 1
ATOM 2449 C CA . SER B 1 123 ? 18.606 -21.535 2.798 1.00 30.23 114 SER B CA 1
ATOM 2450 C C . SER B 1 123 ? 18.015 -21.706 4.158 1.00 28.36 114 SER B C 1
ATOM 2451 O O . SER B 1 123 ? 18.199 -22.723 4.836 1.00 29.06 114 SER B O 1
ATOM 2454 N N . VAL B 1 124 ? 17.274 -20.685 4.546 1.00 30.47 115 VAL B N 1
ATOM 2455 C CA . VAL B 1 124 ? 16.593 -20.651 5.820 1.00 27.20 115 VAL B CA 1
ATOM 2456 C C . VAL B 1 124 ? 15.113 -20.553 5.514 1.00 28.03 115 VAL B C 1
ATOM 2457 O O . VAL B 1 124 ? 14.695 -19.715 4.713 1.00 28.67 115 VAL B O 1
ATOM 2461 N N . MET B 1 125 ? 14.327 -21.421 6.157 1.00 27.76 116 MET B N 1
ATOM 2462 C CA . MET B 1 125 ? 12.885 -21.412 6.036 1.00 26.02 116 MET B CA 1
ATOM 2463 C C . MET B 1 125 ? 12.277 -21.313 7.426 1.00 25.44 116 MET B C 1
ATOM 2464 O O . MET B 1 125 ? 12.738 -21.940 8.394 1.00 23.63 116 MET B O 1
ATOM 2469 N N . PHE B 1 126 ? 11.212 -20.530 7.516 1.00 23.61 117 PHE B N 1
ATOM 2470 C CA . PHE B 1 126 ? 10.675 -20.132 8.794 1.00 24.64 117 PHE B CA 1
ATOM 2471 C C . PHE B 1 126 ? 9.198 -19.833 8.598 1.00 24.10 117 PHE B C 1
ATOM 2472 O O . PHE B 1 126 ? 8.849 -18.948 7.800 1.00 24.95 117 PHE B O 1
ATOM 2480 N N . ILE B 1 127 ? 8.336 -20.575 9.283 1.00 22.88 118 ILE B N 1
ATOM 2481 C CA . ILE B 1 127 ? 6.899 -20.377 9.113 1.00 26.31 118 ILE B CA 1
ATOM 2482 C C . ILE B 1 127 ? 6.104 -20.297 10.415 1.00 25.47 118 ILE B C 1
ATOM 2483 O O . ILE B 1 127 ? 5.477 -21.250 10.848 1.00 29.50 118 ILE B O 1
ATOM 2488 N N . PRO B 1 128 ? 6.116 -19.128 11.056 1.00 23.82 119 PRO B N 1
ATOM 2489 C CA . PRO B 1 128 ? 5.347 -18.984 12.291 1.00 24.84 119 PRO B CA 1
ATOM 2490 C C . PRO B 1 128 ? 3.862 -18.681 12.020 1.00 23.65 119 PRO B C 1
ATOM 2491 O O . PRO B 1 128 ? 3.517 -18.079 11.003 1.00 25.22 119 PRO B O 1
ATOM 2495 N N . ALA B 1 129 ? 3.009 -19.092 12.934 1.00 21.30 120 ALA B N 1
ATOM 2496 C CA . ALA B 1 129 ? 1.591 -18.803 12.872 1.00 19.29 120 ALA B CA 1
ATOM 2497 C C . ALA B 1 129 ? 1.315 -17.516 13.703 1.00 18.65 120 ALA B C 1
ATOM 2498 O O . ALA B 1 129 ? 1.865 -17.309 14.781 1.00 19.66 120 ALA B O 1
ATOM 2500 N N . GLN B 1 130 ? 0.416 -16.683 13.233 1.00 19.36 121 GLN B N 1
ATOM 2501 C CA . GLN B 1 130 ? 0.211 -15.385 13.860 1.00 21.50 121 GLN B CA 1
ATOM 2502 C C . GLN B 1 130 ? -1.241 -14.984 13.889 1.00 19.19 121 GLN B C 1
ATOM 2503 O O . GLN B 1 130 ? -2.014 -15.419 13.058 1.00 19.66 121 GLN B O 1
ATOM 2509 N N . ARG B 1 131 ? -1.618 -14.172 14.871 1.00 18.61 122 ARG B N 1
ATOM 2510 C CA . ARG B 1 131 ? -2.892 -13.481 14.809 1.00 19.36 122 ARG B CA 1
ATOM 2511 C C . ARG B 1 131 ? -2.606 -12.006 14.738 1.00 20.34 122 ARG B C 1
ATOM 2512 O O . ARG B 1 131 ? -1.820 -11.494 15.529 1.00 23.67 122 ARG B O 1
ATOM 2520 N N . LEU B 1 132 ? -3.246 -11.328 13.796 1.00 20.82 123 LEU B N 1
ATOM 2521 C CA . LEU B 1 132 ? -3.028 -9.901 13.545 1.00 21.28 123 LEU B CA 1
ATOM 2522 C C . LEU B 1 132 ? -4.336 -9.103 13.606 1.00 20.83 123 LEU B C 1
ATOM 2523 O O . LEU B 1 132 ? -5.307 -9.461 12.958 1.00 20.65 123 LEU B O 1
ATOM 2528 N N . SER B 1 133 ? -4.341 -7.999 14.351 1.00 20.62 124 SER B N 1
ATOM 2529 C CA . SER B 1 133 ? -5.414 -6.971 14.198 1.00 19.92 124 SER B CA 1
ATOM 2530 C C . SER B 1 133 ? -4.868 -5.844 13.341 1.00 19.81 124 SER B C 1
ATOM 2531 O O . SER B 1 133 ? -3.765 -5.326 13.592 1.00 18.78 124 SER B O 1
ATOM 2534 N N . PHE B 1 134 ? -5.639 -5.445 12.340 1.00 20.53 125 PHE B N 1
ATOM 2535 C CA . PHE B 1 134 ? -5.209 -4.332 11.466 1.00 21.38 125 PHE B CA 1
ATOM 2536 C C . PHE B 1 134 ? -6.425 -3.514 11.015 1.00 21.43 125 PHE B C 1
ATOM 2537 O O . PHE B 1 134 ? -7.571 -3.929 11.233 1.00 18.99 125 PHE B O 1
ATOM 2545 N N . MET B 1 135 ? -6.138 -2.336 10.439 1.00 22.89 126 MET B N 1
ATOM 2546 C CA . MET B 1 135 ? -7.117 -1.334 10.079 1.00 23.11 126 MET B CA 1
ATOM 2547 C C . MET B 1 135 ? -7.946 -1.809 8.910 1.00 23.49 126 MET B C 1
ATOM 2548 O O . MET B 1 135 ? -7.422 -2.026 7.845 1.00 25.49 126 MET B O 1
ATOM 2553 N N . CYS B 1 136 ? -9.244 -1.936 9.120 1.00 24.33 127 CYS B N 1
ATOM 2554 C CA . CYS B 1 136 ? -10.124 -2.446 8.113 1.00 26.83 127 CYS B CA 1
ATOM 2555 C C . CYS B 1 136 ? -11.596 -2.004 8.372 1.00 26.57 127 CYS B C 1
ATOM 2556 O O . CYS B 1 136 ? -12.193 -2.339 9.398 1.00 25.30 127 CYS B O 1
ATOM 2559 N N . ASP B 1 137 ? -12.163 -1.239 7.449 1.00 26.21 128 ASP B N 1
ATOM 2560 C CA . ASP B 1 137 ? -13.618 -0.974 7.444 1.00 28.28 128 ASP B CA 1
ATOM 2561 C C . ASP B 1 137 ? -14.314 -2.176 6.799 1.00 29.11 128 ASP B C 1
ATOM 2562 O O . ASP B 1 137 ? -14.112 -2.402 5.607 1.00 32.07 128 ASP B O 1
ATOM 2567 N N . PRO B 1 138 ? -15.125 -2.934 7.574 1.00 26.48 129 PRO B N 1
ATOM 2568 C CA . PRO B 1 138 ? -15.801 -4.106 7.074 1.00 26.68 129 PRO B CA 1
ATOM 2569 C C . PRO B 1 138 ? -17.190 -3.815 6.452 1.00 31.44 129 PRO B C 1
ATOM 2570 O O . PRO B 1 138 ? -17.999 -4.766 6.200 1.00 29.10 129 PRO B O 1
ATOM 2574 N N . THR B 1 139 ? -17.482 -2.536 6.200 1.00 31.91 130 THR B N 1
ATOM 2575 C CA . THR B 1 139 ? -18.742 -2.177 5.545 1.00 30.94 130 THR B CA 1
ATOM 2576 C C . THR B 1 139 ? -19.023 -3.037 4.309 1.00 31.76 130 THR B C 1
ATOM 2577 O O . THR B 1 139 ? -18.174 -3.168 3.410 1.00 29.47 130 THR B O 1
ATOM 2581 N N . GLY B 1 140 ? -20.204 -3.659 4.291 1.00 32.28 131 GLY B N 1
ATOM 2582 C CA . GLY B 1 140 ? -20.596 -4.494 3.167 1.00 31.96 131 GLY B CA 1
ATOM 2583 C C . GLY B 1 140 ? -20.215 -5.956 3.297 1.00 33.81 131 GLY B C 1
ATOM 2584 O O . GLY B 1 140 ? -20.503 -6.761 2.422 1.00 38.54 131 GLY B O 1
ATOM 2585 N N . VAL B 1 141 ? -19.590 -6.312 4.404 1.00 31.89 132 VAL B N 1
ATOM 2586 C CA . VAL B 1 141 ? -19.290 -7.693 4.678 1.00 33.01 132 VAL B CA 1
ATOM 2587 C C . VAL B 1 141 ? -20.577 -8.563 4.768 1.00 36.34 132 VAL B C 1
ATOM 2588 O O . VAL B 1 141 ? -20.509 -9.795 4.635 1.00 30.64 132 VAL B O 1
ATOM 2592 N N . ASP B 1 142 ? -21.713 -7.903 5.012 1.00 36.90 133 ASP B N 1
ATOM 2593 C CA . ASP B 1 142 ? -23.018 -8.563 5.081 1.00 41.42 133 ASP B CA 1
ATOM 2594 C C . ASP B 1 142 ? -23.802 -8.470 3.782 1.00 40.44 133 ASP B C 1
ATOM 2595 O O . ASP B 1 142 ? -25.000 -8.520 3.800 1.00 37.25 133 ASP B O 1
ATOM 2600 N N . SER B 1 143 ? -23.114 -8.332 2.654 1.00 45.30 134 SER B N 1
ATOM 2601 C CA . SER B 1 143 ? -23.761 -8.362 1.336 1.00 44.21 134 SER B CA 1
ATOM 2602 C C . SER B 1 143 ? -23.049 -9.367 0.423 1.00 46.86 134 SER B C 1
ATOM 2603 O O . SER B 1 143 ? -22.173 -10.097 0.882 1.00 48.83 134 SER B O 1
ATOM 2606 N N . GLU B 1 144 ? -23.419 -9.396 -0.859 1.00 49.75 135 GLU B N 1
ATOM 2607 C CA . GLU B 1 144 ? -22.863 -10.352 -1.825 1.00 45.32 135 GLU B CA 1
ATOM 2608 C C . GLU B 1 144 ? -21.497 -9.921 -2.274 1.00 41.79 135 GLU B C 1
ATOM 2609 O O . GLU B 1 144 ? -20.592 -10.741 -2.391 1.00 42.61 135 GLU B O 1
ATOM 2611 N N . GLU B 1 145 ? -21.342 -8.635 -2.529 1.00 40.63 136 GLU B N 1
ATOM 2612 C CA . GLU B 1 145 ? -20.058 -8.119 -2.964 1.00 39.41 136 GLU B CA 1
ATOM 2613 C C . GLU B 1 145 ? -19.004 -8.233 -1.802 1.00 42.95 136 GLU B C 1
ATOM 2614 O O . GLU B 1 145 ? -17.795 -8.253 -2.047 1.00 37.90 136 GLU B O 1
ATOM 2616 N N . GLY B 1 146 ? -19.478 -8.322 -0.552 1.00 38.79 137 GLY B N 1
ATOM 2617 C CA . GLY B 1 146 ? -18.619 -8.462 0.618 1.00 35.52 137 GLY B CA 1
ATOM 2618 C C . GLY B 1 146 ? -17.833 -7.205 0.964 1.00 35.94 137 GLY B C 1
ATOM 2619 O O . GLY B 1 146 ? -18.124 -6.133 0.460 1.00 41.05 137 GLY B O 1
ATOM 2620 N N . ALA B 1 147 ? -16.844 -7.325 1.839 1.00 31.87 138 ALA B N 1
ATOM 2621 C CA . ALA B 1 147 ? -15.960 -6.204 2.125 1.00 30.35 138 ALA B CA 1
ATOM 2622 C C . ALA B 1 147 ? -14.568 -6.515 1.635 1.00 29.38 138 ALA B C 1
ATOM 2623 O O . ALA B 1 147 ? -14.236 -7.685 1.371 1.00 31.80 138 ALA B O 1
ATOM 2625 N N . THR B 1 148 ? -13.755 -5.476 1.482 1.00 29.91 139 THR B N 1
ATOM 2626 C CA . THR B 1 148 ? -12.364 -5.652 1.055 1.00 29.80 139 THR B CA 1
ATOM 2627 C C . THR B 1 148 ? -11.419 -4.989 2.040 1.00 31.22 139 THR B C 1
ATOM 2628 O O . THR B 1 148 ? -11.578 -3.813 2.324 1.00 27.41 139 THR B O 1
ATOM 2632 N N . CYS B 1 149 ? -10.415 -5.735 2.521 1.00 32.88 140 CYS B N 1
ATOM 2633 C CA . CYS B 1 149 ? -9.342 -5.136 3.313 1.00 32.23 140 CYS B CA 1
ATOM 2634 C C . CYS B 1 149 ? -7.927 -5.478 2.912 1.00 31.14 140 CYS B C 1
ATOM 2635 O O . CYS B 1 149 ? -7.656 -6.555 2.368 1.00 35.11 140 CYS B O 1
ATOM 2638 N N . ALA B 1 150 ? -7.033 -4.533 3.183 1.00 27.34 141 ALA B N 1
ATOM 2639 C CA . ALA B 1 150 ? -5.696 -4.551 2.670 1.00 26.69 141 ALA B CA 1
ATOM 2640 C C . ALA B 1 150 ? -4.718 -4.255 3.796 1.00 28.34 141 ALA B C 1
ATOM 2641 O O . ALA B 1 150 ? -5.067 -3.467 4.691 1.00 31.81 141 ALA B O 1
ATOM 2643 N N . VAL B 1 151 ? -3.522 -4.887 3.755 1.00 24.33 142 VAL B N 1
ATOM 2644 C CA . VAL B 1 151 ? -2.471 -4.636 4.720 1.00 21.64 142 VAL B CA 1
ATOM 2645 C C . VAL B 1 151 ? -1.132 -4.910 4.068 1.00 20.82 142 VAL B C 1
ATOM 2646 O O . VAL B 1 151 ? -0.903 -5.997 3.569 1.00 21.56 142 VAL B O 1
ATOM 2650 N N . LYS B 1 152 ? -0.254 -3.906 4.066 1.00 21.14 143 LYS B N 1
ATOM 2651 C CA . LYS B 1 152 ? 1.102 -4.035 3.563 1.00 21.73 143 LYS B CA 1
ATOM 2652 C C . LYS B 1 152 ? 2.040 -4.726 4.554 1.00 20.51 143 LYS B C 1
ATOM 2653 O O . LYS B 1 152 ? 2.002 -4.459 5.751 1.00 19.12 143 LYS B O 1
ATOM 2659 N N . PHE B 1 153 ? 2.906 -5.600 4.026 1.00 21.05 144 PHE B N 1
ATOM 2660 C CA . PHE B 1 153 ? 3.968 -6.204 4.801 1.00 21.57 144 PHE B CA 1
ATOM 2661 C C . PHE B 1 153 ? 5.299 -5.768 4.208 1.00 22.34 144 PHE B C 1
ATOM 2662 O O . PHE B 1 153 ? 5.471 -5.791 3.003 1.00 27.92 144 PHE B O 1
ATOM 2670 N N . GLY B 1 154 ? 6.260 -5.369 5.033 1.00 20.85 145 GLY B N 1
ATOM 2671 C CA . GLY B 1 154 ? 7.543 -4.948 4.497 1.00 18.75 145 GLY B CA 1
ATOM 2672 C C . GLY B 1 154 ? 8.582 -4.854 5.586 1.00 20.11 145 GLY B C 1
ATOM 2673 O O . GLY B 1 154 ? 8.240 -4.915 6.796 1.00 21.52 145 GLY B O 1
ATOM 2674 N N . SER B 1 155 ? 9.845 -4.743 5.173 1.00 17.33 146 SER B N 1
ATOM 2675 C CA . SER B 1 155 ? 10.914 -4.617 6.082 1.00 18.32 146 SER B CA 1
ATOM 2676 C C . SER B 1 155 ? 10.683 -3.321 6.855 1.00 21.01 146 SER B C 1
ATOM 2677 O O . SER B 1 155 ? 10.204 -2.311 6.261 1.00 20.63 146 SER B O 1
ATOM 2680 N N . TRP B 1 156 ? 11.068 -3.311 8.145 1.00 20.84 147 TRP B N 1
ATOM 2681 C CA . TRP B 1 156 ? 10.902 -2.105 8.937 1.00 19.17 147 TRP B CA 1
ATOM 2682 C C . TRP B 1 156 ? 11.935 -1.042 8.640 1.00 19.95 147 TRP B C 1
ATOM 2683 O O . TRP B 1 156 ? 11.609 0.153 8.644 1.00 18.48 147 TRP B O 1
ATOM 2694 N N . VAL B 1 157 ? 13.172 -1.457 8.374 1.00 20.38 148 VAL B N 1
ATOM 2695 C CA . VAL B 1 157 ? 14.278 -0.534 8.235 1.00 21.70 148 VAL B CA 1
ATOM 2696 C C . VAL B 1 157 ? 15.162 -0.724 6.997 1.00 23.01 148 VAL B C 1
ATOM 2697 O O . VAL B 1 157 ? 16.102 0.037 6.788 1.00 28.25 148 VAL B O 1
ATOM 2701 N N . TYR B 1 158 ? 14.935 -1.765 6.211 1.00 24.81 149 TYR B N 1
ATOM 2702 C CA . TYR B 1 158 ? 15.729 -2.025 5.021 1.00 23.88 149 TYR B CA 1
ATOM 2703 C C . TYR B 1 158 ? 14.986 -1.690 3.733 1.00 25.66 149 TYR B C 1
ATOM 2704 O O . TYR B 1 158 ? 13.842 -2.097 3.537 1.00 26.89 149 TYR B O 1
ATOM 2713 N N . SER B 1 159 ? 15.653 -0.975 2.823 1.00 25.65 150 SER B N 1
ATOM 2714 C CA . SER B 1 159 ? 15.030 -0.633 1.539 1.00 26.28 150 SER B CA 1
ATOM 2715 C C . SER B 1 159 ? 15.256 -1.759 0.535 1.00 26.27 150 SER B C 1
ATOM 2716 O O . SER B 1 159 ? 15.960 -2.719 0.827 1.00 26.10 150 SER B O 1
ATOM 2719 N N . GLY B 1 160 ? 14.667 -1.610 -0.652 1.00 26.07 151 GLY B N 1
ATOM 2720 C CA . GLY B 1 160 ? 14.892 -2.524 -1.772 1.00 28.45 151 GLY B CA 1
ATOM 2721 C C . GLY B 1 160 ? 16.357 -2.766 -2.091 1.00 29.53 151 GLY B C 1
ATOM 2722 O O . GLY B 1 160 ? 16.662 -3.791 -2.652 1.00 31.73 151 GLY B O 1
ATOM 2723 N N . PHE B 1 161 ? 17.247 -1.821 -1.741 1.00 29.58 152 PHE B N 1
ATOM 2724 C CA . PHE B 1 161 ? 18.691 -2.014 -1.904 1.00 32.18 152 PHE B CA 1
ATOM 2725 C C . PHE B 1 161 ? 19.323 -3.075 -0.956 1.00 33.25 152 PHE B C 1
ATOM 2726 O O . PHE B 1 161 ? 20.329 -3.723 -1.313 1.00 32.15 152 PHE B O 1
ATOM 2734 N N . GLU B 1 162 ? 18.765 -3.226 0.255 1.00 31.12 153 GLU B N 1
ATOM 2735 C CA . GLU B 1 162 ? 19.273 -4.219 1.196 1.00 29.88 153 GLU B CA 1
ATOM 2736 C C . GLU B 1 162 ? 18.415 -5.492 1.197 1.00 29.79 153 GLU B C 1
ATOM 2737 O O . GLU B 1 162 ? 18.969 -6.613 1.256 1.00 28.00 153 GLU B O 1
ATOM 2743 N N . ILE B 1 163 ? 17.088 -5.323 1.167 1.00 25.55 154 ILE B N 1
ATOM 2744 C CA . ILE B 1 163 ? 16.193 -6.470 1.155 1.00 26.32 154 ILE B CA 1
ATOM 2745 C C . ILE B 1 163 ? 15.209 -6.408 -0.017 1.00 28.67 154 ILE B C 1
ATOM 2746 O O . ILE B 1 163 ? 14.362 -5.493 -0.122 1.00 28.12 154 ILE B O 1
ATOM 2751 N N . ASP B 1 164 ? 15.331 -7.395 -0.888 1.00 26.64 155 ASP B N 1
ATOM 2752 C CA . ASP B 1 164 ? 14.440 -7.514 -1.970 1.00 29.15 155 ASP B CA 1
ATOM 2753 C C . ASP B 1 164 ? 13.367 -8.510 -1.597 1.00 28.93 155 ASP B C 1
ATOM 2754 O O . ASP B 1 164 ? 13.607 -9.701 -1.464 1.00 33.74 155 ASP B O 1
ATOM 2759 N N . LEU B 1 165 ? 12.170 -8.025 -1.428 1.00 27.79 156 LEU B N 1
ATOM 2760 C CA . LEU B 1 165 ? 11.110 -8.849 -0.964 1.00 28.26 156 LEU B CA 1
ATOM 2761 C C . LEU B 1 165 ? 10.417 -9.420 -2.174 1.00 30.72 156 LEU B C 1
ATOM 2762 O O . LEU B 1 165 ? 10.147 -8.684 -3.089 1.00 35.70 156 LEU B O 1
ATOM 2767 N N . LYS B 1 166 ? 10.111 -10.724 -2.184 1.00 33.51 157 LYS B N 1
ATOM 2768 C CA . LYS B 1 166 ? 9.383 -11.362 -3.289 1.00 32.79 157 LYS B CA 1
ATOM 2769 C C . LYS B 1 166 ? 8.284 -12.287 -2.774 1.00 33.06 157 LYS B C 1
ATOM 2770 O O . LYS B 1 166 ? 8.285 -12.668 -1.602 1.00 32.69 157 LYS B O 1
ATOM 2776 N N . THR B 1 167 ? 7.359 -12.663 -3.646 1.00 34.20 158 THR B N 1
ATOM 2777 C CA . THR B 1 167 ? 6.366 -13.725 -3.383 1.00 34.31 158 THR B CA 1
ATOM 2778 C C . THR B 1 167 ? 6.484 -14.767 -4.491 1.00 36.32 158 THR B C 1
ATOM 2779 O O . THR B 1 167 ? 6.879 -14.436 -5.609 1.00 37.70 158 THR B O 1
ATOM 2783 N N . ASP B 1 168 ? 6.156 -16.018 -4.201 1.00 35.39 159 ASP B N 1
ATOM 2784 C CA . ASP B 1 168 ? 6.263 -17.063 -5.248 1.00 39.76 159 ASP B CA 1
ATOM 2785 C C . ASP B 1 168 ? 5.054 -17.079 -6.182 1.00 40.12 159 ASP B C 1
ATOM 2786 O O . ASP B 1 168 ? 5.140 -17.608 -7.298 1.00 43.59 159 ASP B O 1
ATOM 2791 N N . THR B 1 169 ? 3.949 -16.512 -5.704 1.00 33.06 160 THR B N 1
ATOM 2792 C CA . THR B 1 169 ? 2.675 -16.562 -6.358 1.00 31.67 160 THR B CA 1
ATOM 2793 C C . THR B 1 169 ? 1.904 -15.367 -5.807 1.00 34.36 160 THR B C 1
ATOM 2794 O O . THR B 1 169 ? 2.252 -14.836 -4.740 1.00 32.06 160 THR B O 1
ATOM 2798 N N . ASP B 1 170 ? 0.887 -14.928 -6.532 1.00 34.84 161 ASP B N 1
ATOM 2799 C CA . ASP B 1 170 ? 0.060 -13.821 -6.094 1.00 36.01 161 ASP B CA 1
ATOM 2800 C C . ASP B 1 170 ? -1.135 -14.381 -5.355 1.00 35.00 161 ASP B C 1
ATOM 2801 O O . ASP B 1 170 ? -1.891 -13.613 -4.742 1.00 35.23 161 ASP B O 1
ATOM 2806 N N . GLN B 1 171 ? -1.321 -15.700 -5.423 1.00 31.88 162 GLN B N 1
ATOM 2807 C CA . GLN B 1 171 ? -2.467 -16.319 -4.746 1.00 35.37 162 GLN B CA 1
ATOM 2808 C C . GLN B 1 171 ? -2.127 -16.630 -3.284 1.00 29.57 162 GLN B C 1
ATOM 2809 O O . GLN B 1 171 ? -1.155 -17.294 -3.010 1.00 29.33 162 GLN B O 1
ATOM 2815 N N . VAL B 1 172 ? -2.928 -16.134 -2.363 1.00 27.16 163 VAL B N 1
ATOM 2816 C CA . VAL B 1 172 ? -2.775 -16.497 -0.964 1.00 27.69 163 VAL B CA 1
ATOM 2817 C C . VAL B 1 172 ? -3.270 -17.926 -0.792 1.00 26.93 163 VAL B C 1
ATOM 2818 O O . VAL B 1 172 ? -4.384 -18.271 -1.232 1.00 27.88 163 VAL B O 1
ATOM 2822 N N . ASP B 1 173 ? -2.464 -18.770 -0.167 1.00 25.26 164 ASP B N 1
ATOM 2823 C CA . ASP B 1 173 ? -2.870 -20.174 0.007 1.00 23.77 164 ASP B CA 1
ATOM 2824 C C . ASP B 1 173 ? -4.098 -20.325 0.885 1.00 22.17 164 ASP B C 1
ATOM 2825 O O . ASP B 1 173 ? -4.063 -20.014 2.043 1.00 23.38 164 ASP B O 1
ATOM 2830 N N . LEU B 1 174 ? -5.174 -20.837 0.326 1.00 23.11 165 LEU B N 1
ATOM 2831 C CA . LEU B 1 174 ? -6.436 -20.968 1.035 1.00 21.26 165 LEU B CA 1
ATOM 2832 C C . LEU B 1 174 ? -6.751 -22.417 1.410 1.00 22.74 165 LEU B C 1
ATOM 2833 O O . LEU B 1 174 ? -7.853 -22.717 1.811 1.00 22.52 165 LEU B O 1
ATOM 2838 N N . SER B 1 175 ? -5.764 -23.306 1.294 1.00 25.66 166 SER B N 1
ATOM 2839 C CA . SER B 1 175 ? -5.988 -24.748 1.456 1.00 28.58 166 SER B CA 1
ATOM 2840 C C . SER B 1 175 ? -6.307 -25.169 2.895 1.00 29.00 166 SER B C 1
ATOM 2841 O O . SER B 1 175 ? -6.917 -26.208 3.081 1.00 31.30 166 SER B O 1
ATOM 2844 N N . SER B 1 176 ? -5.908 -24.382 3.896 1.00 28.18 167 SER B N 1
ATOM 2845 C CA . SER B 1 176 ? -6.384 -24.612 5.264 1.00 28.85 167 SER B CA 1
ATOM 2846 C C . SER B 1 176 ? -7.336 -23.522 5.818 1.00 30.13 167 SER B C 1
ATOM 2847 O O . SER B 1 176 ? -7.354 -23.249 7.024 1.00 29.85 167 SER B O 1
ATOM 2850 N N . TYR B 1 177 ? -8.160 -22.922 4.959 1.00 27.41 168 TYR B N 1
ATOM 2851 C CA . TYR B 1 177 ? -9.102 -21.944 5.460 1.00 24.24 168 TYR B CA 1
ATOM 2852 C C . TYR B 1 177 ? -10.235 -22.611 6.156 1.00 26.40 168 TYR B C 1
ATOM 2853 O O . TYR B 1 177 ? -10.842 -23.532 5.624 1.00 32.95 168 TYR B O 1
ATOM 2862 N N . TYR B 1 178 ? -10.518 -22.172 7.377 1.00 25.75 169 TYR B N 1
ATOM 2863 C CA . TYR B 1 178 ? -11.555 -22.775 8.192 1.00 23.49 169 TYR B CA 1
ATOM 2864 C C . TYR B 1 178 ? -12.955 -22.522 7.606 1.00 25.96 169 TYR B C 1
ATOM 2865 O O . TYR B 1 178 ? -13.515 -21.421 7.692 1.00 24.33 169 TYR B O 1
ATOM 2874 N N . ALA B 1 179 ? -13.548 -23.581 7.080 1.00 27.49 170 ALA B N 1
ATOM 2875 C CA . ALA B 1 179 ? -14.811 -23.463 6.383 1.00 27.98 170 ALA B CA 1
ATOM 2876 C C . ALA B 1 179 ? -15.918 -22.997 7.300 1.00 28.63 170 ALA B C 1
ATOM 2877 O O . ALA B 1 179 ? -16.890 -22.401 6.836 1.00 33.03 170 ALA B O 1
ATOM 2879 N N . SER B 1 180 ? -15.813 -23.278 8.591 1.00 28.63 171 SER B N 1
ATOM 2880 C CA . SER B 1 180 ? -16.899 -22.865 9.492 1.00 29.72 171 SER B CA 1
ATOM 2881 C C . SER B 1 180 ? -16.664 -21.480 10.142 1.00 26.18 171 SER B C 1
ATOM 2882 O O . SER B 1 180 ? -17.351 -21.123 11.079 1.00 24.76 171 SER B O 1
ATOM 2885 N N . SER B 1 181 ? -15.678 -20.735 9.635 1.00 26.30 172 SER B N 1
ATOM 2886 C CA . SER B 1 181 ? -15.456 -19.339 10.001 1.00 25.58 172 SER B CA 1
ATOM 2887 C C . SER B 1 181 ? -16.740 -18.560 9.803 1.00 27.13 172 SER B C 1
ATOM 2888 O O . SER B 1 181 ? -17.562 -18.927 8.952 1.00 27.00 172 SER B O 1
ATOM 2891 N N . LYS B 1 182 ? -16.923 -17.518 10.612 1.00 25.49 173 LYS B N 1
ATOM 2892 C CA . LYS B 1 182 ? -18.022 -16.568 10.424 1.00 27.27 173 LYS B CA 1
ATOM 2893 C C . LYS B 1 182 ? -17.963 -15.918 9.051 1.00 28.83 173 LYS B C 1
ATOM 2894 O O . LYS B 1 182 ? -18.957 -15.348 8.592 1.00 27.86 173 LYS B O 1
ATOM 2900 N N . TYR B 1 183 ? -16.795 -16.003 8.403 1.00 28.19 174 TYR B N 1
ATOM 2901 C CA . TYR B 1 183 ? -16.543 -15.324 7.129 1.00 28.51 174 TYR B CA 1
ATOM 2902 C C . TYR B 1 183 ? -15.985 -16.236 6.075 1.00 29.36 174 TYR B C 1
ATOM 2903 O O . TYR B 1 183 ? -15.066 -17.016 6.324 1.00 30.03 174 TYR B O 1
ATOM 2912 N N . GLU B 1 184 ? -16.522 -16.131 4.874 1.00 32.77 175 GLU B N 1
ATOM 2913 C CA . GLU B 1 184 ? -15.917 -16.843 3.746 1.00 34.15 175 GLU B CA 1
ATOM 2914 C C . GLU B 1 184 ? -15.058 -15.881 2.936 1.00 32.52 175 GLU B C 1
ATOM 2915 O O . GLU B 1 184 ? -15.318 -14.660 2.894 1.00 29.01 175 GLU B O 1
ATOM 2921 N N . ILE B 1 185 ? -14.025 -16.438 2.319 1.00 32.85 176 ILE B N 1
ATOM 2922 C CA . ILE B 1 185 ? -13.135 -15.694 1.433 1.00 32.54 176 ILE B CA 1
ATOM 2923 C C . ILE B 1 185 ? -13.666 -15.660 0.006 1.00 34.74 176 ILE B C 1
ATOM 2924 O O . ILE B 1 185 ? -14.029 -16.661 -0.548 1.00 35.91 176 ILE B O 1
ATOM 2929 N N . LEU B 1 186 ? -13.704 -14.483 -0.583 1.00 38.89 177 LEU B N 1
ATOM 2930 C CA . LEU B 1 186 ? -14.082 -14.364 -1.969 1.00 40.03 177 LEU B CA 1
ATOM 2931 C C . LEU B 1 186 ? -12.804 -14.267 -2.794 1.00 38.97 177 LEU B C 1
ATOM 2932 O O . LEU B 1 186 ? -12.782 -14.667 -3.957 1.00 39.65 177 LEU B O 1
ATOM 2937 N N . SER B 1 187 ? -11.734 -13.780 -2.171 1.00 35.91 178 SER B N 1
ATOM 2938 C CA . SER B 1 187 ? -10.483 -13.503 -2.865 1.00 31.73 178 SER B CA 1
ATOM 2939 C C . SER B 1 187 ? -9.370 -13.103 -1.875 1.00 28.86 178 SER B C 1
ATOM 2940 O O . SER B 1 187 ? -9.580 -12.326 -0.944 1.00 31.93 178 SER B O 1
ATOM 2943 N N . ALA B 1 188 ? -8.182 -13.615 -2.096 1.00 25.87 179 ALA B N 1
ATOM 2944 C CA . ALA B 1 188 ? -7.049 -13.324 -1.266 1.00 23.97 179 ALA B CA 1
ATOM 2945 C C . ALA B 1 188 ? -5.756 -13.332 -2.071 1.00 24.66 179 ALA B C 1
ATOM 2946 O O . ALA B 1 188 ? -5.294 -14.377 -2.535 1.00 28.02 179 ALA B O 1
ATOM 2948 N N . THR B 1 189 ? -5.153 -12.160 -2.223 1.00 24.67 180 THR B N 1
ATOM 2949 C CA . THR B 1 189 ? -3.973 -12.008 -3.046 1.00 23.64 180 THR B CA 1
ATOM 2950 C C . THR B 1 189 ? -2.871 -11.413 -2.225 1.00 23.48 180 THR B C 1
ATOM 2951 O O . THR B 1 189 ? -3.090 -10.696 -1.229 1.00 25.05 180 THR B O 1
ATOM 2955 N N . GLN B 1 190 ? -1.659 -11.664 -2.667 1.00 23.65 181 GLN B N 1
ATOM 2956 C CA . GLN B 1 190 ? -0.498 -11.162 -1.992 1.00 24.88 181 GLN B CA 1
ATOM 2957 C C . GLN B 1 190 ? 0.399 -10.643 -3.123 1.00 27.56 181 GLN B C 1
ATOM 2958 O O . GLN B 1 190 ? 0.978 -11.440 -3.880 1.00 33.43 181 GLN B O 1
ATOM 2964 N N . THR B 1 191 ? 0.510 -9.329 -3.249 1.00 29.85 182 THR B N 1
ATOM 2965 C CA . THR B 1 191 ? 1.144 -8.749 -4.447 1.00 32.23 182 THR B CA 1
ATOM 2966 C C . THR B 1 191 ? 2.339 -7.892 -4.121 1.00 30.78 182 THR B C 1
ATOM 2967 O O . THR B 1 191 ? 2.245 -6.966 -3.323 1.00 29.62 182 THR B O 1
ATOM 2971 N N . ARG B 1 192 ? 3.472 -8.248 -4.722 1.00 29.07 183 ARG B N 1
ATOM 2972 C CA . ARG B 1 192 ? 4.686 -7.440 -4.638 1.00 28.14 183 ARG B CA 1
ATOM 2973 C C . ARG B 1 192 ? 4.450 -6.080 -5.339 1.00 28.72 183 ARG B C 1
ATOM 2974 O O . ARG B 1 192 ? 3.869 -6.045 -6.402 1.00 31.75 183 ARG B O 1
ATOM 2982 N N . GLN B 1 193 ? 4.929 -5.003 -4.733 1.00 31.00 184 GLN B N 1
ATOM 2983 C CA . GLN B 1 193 ? 4.768 -3.620 -5.162 1.00 36.95 184 GLN B CA 1
ATOM 2984 C C . GLN B 1 193 ? 6.154 -2.954 -4.958 1.00 36.93 184 GLN B C 1
ATOM 2985 O O . GLN B 1 193 ? 6.761 -3.126 -3.903 1.00 33.52 184 GLN B O 1
ATOM 2991 N N . VAL B 1 194 ? 6.668 -2.264 -5.988 1.00 37.40 185 VAL B N 1
ATOM 2992 C CA . VAL B 1 194 ? 7.956 -1.512 -5.962 1.00 38.25 185 VAL B CA 1
ATOM 2993 C C . VAL B 1 194 ? 7.722 0.002 -6.208 1.00 43.64 185 VAL B C 1
ATOM 2994 O O . VAL B 1 194 ? 7.352 0.388 -7.315 1.00 45.86 185 VAL B O 1
ATOM 2998 N N . GLN B 1 195 ? 7.920 0.859 -5.199 1.00 48.83 186 GLN B N 1
ATOM 2999 C CA . GLN B 1 195 ? 7.760 2.330 -5.381 1.00 49.01 186 GLN B CA 1
ATOM 3000 C C . GLN B 1 195 ? 9.081 3.056 -5.295 1.00 51.60 186 GLN B C 1
ATOM 3001 O O . GLN B 1 195 ? 9.959 2.708 -4.464 1.00 49.53 186 GLN B O 1
ATOM 3007 N N . HIS B 1 196 ? 9.232 4.061 -6.160 1.00 51.20 187 HIS B N 1
ATOM 3008 C CA . HIS B 1 196 ? 10.253 5.093 -5.949 1.00 51.13 187 HIS B CA 1
ATOM 3009 C C . HIS B 1 196 ? 9.607 6.365 -5.529 1.00 48.42 187 HIS B C 1
ATOM 3010 O O . HIS B 1 196 ? 8.643 6.798 -6.130 1.00 52.35 187 HIS B O 1
ATOM 3017 N N . TYR B 1 197 ? 10.108 6.972 -4.468 1.00 48.23 188 TYR B N 1
ATOM 3018 C CA . TYR B 1 197 ? 9.622 8.293 -4.083 1.00 45.41 188 TYR B CA 1
ATOM 3019 C C . TYR B 1 197 ? 10.550 9.334 -4.674 1.00 44.40 188 TYR B C 1
ATOM 3020 O O . TYR B 1 197 ? 11.788 9.182 -4.646 1.00 41.34 188 TYR B O 1
ATOM 3029 N N . SER B 1 198 ? 9.943 10.385 -5.218 1.00 41.74 189 SER B N 1
ATOM 3030 C CA . SER B 1 198 ? 10.681 11.388 -5.961 1.00 41.56 189 SER B CA 1
ATOM 3031 C C . SER B 1 198 ? 11.787 12.032 -5.122 1.00 37.47 189 SER B C 1
ATOM 3032 O O . SER B 1 198 ? 12.731 12.556 -5.686 1.00 38.65 189 SER B O 1
ATOM 3035 N N . CYS B 1 199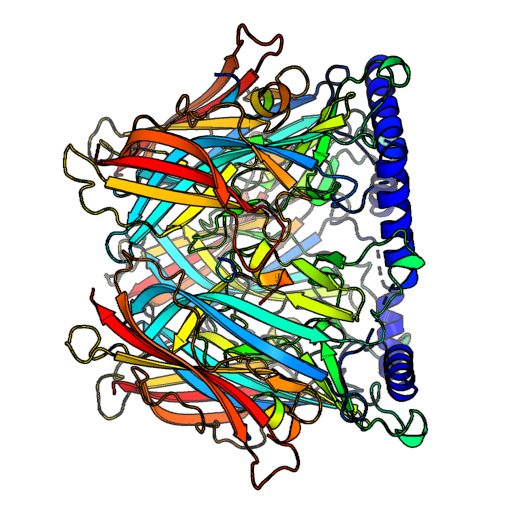 ? 11.687 11.941 -3.787 1.00 36.77 190 CYS B N 1
ATOM 3036 C CA . CYS B 1 199 ? 12.712 12.485 -2.868 1.00 38.54 190 CYS B CA 1
ATOM 3037 C C . CYS B 1 199 ? 14.040 11.705 -2.935 1.00 36.71 190 CYS B C 1
ATOM 3038 O O . CYS B 1 199 ? 15.114 12.258 -2.742 1.00 34.51 190 CYS B O 1
ATOM 3041 N N . CYS B 1 200 ? 13.942 10.408 -3.192 1.00 33.72 191 CYS B N 1
ATOM 3042 C CA . CYS B 1 200 ? 14.923 9.487 -2.675 1.00 33.24 191 CYS B CA 1
ATOM 3043 C C . CYS B 1 200 ? 15.297 8.456 -3.727 1.00 33.41 191 CYS B C 1
ATOM 3044 O O . CYS B 1 200 ? 14.438 8.008 -4.490 1.00 33.55 191 CYS B O 1
ATOM 3047 N N . PRO B 1 201 ? 16.574 8.065 -3.780 1.00 32.22 192 PRO B N 1
ATOM 3048 C CA . PRO B 1 201 ? 17.014 7.140 -4.816 1.00 36.03 192 PRO B CA 1
ATOM 3049 C C . PRO B 1 201 ? 16.599 5.646 -4.658 1.00 39.24 192 PRO B C 1
ATOM 3050 O O . PRO B 1 201 ? 16.623 4.914 -5.651 1.00 46.35 192 PRO B O 1
ATOM 3054 N N . GLU B 1 202 ? 16.242 5.194 -3.451 1.00 37.52 193 GLU B N 1
ATOM 3055 C CA . GLU B 1 202 ? 16.062 3.738 -3.199 1.00 34.97 193 GLU B CA 1
ATOM 3056 C C . GLU B 1 202 ? 14.712 3.264 -3.687 1.00 29.33 193 GLU B C 1
ATOM 3057 O O . GLU B 1 202 ? 13.754 3.997 -3.619 1.00 26.81 193 GLU B O 1
ATOM 3063 N N . PRO B 1 203 ? 14.647 2.000 -4.138 1.00 28.83 194 PRO B N 1
ATOM 3064 C CA . PRO B 1 203 ? 13.376 1.287 -4.307 1.00 27.33 194 PRO B CA 1
ATOM 3065 C C . PRO B 1 203 ? 12.769 0.809 -2.968 1.00 29.47 194 PRO B C 1
ATOM 3066 O O . PRO B 1 203 ? 13.447 0.205 -2.156 1.00 27.29 194 PRO B O 1
ATOM 3070 N N . TYR B 1 204 ? 11.491 1.088 -2.745 1.00 32.37 195 TYR B N 1
ATOM 3071 C CA . TYR B 1 204 ? 10.796 0.605 -1.555 1.00 29.00 195 TYR B CA 1
ATOM 3072 C C . TYR B 1 204 ? 9.800 -0.484 -1.966 1.00 29.61 195 TYR B C 1
ATOM 3073 O O . TYR B 1 204 ? 8.992 -0.329 -2.892 1.00 29.28 195 TYR B O 1
ATOM 3082 N N . ILE B 1 205 ? 9.908 -1.614 -1.273 1.00 28.78 196 ILE B N 1
ATOM 3083 C CA . ILE B 1 205 ? 9.191 -2.809 -1.644 1.00 26.82 196 ILE B CA 1
ATOM 3084 C C . ILE B 1 205 ? 8.259 -3.293 -0.530 1.00 26.95 196 ILE B C 1
ATOM 3085 O O . ILE B 1 205 ? 8.598 -3.282 0.657 1.00 25.18 196 ILE B O 1
ATOM 3090 N N . ASP B 1 206 ? 7.061 -3.683 -0.904 1.00 28.81 197 ASP B N 1
ATOM 3091 C CA . ASP B 1 206 ? 6.177 -4.291 0.074 1.00 30.46 197 ASP B CA 1
ATOM 3092 C C . ASP B 1 206 ? 5.264 -5.310 -0.591 1.00 30.08 197 ASP B C 1
ATOM 3093 O O . ASP B 1 206 ? 5.199 -5.398 -1.812 1.00 30.99 197 ASP B O 1
ATOM 3098 N N . VAL B 1 207 ? 4.548 -6.070 0.223 1.00 27.04 198 VAL B N 1
ATOM 3099 C CA . VAL B 1 207 ? 3.680 -7.075 -0.274 1.00 23.81 198 VAL B CA 1
ATOM 3100 C C . VAL B 1 207 ? 2.333 -6.694 0.239 1.00 24.50 198 VAL B C 1
ATOM 3101 O O . VAL B 1 207 ? 2.150 -6.489 1.424 1.00 26.38 198 VAL B O 1
ATOM 3105 N N . ASN B 1 208 ? 1.376 -6.611 -0.660 1.00 26.61 199 ASN B N 1
ATOM 3106 C CA . ASN B 1 208 ? 0.034 -6.276 -0.300 1.00 28.48 199 ASN B CA 1
ATOM 3107 C C . ASN B 1 208 ? -0.852 -7.449 -0.110 1.00 27.99 199 ASN B C 1
ATOM 3108 O O . ASN B 1 208 ? -1.111 -8.206 -1.058 1.00 28.34 199 ASN B O 1
ATOM 3113 N N . LEU B 1 209 ? -1.360 -7.579 1.105 1.00 25.67 200 LEU B N 1
ATOM 3114 C CA . LEU B 1 209 ? -2.287 -8.621 1.391 1.00 26.58 200 LEU B CA 1
ATOM 3115 C C . LEU B 1 209 ? -3.684 -8.047 1.276 1.00 26.31 200 LEU B C 1
ATOM 3116 O O . LEU B 1 209 ? -4.134 -7.298 2.157 1.00 26.50 200 LEU B O 1
ATOM 3121 N N . VAL B 1 210 ? -4.373 -8.423 0.197 1.00 25.81 201 VAL B N 1
ATOM 3122 C CA . VAL B 1 210 ? -5.710 -7.891 -0.064 1.00 27.35 201 VAL B CA 1
ATOM 3123 C C . VAL B 1 210 ? -6.677 -9.028 0.095 1.00 28.98 201 VAL B C 1
ATOM 3124 O O . VAL B 1 210 ? -6.518 -10.076 -0.538 1.00 31.25 201 VAL B O 1
ATOM 3128 N N . VAL B 1 211 ? -7.686 -8.830 0.938 1.00 30.06 202 VAL B N 1
ATOM 3129 C CA . VAL B 1 211 ? -8.621 -9.906 1.243 1.00 31.49 202 VAL B CA 1
ATOM 3130 C C . VAL B 1 211 ? -10.071 -9.464 1.060 1.00 30.44 202 VAL B C 1
ATOM 3131 O O . VAL B 1 211 ? -10.500 -8.467 1.624 1.00 31.28 202 VAL B O 1
ATOM 3135 N N . LYS B 1 212 ? -10.824 -10.239 0.291 1.00 31.67 203 LYS B N 1
ATOM 3136 C CA . LYS B 1 212 ? -12.211 -9.918 0.032 1.00 31.71 203 LYS B CA 1
ATOM 3137 C C . LYS B 1 212 ? -13.023 -10.987 0.704 1.00 29.68 203 LYS B C 1
ATOM 3138 O O . LYS B 1 212 ? -12.786 -12.178 0.498 1.00 30.33 203 LYS B O 1
ATOM 3144 N N . PHE B 1 213 ? -13.965 -10.570 1.532 1.00 25.68 204 PHE B N 1
ATOM 3145 C CA . PHE B 1 213 ? -14.682 -11.529 2.366 1.00 25.74 204 PHE B CA 1
ATOM 3146 C C . PHE B 1 213 ? -16.128 -11.099 2.681 1.00 26.32 204 PHE B C 1
ATOM 3147 O O . PHE B 1 213 ? -16.471 -9.924 2.613 1.00 25.98 204 PHE B O 1
ATOM 3155 N N . ARG B 1 214 ? -16.966 -12.063 3.023 1.00 26.48 205 ARG B N 1
ATOM 3156 C CA . ARG B 1 214 ? -18.307 -11.762 3.466 1.00 29.01 205 ARG B CA 1
ATOM 3157 C C . ARG B 1 214 ? -18.782 -12.727 4.542 1.00 27.31 205 ARG B C 1
ATOM 3158 O O . ARG B 1 214 ? -18.171 -13.788 4.754 1.00 27.77 205 ARG B O 1
ATOM 3166 N N . GLU B 1 215 ? -19.860 -12.357 5.218 1.00 25.30 206 GLU B N 1
ATOM 3167 C CA . GLU B 1 215 ? -20.521 -13.250 6.158 1.00 28.22 206 GLU B CA 1
ATOM 3168 C C . GLU B 1 215 ? -21.016 -14.509 5.466 1.00 31.87 206 GLU B C 1
ATOM 3169 O O . GLU B 1 215 ? -21.682 -14.453 4.419 1.00 30.89 206 GLU B O 1
ATOM 3175 N N . ARG B 1 216 ? -20.672 -15.653 6.047 1.00 36.95 207 ARG B N 1
ATOM 3176 C CA . ARG B 1 216 ? -21.214 -16.953 5.631 1.00 40.54 207 ARG B CA 1
ATOM 3177 C C . ARG B 1 216 ? -22.635 -17.162 6.166 1.00 39.98 207 ARG B C 1
ATOM 3178 O O . ARG B 1 216 ? -23.567 -17.249 5.387 1.00 41.47 207 ARG B O 1
ATOM 3186 N N . ASP C 1 5 ? 19.996 -38.224 58.708 1.00 55.34 -4 ASP C N 1
ATOM 3187 C CA . ASP C 1 5 ? 20.589 -37.001 58.143 1.00 55.79 -4 ASP C CA 1
ATOM 3188 C C . ASP C 1 5 ? 21.816 -37.275 57.224 1.00 59.99 -4 ASP C C 1
ATOM 3189 O O . ASP C 1 5 ? 22.033 -36.519 56.255 1.00 64.16 -4 ASP C O 1
ATOM 3191 N N . ASP C 1 6 ? 22.609 -38.331 57.491 1.00 56.48 -3 ASP C N 1
ATOM 3192 C CA . ASP C 1 6 ? 23.741 -38.706 56.577 1.00 54.81 -3 ASP C CA 1
ATOM 3193 C C . ASP C 1 6 ? 23.105 -39.148 55.259 1.00 48.28 -3 ASP C C 1
ATOM 3194 O O . ASP C 1 6 ? 23.554 -38.821 54.158 1.00 44.94 -3 ASP C O 1
ATOM 3199 N N . ASP C 1 7 ? 22.027 -39.887 55.418 1.00 50.87 -2 ASP C N 1
ATOM 3200 C CA . ASP C 1 7 ? 21.228 -40.347 54.324 1.00 57.24 -2 ASP C CA 1
ATOM 3201 C C . ASP C 1 7 ? 20.719 -39.177 53.443 1.00 56.77 -2 ASP C C 1
ATOM 3202 O O . ASP C 1 7 ? 20.754 -39.262 52.193 1.00 53.97 -2 ASP C O 1
ATOM 3207 N N . LYS C 1 8 ? 20.279 -38.092 54.098 1.00 50.46 -1 LYS C N 1
ATOM 3208 C CA . LYS C 1 8 ? 19.873 -36.852 53.420 1.00 48.23 -1 LYS C CA 1
ATOM 3209 C C . LYS C 1 8 ? 21.001 -36.269 52.574 1.00 46.24 -1 LYS C C 1
ATOM 3210 O O . LYS C 1 8 ? 20.765 -35.867 51.412 1.00 46.43 -1 LYS C O 1
ATOM 3212 N N . LEU C 1 9 ? 22.225 -36.251 53.128 1.00 43.50 0 LEU C N 1
ATOM 3213 C CA . LEU C 1 9 ? 23.389 -35.624 52.449 1.00 39.18 0 LEU C CA 1
ATOM 3214 C C . LEU C 1 9 ? 23.816 -36.420 51.212 1.00 43.04 0 LEU C C 1
ATOM 3215 O O . LEU C 1 9 ? 24.065 -35.829 50.148 1.00 40.46 0 LEU C O 1
ATOM 3217 N N . HIS C 1 10 ? 23.914 -37.755 51.350 1.00 41.50 1 HIS C N 1
ATOM 3218 C CA . HIS C 1 10 ? 24.281 -38.592 50.214 1.00 40.64 1 HIS C CA 1
ATOM 3219 C C . HIS C 1 10 ? 23.243 -38.494 49.107 1.00 37.05 1 HIS C C 1
ATOM 3220 O O . HIS C 1 10 ? 23.613 -38.453 47.931 1.00 36.30 1 HIS C O 1
ATOM 3227 N N . SER C 1 11 ? 21.957 -38.463 49.465 1.00 34.59 2 SER C N 1
ATOM 3228 C CA . SER C 1 11 ? 20.884 -38.251 48.500 1.00 35.73 2 SER C CA 1
ATOM 3229 C C . SER C 1 11 ? 21.120 -36.971 47.668 1.00 38.46 2 SER C C 1
ATOM 3230 O O . SER C 1 11 ? 21.085 -37.020 46.436 1.00 40.47 2 SER C O 1
ATOM 3233 N N . GLN C 1 12 ? 21.409 -35.847 48.326 1.00 36.21 3 GLN C N 1
ATOM 3234 C CA . GLN C 1 12 ? 21.709 -34.599 47.607 1.00 37.37 3 GLN C CA 1
ATOM 3235 C C . GLN C 1 12 ? 22.977 -34.643 46.775 1.00 35.33 3 GLN C C 1
ATOM 3236 O O . GLN C 1 12 ? 22.978 -34.226 45.612 1.00 35.92 3 GLN C O 1
ATOM 3242 N N . ALA C 1 13 ? 24.062 -35.139 47.358 1.00 36.56 4 ALA C N 1
ATOM 3243 C CA . ALA C 1 13 ? 25.350 -35.213 46.629 1.00 36.94 4 ALA C CA 1
ATOM 3244 C C . ALA C 1 13 ? 25.220 -36.087 45.346 1.00 33.74 4 ALA C C 1
ATOM 3245 O O . ALA C 1 13 ? 25.726 -35.719 44.272 1.00 31.22 4 ALA C O 1
ATOM 3247 N N . ASN C 1 14 ? 24.511 -37.214 45.473 1.00 31.25 5 ASN C N 1
ATOM 3248 C CA . ASN C 1 14 ? 24.340 -38.131 44.357 1.00 33.02 5 ASN C CA 1
ATOM 3249 C C . ASN C 1 14 ? 23.508 -37.520 43.208 1.00 36.01 5 ASN C C 1
ATOM 3250 O O . ASN C 1 14 ? 23.893 -37.654 42.021 1.00 36.68 5 ASN C O 1
ATOM 3255 N N . LEU C 1 15 ? 22.413 -36.824 43.548 1.00 32.03 6 LEU C N 1
ATOM 3256 C CA . LEU C 1 15 ? 21.618 -36.134 42.538 1.00 31.86 6 LEU C CA 1
ATOM 3257 C C . LEU C 1 15 ? 22.429 -35.090 41.796 1.00 32.57 6 LEU C C 1
ATOM 3258 O O . LEU C 1 15 ? 22.438 -35.046 40.568 1.00 34.93 6 LEU C O 1
ATOM 3263 N N . MET C 1 16 ? 23.134 -34.274 42.551 1.00 36.15 7 MET C N 1
ATOM 3264 C CA . MET C 1 16 ? 24.002 -33.261 41.999 1.00 38.45 7 MET C CA 1
ATOM 3265 C C . MET C 1 16 ? 25.047 -33.872 41.088 1.00 38.27 7 MET C C 1
ATOM 3266 O O . MET C 1 16 ? 25.304 -33.343 40.005 1.00 42.58 7 MET C O 1
ATOM 3271 N N . ARG C 1 17 ? 25.653 -34.981 41.517 1.00 41.02 8 ARG C N 1
ATOM 3272 C CA . ARG C 1 17 ? 26.662 -35.675 40.717 1.00 38.59 8 ARG C CA 1
ATOM 3273 C C . ARG C 1 17 ? 26.040 -36.226 39.427 1.00 38.48 8 ARG C C 1
ATOM 3274 O O . ARG C 1 17 ? 26.586 -36.091 38.345 1.00 35.04 8 ARG C O 1
ATOM 3282 N N . LEU C 1 18 ? 24.866 -36.841 39.558 1.00 41.99 9 LEU C N 1
ATOM 3283 C CA . LEU C 1 18 ? 24.133 -37.356 38.402 1.00 37.51 9 LEU C CA 1
ATOM 3284 C C . LEU C 1 18 ? 23.822 -36.232 37.397 1.00 37.03 9 LEU C C 1
ATOM 3285 O O . LEU C 1 18 ? 24.009 -36.405 36.197 1.00 39.17 9 LEU C O 1
ATOM 3290 N N . LYS C 1 19 ? 23.349 -35.095 37.892 1.00 35.54 10 LYS C N 1
ATOM 3291 C CA . LYS C 1 19 ? 22.944 -34.009 37.014 1.00 40.73 10 LYS C CA 1
ATOM 3292 C C . LYS C 1 19 ? 24.098 -33.444 36.231 1.00 41.64 10 LYS C C 1
ATOM 3293 O O . LYS C 1 19 ? 23.939 -33.177 35.041 1.00 44.80 10 LYS C O 1
ATOM 3299 N N . SER C 1 20 ? 25.259 -33.276 36.868 1.00 45.05 11 SER C N 1
ATOM 3300 C CA . SER C 1 20 ? 26.409 -32.710 36.139 1.00 52.15 11 SER C CA 1
ATOM 3301 C C . SER C 1 20 ? 26.954 -33.711 35.128 1.00 51.69 11 SER C C 1
ATOM 3302 O O . SER C 1 20 ? 27.240 -33.318 33.978 1.00 54.87 11 SER C O 1
ATOM 3305 N N . ASP C 1 21 ? 27.053 -34.991 35.545 1.00 51.51 12 ASP C N 1
ATOM 3306 C CA . ASP C 1 21 ? 27.393 -36.116 34.629 1.00 52.26 12 ASP C CA 1
ATOM 3307 C C . ASP C 1 21 ? 26.544 -36.180 33.336 1.00 56.60 12 ASP C C 1
ATOM 3308 O O . ASP C 1 21 ? 27.083 -36.370 32.226 1.00 54.91 12 ASP C O 1
ATOM 3313 N N . LEU C 1 22 ? 25.225 -36.043 33.490 1.00 51.26 13 LEU C N 1
ATOM 3314 C CA . LEU C 1 22 ? 24.323 -36.071 32.348 1.00 52.19 13 LEU C CA 1
ATOM 3315 C C . LEU C 1 22 ? 24.436 -34.816 31.508 1.00 55.25 13 LEU C C 1
ATOM 3316 O O . LEU C 1 22 ? 24.288 -34.884 30.288 1.00 58.91 13 LEU C O 1
ATOM 3321 N N . PHE C 1 23 ? 24.683 -33.681 32.164 1.00 60.37 14 PHE C N 1
ATOM 3322 C CA . PHE C 1 23 ? 24.782 -32.379 31.479 1.00 70.06 14 PHE C CA 1
ATOM 3323 C C . PHE C 1 23 ? 26.258 -31.941 31.307 1.00 73.76 14 PHE C C 1
ATOM 3324 O O . PHE C 1 23 ? 26.688 -30.884 31.791 1.00 75.55 14 PHE C O 1
ATOM 3332 N N . TYR C 1 29 ? 22.043 -31.995 23.492 1.00 51.77 20 TYR C N 1
ATOM 3333 C CA . TYR C 1 29 ? 21.245 -32.808 22.582 1.00 43.70 20 TYR C CA 1
ATOM 3334 C C . TYR C 1 29 ? 20.574 -31.816 21.640 1.00 41.49 20 TYR C C 1
ATOM 3335 O O . TYR C 1 29 ? 19.864 -30.925 22.083 1.00 42.25 20 TYR C O 1
ATOM 3344 N N . PRO C 1 30 ? 20.836 -31.944 20.335 1.00 39.13 21 PRO C N 1
ATOM 3345 C CA . PRO C 1 30 ? 20.379 -30.942 19.367 1.00 36.60 21 PRO C CA 1
ATOM 3346 C C . PRO C 1 30 ? 19.009 -31.273 18.757 1.00 33.67 21 PRO C C 1
ATOM 3347 O O . PRO C 1 30 ? 18.637 -30.678 17.773 1.00 34.96 21 PRO C O 1
ATOM 3351 N N . GLY C 1 31 ? 18.282 -32.238 19.311 1.00 32.52 22 GLY C N 1
ATOM 3352 C CA . GLY C 1 31 ? 16.962 -32.594 18.795 1.00 30.30 22 GLY C CA 1
ATOM 3353 C C . GLY C 1 31 ? 17.103 -33.832 17.942 1.00 31.78 22 GLY C C 1
ATOM 3354 O O . GLY C 1 31 ? 18.203 -34.235 17.632 1.00 32.61 22 GLY C O 1
ATOM 3355 N N . PRO C 1 32 ? 15.990 -34.448 17.554 1.00 33.62 23 PRO C N 1
ATOM 3356 C CA . PRO C 1 32 ? 16.034 -35.660 16.743 1.00 33.31 23 PRO C CA 1
ATOM 3357 C C . PRO C 1 32 ? 16.403 -35.348 15.301 1.00 35.11 23 PRO C C 1
ATOM 3358 O O . PRO C 1 32 ? 16.261 -34.212 14.868 1.00 31.72 23 PRO C O 1
ATOM 3362 N N . THR C 1 33 ? 16.872 -36.363 14.577 1.00 37.80 24 THR C N 1
ATOM 3363 C CA . THR C 1 33 ? 17.157 -36.269 13.130 1.00 37.13 24 THR C CA 1
ATOM 3364 C C . THR C 1 33 ? 16.553 -37.489 12.428 1.00 37.84 24 THR C C 1
ATOM 3365 O O . THR C 1 33 ? 15.993 -38.371 13.092 1.00 32.14 24 THR C O 1
ATOM 3369 N N . LYS C 1 34 ? 16.651 -37.530 11.090 1.00 41.40 25 LYS C N 1
ATOM 3370 C CA . LYS C 1 34 ? 16.233 -38.715 10.326 1.00 39.62 25 LYS C CA 1
ATOM 3371 C C . LYS C 1 34 ? 17.074 -39.964 10.729 1.00 38.63 25 LYS C C 1
ATOM 3372 O O . LYS C 1 34 ? 16.552 -41.069 10.789 1.00 35.14 25 LYS C O 1
ATOM 3374 N N . ASP C 1 35 ? 18.345 -39.757 11.044 1.00 37.99 26 ASP C N 1
ATOM 3375 C CA . ASP C 1 35 ? 19.237 -40.815 11.476 1.00 42.48 26 ASP C CA 1
ATOM 3376 C C . ASP C 1 35 ? 19.126 -41.123 12.959 1.00 45.64 26 ASP C C 1
ATOM 3377 O O . ASP C 1 35 ? 19.625 -42.140 13.431 1.00 44.95 26 ASP C O 1
ATOM 3382 N N . ASP C 1 36 ? 18.473 -40.250 13.705 1.00 44.45 27 ASP C N 1
ATOM 3383 C CA . ASP C 1 36 ? 18.327 -40.484 15.118 1.00 39.41 27 ASP C CA 1
ATOM 3384 C C . ASP C 1 36 ? 16.930 -40.048 15.551 1.00 35.33 27 ASP C C 1
ATOM 3385 O O . ASP C 1 36 ? 16.768 -39.112 16.303 1.00 32.33 27 ASP C O 1
ATOM 3390 N N . PRO C 1 37 ? 15.903 -40.713 15.031 1.00 33.66 28 PRO C N 1
ATOM 3391 C CA . PRO C 1 37 ? 14.551 -40.237 15.286 1.00 31.69 28 PRO C CA 1
ATOM 3392 C C . PRO C 1 37 ? 14.055 -40.538 16.718 1.00 32.62 28 PRO C C 1
ATOM 3393 O O . PRO C 1 37 ? 14.683 -41.315 17.458 1.00 32.18 28 PRO C O 1
ATOM 3397 N N . LEU C 1 38 ? 12.891 -39.980 17.053 1.00 30.83 29 LEU C N 1
ATOM 3398 C CA . LEU C 1 38 ? 12.390 -39.963 18.400 1.00 29.10 29 LEU C CA 1
ATOM 3399 C C . LEU C 1 38 ? 10.870 -40.224 18.414 1.00 28.91 29 LEU C C 1
ATOM 3400 O O . LEU C 1 38 ? 10.113 -39.660 17.613 1.00 32.45 29 LEU C O 1
ATOM 3405 N N . THR C 1 39 ? 10.425 -41.081 19.312 1.00 24.92 30 THR C N 1
ATOM 3406 C CA . THR C 1 39 ? 9.005 -41.283 19.513 1.00 25.90 30 THR C CA 1
ATOM 3407 C C . THR C 1 39 ? 8.526 -40.381 20.657 1.00 25.51 30 THR C C 1
ATOM 3408 O O . THR C 1 39 ? 9.078 -40.407 21.765 1.00 22.16 30 THR C O 1
ATOM 3412 N N . VAL C 1 40 ? 7.500 -39.573 20.379 1.00 25.60 31 VAL C N 1
ATOM 3413 C CA . VAL C 1 40 ? 6.865 -38.745 21.400 1.00 22.75 31 VAL C CA 1
ATOM 3414 C C . VAL C 1 40 ? 5.465 -39.288 21.618 1.00 23.31 31 VAL C C 1
ATOM 3415 O O . VAL C 1 40 ? 4.682 -39.379 20.664 1.00 29.89 31 VAL C O 1
ATOM 3419 N N . THR C 1 41 ? 5.132 -39.677 22.840 1.00 21.61 32 THR C N 1
ATOM 3420 C CA . THR C 1 41 ? 3.756 -40.114 23.089 1.00 24.13 32 THR C CA 1
ATOM 3421 C C . THR C 1 41 ? 2.929 -38.965 23.702 1.00 23.06 32 THR C C 1
ATOM 3422 O O . THR C 1 41 ? 3.326 -38.333 24.689 1.00 21.93 32 THR C O 1
ATOM 3426 N N . LEU C 1 42 ? 1.758 -38.737 23.131 1.00 22.51 33 LEU C N 1
ATOM 3427 C CA . LEU C 1 42 ? 0.927 -37.612 23.487 1.00 21.69 33 LEU C CA 1
ATOM 3428 C C . LEU C 1 42 ? -0.387 -38.106 24.102 1.00 22.86 33 LEU C C 1
ATOM 3429 O O . LEU C 1 42 ? -0.925 -39.152 23.707 1.00 24.73 33 LEU C O 1
ATOM 3434 N N . GLY C 1 43 ? -0.911 -37.348 25.059 1.00 22.30 34 GLY C N 1
ATOM 3435 C CA . GLY C 1 43 ? -2.213 -37.623 25.616 1.00 21.10 34 GLY C CA 1
ATOM 3436 C C . GLY C 1 43 ? -2.846 -36.389 26.209 1.00 20.43 34 GLY C C 1
ATOM 3437 O O . GLY C 1 43 ? -2.136 -35.480 26.653 1.00 22.95 34 GLY C O 1
ATOM 3438 N N . PHE C 1 44 ? -4.169 -36.354 26.232 1.00 17.58 35 PHE C N 1
ATOM 3439 C CA . PHE C 1 44 ? -4.895 -35.263 26.821 1.00 18.75 35 PHE C CA 1
ATOM 3440 C C . PHE C 1 44 ? -5.761 -35.683 28.010 1.00 21.33 35 PHE C C 1
ATOM 3441 O O . PHE C 1 44 ? -6.398 -36.745 28.008 1.00 21.68 35 PHE C O 1
ATOM 3449 N N . THR C 1 45 ? -5.794 -34.822 29.021 1.00 22.54 36 THR C N 1
ATOM 3450 C CA . THR C 1 45 ? -6.682 -34.949 30.140 1.00 22.96 36 THR C CA 1
ATOM 3451 C C . THR C 1 45 ? -7.506 -33.674 30.122 1.00 22.86 36 THR C C 1
ATOM 3452 O O . THR C 1 45 ? -6.995 -32.595 30.486 1.00 25.86 36 THR C O 1
ATOM 3456 N N . LEU C 1 46 ? -8.756 -33.774 29.682 1.00 21.25 37 LEU C N 1
ATOM 3457 C CA . LEU C 1 46 ? -9.611 -32.606 29.524 1.00 21.70 37 LEU C CA 1
ATOM 3458 C C . LEU C 1 46 ? -10.319 -32.227 30.825 1.00 22.00 37 LEU C C 1
ATOM 3459 O O . LEU C 1 46 ? -11.087 -33.010 31.388 1.00 24.74 37 LEU C O 1
ATOM 3464 N N . GLN C 1 47 ? -10.108 -31.010 31.284 1.00 22.15 38 GLN C N 1
ATOM 3465 C CA . GLN C 1 47 ? -10.652 -30.556 32.572 1.00 22.31 38 GLN C CA 1
ATOM 3466 C C . GLN C 1 47 ? -11.953 -29.783 32.401 1.00 23.24 38 GLN C C 1
ATOM 3467 O O . GLN C 1 47 ? -12.883 -29.955 33.190 1.00 23.55 38 GLN C O 1
ATOM 3473 N N . ASP C 1 48 ? -12.031 -28.930 31.383 1.00 21.81 39 ASP C N 1
ATOM 3474 C CA . ASP C 1 48 ? -13.170 -28.026 31.251 1.00 22.28 39 ASP C CA 1
ATOM 3475 C C . ASP C 1 48 ? -13.246 -27.421 29.824 1.00 23.53 39 ASP C C 1
ATOM 3476 O O . ASP C 1 48 ? -12.223 -27.065 29.237 1.00 24.35 39 ASP C O 1
ATOM 3481 N N . ILE C 1 49 ? -14.455 -27.325 29.276 1.00 20.90 40 ILE C N 1
ATOM 3482 C CA . ILE C 1 49 ? -14.715 -26.425 28.212 1.00 22.47 40 ILE C CA 1
ATOM 3483 C C . ILE C 1 49 ? -15.277 -25.170 28.886 1.00 25.43 40 ILE C C 1
ATOM 3484 O O . ILE C 1 49 ? -16.385 -25.197 29.433 1.00 29.16 40 ILE C O 1
ATOM 3489 N N . VAL C 1 50 ? -14.520 -24.072 28.828 1.00 25.24 41 VAL C N 1
ATOM 3490 C CA . VAL C 1 50 ? -14.781 -22.877 29.632 1.00 26.04 41 VAL C CA 1
ATOM 3491 C C . VAL C 1 50 ? -15.752 -21.954 28.943 1.00 28.19 41 VAL C C 1
ATOM 3492 O O . VAL C 1 50 ? -16.637 -21.392 29.580 1.00 33.49 41 VAL C O 1
ATOM 3496 N N . LYS C 1 51 ? -15.605 -21.819 27.637 1.00 27.27 42 LYS C N 1
ATOM 3497 C CA . LYS C 1 51 ? -16.327 -20.831 26.897 1.00 28.54 42 LYS C CA 1
ATOM 3498 C C . LYS C 1 51 ? -16.448 -21.292 25.442 1.00 27.54 42 LYS C C 1
ATOM 3499 O O . LYS C 1 51 ? -15.491 -21.835 24.865 1.00 25.71 42 LYS C O 1
ATOM 3505 N N . ALA C 1 52 ? -17.627 -21.072 24.868 1.00 27.17 43 ALA C N 1
ATOM 3506 C CA . ALA C 1 52 ? -17.876 -21.330 23.446 1.00 29.01 43 ALA C CA 1
ATOM 3507 C C . ALA C 1 52 ? -18.449 -20.063 22.834 1.00 26.91 43 ALA C C 1
ATOM 3508 O O . ALA C 1 52 ? -19.547 -19.663 23.156 1.00 29.51 43 ALA C O 1
ATOM 3510 N N . ASP C 1 53 ? -17.670 -19.402 22.001 1.00 26.82 44 ASP C N 1
ATOM 3511 C CA . ASP C 1 53 ? -18.056 -18.087 21.513 1.00 28.43 44 ASP C CA 1
ATOM 3512 C C . ASP C 1 53 ? -18.563 -18.240 20.068 1.00 28.78 44 ASP C C 1
ATOM 3513 O O . ASP C 1 53 ? -17.766 -18.459 19.121 1.00 29.33 44 ASP C O 1
ATOM 3518 N N . SER C 1 54 ? -19.881 -18.146 19.916 1.00 26.78 45 SER C N 1
ATOM 3519 C CA . SER C 1 54 ? -20.544 -18.266 18.624 1.00 28.37 45 SER C CA 1
ATOM 3520 C C . SER C 1 54 ? -20.614 -16.956 17.828 1.00 27.88 45 SER C C 1
ATOM 3521 O O . SER C 1 54 ? -21.080 -16.958 16.714 1.00 29.60 45 SER C O 1
ATOM 3524 N N . SER C 1 55 ? -20.088 -15.859 18.362 1.00 26.97 46 SER C N 1
ATOM 3525 C CA . SER C 1 55 ? -19.865 -14.667 17.543 1.00 26.91 46 SER C CA 1
ATOM 3526 C C . SER C 1 55 ? -18.502 -14.680 16.776 1.00 25.64 46 SER C C 1
ATOM 3527 O O . SER C 1 55 ? -18.305 -13.943 15.803 1.00 27.16 46 SER C O 1
ATOM 3530 N N . THR C 1 56 ? -17.557 -15.521 17.198 1.00 24.51 47 THR C N 1
ATOM 3531 C CA . THR C 1 56 ? -16.234 -15.590 16.533 1.00 21.86 47 THR C CA 1
ATOM 3532 C C . THR C 1 56 ? -15.865 -17.028 16.165 1.00 20.81 47 THR C C 1
ATOM 3533 O O . THR C 1 56 ? -14.856 -17.267 15.499 1.00 21.16 47 THR C O 1
ATOM 3537 N N . ASN C 1 57 ? -16.678 -17.983 16.607 1.00 19.66 48 ASN C N 1
ATOM 3538 C CA . ASN C 1 57 ? -16.374 -19.405 16.420 1.00 21.54 48 ASN C CA 1
ATOM 3539 C C . ASN C 1 57 ? -15.007 -19.826 16.968 1.00 24.63 48 ASN C C 1
ATOM 3540 O O . ASN C 1 57 ? -14.156 -20.423 16.266 1.00 25.59 48 ASN C O 1
ATOM 3545 N N . GLU C 1 58 ? -14.824 -19.515 18.256 1.00 23.26 49 GLU C N 1
ATOM 3546 C CA . GLU C 1 58 ? -13.664 -19.889 19.020 1.00 21.31 49 GLU C CA 1
ATOM 3547 C C . GLU C 1 58 ? -14.191 -20.603 20.241 1.00 23.45 49 GLU C C 1
ATOM 3548 O O . GLU C 1 58 ? -15.240 -20.215 20.805 1.00 27.07 49 GLU C O 1
ATOM 3554 N N . VAL C 1 59 ? -13.481 -21.636 20.673 1.00 20.93 50 VAL C N 1
ATOM 3555 C CA . VAL C 1 59 ? -13.861 -22.344 21.877 1.00 21.90 50 VAL C CA 1
ATOM 3556 C C . VAL C 1 59 ? -12.624 -22.475 22.770 1.00 21.57 50 VAL C C 1
ATOM 3557 O O . VAL C 1 59 ? -11.490 -22.701 22.288 1.00 20.36 50 VAL C O 1
ATOM 3561 N N . ASP C 1 60 ? -12.845 -22.338 24.065 1.00 20.96 51 ASP C N 1
ATOM 3562 C CA . ASP C 1 60 ? -11.733 -22.381 25.065 1.00 21.86 51 ASP C CA 1
ATOM 3563 C C . ASP C 1 60 ? -11.735 -23.683 25.920 1.00 20.72 51 ASP C C 1
ATOM 3564 O O . ASP C 1 60 ? -12.742 -24.003 26.611 1.00 20.08 51 ASP C O 1
ATOM 3569 N N . LEU C 1 61 ? -10.630 -24.414 25.877 1.00 19.98 52 LEU C N 1
ATOM 3570 C CA . LEU C 1 61 ? -10.486 -25.668 26.638 1.00 20.97 52 LEU C CA 1
ATOM 3571 C C . LEU C 1 61 ? -9.322 -25.530 27.620 1.00 20.30 52 LEU C C 1
ATOM 3572 O O . LEU C 1 61 ? -8.256 -24.916 27.300 1.00 20.37 52 LEU C O 1
ATOM 3577 N N . VAL C 1 62 ? -9.490 -26.167 28.772 1.00 17.19 53 VAL C N 1
ATOM 3578 C CA . VAL C 1 62 ? -8.426 -26.243 29.752 1.00 17.36 53 VAL C CA 1
ATOM 3579 C C . VAL C 1 62 ? -8.060 -27.724 29.874 1.00 18.39 53 VAL C C 1
ATOM 3580 O O . VAL C 1 62 ? -8.943 -28.552 30.089 1.00 19.40 53 VAL C O 1
ATOM 3584 N N . TYR C 1 63 ? -6.777 -28.056 29.723 1.00 16.85 54 TYR C N 1
ATOM 3585 C CA . TYR C 1 63 ? -6.398 -29.421 29.751 1.00 19.23 54 TYR C CA 1
ATOM 3586 C C . TYR C 1 63 ? -4.981 -29.628 30.247 1.00 19.63 54 TYR C C 1
ATOM 3587 O O . TYR C 1 63 ? -4.207 -28.693 30.270 1.00 20.09 54 TYR C O 1
ATOM 3596 N N . TYR C 1 64 ? -4.659 -30.885 30.572 1.00 19.53 55 TYR C N 1
ATOM 3597 C CA . TYR C 1 64 ? -3.278 -31.339 30.749 1.00 20.46 55 TYR C CA 1
ATOM 3598 C C . TYR C 1 64 ? -2.845 -31.977 29.459 1.00 22.08 55 TYR C C 1
ATOM 3599 O O . TYR C 1 64 ? -3.572 -32.757 28.899 1.00 23.33 55 TYR C O 1
ATOM 3608 N N . GLU C 1 65 ? -1.651 -31.632 28.977 1.00 24.24 56 GLU C N 1
ATOM 3609 C CA . GLU C 1 65 ? -1.117 -32.236 27.791 1.00 24.61 56 GLU C CA 1
ATOM 3610 C C . GLU C 1 65 ? 0.074 -33.110 28.214 1.00 28.19 56 GLU C C 1
ATOM 3611 O O . GLU C 1 65 ? 1.176 -32.616 28.521 1.00 27.26 56 GLU C O 1
ATOM 3617 N N . GLN C 1 66 ? -0.158 -34.420 28.255 1.00 29.48 57 GLN C N 1
ATOM 3618 C CA . GLN C 1 66 ? 0.895 -35.349 28.663 1.00 29.18 57 GLN C CA 1
ATOM 3619 C C . GLN C 1 66 ? 1.815 -35.589 27.503 1.00 29.60 57 GLN C C 1
ATOM 3620 O O . GLN C 1 66 ? 1.352 -35.913 26.401 1.00 35.23 57 GLN C O 1
ATOM 3626 N N . GLN C 1 67 ? 3.110 -35.450 27.745 1.00 25.19 58 GLN C N 1
ATOM 3627 C CA . GLN C 1 67 ? 4.101 -35.748 26.736 1.00 26.65 58 GLN C CA 1
ATOM 3628 C C . GLN C 1 67 ? 5.163 -36.657 27.299 1.00 25.57 58 GLN C C 1
ATOM 3629 O O . GLN C 1 67 ? 5.584 -36.475 28.431 1.00 26.06 58 GLN C O 1
ATOM 3635 N N . ARG C 1 68 ? 5.614 -37.616 26.493 1.00 25.50 59 ARG C N 1
ATOM 3636 C CA . ARG C 1 68 ? 6.615 -38.548 26.940 1.00 26.49 59 ARG C CA 1
ATOM 3637 C C . ARG C 1 68 ? 7.512 -38.890 25.797 1.00 24.59 59 ARG C C 1
ATOM 3638 O O . ARG C 1 68 ? 7.028 -39.157 24.699 1.00 28.58 59 ARG C O 1
ATOM 3646 N N . TRP C 1 69 ? 8.811 -38.915 26.067 1.00 22.71 60 TRP C N 1
ATOM 3647 C CA . TRP C 1 69 ? 9.826 -39.351 25.115 1.00 23.34 60 TRP C CA 1
ATOM 3648 C C . TRP C 1 69 ? 10.983 -39.972 25.821 1.00 28.97 60 TRP C C 1
ATOM 3649 O O . TRP C 1 69 ? 11.005 -39.990 27.063 1.00 33.76 60 TRP C O 1
ATOM 3660 N N . LYS C 1 70 ? 11.970 -40.487 25.075 1.00 31.77 61 LYS C N 1
ATOM 3661 C CA . LYS C 1 70 ? 13.058 -41.281 25.667 1.00 30.74 61 LYS C CA 1
ATOM 3662 C C . LYS C 1 70 ? 14.392 -41.041 24.960 1.00 32.33 61 LYS C C 1
ATOM 3663 O O . LYS C 1 70 ? 14.429 -41.069 23.742 1.00 29.71 61 LYS C O 1
ATOM 3669 N N . LEU C 1 71 ? 15.476 -40.807 25.722 1.00 32.74 62 LEU C N 1
ATOM 3670 C CA . LEU C 1 71 ? 16.818 -40.616 25.171 1.00 31.80 62 LEU C CA 1
ATOM 3671 C C . LEU C 1 71 ? 17.870 -41.507 25.852 1.00 34.91 62 LEU C C 1
ATOM 3672 O O . LEU C 1 71 ? 17.970 -41.564 27.087 1.00 35.41 62 LEU C O 1
ATOM 3677 N N . ASN C 1 72 ? 18.675 -42.186 25.050 1.00 37.89 63 ASN C N 1
ATOM 3678 C CA . ASN C 1 72 ? 19.811 -42.958 25.554 1.00 40.46 63 ASN C CA 1
ATOM 3679 C C . ASN C 1 72 ? 20.793 -42.094 26.351 1.00 39.24 63 ASN C C 1
ATOM 3680 O O . ASN C 1 72 ? 21.325 -42.518 27.390 1.00 38.12 63 ASN C O 1
ATOM 3685 N N . SER C 1 73 ? 21.024 -40.880 25.870 1.00 35.00 64 SER C N 1
ATOM 3686 C CA . SER C 1 73 ? 21.915 -39.971 26.546 1.00 36.97 64 SER C CA 1
ATOM 3687 C C . SER C 1 73 ? 21.447 -39.506 27.950 1.00 40.34 64 SER C C 1
ATOM 3688 O O . SER C 1 73 ? 22.182 -38.774 28.626 1.00 44.52 64 SER C O 1
ATOM 3691 N N . LEU C 1 74 ? 20.240 -39.897 28.376 1.00 36.27 65 LEU C N 1
ATOM 3692 C CA . LEU C 1 74 ? 19.770 -39.638 29.746 1.00 35.06 65 LEU C CA 1
ATOM 3693 C C . LEU C 1 74 ? 19.657 -40.902 30.632 1.00 32.62 65 LEU C C 1
ATOM 3694 O O . LEU C 1 74 ? 19.073 -40.853 31.705 1.00 34.81 65 LEU C O 1
ATOM 3699 N N . MET C 1 75 ? 20.165 -42.034 30.165 1.00 33.34 66 MET C N 1
ATOM 3700 C CA . MET C 1 75 ? 20.168 -43.258 30.944 1.00 34.70 66 MET C CA 1
ATOM 3701 C C . MET C 1 75 ? 21.312 -43.248 31.960 1.00 34.03 66 MET C C 1
ATOM 3702 O O . MET C 1 75 ? 22.416 -42.778 31.675 1.00 35.77 66 MET C O 1
ATOM 3707 N N . TRP C 1 76 ? 21.026 -43.753 33.157 1.00 32.27 67 TRP C N 1
ATOM 3708 C CA . TRP C 1 76 ? 22.044 -44.055 34.160 1.00 29.38 67 TRP C CA 1
ATOM 3709 C C . TRP C 1 76 ? 21.691 -45.321 34.875 1.00 32.15 67 TRP C C 1
ATOM 3710 O O . TRP C 1 76 ? 20.529 -45.795 34.819 1.00 31.48 67 TRP C O 1
ATOM 3721 N N . ASP C 1 77 ? 22.677 -45.874 35.578 1.00 34.27 68 ASP C N 1
ATOM 3722 C CA . ASP C 1 77 ? 22.443 -47.024 36.442 1.00 33.77 68 ASP C CA 1
ATOM 3723 C C . ASP C 1 77 ? 22.127 -46.493 37.846 1.00 31.64 68 ASP C C 1
ATOM 3724 O O . ASP C 1 77 ? 22.948 -45.826 38.442 1.00 29.61 68 ASP C O 1
ATOM 3729 N N . PRO C 1 78 ? 20.924 -46.783 38.369 1.00 31.21 69 PRO C N 1
ATOM 3730 C CA . PRO C 1 78 ? 20.533 -46.350 39.710 1.00 32.24 69 PRO C CA 1
ATOM 3731 C C . PRO C 1 78 ? 21.591 -46.655 40.778 1.00 37.64 69 PRO C C 1
ATOM 3732 O O . PRO C 1 78 ? 21.806 -45.847 41.717 1.00 38.42 69 PRO C O 1
ATOM 3736 N N . ASN C 1 79 ? 22.248 -47.802 40.613 1.00 38.33 70 ASN C N 1
ATOM 3737 C CA . ASN C 1 79 ? 23.213 -48.314 41.597 1.00 41.97 70 ASN C CA 1
ATOM 3738 C C . ASN C 1 79 ? 24.441 -47.483 41.693 1.00 36.96 70 ASN C C 1
ATOM 3739 O O . ASN C 1 79 ? 25.037 -47.464 42.739 1.00 37.92 70 ASN C O 1
ATOM 3744 N N . GLU C 1 80 ? 24.826 -46.836 40.600 1.00 33.21 71 GLU C N 1
ATOM 3745 C CA . GLU C 1 80 ? 25.960 -45.923 40.596 1.00 35.14 71 GLU C CA 1
ATOM 3746 C C . GLU C 1 80 ? 25.640 -44.567 41.226 1.00 32.05 71 GLU C C 1
ATOM 3747 O O . GLU C 1 80 ? 26.490 -43.702 41.277 1.00 35.43 71 GLU C O 1
ATOM 3753 N N . TYR C 1 81 ? 24.414 -44.363 41.687 1.00 30.07 72 TYR C N 1
ATOM 3754 C CA . TYR C 1 81 ? 24.000 -43.048 42.181 1.00 31.36 72 TYR C CA 1
ATOM 3755 C C . TYR C 1 81 ? 23.033 -43.187 43.349 1.00 31.89 72 TYR C C 1
ATOM 3756 O O . TYR C 1 81 ? 22.015 -42.498 43.413 1.00 33.58 72 TYR C O 1
ATOM 3765 N N . GLY C 1 82 ? 23.334 -44.106 44.252 1.00 30.83 73 GLY C N 1
ATOM 3766 C CA . GLY C 1 82 ? 22.561 -44.256 45.478 1.00 27.24 73 GLY C CA 1
ATOM 3767 C C . GLY C 1 82 ? 21.117 -44.605 45.278 1.00 28.97 73 GLY C C 1
ATOM 3768 O O . GLY C 1 82 ? 20.291 -44.207 46.073 1.00 27.72 73 GLY C O 1
ATOM 3769 N N . ASN C 1 83 ? 20.799 -45.370 44.225 1.00 32.71 74 ASN C N 1
ATOM 3770 C CA . ASN C 1 83 ? 19.390 -45.742 43.898 1.00 32.49 74 ASN C CA 1
ATOM 3771 C C . ASN C 1 83 ? 18.457 -44.564 43.530 1.00 32.56 74 ASN C C 1
ATOM 3772 O O . ASN C 1 83 ? 17.225 -44.652 43.764 1.00 41.39 74 ASN C O 1
ATOM 3777 N N . ILE C 1 84 ? 19.000 -43.467 42.999 1.00 27.79 75 ILE C N 1
ATOM 3778 C CA . ILE C 1 84 ? 18.147 -42.494 42.356 1.00 27.54 75 ILE C CA 1
ATOM 3779 C C . ILE C 1 84 ? 17.597 -43.140 41.072 1.00 26.42 75 ILE C C 1
ATOM 3780 O O . ILE C 1 84 ? 18.352 -43.466 40.157 1.00 24.72 75 ILE C O 1
ATOM 3785 N N . THR C 1 85 ? 16.279 -43.317 41.020 1.00 24.64 76 THR C N 1
ATOM 3786 C CA . THR C 1 85 ? 15.577 -43.837 39.858 1.00 24.14 76 THR C CA 1
ATOM 3787 C C . THR C 1 85 ? 14.985 -42.743 38.931 1.00 25.76 76 THR C C 1
ATOM 3788 O O . THR C 1 85 ? 14.715 -43.022 37.737 1.00 24.12 76 THR C O 1
ATOM 3792 N N . ASP C 1 86 ? 14.795 -41.521 39.470 1.00 26.28 77 ASP C N 1
ATOM 3793 C CA . ASP C 1 86 ? 14.243 -40.363 38.735 1.00 26.36 77 ASP C CA 1
ATOM 3794 C C . ASP C 1 86 ? 14.562 -39.004 39.378 1.00 26.34 77 ASP C C 1
ATOM 3795 O O . ASP C 1 86 ? 14.840 -38.936 40.552 1.00 26.86 77 ASP C O 1
ATOM 3800 N N . PHE C 1 87 ? 14.542 -37.923 38.593 1.00 25.07 78 PHE C N 1
ATOM 3801 C CA . PHE C 1 87 ? 14.652 -36.556 39.119 1.00 22.51 78 PHE C CA 1
ATOM 3802 C C . PHE C 1 87 ? 13.803 -35.537 38.355 1.00 24.07 78 PHE C C 1
ATOM 3803 O O . PHE C 1 87 ? 13.310 -35.838 37.253 1.00 23.98 78 PHE C O 1
ATOM 3811 N N . ARG C 1 88 ? 13.619 -34.350 38.960 1.00 22.82 79 ARG C N 1
ATOM 3812 C CA . ARG C 1 88 ? 12.854 -33.278 38.360 1.00 22.00 79 ARG C CA 1
ATOM 3813 C C . ARG C 1 88 ? 13.778 -32.197 37.865 1.00 23.56 79 ARG C C 1
ATOM 3814 O O . ARG C 1 88 ? 14.744 -31.900 38.491 1.00 25.53 79 ARG C O 1
ATOM 3822 N N . THR C 1 89 ? 13.485 -31.618 36.706 1.00 26.15 80 THR C N 1
ATOM 3823 C CA . THR C 1 89 ? 14.254 -30.507 36.199 1.00 26.64 80 THR C CA 1
ATOM 3824 C C . THR C 1 89 ? 13.288 -29.595 35.429 1.00 27.41 80 THR C C 1
ATOM 3825 O O . THR C 1 89 ? 12.290 -30.060 34.849 1.00 26.16 80 THR C O 1
ATOM 3829 N N . SER C 1 90 ? 13.587 -28.301 35.433 1.00 28.14 81 SER C N 1
ATOM 3830 C CA . SER C 1 90 ? 12.770 -27.326 34.750 1.00 27.28 81 SER C CA 1
ATOM 3831 C C . SER C 1 90 ? 12.746 -27.715 33.267 1.00 30.53 81 SER C C 1
ATOM 3832 O O . SER C 1 90 ? 13.781 -28.105 32.705 1.00 30.00 81 SER C O 1
ATOM 3835 N N . ALA C 1 91 ? 11.568 -27.604 32.632 1.00 30.67 82 ALA C N 1
ATOM 3836 C CA . ALA C 1 91 ? 11.428 -27.899 31.201 1.00 30.58 82 ALA C CA 1
ATOM 3837 C C . ALA C 1 91 ? 12.360 -27.059 30.293 1.00 34.13 82 ALA C C 1
ATOM 3838 O O . ALA C 1 91 ? 12.727 -27.494 29.204 1.00 36.77 82 ALA C O 1
ATOM 3840 N N . ALA C 1 92 ? 12.751 -25.878 30.758 1.00 33.34 83 ALA C N 1
ATOM 3841 C CA . ALA C 1 92 ? 13.618 -24.986 29.986 1.00 36.18 83 ALA C CA 1
ATOM 3842 C C . ALA C 1 92 ? 15.103 -25.375 30.088 1.00 36.24 83 ALA C C 1
ATOM 3843 O O . ALA C 1 92 ? 15.908 -24.791 29.426 1.00 44.59 83 ALA C O 1
ATOM 3845 N N . ASP C 1 93 ? 15.449 -26.364 30.889 1.00 37.02 84 ASP C N 1
ATOM 3846 C CA . ASP C 1 93 ? 16.836 -26.831 31.006 1.00 41.34 84 ASP C CA 1
ATOM 3847 C C . ASP C 1 93 ? 17.124 -28.039 30.097 1.00 44.51 84 ASP C C 1
ATOM 3848 O O . ASP C 1 93 ? 18.278 -28.476 29.998 1.00 47.74 84 ASP C O 1
ATOM 3853 N N . ILE C 1 94 ? 16.080 -28.604 29.482 1.00 36.76 85 ILE C N 1
ATOM 3854 C CA . ILE C 1 94 ? 16.249 -29.720 28.575 1.00 31.36 85 ILE C CA 1
ATOM 3855 C C . ILE C 1 94 ? 15.615 -29.365 27.258 1.00 32.09 85 ILE C C 1
ATOM 3856 O O . ILE C 1 94 ? 14.944 -28.317 27.133 1.00 34.62 85 ILE C O 1
ATOM 3861 N N . TRP C 1 95 ? 15.775 -30.246 26.278 1.00 29.68 86 TRP C N 1
ATOM 3862 C CA . TRP C 1 95 ? 15.028 -30.113 25.004 1.00 27.17 86 TRP C CA 1
ATOM 3863 C C . TRP C 1 95 ? 13.593 -30.626 25.177 1.00 25.03 86 TRP C C 1
ATOM 3864 O O . TRP C 1 95 ? 13.353 -31.604 25.866 1.00 23.09 86 TRP C O 1
ATOM 3875 N N . THR C 1 96 ? 12.631 -29.959 24.559 1.00 23.91 87 THR C N 1
ATOM 3876 C CA . THR C 1 96 ? 11.238 -30.456 24.553 1.00 24.87 87 THR C CA 1
ATOM 3877 C C . THR C 1 96 ? 10.673 -30.491 23.141 1.00 25.70 87 THR C C 1
ATOM 3878 O O . THR C 1 96 ? 11.140 -29.789 22.254 1.00 29.42 87 THR C O 1
ATOM 3882 N N . PRO C 1 97 ? 9.714 -31.369 22.897 1.00 24.74 88 PRO C N 1
ATOM 3883 C CA . PRO C 1 97 ? 9.138 -31.425 21.567 1.00 23.65 88 PRO C CA 1
ATOM 3884 C C . PRO C 1 97 ? 8.242 -30.218 21.307 1.00 25.64 88 PRO C C 1
ATOM 3885 O O . PRO C 1 97 ? 7.596 -29.712 22.214 1.00 27.95 88 PRO C O 1
ATOM 3889 N N . ASP C 1 98 ? 8.196 -29.787 20.055 1.00 26.57 89 ASP C N 1
ATOM 3890 C CA . ASP C 1 98 ? 7.418 -28.625 19.641 1.00 25.51 89 ASP C CA 1
ATOM 3891 C C . ASP C 1 98 ? 6.006 -29.028 19.181 1.00 25.78 89 ASP C C 1
ATOM 3892 O O . ASP C 1 98 ? 5.558 -28.603 18.117 1.00 25.43 89 ASP C O 1
ATOM 3897 N N . ILE C 1 99 ? 5.325 -29.856 19.966 1.00 24.33 90 ILE C N 1
ATOM 3898 C CA . ILE C 1 99 ? 3.973 -30.272 19.626 1.00 25.67 90 ILE C CA 1
ATOM 3899 C C . ILE C 1 99 ? 3.062 -29.070 19.802 1.00 28.07 90 ILE C C 1
ATOM 3900 O O . ILE C 1 99 ? 3.043 -28.458 20.877 1.00 28.49 90 ILE C O 1
ATOM 3905 N N . THR C 1 100 ? 2.314 -28.714 18.744 1.00 28.94 91 THR C N 1
ATOM 3906 C CA . THR C 1 100 ? 1.502 -27.478 18.749 1.00 23.79 91 THR C CA 1
ATOM 3907 C C . THR C 1 100 ? 0.156 -27.770 18.146 1.00 23.23 91 THR C C 1
ATOM 3908 O O . THR C 1 100 ? 0.045 -28.631 17.268 1.00 20.97 91 THR C O 1
ATOM 3912 N N . ALA C 1 101 ? -0.862 -27.054 18.629 1.00 22.36 92 ALA C N 1
ATOM 3913 C CA . ALA C 1 101 ? -2.146 -26.974 17.962 1.00 22.97 92 ALA C CA 1
ATOM 3914 C C . ALA C 1 101 ? -1.909 -26.341 16.614 1.00 24.23 92 ALA C C 1
ATOM 3915 O O . ALA C 1 101 ? -1.202 -25.368 16.519 1.00 23.71 92 ALA C O 1
ATOM 3917 N N . TYR C 1 102 ? -2.503 -26.917 15.574 1.00 24.17 93 TYR C N 1
ATOM 3918 C CA . TYR C 1 102 ? -2.350 -26.421 14.237 1.00 21.61 93 TYR C CA 1
ATOM 3919 C C . TYR C 1 102 ? -3.407 -25.356 13.884 1.00 21.29 93 TYR C C 1
ATOM 3920 O O . TYR C 1 102 ? -3.207 -24.626 12.926 1.00 21.27 93 TYR C O 1
ATOM 3929 N N . SER C 1 103 ? -4.491 -25.247 14.654 1.00 19.96 94 SER C N 1
ATOM 3930 C CA . SER C 1 103 ? -5.551 -24.288 14.359 1.00 19.58 94 SER C CA 1
ATOM 3931 C C . SER C 1 103 ? -6.006 -23.428 15.586 1.00 19.87 94 SER C C 1
ATOM 3932 O O . SER C 1 103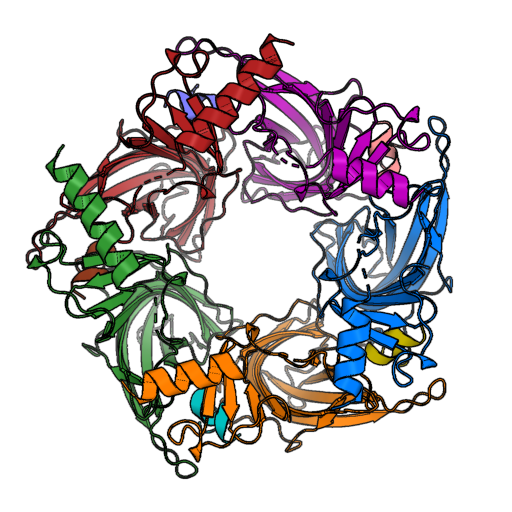 ? -7.227 -23.085 15.731 1.00 20.91 94 SER C O 1
ATOM 3935 N N . SER C 1 104 ? -5.070 -23.077 16.457 1.00 17.81 95 SER C N 1
ATOM 3936 C CA . SER C 1 104 ? -5.400 -22.133 17.550 1.00 19.47 95 SER C CA 1
ATOM 3937 C C . SER C 1 104 ? -5.640 -20.707 17.032 1.00 17.55 95 SER C C 1
ATOM 3938 O O . SER C 1 104 ? -5.173 -20.343 15.937 1.00 16.08 95 SER C O 1
ATOM 3941 N N . THR C 1 105 ? -6.333 -19.912 17.833 1.00 17.09 96 THR C N 1
ATOM 3942 C CA . THR C 1 105 ? -6.613 -18.486 17.483 1.00 17.66 96 THR C CA 1
ATOM 3943 C C . THR 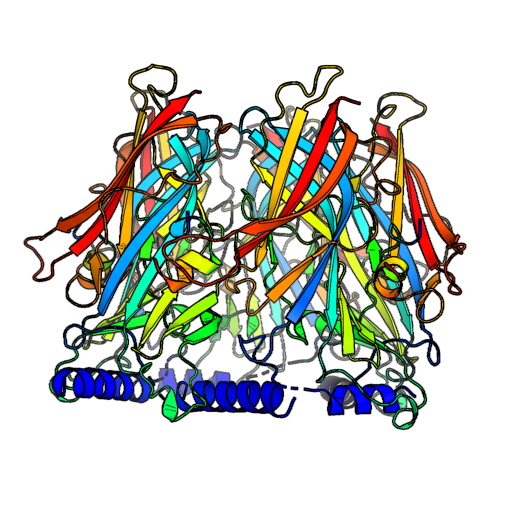C 1 105 ? -6.007 -17.450 18.438 1.00 18.08 96 THR C C 1
ATOM 3944 O O . THR C 1 105 ? -6.165 -16.267 18.204 1.00 18.01 96 THR C O 1
ATOM 3948 N N . ARG C 1 106 ? -5.356 -17.917 19.515 1.00 17.34 97 ARG C N 1
ATOM 3949 C CA . ARG C 1 106 ? -4.714 -17.090 20.525 1.00 19.00 97 ARG C CA 1
ATOM 3950 C C . ARG C 1 106 ? -3.498 -17.890 20.990 1.00 19.38 97 ARG C C 1
ATOM 3951 O O . ARG C 1 106 ? -3.521 -19.183 20.969 1.00 17.75 97 ARG C O 1
ATOM 3959 N N . PRO C 1 107 ? -2.438 -17.174 21.423 1.00 17.10 98 PRO C N 1
ATOM 3960 C CA . PRO C 1 107 ? -1.319 -17.929 22.008 1.00 18.56 98 PRO C CA 1
ATOM 3961 C C . PRO C 1 107 ? -1.791 -18.824 23.216 1.00 20.33 98 PRO C C 1
ATOM 3962 O O . PRO C 1 107 ? -2.587 -18.367 24.075 1.00 16.45 98 PRO C O 1
ATOM 3966 N N . VAL C 1 108 ? -1.305 -20.076 23.259 1.00 20.72 99 VAL C N 1
ATOM 3967 C CA . VAL C 1 108 ? -1.621 -20.949 24.346 1.00 22.61 99 VAL C CA 1
ATOM 3968 C C . VAL C 1 108 ? -1.120 -20.382 25.705 1.00 22.70 99 VAL C C 1
ATOM 3969 O O . VAL C 1 108 ? -0.046 -19.821 25.799 1.00 21.09 99 VAL C O 1
ATOM 3973 N N . GLN C 1 109 ? -1.958 -20.471 26.735 1.00 23.21 100 GLN C N 1
ATOM 3974 C CA . GLN C 1 109 ? -1.577 -19.998 28.069 1.00 21.74 100 GLN C CA 1
ATOM 3975 C C . GLN C 1 109 ? -1.252 -21.209 28.938 1.00 21.45 100 GLN C C 1
ATOM 3976 O O . GLN C 1 109 ? -2.002 -22.193 29.007 1.00 22.20 100 GLN C O 1
ATOM 3982 N N . VAL C 1 110 ? -0.115 -21.138 29.581 1.00 22.81 101 VAL C N 1
ATOM 3983 C CA . VAL C 1 110 ? 0.348 -22.193 30.488 1.00 22.18 101 VAL C CA 1
ATOM 3984 C C . VAL C 1 110 ? -0.177 -21.900 31.878 1.00 21.82 101 VAL C C 1
ATOM 3985 O O . VAL C 1 110 ? -0.028 -20.774 32.376 1.00 23.38 101 VAL C O 1
ATOM 3989 N N . LEU C 1 111 ? -0.750 -22.923 32.511 1.00 20.29 102 LEU C N 1
ATOM 3990 C CA . LEU C 1 111 ? -1.491 -22.738 33.737 1.00 19.84 102 LEU C CA 1
ATOM 3991 C C . LEU C 1 111 ? -0.768 -23.324 34.954 1.00 20.30 102 LEU C C 1
ATOM 3992 O O . LEU C 1 111 ? -1.292 -23.321 36.061 1.00 21.55 102 LEU C O 1
ATOM 3997 N N . SER C 1 112 ? 0.420 -23.834 34.736 1.00 18.33 103 SER C N 1
ATOM 3998 C CA . SER C 1 112 ? 1.121 -24.598 35.726 1.00 19.28 103 SER C CA 1
ATOM 3999 C C . SER C 1 112 ? 2.641 -24.392 35.546 1.00 18.69 103 SER C C 1
ATOM 4000 O O . SER C 1 112 ? 3.070 -23.918 34.545 1.00 18.18 103 SER C O 1
ATOM 4003 N N . PRO C 1 113 ? 3.432 -24.779 36.542 1.00 19.58 104 PRO C N 1
ATOM 4004 C CA . PRO C 1 113 ? 4.854 -24.899 36.350 1.00 20.20 104 PRO C CA 1
ATOM 4005 C C . PRO C 1 113 ? 5.149 -25.799 35.146 1.00 21.09 104 PRO C C 1
ATOM 4006 O O . PRO C 1 113 ? 4.352 -26.648 34.769 1.00 22.37 104 PRO C O 1
ATOM 4010 N N . GLN C 1 114 ? 6.322 -25.618 34.592 1.00 21.99 105 GLN C N 1
ATOM 4011 C CA . GLN C 1 114 ? 6.785 -26.325 33.442 1.00 23.25 105 GLN C CA 1
ATOM 4012 C C . GLN C 1 114 ? 7.977 -27.151 33.860 1.00 23.61 105 GLN C C 1
ATOM 4013 O O . GLN C 1 114 ? 9.167 -26.735 33.729 1.00 21.88 105 GLN C O 1
ATOM 4019 N N . ILE C 1 115 ? 7.654 -28.324 34.419 1.00 22.52 106 ILE C N 1
ATOM 4020 C CA . ILE C 1 115 ? 8.711 -29.134 35.028 1.00 23.32 106 ILE C CA 1
ATOM 4021 C C . ILE C 1 115 ? 8.685 -30.551 34.493 1.00 21.90 106 ILE C C 1
ATOM 4022 O O . ILE C 1 115 ? 7.635 -31.176 34.425 1.00 20.33 106 ILE C O 1
ATOM 4027 N N . ALA C 1 116 ? 9.843 -31.044 34.089 1.00 20.99 107 ALA C N 1
ATOM 4028 C CA . ALA C 1 116 ? 9.892 -32.396 33.562 1.00 21.80 107 ALA C CA 1
ATOM 4029 C C . ALA C 1 116 ? 10.388 -33.389 34.604 1.00 22.03 107 ALA C C 1
ATOM 4030 O O . ALA C 1 116 ? 11.152 -33.008 35.512 1.00 20.68 107 ALA C O 1
ATOM 4032 N N . VAL C 1 117 ? 9.962 -34.657 34.458 1.00 24.89 108 VAL C N 1
ATOM 4033 C CA . VAL C 1 117 ? 10.587 -35.811 35.200 1.00 24.84 108 VAL C CA 1
ATOM 4034 C C . VAL C 1 117 ? 11.423 -36.689 34.281 1.00 24.18 108 VAL C C 1
ATOM 4035 O O . VAL C 1 117 ? 10.964 -37.078 33.195 1.00 24.29 108 VAL C O 1
ATOM 4039 N N . VAL C 1 118 ? 12.658 -36.974 34.692 1.00 25.93 109 VAL C N 1
ATOM 4040 C CA . VAL C 1 118 ? 13.580 -37.848 33.933 1.00 23.27 109 VAL C CA 1
ATOM 4041 C C . VAL C 1 118 ? 13.808 -39.126 34.711 1.00 26.07 109 VAL C C 1
ATOM 4042 O O . VAL C 1 118 ? 14.257 -39.068 35.860 1.00 28.35 109 VAL C O 1
ATOM 4046 N N . THR C 1 119 ? 13.470 -40.277 34.126 1.00 26.48 110 THR C N 1
ATOM 4047 C CA . THR C 1 119 ? 13.708 -41.579 34.782 1.00 25.71 110 THR C CA 1
ATOM 4048 C C . THR C 1 119 ? 14.999 -42.222 34.307 1.00 25.78 110 THR C C 1
ATOM 4049 O O . THR C 1 119 ? 15.533 -41.865 33.248 1.00 23.71 110 THR C O 1
ATOM 4053 N N . HIS C 1 120 ? 15.514 -43.156 35.121 1.00 27.49 111 HIS C N 1
ATOM 4054 C CA . HIS C 1 120 ? 16.828 -43.797 34.899 1.00 24.57 111 HIS C CA 1
ATOM 4055 C C . HIS C 1 120 ? 16.991 -44.525 33.546 1.00 24.53 111 HIS C C 1
ATOM 4056 O O . HIS C 1 120 ? 18.097 -44.635 33.026 1.00 23.00 111 HIS C O 1
ATOM 4063 N N . ASP C 1 121 ? 15.903 -45.007 32.969 1.00 23.38 112 ASP C N 1
ATOM 4064 C CA . ASP C 1 121 ? 15.945 -45.596 31.654 1.00 27.15 112 ASP C CA 1
ATOM 4065 C C . ASP C 1 121 ? 15.984 -44.521 30.548 1.00 27.65 112 ASP C C 1
ATOM 4066 O O . ASP C 1 121 ? 16.044 -44.843 29.389 1.00 33.86 112 ASP C O 1
ATOM 4071 N N . GLY C 1 122 ? 15.974 -43.241 30.915 1.00 29.20 113 GLY C N 1
ATOM 4072 C CA . GLY C 1 122 ? 16.007 -42.130 29.956 1.00 27.89 113 GLY C CA 1
ATOM 4073 C C . GLY C 1 122 ? 14.632 -41.649 29.403 1.00 27.62 113 GLY C C 1
ATOM 4074 O O . GLY C 1 122 ? 14.577 -40.938 28.407 1.00 26.02 113 GLY C O 1
ATOM 4075 N N . SER C 1 123 ? 13.528 -42.057 30.030 1.00 25.93 114 SER C N 1
ATOM 4076 C CA . SER C 1 123 ? 12.239 -41.441 29.763 1.00 24.14 114 SER C CA 1
ATOM 4077 C C . SER C 1 123 ? 12.137 -40.049 30.384 1.00 21.72 114 SER C C 1
ATOM 4078 O O . SER C 1 123 ? 12.501 -39.839 31.515 1.00 22.03 114 SER C O 1
ATOM 4081 N N . VAL C 1 124 ? 11.646 -39.101 29.607 1.00 21.49 115 VAL C N 1
ATOM 4082 C CA . VAL C 1 124 ? 11.337 -37.770 30.068 1.00 21.47 115 VAL C CA 1
ATOM 4083 C C . VAL C 1 124 ? 9.844 -37.624 29.936 1.00 23.02 115 VAL C C 1
ATOM 4084 O O . VAL C 1 124 ? 9.254 -37.970 28.901 1.00 25.29 115 VAL C O 1
ATOM 4088 N N . MET C 1 125 ? 9.204 -37.143 30.993 1.00 23.71 116 MET C N 1
ATOM 4089 C CA . MET C 1 125 ? 7.720 -36.990 30.993 1.00 24.41 116 MET C CA 1
ATOM 4090 C C . MET C 1 125 ? 7.340 -35.559 31.406 1.00 22.24 116 MET C C 1
ATOM 4091 O O . MET C 1 125 ? 7.972 -34.965 32.303 1.00 20.71 116 MET C O 1
ATOM 4096 N N . PHE C 1 126 ? 6.365 -34.974 30.738 1.00 21.50 117 PHE C N 1
ATOM 4097 C CA . PHE C 1 126 ? 6.147 -33.526 30.857 1.00 22.18 117 PHE C CA 1
ATOM 4098 C C . PHE C 1 126 ? 4.680 -33.287 30.720 1.00 22.80 117 PHE C C 1
ATOM 4099 O O . PHE C 1 126 ? 4.104 -33.659 29.710 1.00 24.49 117 PHE C O 1
ATOM 4107 N N . ILE C 1 127 ? 4.064 -32.725 31.758 1.00 23.99 118 ILE C N 1
ATOM 4108 C CA . ILE C 1 127 ? 2.581 -32.555 31.818 1.00 22.85 118 ILE C CA 1
ATOM 4109 C C . ILE C 1 127 ? 2.187 -31.092 32.111 1.00 21.53 118 ILE C C 1
ATOM 4110 O O . ILE C 1 127 ? 1.655 -30.791 33.170 1.00 22.42 118 ILE C O 1
ATOM 4115 N N . PRO C 1 128 ? 2.429 -30.176 31.177 1.00 20.77 119 PRO C N 1
ATOM 4116 C CA . PRO C 1 128 ? 1.948 -28.825 31.426 1.00 21.42 119 PRO C CA 1
ATOM 4117 C C . PRO C 1 128 ? 0.416 -28.714 31.305 1.00 23.31 119 PRO C C 1
ATOM 4118 O O . PRO C 1 128 ? -0.209 -29.386 30.450 1.00 22.19 119 PRO C O 1
ATOM 4122 N N . ALA C 1 129 ? -0.180 -27.888 32.172 1.00 23.29 120 ALA C N 1
ATOM 4123 C CA . ALA C 1 129 ? -1.628 -27.523 32.068 1.00 20.56 120 ALA C CA 1
ATOM 4124 C C . ALA C 1 129 ? -1.741 -26.320 31.150 1.00 19.12 120 ALA C C 1
ATOM 4125 O O . ALA C 1 129 ? -0.946 -25.401 31.243 1.00 18.19 120 ALA C O 1
ATOM 4127 N N . GLN C 1 130 ? -2.759 -26.310 30.296 1.00 19.53 121 GLN C N 1
ATOM 4128 C CA . GLN C 1 130 ? -2.853 -25.308 29.291 1.00 19.85 121 GLN C CA 1
ATOM 4129 C C . GLN C 1 130 ? -4.286 -24.797 29.100 1.00 19.65 121 GLN C C 1
ATOM 4130 O O . GLN C 1 130 ? -5.230 -25.542 29.289 1.00 20.16 121 GLN C O 1
ATOM 4136 N N . ARG C 1 131 ? -4.448 -23.517 28.745 1.00 18.52 122 ARG C N 1
ATOM 4137 C CA . ARG C 1 131 ? -5.723 -23.053 28.195 1.00 19.10 122 ARG C CA 1
ATOM 4138 C C . ARG C 1 131 ? -5.547 -22.749 26.698 1.00 20.61 122 ARG C C 1
ATOM 4139 O O . ARG C 1 131 ? -4.588 -22.047 26.312 1.00 25.08 122 ARG C O 1
ATOM 4147 N N . LEU C 1 132 ? -6.448 -23.275 25.879 1.00 18.95 123 LEU C N 1
ATOM 4148 C CA . LEU C 1 132 ? -6.335 -23.140 24.439 1.00 21.12 123 LEU C CA 1
ATOM 4149 C C . LEU C 1 132 ? -7.630 -22.583 23.808 1.00 22.47 123 LEU C C 1
ATOM 4150 O O . LEU C 1 132 ? -8.728 -23.082 24.074 1.00 21.02 123 LEU C O 1
ATOM 4155 N N . SER C 1 133 ? -7.465 -21.546 22.981 1.00 20.53 124 SER C N 1
ATOM 4156 C CA . SER C 1 133 ? -8.502 -21.108 22.097 1.00 20.27 124 SER C CA 1
ATOM 4157 C C . SER C 1 133 ? -8.205 -21.642 20.694 1.00 20.07 124 SER C C 1
ATOM 4158 O O . SER C 1 133 ? -7.086 -21.492 20.183 1.00 22.71 124 SER C O 1
ATOM 4161 N N . PHE C 1 134 ? -9.195 -22.272 20.080 1.00 19.42 125 PHE C N 1
ATOM 4162 C CA . PHE C 1 134 ? -9.053 -22.826 18.743 1.00 21.44 125 PH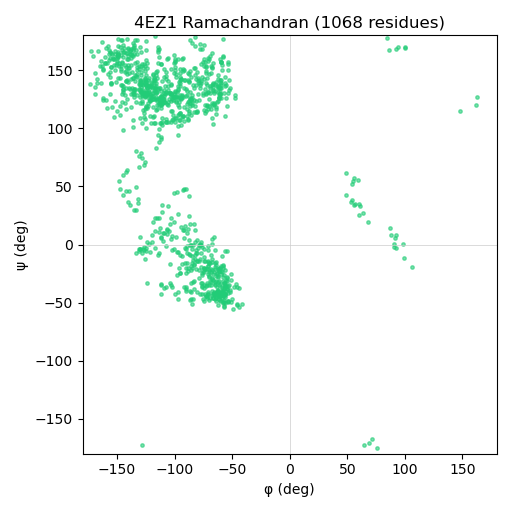E C CA 1
ATOM 4163 C C . PHE C 1 134 ? -10.353 -22.645 17.895 1.00 22.90 125 PHE C C 1
ATOM 4164 O O . PHE C 1 134 ? -11.420 -22.337 18.437 1.00 19.15 125 PHE C O 1
ATOM 4172 N N . MET C 1 135 ? -10.225 -22.832 16.570 1.00 24.59 126 MET C N 1
ATOM 4173 C CA . MET C 1 135 ? -11.316 -22.646 15.651 1.00 25.17 126 MET C CA 1
ATOM 4174 C C . MET C 1 135 ? -12.392 -23.705 15.858 1.00 27.62 126 MET C C 1
ATOM 4175 O O . MET C 1 135 ? -12.117 -24.896 15.716 1.00 28.71 126 MET C O 1
ATOM 4180 N N . CYS C 1 136 ? -13.606 -23.264 16.188 1.00 25.27 127 CYS C N 1
ATOM 4181 C CA . CYS C 1 136 ? -14.672 -24.174 16.498 1.00 27.08 127 CYS C CA 1
ATOM 4182 C C . CYS C 1 136 ? -16.013 -23.496 16.339 1.00 26.48 127 CYS C C 1
ATOM 4183 O O . CYS C 1 136 ? -16.252 -22.451 16.929 1.00 22.36 127 CYS C O 1
ATOM 4186 N N . ASP C 1 137 ? -16.874 -24.097 15.514 1.00 29.33 128 ASP C N 1
ATOM 4187 C CA . ASP C 1 137 ? -18.260 -23.656 15.367 1.00 32.46 128 ASP C CA 1
ATOM 4188 C C . ASP C 1 137 ? -19.169 -24.446 16.339 1.00 32.14 128 ASP C C 1
ATOM 4189 O O . ASP C 1 137 ? -19.393 -25.641 16.134 1.00 30.92 128 ASP C O 1
ATOM 4194 N N . PRO C 1 138 ? -19.699 -23.765 17.372 1.00 29.10 129 PRO C N 1
ATOM 4195 C CA . PRO C 1 138 ? -20.522 -24.389 18.428 1.00 31.69 129 PRO C CA 1
ATOM 4196 C C . PRO C 1 138 ? -22.005 -24.593 18.084 1.00 32.72 129 PRO C C 1
ATOM 4197 O O . PRO C 1 138 ? -22.816 -24.846 18.979 1.00 31.81 129 PRO C O 1
ATOM 4201 N N . THR C 1 139 ? -22.366 -24.448 16.817 1.00 33.52 130 THR C N 1
ATOM 4202 C CA . THR C 1 139 ? -23.747 -24.635 16.420 1.00 33.08 130 THR C CA 1
ATOM 4203 C C . THR C 1 139 ? -24.145 -26.037 16.755 1.00 34.35 130 THR C C 1
ATOM 4204 O O . THR C 1 139 ? -23.440 -27.019 16.413 1.00 33.49 130 THR C O 1
ATOM 4208 N N . GLY C 1 140 ? -25.271 -26.123 17.444 1.00 31.89 131 GLY C N 1
ATOM 4209 C CA . GLY C 1 140 ? -25.782 -27.390 17.905 1.00 33.75 131 GLY C CA 1
ATOM 4210 C C . GLY C 1 140 ? -25.615 -27.610 19.395 1.00 35.46 131 GLY C C 1
ATOM 4211 O O . GLY C 1 140 ? -26.287 -28.461 19.994 1.00 35.89 131 GLY C O 1
ATOM 4212 N N . VAL C 1 141 ? -24.702 -26.857 19.992 1.00 36.18 132 VAL C N 1
ATOM 4213 C CA . VAL C 1 141 ? -24.345 -27.030 21.403 1.00 36.24 132 VAL C CA 1
ATOM 4214 C C . VAL C 1 141 ? -25.578 -27.034 22.319 1.00 34.67 132 VAL C C 1
ATOM 4215 O O . VAL C 1 141 ? -25.577 -27.677 23.355 1.00 36.84 132 VAL C O 1
ATOM 4219 N N . ASP C 1 142 ? -26.619 -26.304 21.933 1.00 36.09 133 ASP C N 1
ATOM 4220 C CA . ASP C 1 142 ? -27.831 -26.238 22.724 1.00 40.68 133 ASP C CA 1
ATOM 4221 C C . ASP C 1 142 ? -28.888 -27.252 22.279 1.00 44.42 133 ASP C C 1
ATOM 4222 O O . ASP C 1 142 ? -30.042 -27.121 22.676 1.00 51.56 133 ASP C O 1
ATOM 4227 N N . SER C 1 143 ? -28.505 -28.243 21.473 1.00 39.70 134 SER C N 1
ATOM 4228 C CA . SER C 1 143 ? -29.398 -29.308 21.072 1.00 43.90 134 SER C CA 1
ATOM 4229 C C . SER C 1 143 ? -28.899 -30.613 21.650 1.00 51.05 134 SER C C 1
ATOM 4230 O O . SER C 1 143 ? -27.750 -30.703 22.089 1.00 55.78 134 SER C O 1
ATOM 4233 N N . GLU C 1 144 ? -29.751 -31.632 21.632 1.00 54.51 135 GLU C N 1
ATOM 4234 C CA . GLU C 1 144 ? -29.437 -32.893 22.284 1.00 53.31 135 GLU C CA 1
ATOM 4235 C C . GLU C 1 144 ? -28.243 -33.583 21.632 1.00 50.54 135 GLU C C 1
ATOM 4236 O O . GLU C 1 144 ? -27.476 -34.290 22.298 1.00 49.82 135 GLU C O 1
ATOM 4242 N N . GLU C 1 145 ? -28.096 -33.376 20.331 1.00 47.67 136 GLU C N 1
ATOM 4243 C CA . GLU C 1 145 ? -26.977 -33.928 19.580 1.00 50.44 136 GLU C CA 1
ATOM 4244 C C . GLU C 1 145 ? -25.616 -33.176 19.891 1.00 46.04 136 GLU C C 1
ATOM 4245 O O . GLU C 1 145 ? -24.507 -33.715 19.705 1.00 41.68 136 GLU C O 1
ATOM 4251 N N . GLY C 1 146 ? -25.722 -31.946 20.391 1.00 38.27 137 GLY C N 1
ATOM 4252 C CA . GLY C 1 146 ? -24.573 -31.146 20.727 1.00 34.11 137 GLY C CA 1
ATOM 4253 C C . GLY C 1 146 ? -23.695 -30.773 19.552 1.00 34.95 137 GLY C C 1
ATOM 4254 O O . GLY C 1 146 ? -24.038 -31.039 18.418 1.00 37.05 137 GLY C O 1
ATOM 4255 N N . ALA C 1 147 ? -22.543 -30.167 19.823 1.00 33.06 138 ALA C N 1
ATOM 4256 C CA . ALA C 1 147 ? -21.620 -29.714 18.767 1.00 32.09 138 ALA C CA 1
ATOM 4257 C C . ALA C 1 147 ? -20.416 -30.598 18.689 1.00 32.38 138 ALA C C 1
ATOM 4258 O O . ALA C 1 147 ? -20.100 -31.292 19.658 1.00 36.53 138 ALA C O 1
ATOM 4260 N N . THR C 1 148 ? -19.733 -30.575 17.546 1.00 28.36 139 THR C N 1
ATOM 4261 C CA . THR C 1 148 ? -18.518 -31.328 17.396 1.00 27.56 139 THR C CA 1
ATOM 4262 C C . THR C 1 148 ? -17.409 -30.421 16.916 1.00 29.58 139 THR C C 1
ATOM 4263 O O . THR C 1 148 ? -17.569 -29.697 15.949 1.00 29.33 139 THR C O 1
ATOM 4267 N N . CYS C 1 149 ? -16.260 -30.487 17.575 1.00 32.65 140 CYS C N 1
ATOM 4268 C CA . CYS C 1 149 ? -15.110 -29.707 17.140 1.00 32.13 140 CYS C CA 1
ATOM 4269 C C . CYS C 1 149 ? -13.848 -30.532 17.168 1.00 32.66 140 CYS C C 1
ATOM 4270 O O . CYS C 1 149 ? -13.785 -31.600 17.812 1.00 32.12 140 CYS C O 1
ATOM 4273 N N . ALA C 1 150 ? -12.846 -30.040 16.447 1.00 31.46 141 ALA C N 1
ATOM 4274 C CA . ALA C 1 150 ? -11.618 -30.792 16.210 1.00 27.27 141 ALA C CA 1
ATOM 4275 C C . ALA C 1 150 ? -10.434 -29.843 16.118 1.00 26.17 141 ALA C C 1
ATOM 4276 O O . ALA C 1 150 ? -10.570 -28.745 15.619 1.00 26.98 141 ALA C O 1
ATOM 4278 N N . VAL C 1 151 ? -9.290 -30.279 16.644 1.00 23.15 142 VAL C N 1
ATOM 4279 C CA . VAL C 1 151 ? -8.072 -29.598 16.491 1.00 21.63 142 VAL C CA 1
ATOM 4280 C C . VAL C 1 151 ? -6.967 -30.649 16.429 1.00 23.10 142 VAL C C 1
ATOM 4281 O O . VAL C 1 151 ? -6.973 -31.594 17.192 1.00 23.15 142 VAL C O 1
ATOM 4285 N N . LYS C 1 152 ? -6.023 -30.458 15.506 1.00 22.74 143 LYS C N 1
ATOM 4286 C CA . LYS C 1 152 ? -4.916 -31.357 15.314 1.00 23.97 143 LYS C CA 1
ATOM 4287 C C . LYS C 1 152 ? -3.691 -30.845 16.067 1.00 23.93 143 LYS C C 1
ATOM 4288 O O . LYS C 1 152 ? -3.391 -29.620 16.086 1.00 23.54 143 LYS C O 1
ATOM 4294 N N . PHE C 1 153 ? -2.982 -31.781 16.679 1.00 21.54 144 PHE C N 1
ATOM 4295 C CA . PHE C 1 153 ? -1.735 -31.448 17.345 1.00 20.69 144 PHE C CA 1
ATOM 4296 C C . PHE C 1 153 ? -0.621 -32.199 16.638 1.00 18.22 144 PHE C C 1
ATOM 4297 O O . PHE C 1 153 ? -0.764 -33.366 16.391 1.00 18.07 144 PHE C O 1
ATOM 4305 N N . GLY C 1 154 ? 0.480 -31.526 16.344 1.00 17.11 145 GLY C N 1
ATOM 4306 C CA . GLY C 1 154 ? 1.657 -32.186 15.822 1.00 17.45 145 GLY C CA 1
ATOM 4307 C C . GLY C 1 154 ? 2.885 -31.324 15.954 1.00 18.78 145 GLY C C 1
ATOM 4308 O O . GLY C 1 154 ? 2.780 -30.138 16.351 1.00 23.89 145 GLY C O 1
ATOM 4309 N N . SER C 1 155 ? 4.044 -31.875 15.606 1.00 17.40 146 SER C N 1
ATOM 4310 C CA . SER C 1 155 ? 5.284 -31.118 15.623 1.00 18.83 146 SER C CA 1
ATOM 4311 C C . SER C 1 155 ? 5.162 -29.902 14.700 1.00 21.60 146 SER C C 1
ATOM 4312 O O . SER C 1 155 ? 4.457 -29.952 13.697 1.00 27.92 146 SER C O 1
ATOM 4315 N N . TRP C 1 156 ? 5.860 -28.819 15.001 1.00 21.13 147 TRP C N 1
ATOM 4316 C CA . TRP C 1 156 ? 5.831 -27.667 14.133 1.00 18.42 147 TRP C CA 1
ATOM 4317 C C . TRP C 1 156 ? 6.791 -27.790 12.990 1.00 18.62 147 TRP C C 1
ATOM 4318 O O . TRP C 1 156 ? 6.493 -27.355 11.881 1.00 17.40 147 TRP C O 1
ATOM 4329 N N . VAL C 1 157 ? 7.963 -28.360 13.234 1.00 19.32 148 VAL C N 1
ATOM 4330 C CA . VAL C 1 157 ? 8.968 -28.454 12.169 1.00 19.12 148 VAL C CA 1
ATOM 4331 C C . VAL C 1 157 ? 9.512 -29.844 11.938 1.00 19.73 148 VAL C C 1
ATOM 4332 O O . VAL C 1 157 ? 10.298 -30.015 11.033 1.00 22.38 148 VAL C O 1
ATOM 4336 N N . TYR C 1 158 ? 9.117 -30.838 12.740 1.00 21.01 149 TYR C N 1
ATOM 4337 C CA . TYR C 1 158 ? 9.586 -32.218 12.503 1.00 21.11 149 TYR C CA 1
ATOM 4338 C C . TYR C 1 158 ? 8.587 -33.117 11.756 1.00 22.08 149 TYR C C 1
ATOM 4339 O O . TYR C 1 158 ? 7.401 -33.313 12.162 1.00 19.89 149 TYR C O 1
ATOM 4348 N N . SER C 1 159 ? 9.083 -33.709 10.674 1.00 23.36 150 SER C N 1
ATOM 4349 C CA . SER C 1 159 ? 8.274 -34.680 9.939 1.00 23.17 150 SER C CA 1
ATOM 4350 C C . SER C 1 159 ? 8.308 -35.999 10.706 1.00 23.11 150 SER C C 1
ATOM 4351 O O . SER C 1 159 ? 9.128 -36.151 11.614 1.00 22.85 150 SER C O 1
ATOM 4354 N N . GLY C 1 160 ? 7.444 -36.941 10.325 1.00 22.54 151 GLY C N 1
ATOM 4355 C CA . GLY C 1 160 ? 7.432 -38.274 10.889 1.00 23.73 151 GLY C CA 1
ATOM 4356 C C . GLY C 1 160 ? 8.736 -39.047 10.790 1.00 28.33 151 GLY C C 1
ATOM 4357 O O . GLY C 1 160 ? 8.830 -40.126 11.361 1.00 34.10 151 GLY C O 1
ATOM 4358 N N . PHE C 1 161 ? 9.749 -38.515 10.099 1.00 28.87 152 PHE C N 1
ATOM 4359 C CA . PHE C 1 161 ? 11.054 -39.190 9.996 1.00 31.34 152 PHE C CA 1
ATOM 4360 C C . PHE C 1 161 ? 11.887 -38.811 11.192 1.00 33.54 152 PHE C C 1
ATOM 4361 O O . PHE C 1 161 ? 12.893 -39.477 11.499 1.00 37.54 152 PHE C O 1
ATOM 4369 N N . GLU C 1 162 ? 11.545 -37.682 11.814 1.00 31.09 153 GLU C N 1
ATOM 4370 C CA . GLU C 1 162 ? 12.319 -37.201 12.950 1.00 30.61 153 GLU C CA 1
ATOM 4371 C C . GLU C 1 162 ? 11.542 -37.406 14.232 1.00 27.10 153 GLU C C 1
ATOM 4372 O O . GLU C 1 162 ? 12.133 -37.716 15.259 1.00 27.26 153 GLU C O 1
ATOM 4378 N N . ILE C 1 163 ? 10.224 -37.227 14.171 1.00 22.84 154 ILE C N 1
ATOM 4379 C CA . ILE C 1 163 ? 9.387 -37.432 15.331 1.00 23.31 154 ILE C CA 1
ATOM 4380 C C . ILE C 1 163 ? 8.204 -38.329 14.972 1.00 23.96 154 ILE C C 1
ATOM 4381 O O . ILE C 1 163 ? 7.282 -37.928 14.238 1.00 22.50 154 ILE C O 1
ATOM 4386 N N . ASP C 1 164 ? 8.259 -39.549 15.494 1.00 25.80 155 ASP C N 1
ATOM 4387 C CA . ASP C 1 164 ? 7.130 -40.450 15.473 1.00 30.09 155 ASP C CA 1
ATOM 4388 C C . ASP C 1 164 ? 6.196 -40.090 16.626 1.00 27.28 155 ASP C C 1
ATOM 4389 O O . ASP C 1 164 ? 6.545 -40.241 17.761 1.00 34.17 155 ASP C O 1
ATOM 4394 N N . LEU C 1 165 ? 5.013 -39.620 16.323 1.00 28.24 156 LEU C N 1
ATOM 4395 C CA . LEU C 1 165 ? 4.085 -39.137 17.339 1.00 31.06 156 LEU C CA 1
ATOM 4396 C C . LEU C 1 165 ? 3.075 -40.236 17.592 1.00 32.63 156 LEU C C 1
ATOM 4397 O O . LEU C 1 165 ? 2.446 -40.707 16.648 1.00 38.91 156 LEU C O 1
ATOM 4402 N N . LYS C 1 166 ? 2.886 -40.629 18.854 1.00 34.28 157 LYS C N 1
ATOM 4403 C CA . LYS C 1 166 ? 1.995 -41.765 19.199 1.00 31.98 157 LYS C CA 1
ATOM 4404 C C . LYS C 1 166 ? 1.019 -41.399 20.285 1.00 31.26 157 LYS C C 1
ATOM 4405 O O . LYS C 1 166 ? 1.137 -40.353 20.898 1.00 31.00 157 LYS C O 1
ATOM 4411 N N . THR C 1 167 ? 0.048 -42.271 20.529 1.00 33.58 158 THR C N 1
ATOM 4412 C CA . THR C 1 167 ? -0.801 -42.192 21.714 1.00 35.22 158 THR C CA 1
ATOM 4413 C C . THR C 1 167 ? -0.746 -43.510 22.471 1.00 34.85 158 THR C C 1
ATOM 4414 O O . THR C 1 167 ? -0.272 -44.470 21.944 1.00 35.38 158 THR C O 1
ATOM 4418 N N . ASP C 1 168 ? -1.248 -43.547 23.704 1.00 37.91 159 ASP C N 1
ATOM 4419 C CA . ASP C 1 168 ? -1.431 -44.818 24.435 1.00 38.20 159 ASP C CA 1
ATOM 4420 C C . ASP C 1 168 ? -2.851 -45.334 24.278 1.00 37.85 159 ASP C C 1
ATOM 4421 O O . ASP C 1 168 ? -3.115 -46.526 24.434 1.00 39.31 159 ASP C O 1
ATOM 4426 N N . THR C 1 169 ? -3.762 -44.414 24.001 1.00 31.19 160 THR C N 1
ATOM 4427 C CA . THR C 1 169 ? -5.158 -44.710 23.864 1.00 31.09 160 THR C CA 1
ATOM 4428 C C . THR C 1 169 ? -5.726 -43.628 22.977 1.00 30.81 160 THR C C 1
ATOM 4429 O O . THR C 1 169 ? -5.117 -42.574 22.783 1.00 32.88 160 THR C O 1
ATOM 4433 N N . ASP C 1 170 ? -6.912 -43.861 22.455 1.00 32.00 161 ASP C N 1
ATOM 4434 C CA . ASP C 1 170 ? -7.521 -42.872 21.612 1.00 33.77 161 ASP C CA 1
ATOM 4435 C C . ASP C 1 170 ? -8.662 -42.229 22.403 1.00 33.31 161 ASP C C 1
ATOM 4436 O O . ASP C 1 170 ? -9.461 -41.437 21.886 1.00 34.63 161 ASP C O 1
ATOM 4441 N N . GLN C 1 171 ? -8.699 -42.573 23.688 1.00 33.84 162 GLN C N 1
ATOM 4442 C CA . GLN C 1 171 ? -9.717 -42.112 24.635 1.00 34.24 162 GLN C CA 1
ATOM 4443 C C . GLN C 1 171 ? -9.111 -41.026 25.469 1.00 32.84 162 GLN C C 1
ATOM 4444 O O . GLN C 1 171 ? -8.181 -41.286 26.203 1.00 32.78 162 GLN C O 1
ATOM 4450 N N . VAL C 1 172 ? -9.631 -39.804 25.340 1.00 30.36 163 VAL C N 1
ATOM 4451 C CA . VAL C 1 172 ? -9.174 -38.684 26.164 1.00 26.28 163 VAL C CA 1
ATOM 4452 C C . VAL C 1 172 ? -9.553 -38.921 27.637 1.00 26.83 163 VAL C C 1
ATOM 4453 O O . VAL C 1 172 ? -10.660 -39.360 27.965 1.00 27.40 163 VAL C O 1
ATOM 4457 N N . ASP C 1 173 ? -8.648 -38.620 28.541 1.00 27.70 164 ASP C N 1
ATOM 4458 C CA . ASP C 1 173 ? -8.970 -38.797 29.927 1.00 29.35 164 ASP C CA 1
ATOM 4459 C C . ASP C 1 173 ? -9.998 -37.772 30.435 1.00 28.13 164 ASP C C 1
ATOM 4460 O O . ASP C 1 173 ? -9.734 -36.560 30.463 1.00 27.57 164 ASP C O 1
ATOM 4465 N N . LEU C 1 174 ? -11.159 -38.277 30.838 1.00 26.56 165 LEU C N 1
ATOM 4466 C CA . LEU C 1 174 ? -12.249 -37.426 31.320 1.00 26.70 165 LEU C CA 1
ATOM 4467 C C . LEU C 1 174 ? -12.521 -37.644 32.784 1.00 27.71 165 LEU C C 1
ATOM 4468 O O . LEU C 1 174 ? -13.534 -37.146 33.292 1.00 29.48 165 LEU C O 1
ATOM 4473 N N . SER C 1 175 ? -11.633 -38.370 33.475 1.00 27.49 166 SER C N 1
ATOM 4474 C CA . SER C 1 175 ? -11.837 -38.682 34.902 1.00 30.89 166 SER C CA 1
ATOM 4475 C C . SER C 1 175 ? -11.822 -37.406 35.785 1.00 31.43 166 SER C C 1
ATOM 4476 O O . SER C 1 175 ? -12.318 -37.382 36.897 1.00 33.10 166 SER C O 1
ATOM 4479 N N . SER C 1 176 ? -11.277 -36.345 35.219 1.00 33.43 167 SER C N 1
ATOM 4480 C CA . SER C 1 176 ? -11.023 -35.115 35.885 1.00 32.56 167 SER C CA 1
ATOM 4481 C C . SER C 1 176 ? -11.945 -33.992 35.344 1.00 32.37 167 SER C C 1
ATOM 4482 O O . SER C 1 176 ? -11.806 -32.843 35.727 1.00 32.52 167 SER C O 1
ATOM 4485 N N . TYR C 1 177 ? -12.890 -34.310 34.464 1.00 28.99 168 TYR C N 1
ATOM 4486 C CA . TYR C 1 177 ? -13.667 -33.258 33.846 1.00 27.28 168 TYR C CA 1
ATOM 4487 C C . TYR C 1 177 ? -14.562 -32.568 34.873 1.00 27.53 168 TYR C C 1
ATOM 4488 O O . TYR C 1 177 ? -15.200 -33.221 35.711 1.00 27.32 168 TYR C O 1
ATOM 4497 N N . TYR C 1 178 ? -14.600 -31.240 34.784 1.00 26.85 169 TYR C N 1
ATOM 4498 C CA . TYR C 1 178 ? -15.311 -30.394 35.730 1.00 26.28 169 TYR C CA 1
ATOM 4499 C C . TYR C 1 178 ? -16.804 -30.671 35.679 1.00 25.27 169 TYR C C 1
ATOM 4500 O O . TYR C 1 178 ? -17.469 -30.364 34.716 1.00 26.44 169 TYR C O 1
ATOM 4509 N N . ALA C 1 179 ? -17.318 -31.238 36.754 1.00 24.69 170 ALA C N 1
ATOM 4510 C CA . ALA C 1 179 ? -18.709 -31.704 36.794 1.00 26.30 170 ALA C CA 1
ATOM 4511 C C . ALA C 1 179 ? -19.757 -30.585 36.742 1.00 25.53 170 ALA C C 1
ATOM 4512 O O . ALA C 1 179 ? -20.930 -30.841 36.486 1.00 27.80 170 ALA C O 1
ATOM 4514 N N . SER C 1 180 ? -19.359 -29.347 36.967 1.00 24.28 171 SER C N 1
ATOM 4515 C CA . SER C 1 180 ? -20.324 -28.235 36.889 1.00 23.44 171 SER C CA 1
ATOM 4516 C C . SER C 1 180 ? -19.956 -27.261 35.782 1.00 23.66 171 SER C C 1
ATOM 4517 O O . SER C 1 180 ? -20.306 -26.088 35.863 1.00 22.64 171 SER C O 1
ATOM 4520 N N . SER C 1 181 ? -19.183 -27.722 34.785 1.00 23.04 172 SER C N 1
ATOM 4521 C CA . SER C 1 181 ? -18.922 -26.953 33.583 1.00 23.27 172 SER C CA 1
ATOM 4522 C C . SER C 1 181 ? -20.251 -26.525 32.952 1.00 26.57 172 SER C C 1
ATOM 4523 O O . SER C 1 181 ? -21.298 -27.157 33.172 1.00 25.36 172 SER C O 1
ATOM 4526 N N . LYS C 1 182 ? -20.221 -25.444 32.178 1.00 29.47 173 LYS C N 1
ATOM 4527 C CA . LYS C 1 182 ? -21.400 -25.062 31.368 1.00 30.95 173 LYS C CA 1
ATOM 4528 C C . LYS C 1 182 ? -21.604 -26.136 30.340 1.00 31.20 173 LYS C C 1
ATOM 4529 O O . LYS C 1 182 ? -22.727 -26.326 29.887 1.00 29.28 173 LYS C O 1
ATOM 4535 N N . TYR C 1 183 ? -20.527 -26.873 30.014 1.00 27.78 174 TYR C N 1
ATOM 4536 C CA . TYR C 1 183 ? -20.609 -27.894 28.965 1.00 29.80 174 TYR C CA 1
ATOM 4537 C C . TYR C 1 183 ? -20.414 -29.324 29.427 1.00 34.18 174 TYR C C 1
ATOM 4538 O O . TYR C 1 183 ? -19.459 -29.663 30.179 1.00 36.82 174 TYR C O 1
ATOM 4547 N N . GLU C 1 184 ? -21.307 -30.177 28.937 1.00 36.59 175 GLU C N 1
ATOM 4548 C CA . GLU C 1 184 ? -21.205 -31.624 29.148 1.00 37.84 175 GLU C CA 1
ATOM 4549 C C . GLU C 1 184 ? -20.426 -32.267 27.988 1.00 32.32 175 GLU C C 1
ATOM 4550 O O . GLU C 1 184 ? -20.624 -31.865 26.844 1.00 32.02 175 GLU C O 1
ATOM 4556 N N . ILE C 1 185 ? -19.579 -33.264 28.264 1.00 29.59 176 ILE C N 1
ATOM 4557 C CA . ILE C 1 185 ? -18.855 -33.966 27.194 1.00 30.46 176 ILE C CA 1
ATOM 4558 C C . ILE C 1 185 ? -19.605 -35.222 26.763 1.00 31.52 176 ILE C C 1
ATOM 4559 O O . ILE C 1 185 ? -19.954 -36.043 27.604 1.00 33.03 176 ILE C O 1
ATOM 4564 N N . LEU C 1 186 ? -19.876 -35.337 25.463 1.00 30.85 177 LEU C N 1
ATOM 4565 C CA . LEU C 1 186 ? -20.547 -36.494 24.901 1.00 32.55 177 LEU C CA 1
ATOM 4566 C C . LEU C 1 186 ? -19.516 -37.526 24.486 1.00 35.23 177 LEU C C 1
ATOM 4567 O O . LEU C 1 186 ? -19.721 -38.719 24.686 1.00 33.81 177 LEU C O 1
ATOM 4572 N N . SER C 1 187 ? -18.399 -37.068 23.914 1.00 35.31 178 SER C N 1
ATOM 4573 C CA . SER C 1 187 ? -17.250 -37.929 23.690 1.00 30.47 178 SER C CA 1
ATOM 4574 C C . SER C 1 187 ? -16.014 -37.079 23.413 1.00 29.11 178 SER C C 1
ATOM 4575 O O . SER C 1 187 ? -16.109 -35.937 22.991 1.00 30.31 178 SER C O 1
ATOM 4578 N N . ALA C 1 188 ? -14.857 -37.671 23.639 1.00 25.85 179 ALA C N 1
ATOM 4579 C CA . ALA C 1 188 ? -13.620 -37.001 23.444 1.00 25.04 179 ALA C CA 1
ATOM 4580 C C . ALA C 1 188 ? -12.569 -38.012 23.053 1.00 22.24 179 ALA C C 1
ATOM 4581 O O . ALA C 1 188 ? -12.197 -38.866 23.841 1.00 22.81 179 ALA C O 1
ATOM 4583 N N . THR C 1 189 ? -12.066 -37.894 21.821 1.00 23.99 180 THR C N 1
ATOM 4584 C CA . THR C 1 189 ? -11.071 -38.838 21.294 1.00 25.14 180 THR C CA 1
ATOM 4585 C C . THR C 1 189 ? -9.830 -38.102 20.819 1.00 25.26 180 THR C C 1
ATOM 4586 O O . THR C 1 189 ? -9.874 -36.893 20.518 1.00 26.12 180 THR C O 1
ATOM 4590 N N . GLN C 1 190 ? -8.740 -38.855 20.745 1.00 25.42 181 GLN C N 1
ATOM 4591 C CA . GLN C 1 190 ? -7.439 -38.365 20.354 1.00 27.72 181 GLN C CA 1
ATOM 4592 C C . GLN C 1 190 ? -6.790 -39.392 19.360 1.00 28.72 181 GLN C C 1
ATOM 4593 O O . GLN C 1 190 ? -6.287 -40.415 19.767 1.00 30.48 181 GLN C O 1
ATOM 4599 N N . THR C 1 191 ? -6.831 -39.107 18.055 1.00 30.17 182 THR C N 1
ATOM 4600 C CA . THR C 1 191 ? -6.531 -40.117 17.054 1.00 28.06 182 THR C CA 1
ATOM 4601 C C . THR C 1 191 ? -5.246 -39.791 16.327 1.00 26.30 182 THR C C 1
ATOM 4602 O O . THR C 1 191 ? -5.115 -38.732 15.737 1.00 28.35 182 THR C O 1
ATOM 4606 N N . ARG C 1 192 ? -4.297 -40.711 16.371 1.00 23.55 183 ARG C N 1
ATOM 4607 C CA . ARG C 1 192 ? -3.099 -40.600 15.600 1.00 26.06 183 ARG C CA 1
ATOM 4608 C C . ARG C 1 192 ? -3.388 -40.809 14.087 1.00 30.37 183 ARG C C 1
ATOM 4609 O O . ARG C 1 192 ? -4.069 -41.745 13.702 1.00 35.89 183 ARG C O 1
ATOM 4617 N N . GLN C 1 193 ? -2.905 -39.930 13.230 1.00 30.01 184 GLN C N 1
ATOM 4618 C CA . GLN C 1 193 ? -3.155 -40.060 11.797 1.00 29.26 184 GLN C CA 1
ATOM 4619 C C . GLN C 1 193 ? -1.843 -39.853 11.117 1.00 30.30 184 GLN C C 1
ATOM 4620 O O . GLN C 1 193 ? -1.198 -38.808 11.341 1.00 33.56 184 GLN C O 1
ATOM 4626 N N . VAL C 1 194 ? -1.411 -40.842 10.330 1.00 28.54 185 VAL C N 1
ATOM 4627 C CA . VAL C 1 194 ? -0.193 -40.730 9.486 1.00 30.05 185 VAL C CA 1
ATOM 4628 C C . VAL C 1 194 ? -0.641 -40.312 8.079 1.00 31.25 185 VAL C C 1
ATOM 4629 O O . VAL C 1 194 ? -1.706 -40.685 7.636 1.00 35.22 185 VAL C O 1
ATOM 4633 N N . GLN C 1 195 ? 0.105 -39.450 7.418 1.00 33.07 186 GLN C N 1
ATOM 4634 C CA . GLN C 1 195 ? -0.345 -38.944 6.120 1.00 35.99 186 GLN C CA 1
ATOM 4635 C C . GLN C 1 195 ? 0.844 -38.740 5.210 1.00 34.83 186 GLN C C 1
ATOM 4636 O O . GLN C 1 195 ? 1.840 -38.141 5.601 1.00 37.25 186 GLN C O 1
ATOM 4642 N N . HIS C 1 196 ? 0.745 -39.255 3.994 1.00 34.39 187 HIS C N 1
ATOM 4643 C CA . HIS C 1 196 ? 1.730 -38.938 2.950 1.00 31.84 187 HIS C CA 1
ATOM 4644 C C . HIS C 1 196 ? 1.058 -38.026 1.957 1.00 29.58 187 HIS C C 1
ATOM 4645 O O . HIS C 1 196 ? -0.175 -38.075 1.800 1.00 26.41 187 HIS C O 1
ATOM 4652 N N . TYR C 1 197 ? 1.854 -37.134 1.362 1.00 28.04 188 TYR C N 1
ATOM 4653 C CA . TYR C 1 197 ? 1.397 -36.222 0.327 1.00 25.74 188 TYR C CA 1
ATOM 4654 C C . TYR C 1 197 ? 2.176 -36.594 -0.917 1.00 25.56 188 TYR C C 1
ATOM 4655 O O . TYR C 1 197 ? 3.381 -36.788 -0.846 1.00 23.82 188 TYR C O 1
ATOM 4664 N N . SER C 1 198 ? 1.487 -36.664 -2.060 1.00 27.71 189 SER C N 1
ATOM 4665 C CA . SER C 1 198 ? 2.095 -36.984 -3.364 1.00 25.29 189 SER C CA 1
ATOM 4666 C C . SER C 1 198 ? 3.281 -36.100 -3.700 1.00 24.74 189 SER C C 1
ATOM 4667 O O . SER C 1 198 ? 4.221 -36.568 -4.286 1.00 24.80 189 SER C O 1
ATOM 4670 N N . CYS C 1 199 ? 3.255 -34.828 -3.313 1.00 24.68 190 CYS C N 1
ATOM 4671 C CA . CYS C 1 199 ? 4.417 -33.943 -3.543 1.00 24.51 190 CYS C CA 1
ATOM 4672 C C . CYS C 1 199 ? 5.718 -34.453 -2.963 1.00 24.62 190 CYS C C 1
ATOM 4673 O O . CYS C 1 199 ? 6.789 -34.318 -3.577 1.00 25.51 190 CYS C O 1
ATOM 4676 N N . CYS C 1 200 ? 5.619 -35.028 -1.767 1.00 23.56 191 CYS C N 1
ATOM 4677 C CA . CYS C 1 200 ? 6.730 -35.022 -0.827 1.00 22.27 191 CYS C CA 1
ATOM 4678 C C . CYS C 1 200 ? 7.055 -36.443 -0.284 1.00 22.51 191 CYS C C 1
ATOM 4679 O O . CYS C 1 200 ? 6.149 -37.281 -0.138 1.00 22.45 191 CYS C O 1
ATOM 4682 N N . PRO C 1 201 ? 8.336 -36.716 0.032 1.00 23.06 192 PRO C N 1
ATOM 4683 C CA . PRO C 1 201 ? 8.786 -38.043 0.575 1.00 25.71 192 PRO C CA 1
ATOM 4684 C C . PRO C 1 201 ? 8.454 -38.395 2.063 1.00 28.12 192 PRO C C 1
ATOM 4685 O O . PRO C 1 201 ? 8.475 -39.560 2.453 1.00 31.83 192 PRO C O 1
ATOM 4689 N N . GLU C 1 202 ? 8.165 -37.418 2.904 1.00 27.12 193 GLU C N 1
ATOM 4690 C CA . GLU C 1 202 ? 8.069 -37.735 4.328 1.00 26.78 193 GLU C CA 1
ATOM 4691 C C . GLU C 1 202 ? 6.638 -38.080 4.729 1.00 29.36 193 GLU C C 1
ATOM 4692 O O . GLU C 1 202 ? 5.673 -37.599 4.113 1.00 31.10 193 GLU C O 1
ATOM 4698 N N . PRO C 1 203 ? 6.493 -38.944 5.745 1.00 29.34 194 PRO C N 1
ATOM 4699 C CA . PRO C 1 203 ? 5.201 -39.085 6.400 1.00 27.73 194 PRO C CA 1
ATOM 4700 C C . PRO C 1 203 ? 4.993 -37.920 7.401 1.00 26.32 194 PRO C C 1
ATOM 4701 O O . PRO C 1 203 ? 5.951 -37.490 8.037 1.00 22.84 194 PRO C O 1
ATOM 4705 N N . TYR C 1 204 ? 3.763 -37.428 7.515 1.00 23.32 195 TYR C N 1
ATOM 4706 C CA . TYR C 1 204 ? 3.408 -36.408 8.490 1.00 24.99 195 TYR C CA 1
ATOM 4707 C C . TYR C 1 204 ? 2.377 -36.960 9.451 1.00 26.26 195 TYR C C 1
ATOM 4708 O O . TYR C 1 204 ? 1.380 -37.574 9.034 1.00 28.55 195 TYR C O 1
ATOM 4717 N N . ILE C 1 205 ? 2.637 -36.762 10.743 1.00 25.38 196 ILE C N 1
ATOM 4718 C CA . ILE C 1 205 ? 1.808 -37.369 11.786 1.00 24.65 196 ILE C CA 1
ATOM 4719 C C . ILE C 1 205 ? 1.137 -36.276 12.631 1.00 24.41 196 ILE C C 1
ATOM 4720 O O . ILE C 1 205 ? 1.747 -35.246 12.941 1.00 25.07 196 ILE C O 1
ATOM 4725 N N . ASP C 1 206 ? -0.086 -36.523 13.050 1.00 22.13 197 ASP C N 1
ATOM 4726 C CA . ASP C 1 206 ? -0.726 -35.617 13.933 1.00 23.14 197 ASP C CA 1
ATOM 4727 C C . ASP C 1 206 ? -1.683 -36.382 14.833 1.00 21.05 197 ASP C C 1
ATOM 4728 O O . ASP C 1 206 ? -2.085 -37.491 14.520 1.00 21.49 197 ASP C O 1
ATOM 4733 N N . VAL C 1 207 ? -2.064 -35.768 15.946 1.00 20.86 198 VAL C N 1
ATOM 4734 C CA . VAL C 1 207 ? -3.103 -36.285 16.804 1.00 20.21 198 VAL C CA 1
ATOM 4735 C C . VAL C 1 207 ? -4.311 -35.373 16.744 1.00 20.74 198 VAL C C 1
ATOM 4736 O O . VAL C 1 207 ? -4.246 -34.212 17.079 1.00 21.44 198 VAL C O 1
ATOM 4740 N N . ASN C 1 208 ? -5.412 -35.921 16.274 1.00 21.96 199 ASN C N 1
ATOM 4741 C CA . ASN C 1 208 ? -6.667 -35.206 16.162 1.00 22.90 199 ASN C CA 1
ATOM 4742 C C . ASN C 1 208 ? -7.534 -35.303 17.431 1.00 25.13 199 ASN C C 1
ATOM 4743 O O . ASN C 1 208 ? -8.074 -36.400 17.756 1.00 21.14 199 ASN C O 1
ATOM 4748 N N . LEU C 1 209 ? -7.664 -34.165 18.139 1.00 23.27 200 LEU C N 1
ATOM 4749 C CA . LEU C 1 209 ? -8.523 -34.062 19.295 1.00 21.40 200 LEU C CA 1
ATOM 4750 C C . LEU C 1 209 ? -9.898 -33.691 18.837 1.00 23.30 200 LEU C C 1
ATOM 4751 O O . LEU C 1 209 ? -10.095 -32.608 18.334 1.00 25.61 200 LEU C O 1
ATOM 4756 N N . VAL C 1 210 ? -10.856 -34.604 18.997 1.00 24.87 201 VAL C N 1
ATOM 4757 C CA . VAL C 1 210 ? -12.217 -34.373 18.542 1.00 24.34 201 VAL C CA 1
ATOM 4758 C C . VAL C 1 210 ? -13.145 -34.414 19.748 1.00 26.13 201 VAL C C 1
ATOM 4759 O O . VAL C 1 210 ? -13.254 -35.429 20.432 1.00 28.21 201 VAL C O 1
ATOM 4763 N N . VAL C 1 211 ? -13.818 -33.308 20.009 1.00 24.69 202 VAL C N 1
ATOM 4764 C CA . VAL C 1 211 ? -14.681 -33.225 21.153 1.00 25.12 202 VAL C CA 1
ATOM 4765 C C . VAL C 1 211 ? -16.119 -32.959 20.732 1.00 26.60 202 VAL C C 1
ATOM 4766 O O . VAL C 1 211 ? -16.391 -32.050 19.950 1.00 28.63 202 VAL C O 1
ATOM 4770 N N . LYS C 1 212 ? -17.021 -33.784 21.227 1.00 26.79 203 LYS C N 1
ATOM 4771 C CA . LYS C 1 212 ? -18.451 -33.626 21.012 1.00 30.26 203 LYS C CA 1
ATOM 4772 C C . LYS C 1 212 ? -18.959 -33.214 22.387 1.00 27.78 203 LYS C C 1
ATOM 4773 O O . LYS C 1 212 ? -18.720 -33.922 23.403 1.00 27.14 203 LYS C O 1
ATOM 4779 N N . PHE C 1 213 ? -19.658 -32.091 22.437 1.00 25.47 204 PHE C N 1
ATOM 4780 C CA . PHE C 1 213 ? -20.119 -31.517 23.702 1.00 26.41 204 PHE C CA 1
ATOM 4781 C C . PHE C 1 213 ? -21.476 -30.787 23.604 1.00 26.88 204 PHE C C 1
ATOM 4782 O O . PHE C 1 213 ? -21.901 -30.424 22.532 1.00 28.10 204 PHE C O 1
ATOM 4790 N N . ARG C 1 214 ? -22.124 -30.547 24.732 1.00 30.69 205 ARG C N 1
ATOM 4791 C CA . ARG C 1 214 ? -23.393 -29.805 24.764 1.00 33.83 205 ARG C CA 1
ATOM 4792 C C . ARG C 1 214 ? -23.583 -29.020 26.047 1.00 32.91 205 ARG C C 1
ATOM 4793 O O . ARG C 1 214 ? -22.907 -29.287 27.042 1.00 32.81 205 ARG C O 1
ATOM 4801 N N . GLU C 1 215 ? -24.516 -28.068 26.028 1.00 35.63 206 GLU C N 1
ATOM 4802 C CA . GLU C 1 215 ? -24.901 -27.321 27.239 1.00 35.59 206 GLU C CA 1
ATOM 4803 C C . GLU C 1 215 ? -25.461 -28.287 28.269 1.00 38.09 206 GLU C C 1
ATOM 4804 O O . GLU C 1 215 ? -26.289 -29.115 27.935 1.00 39.53 206 GLU C O 1
ATOM 4810 N N . ARG C 1 216 ? -24.945 -28.205 29.499 1.00 43.59 207 ARG C N 1
ATOM 4811 C CA . ARG C 1 216 ? -25.304 -29.076 30.629 1.00 42.88 207 ARG C CA 1
ATOM 4812 C C . ARG C 1 216 ? -26.796 -28.942 30.974 1.00 46.18 207 ARG C C 1
ATOM 4813 O O . ARG C 1 216 ? -27.301 -27.820 31.052 1.00 44.69 207 ARG C O 1
ATOM 4821 N N . ASP D 1 5 ? 27.680 4.344 62.358 1.00 69.57 -4 ASP D N 1
ATOM 4822 C CA . ASP D 1 5 ? 28.075 4.097 60.919 1.00 63.86 -4 ASP D CA 1
ATOM 4823 C C . ASP D 1 5 ? 29.054 3.015 60.790 1.00 65.71 -4 ASP D C 1
ATOM 4824 O O . ASP D 1 5 ? 29.085 2.364 59.742 1.00 71.21 -4 ASP D O 1
ATOM 4829 N N . ASP D 1 6 ? 29.910 2.854 61.810 1.00 65.03 -3 ASP D N 1
ATOM 4830 C CA . ASP D 1 6 ? 30.671 1.631 61.892 1.00 57.43 -3 ASP D CA 1
ATOM 4831 C C . ASP D 1 6 ? 29.568 0.562 61.877 1.00 56.54 -3 ASP D C 1
ATOM 4832 O O . ASP D 1 6 ? 29.710 -0.512 61.285 1.00 60.83 -3 ASP D O 1
ATOM 4837 N N . ASP D 1 7 ? 28.456 0.921 62.524 1.00 50.67 -2 ASP D N 1
ATOM 4838 C CA . ASP D 1 7 ? 27.324 0.058 62.704 1.00 56.55 -2 ASP D CA 1
ATOM 4839 C C . ASP D 1 7 ? 26.645 -0.374 61.390 1.00 56.61 -2 ASP D C 1
ATOM 4840 O O . ASP D 1 7 ? 26.467 -1.574 61.135 1.00 55.13 -2 ASP D O 1
ATOM 4845 N N . LYS D 1 8 ? 26.303 0.601 60.555 1.00 46.93 -1 LYS D N 1
ATOM 4846 C CA . LYS D 1 8 ? 25.702 0.336 59.258 1.00 49.22 -1 LYS D CA 1
ATOM 4847 C C . LYS D 1 8 ? 26.607 -0.493 58.348 1.00 46.50 -1 LYS D C 1
ATOM 4848 O O . LYS D 1 8 ? 26.169 -1.447 57.678 1.00 42.50 -1 LYS D O 1
ATOM 4854 N N . LEU D 1 9 ? 27.875 -0.132 58.371 1.00 43.28 0 LEU D N 1
ATOM 4855 C CA . LEU D 1 9 ? 28.877 -0.729 57.519 1.00 46.84 0 LEU D CA 1
ATOM 4856 C C . LEU D 1 9 ? 29.118 -2.194 57.827 1.00 41.83 0 LEU D C 1
ATOM 4857 O O . LEU D 1 9 ? 29.264 -2.999 56.927 1.00 42.17 0 LEU D O 1
ATOM 4862 N N . HIS D 1 10 ? 29.165 -2.526 59.111 1.00 41.54 1 HIS D N 1
ATOM 4863 C CA . HIS D 1 10 ? 29.300 -3.919 59.572 1.00 40.66 1 HIS D CA 1
ATOM 4864 C C . HIS D 1 10 ? 28.114 -4.798 59.277 1.00 37.61 1 HIS D C 1
ATOM 4865 O O . HIS D 1 10 ? 28.296 -5.911 58.804 1.00 33.60 1 HIS D O 1
ATOM 4872 N N . SER D 1 11 ? 26.900 -4.303 59.550 1.00 38.06 2 SER D N 1
ATOM 4873 C CA . SER D 1 11 ? 25.695 -5.018 59.197 1.00 40.28 2 SER D CA 1
ATOM 4874 C C . SER D 1 11 ? 25.678 -5.320 57.669 1.00 41.46 2 SER D C 1
ATOM 4875 O O . SER D 1 11 ? 25.380 -6.449 57.284 1.00 39.39 2 SER D O 1
ATOM 4878 N N . GLN D 1 12 ? 26.060 -4.362 56.820 1.00 38.47 3 GLN D N 1
ATOM 4879 C CA . GLN D 1 12 ? 26.098 -4.590 55.365 1.00 40.91 3 GLN D CA 1
ATOM 4880 C C . GLN D 1 12 ? 27.106 -5.651 54.943 1.00 43.60 3 GLN D C 1
ATOM 4881 O O . GLN D 1 12 ? 26.811 -6.512 54.086 1.00 45.24 3 GLN D O 1
ATOM 4887 N N . ALA D 1 13 ? 28.290 -5.581 55.543 1.00 41.45 4 ALA D N 1
ATOM 4888 C CA . ALA D 1 13 ? 29.385 -6.489 55.223 1.00 38.84 4 ALA D CA 1
ATOM 4889 C C . ALA D 1 13 ? 29.046 -7.878 55.753 1.00 37.10 4 ALA D C 1
ATOM 4890 O O . ALA D 1 13 ? 29.281 -8.897 55.101 1.00 37.73 4 ALA D O 1
ATOM 4892 N N . ASN D 1 14 ? 28.482 -7.932 56.945 1.00 38.13 5 ASN D N 1
ATOM 4893 C CA . ASN D 1 14 ? 28.066 -9.210 57.477 1.00 37.11 5 ASN D CA 1
ATOM 4894 C C . ASN D 1 14 ? 27.002 -9.905 56.598 1.00 38.99 5 ASN D C 1
ATOM 4895 O O . ASN D 1 14 ? 27.080 -11.105 56.346 1.00 40.18 5 ASN D O 1
ATOM 4900 N N . LEU D 1 15 ? 26.031 -9.134 56.117 1.00 37.27 6 LEU D N 1
ATOM 4901 C CA . LEU D 1 15 ? 24.964 -9.659 55.283 1.00 35.32 6 LEU D CA 1
ATOM 4902 C C . LEU D 1 15 ? 25.531 -10.182 54.001 1.00 36.70 6 LEU D C 1
ATOM 4903 O O . LEU D 1 15 ? 25.204 -11.321 53.619 1.00 34.09 6 LEU D O 1
ATOM 4908 N N . MET D 1 16 ? 26.375 -9.375 53.351 1.00 38.29 7 MET D N 1
ATOM 4909 C CA . MET D 1 16 ? 27.072 -9.828 52.143 1.00 43.58 7 MET D CA 1
ATOM 4910 C C . MET D 1 16 ? 27.893 -11.098 52.349 1.00 44.23 7 MET D C 1
ATOM 4911 O O . MET D 1 16 ? 27.920 -11.967 51.477 1.00 51.27 7 MET D O 1
ATOM 4916 N N . ARG D 1 17 ? 28.531 -11.240 53.505 1.00 42.56 8 ARG D N 1
ATOM 4917 C CA . ARG D 1 17 ? 29.323 -12.452 53.743 1.00 43.97 8 ARG D CA 1
ATOM 4918 C C . ARG D 1 17 ? 28.396 -13.673 53.942 1.00 44.64 8 ARG D C 1
ATOM 4919 O O . ARG D 1 17 ? 28.649 -14.763 53.424 1.00 43.96 8 ARG D O 1
ATOM 4927 N N . LEU D 1 18 ? 27.321 -13.470 54.702 1.00 41.23 9 LEU D N 1
ATOM 4928 C CA . LEU D 1 18 ? 26.350 -14.510 54.965 1.00 37.59 9 LEU D CA 1
ATOM 4929 C C . LEU D 1 18 ? 25.763 -15.073 53.658 1.00 38.40 9 LEU D C 1
ATOM 4930 O O . LEU D 1 18 ? 25.810 -16.282 53.401 1.00 39.93 9 LEU D O 1
ATOM 4935 N N . LYS D 1 19 ? 25.257 -14.179 52.829 1.00 38.31 10 LYS D N 1
ATOM 4936 C CA . LYS D 1 19 ? 24.717 -14.526 51.530 1.00 40.73 10 LYS D CA 1
ATOM 4937 C C . LYS D 1 19 ? 25.732 -15.236 50.667 1.00 43.79 10 LYS D C 1
ATOM 4938 O O . LYS D 1 19 ? 25.430 -16.288 50.105 1.00 51.61 10 LYS D O 1
ATOM 4944 N N . SER D 1 20 ? 26.932 -14.662 50.570 1.00 47.26 11 SER D N 1
ATOM 4945 C CA . SER D 1 20 ? 28.000 -15.226 49.768 1.00 44.03 11 SER D CA 1
ATOM 4946 C C . SER D 1 20 ? 28.334 -16.649 50.242 1.00 47.11 11 SER D C 1
ATOM 4947 O O . SER D 1 20 ? 28.499 -17.554 49.424 1.00 50.19 11 SER D O 1
ATOM 4950 N N . ASP D 1 21 ? 28.411 -16.847 51.554 1.00 43.59 12 ASP D N 1
ATOM 4951 C CA . ASP D 1 21 ? 28.685 -18.169 52.110 1.00 46.03 12 ASP D CA 1
ATOM 4952 C C . ASP D 1 21 ? 27.500 -19.128 51.921 1.00 48.37 12 ASP D C 1
ATOM 4953 O O . ASP D 1 21 ? 27.691 -20.313 51.719 1.00 50.60 12 ASP D O 1
ATOM 4958 N N . LEU D 1 22 ? 26.272 -18.628 51.998 1.00 48.85 13 LEU D N 1
ATOM 4959 C CA . LEU D 1 22 ? 25.132 -19.515 51.807 1.00 46.32 13 LEU D CA 1
ATOM 4960 C C . LEU D 1 22 ? 24.970 -19.937 50.357 1.00 48.82 13 LEU D C 1
ATOM 4961 O O . LEU D 1 22 ? 24.570 -21.059 50.101 1.00 51.98 13 LEU D O 1
ATOM 4966 N N . PHE D 1 23 ? 25.260 -19.050 49.409 1.00 54.43 14 PHE D N 1
ATOM 4967 C CA . PHE D 1 23 ? 25.058 -19.403 47.999 1.00 63.28 14 PHE D CA 1
ATOM 4968 C C . PHE D 1 23 ? 26.304 -20.047 47.381 1.00 68.96 14 PHE D C 1
ATOM 4969 O O . PHE D 1 23 ? 26.716 -19.649 46.289 1.00 74.04 14 PHE D O 1
ATOM 4977 N N . ASN D 1 24 ? 26.872 -21.030 48.113 1.00 71.57 15 ASN D N 1
ATOM 4978 C CA . ASN D 1 24 ? 28.075 -21.832 47.756 1.00 69.44 15 ASN D CA 1
ATOM 4979 C C . ASN D 1 24 ? 28.035 -23.256 48.312 1.00 67.99 15 ASN D C 1
ATOM 4980 O O . ASN D 1 24 ? 28.100 -23.453 49.535 1.00 66.34 15 ASN D O 1
ATOM 4985 N N . TYR D 1 29 ? 21.727 -27.439 46.510 1.00 39.59 20 TYR D N 1
ATOM 4986 C CA . TYR D 1 29 ? 20.363 -27.958 46.787 1.00 39.39 20 TYR D CA 1
ATOM 4987 C C . TYR D 1 29 ? 19.565 -28.154 45.496 1.00 40.85 20 TYR D C 1
ATOM 4988 O O . TYR D 1 29 ? 19.266 -27.192 44.812 1.00 41.03 20 TYR D O 1
ATOM 4997 N N . PRO D 1 30 ? 19.228 -29.414 45.167 1.00 37.52 21 PRO D N 1
ATOM 4998 C CA . PRO D 1 30 ? 18.571 -29.794 43.922 1.00 34.26 21 PRO D CA 1
ATOM 4999 C C . PRO D 1 30 ? 17.057 -30.034 44.026 1.00 30.86 21 PRO D C 1
ATOM 5000 O O . PRO D 1 30 ? 16.519 -30.688 43.169 1.00 31.06 21 PRO D O 1
ATOM 5004 N N . GLY D 1 31 ? 16.396 -29.526 45.065 1.00 29.50 22 GLY D N 1
ATOM 5005 C CA . GLY D 1 31 ? 15.006 -29.847 45.361 1.00 25.42 22 GLY D CA 1
ATOM 5006 C C . GLY D 1 31 ? 14.919 -31.119 46.198 1.00 24.22 22 GLY D C 1
ATOM 5007 O O . GLY D 1 31 ? 15.920 -31.859 46.324 1.00 23.64 22 GLY D O 1
ATOM 5008 N N . PRO D 1 32 ? 13.734 -31.394 46.766 1.00 21.89 23 PRO D N 1
ATOM 5009 C CA . PRO D 1 32 ? 13.493 -32.537 47.640 1.00 24.12 23 PRO D CA 1
ATOM 5010 C C . PRO D 1 32 ? 13.568 -33.851 46.890 1.00 27.37 23 PRO D C 1
ATOM 5011 O O . PRO D 1 32 ? 13.361 -33.858 45.672 1.00 29.01 23 PRO D O 1
ATOM 5015 N N . THR D 1 33 ? 13.903 -34.935 47.610 1.00 29.55 24 THR D N 1
ATOM 5016 C CA . THR D 1 33 ? 13.888 -36.319 47.072 1.00 30.72 24 THR D CA 1
ATOM 5017 C C . THR D 1 33 ? 13.262 -37.304 48.058 1.00 33.26 24 THR D C 1
ATOM 5018 O O . THR D 1 33 ? 12.998 -36.955 49.227 1.00 31.84 24 THR D O 1
ATOM 5022 N N . LYS D 1 34 ? 12.978 -38.529 47.610 1.00 35.91 25 LYS D N 1
ATOM 5023 C CA . LYS D 1 34 ? 12.397 -39.564 48.523 1.00 38.26 25 LYS D CA 1
ATOM 5024 C C . LYS D 1 34 ? 13.304 -39.798 49.764 1.00 36.70 25 LYS D C 1
ATOM 5025 O O . LYS D 1 34 ? 12.818 -40.057 50.856 1.00 34.94 25 LYS D O 1
ATOM 5031 N N . ASP D 1 35 ? 14.619 -39.676 49.583 1.00 37.27 26 ASP D N 1
ATOM 5032 C CA . ASP D 1 35 ? 15.555 -39.813 50.681 1.00 37.19 26 ASP D CA 1
ATOM 5033 C C . ASP D 1 35 ? 15.845 -38.514 51.385 1.00 38.43 26 ASP D C 1
ATOM 5034 O O . ASP D 1 35 ? 16.575 -38.504 52.366 1.00 39.84 26 ASP D O 1
ATOM 5039 N N . ASP D 1 36 ? 15.282 -37.411 50.888 1.00 35.15 27 ASP D N 1
ATOM 5040 C CA . ASP D 1 36 ? 15.424 -36.123 51.532 1.00 32.91 27 ASP D CA 1
ATOM 5041 C C . ASP D 1 36 ? 14.112 -35.301 51.434 1.00 32.73 27 ASP D C 1
ATOM 5042 O O . ASP D 1 36 ? 14.081 -34.235 50.812 1.00 31.77 27 ASP D O 1
ATOM 5047 N N . PRO D 1 37 ? 13.023 -35.809 52.029 1.00 29.69 28 PRO D N 1
ATOM 5048 C CA . PRO D 1 37 ? 11.735 -35.149 51.815 1.00 29.76 28 PRO D CA 1
ATOM 5049 C C . PRO D 1 37 ? 11.645 -33.767 52.431 1.00 30.78 28 PRO D C 1
ATOM 5050 O O . PRO D 1 37 ? 12.310 -33.503 53.428 1.00 31.79 28 PRO D O 1
ATOM 5054 N N . LEU D 1 38 ? 10.800 -32.899 51.859 1.00 27.98 29 LEU D N 1
ATOM 5055 C CA . LEU D 1 38 ? 10.611 -31.549 52.344 1.00 22.44 29 LEU D CA 1
ATOM 5056 C C . LEU D 1 38 ? 9.176 -31.373 52.836 1.00 23.09 29 LEU D C 1
ATOM 5057 O O . LEU D 1 38 ? 8.231 -31.745 52.159 1.00 22.22 29 LEU D O 1
ATOM 5062 N N . THR D 1 39 ? 9.025 -30.836 54.040 1.00 21.14 30 THR D N 1
ATOM 5063 C CA . THR D 1 39 ? 7.765 -30.441 54.543 1.00 21.34 30 THR D CA 1
ATOM 5064 C C . THR D 1 39 ? 7.490 -28.992 54.078 1.00 22.23 30 THR D C 1
ATOM 5065 O O . THR D 1 39 ? 8.284 -28.064 54.354 1.00 21.36 30 THR D O 1
ATOM 5069 N N . VAL D 1 40 ? 6.339 -28.789 53.441 1.00 19.62 31 VAL D N 1
ATOM 5070 C CA . VAL D 1 40 ? 5.979 -27.451 53.019 1.00 19.09 31 VAL D CA 1
ATOM 5071 C C . VAL D 1 40 ? 4.647 -27.094 53.663 1.00 20.20 31 VAL D C 1
ATOM 5072 O O . VAL D 1 40 ? 3.651 -27.856 53.520 1.00 19.62 31 VAL D O 1
ATOM 5076 N N . THR D 1 41 ? 4.624 -25.957 54.388 1.00 18.24 32 THR D N 1
ATOM 5077 C CA . THR D 1 41 ? 3.398 -25.547 55.069 1.00 18.19 32 THR D CA 1
ATOM 5078 C C . THR D 1 41 ? 2.755 -24.442 54.246 1.00 18.61 32 THR D C 1
ATOM 5079 O O . THR D 1 41 ? 3.388 -23.440 53.901 1.00 17.82 32 THR D O 1
ATOM 5083 N N . LEU D 1 42 ? 1.484 -24.633 53.970 1.00 17.43 33 LEU D N 1
ATOM 5084 C CA . LEU D 1 42 ? 0.764 -23.781 53.061 1.00 17.96 33 LEU D CA 1
ATOM 5085 C C . LEU D 1 42 ? -0.412 -23.205 53.799 1.00 18.24 33 LEU D C 1
ATOM 5086 O O . LEU D 1 42 ? -1.098 -23.943 54.544 1.00 17.25 33 LEU D O 1
ATOM 5091 N N . GLY D 1 43 ? -0.651 -21.896 53.604 1.00 17.23 34 GLY D N 1
ATOM 5092 C CA . GLY D 1 43 ? -1.861 -21.268 54.166 1.00 16.76 34 GLY D CA 1
ATOM 5093 C C . GLY D 1 43 ? -2.337 -20.144 53.267 1.00 17.96 34 GLY D C 1
ATOM 5094 O O . GLY D 1 43 ? -1.521 -19.530 52.544 1.00 19.35 34 GLY D O 1
ATOM 5095 N N . PHE D 1 44 ? -3.619 -19.812 53.339 1.00 16.63 35 PHE D N 1
ATOM 5096 C CA . PHE D 1 44 ? -4.149 -18.713 52.561 1.00 17.46 35 PHE D CA 1
ATOM 5097 C C . PHE D 1 44 ? -4.704 -17.582 53.381 1.00 18.22 35 PHE D C 1
ATOM 5098 O O . PHE D 1 44 ? -5.354 -17.784 54.388 1.00 18.72 35 PHE D O 1
ATOM 5106 N N . THR D 1 45 ? -4.485 -16.373 52.904 1.00 20.23 36 THR D N 1
ATOM 5107 C CA . THR D 1 45 ? -5.130 -15.170 53.431 1.00 21.60 36 THR D CA 1
ATOM 5108 C C . THR D 1 45 ? -5.990 -14.576 52.312 1.00 23.09 36 THR D C 1
ATOM 5109 O O . THR D 1 45 ? -5.437 -13.997 51.349 1.00 23.51 36 THR D O 1
ATOM 5113 N N . LEU D 1 46 ? -7.314 -14.759 52.425 1.00 20.67 37 LEU D N 1
ATOM 5114 C CA . LEU D 1 46 ? -8.266 -14.337 51.382 1.00 22.47 37 LEU D CA 1
ATOM 5115 C C . LEU D 1 46 ? -8.574 -12.840 51.468 1.00 24.29 37 LEU D C 1
ATOM 5116 O O . LEU D 1 46 ? -9.142 -12.377 52.461 1.00 25.09 37 LEU D O 1
ATOM 5121 N N . GLN D 1 47 ? -8.189 -12.073 50.451 1.00 25.95 38 GLN D N 1
ATOM 5122 C CA . GLN D 1 47 ? -8.497 -10.625 50.458 1.00 26.73 38 GLN D CA 1
ATOM 5123 C C . GLN D 1 47 ? -9.825 -10.271 49.819 1.00 27.56 38 GLN D C 1
ATOM 5124 O O . GLN D 1 47 ? -10.537 -9.403 50.328 1.00 28.74 38 GLN D O 1
ATOM 5130 N N . ASP D 1 48 ? -10.193 -10.954 48.728 1.00 24.91 39 ASP D N 1
ATOM 5131 C CA . ASP D 1 48 ? -11.333 -10.530 47.965 1.00 22.58 39 ASP D CA 1
ATOM 5132 C C . ASP D 1 48 ? -11.769 -11.578 46.972 1.00 23.05 39 ASP D C 1
ATOM 5133 O O . ASP D 1 48 ? -10.945 -12.210 46.298 1.00 25.94 39 ASP D O 1
ATOM 5138 N N . ILE D 1 49 ? -13.071 -11.742 46.852 1.00 21.25 40 ILE D N 1
ATOM 5139 C CA . ILE D 1 49 ? -13.621 -12.441 45.724 1.00 22.59 40 ILE D CA 1
ATOM 5140 C C . ILE D 1 49 ? -14.072 -11.299 44.816 1.00 23.90 40 ILE D C 1
ATOM 5141 O O . ILE D 1 49 ? -15.049 -10.572 45.135 1.00 22.27 40 ILE D O 1
ATOM 5146 N N . VAL D 1 50 ? -13.350 -11.121 43.708 1.00 22.75 41 VAL D N 1
ATOM 5147 C CA . VAL D 1 50 ? -13.514 -9.925 42.882 1.00 22.85 41 VAL D CA 1
ATOM 5148 C C . VAL D 1 50 ? -14.730 -10.124 41.998 1.00 23.69 41 VAL D C 1
ATOM 5149 O O . VAL D 1 50 ? -15.549 -9.207 41.841 1.00 25.83 41 VAL D O 1
ATOM 5153 N N . LYS D 1 51 ? -14.873 -11.325 41.467 1.00 22.85 42 LYS D N 1
ATOM 5154 C CA . LYS D 1 51 ? -15.806 -11.582 40.385 1.00 24.31 42 LYS D CA 1
ATOM 5155 C C . LYS D 1 51 ? -16.244 -13.030 40.339 1.00 23.37 42 LYS D C 1
ATOM 5156 O O . LYS D 1 51 ? -15.422 -13.934 40.494 1.00 23.26 42 LYS D O 1
ATOM 5162 N N . ALA D 1 52 ? -17.526 -13.241 40.088 1.00 22.55 43 ALA D N 1
ATOM 5163 C CA . ALA D 1 52 ? -18.049 -14.560 39.828 1.00 25.72 43 ALA D CA 1
ATOM 5164 C C . ALA D 1 52 ? -18.815 -14.494 38.495 1.00 28.05 43 ALA D C 1
ATOM 5165 O O . ALA D 1 52 ? -19.835 -13.800 38.390 1.00 28.64 43 ALA D O 1
ATOM 5167 N N . ASP D 1 53 ? -18.297 -15.185 37.475 1.00 27.56 44 ASP D N 1
ATOM 5168 C CA . ASP D 1 53 ? -18.888 -15.166 36.128 1.00 26.74 44 ASP D CA 1
ATOM 5169 C C . ASP D 1 53 ? -19.758 -16.436 35.927 1.00 28.55 44 ASP D C 1
ATOM 5170 O O . ASP D 1 53 ? -19.246 -17.572 35.804 1.00 25.88 44 ASP D O 1
ATOM 5175 N N . SER D 1 54 ? -21.074 -16.235 35.905 1.00 28.75 45 SER D N 1
ATOM 5176 C CA . SER D 1 54 ? -22.018 -17.346 35.755 1.00 30.42 45 SER D CA 1
ATOM 5177 C C . SER D 1 54 ? -22.174 -17.764 34.310 1.00 30.87 45 SER D C 1
ATOM 5178 O O . SER D 1 54 ? -22.800 -18.810 34.035 1.00 31.59 45 SER D O 1
ATOM 5181 N N . SER D 1 55 ? -21.577 -16.996 33.388 1.00 28.28 46 SER D N 1
ATOM 5182 C CA . SER D 1 55 ? -21.644 -17.363 31.970 1.00 30.52 46 SER D CA 1
ATOM 5183 C C . SER D 1 55 ? -20.545 -18.373 31.576 1.00 31.25 46 SER D C 1
ATOM 5184 O O . SER D 1 55 ? -20.662 -19.048 30.554 1.00 35.01 46 SER D O 1
ATOM 5187 N N . THR D 1 56 ? -19.483 -18.466 32.377 1.00 26.19 47 THR D N 1
ATOM 5188 C CA . THR D 1 56 ? -18.371 -19.356 32.058 1.00 24.53 47 THR D CA 1
ATOM 5189 C C . THR D 1 56 ? -18.008 -20.236 33.256 1.00 25.04 47 THR D C 1
ATOM 5190 O O . THR D 1 56 ? -17.121 -21.097 33.140 1.00 25.25 47 THR D O 1
ATOM 5194 N N . ASN D 1 57 ? -18.682 -20.004 34.388 1.00 24.42 48 ASN D N 1
ATOM 5195 C CA . ASN D 1 57 ? -18.355 -20.689 35.634 1.00 24.95 48 ASN D CA 1
ATOM 5196 C C . ASN D 1 57 ? -16.867 -20.579 36.072 1.00 24.42 48 ASN D C 1
ATOM 5197 O O . ASN D 1 57 ? -16.190 -21.588 36.348 1.00 23.02 48 ASN D O 1
ATOM 5202 N N . GLU D 1 58 ? -16.397 -19.335 36.113 1.00 23.59 49 GLU D N 1
ATOM 5203 C CA . GLU D 1 58 ? -15.096 -18.954 36.658 1.00 23.19 49 GLU D CA 1
ATOM 5204 C C . GLU D 1 58 ? -15.273 -17.942 37.752 1.00 21.58 49 GLU D C 1
ATOM 5205 O O . GLU D 1 58 ? -16.152 -17.083 37.689 1.00 24.47 49 GLU D O 1
ATOM 5211 N N . VAL D 1 59 ? -14.441 -18.054 38.770 1.00 20.60 50 VAL D N 1
ATOM 5212 C CA . VAL D 1 59 ? -14.440 -17.101 39.880 1.00 21.13 50 VAL D CA 1
ATOM 5213 C C . VAL D 1 59 ? -13.021 -16.591 40.088 1.00 20.88 50 VAL D C 1
ATOM 5214 O O . VAL D 1 59 ? -12.071 -17.385 39.980 1.00 23.74 50 VAL D O 1
ATOM 5218 N N . ASP D 1 60 ? -12.876 -15.300 40.370 1.00 20.34 51 ASP D N 1
ATOM 5219 C CA . ASP D 1 60 ? -11.546 -14.674 40.557 1.00 20.21 51 ASP D CA 1
ATOM 5220 C C . ASP D 1 60 ? -11.337 -14.322 42.030 1.00 20.81 51 ASP D C 1
ATOM 5221 O O . ASP D 1 60 ? -12.130 -13.552 42.599 1.00 20.97 51 ASP D O 1
ATOM 5226 N N . LEU D 1 61 ? -10.267 -14.852 42.633 1.00 20.64 52 LEU D N 1
ATOM 5227 C CA . LEU D 1 61 ? -9.891 -14.518 44.039 1.00 20.86 52 LEU D CA 1
ATOM 5228 C C . LEU D 1 61 ? -8.563 -13.795 44.080 1.00 19.32 52 LEU D C 1
ATOM 5229 O O . LEU D 1 61 ? -7.697 -14.026 43.239 1.00 17.74 52 LEU D O 1
ATOM 5234 N N . VAL D 1 62 ? -8.432 -12.920 45.077 1.00 17.71 53 VAL D N 1
ATOM 5235 C CA . VAL D 1 62 ? -7.196 -12.262 45.396 1.00 16.43 53 VAL D CA 1
ATOM 5236 C C . VAL D 1 62 ? -6.835 -12.741 46.780 1.00 16.58 53 VAL D C 1
ATOM 5237 O O . VAL D 1 62 ? -7.645 -12.641 47.741 1.00 17.31 53 VAL D O 1
ATOM 5241 N N . TYR D 1 63 ? -5.630 -13.283 46.895 1.00 16.11 54 TYR D N 1
ATOM 5242 C CA . TYR D 1 63 ? -5.212 -13.897 48.143 1.00 17.38 54 TYR D CA 1
ATOM 5243 C C . TYR D 1 63 ? -3.711 -13.794 48.342 1.00 18.13 54 TYR D C 1
ATOM 5244 O O . TYR D 1 63 ? -2.962 -13.601 47.373 1.00 16.44 54 TYR D O 1
ATOM 5253 N N . TYR D 1 64 ? -3.281 -13.942 49.588 1.00 17.62 55 TYR D N 1
ATOM 5254 C CA . TYR D 1 64 ? -1.892 -14.208 49.851 1.00 19.00 55 TYR D CA 1
ATOM 5255 C C . TYR D 1 64 ? -1.732 -15.725 50.023 1.00 18.67 55 TYR D C 1
ATOM 5256 O O . TYR D 1 64 ? -2.486 -16.366 50.735 1.00 18.79 55 TYR D O 1
ATOM 5265 N N . GLU D 1 65 ? -0.733 -16.280 49.373 1.00 19.39 56 GLU D N 1
ATOM 5266 C CA . GLU D 1 65 ? -0.402 -17.682 49.480 1.00 21.14 56 GLU D CA 1
ATOM 5267 C C . GLU D 1 65 ? 0.858 -17.770 50.345 1.00 22.53 56 GLU D C 1
ATOM 5268 O O . GLU D 1 65 ? 1.956 -17.455 49.874 1.00 24.67 56 GLU D O 1
ATOM 5274 N N . GLN D 1 66 ? 0.711 -18.194 51.597 1.00 23.59 57 GLN D N 1
ATOM 5275 C CA . GLN D 1 66 ? 1.873 -18.279 52.526 1.00 25.90 57 GLN D CA 1
ATOM 5276 C C . GLN D 1 66 ? 2.551 -19.661 52.443 1.00 22.76 57 GLN D C 1
ATOM 5277 O O . GLN D 1 66 ? 1.896 -20.704 52.585 1.00 20.43 57 GLN D O 1
ATOM 5283 N N . GLN D 1 67 ? 3.851 -19.649 52.235 1.00 21.91 58 GLN D N 1
ATOM 5284 C CA . GLN D 1 67 ? 4.627 -20.877 52.081 1.00 22.91 58 GLN D CA 1
ATOM 5285 C C . GLN D 1 67 ? 5.817 -20.868 52.992 1.00 22.46 58 GLN D C 1
ATOM 5286 O O . GLN D 1 67 ? 6.564 -19.885 53.019 1.00 26.34 58 GLN D O 1
ATOM 5292 N N . ARG D 1 68 ? 6.009 -21.960 53.731 1.00 20.78 59 ARG D N 1
ATOM 5293 C CA . ARG D 1 68 ? 7.117 -22.065 54.652 1.00 21.57 59 ARG D CA 1
ATOM 5294 C C . ARG D 1 68 ? 7.737 -23.439 54.475 1.00 22.18 59 ARG D C 1
ATOM 5295 O O . ARG D 1 68 ? 7.020 -24.448 54.475 1.00 25.19 59 ARG D O 1
ATOM 5303 N N . TRP D 1 69 ? 9.051 -23.472 54.345 1.00 19.79 60 TRP D N 1
ATOM 5304 C CA . TRP D 1 69 ? 9.799 -24.723 54.368 1.00 21.48 60 TRP D CA 1
ATOM 5305 C C . TRP D 1 69 ? 11.108 -24.482 55.045 1.00 22.40 60 TRP D C 1
ATOM 5306 O O . TRP D 1 69 ? 11.483 -23.322 55.304 1.00 22.96 60 TRP D O 1
ATOM 5317 N N . LYS D 1 70 ? 11.837 -25.559 55.293 1.00 22.45 61 LYS D N 1
ATOM 5318 C CA . LYS D 1 70 ? 13.062 -25.469 56.043 1.00 25.47 61 LYS D CA 1
ATOM 5319 C C . LYS D 1 70 ? 14.175 -26.277 55.399 1.00 25.11 61 LYS D C 1
ATOM 5320 O O . LYS D 1 70 ? 13.947 -27.382 55.015 1.00 24.76 61 LYS D O 1
ATOM 5326 N N . LEU D 1 71 ? 15.362 -25.688 55.262 1.00 26.75 62 LEU D N 1
ATOM 5327 C CA . LEU D 1 71 ? 16.543 -26.338 54.634 1.00 27.31 62 LEU D CA 1
ATOM 5328 C C . LEU D 1 71 ? 17.813 -26.230 55.519 1.00 30.50 62 LEU D C 1
ATOM 5329 O O . LEU D 1 71 ? 18.214 -25.130 55.973 1.00 34.09 62 LEU D O 1
ATOM 5334 N N . ASN D 1 72 ? 18.429 -27.374 55.768 1.00 32.69 63 ASN D N 1
ATOM 5335 C CA . ASN D 1 72 ? 19.683 -27.451 56.489 1.00 35.76 63 ASN D CA 1
ATOM 5336 C C . ASN D 1 72 ? 20.796 -26.667 55.834 1.00 33.55 63 ASN D C 1
ATOM 5337 O O . ASN D 1 72 ? 21.570 -26.015 56.544 1.00 34.40 63 ASN D O 1
ATOM 5342 N N . SER D 1 73 ? 20.833 -26.652 54.501 1.00 30.46 64 SER D N 1
ATOM 5343 C CA . SER D 1 73 ? 21.793 -25.784 53.772 1.00 30.32 64 SER D CA 1
ATOM 5344 C C . SER D 1 73 ? 21.539 -24.258 53.899 1.00 32.35 64 SER D C 1
ATOM 5345 O O . SER D 1 73 ? 22.239 -23.467 53.288 1.00 32.96 64 SER D O 1
ATOM 5348 N N . LEU D 1 74 ? 20.515 -23.833 54.646 1.00 33.95 65 LEU D N 1
ATOM 5349 C CA . LEU D 1 74 ? 20.331 -22.408 54.880 1.00 32.71 65 LEU D CA 1
ATOM 5350 C C . LEU D 1 74 ? 20.427 -22.088 56.373 1.00 33.86 65 LEU D C 1
ATOM 5351 O O . LEU D 1 74 ? 19.940 -21.063 56.828 1.00 37.69 65 LEU D O 1
ATOM 5356 N N . MET D 1 75 ? 21.020 -22.984 57.146 1.00 34.56 66 MET D N 1
ATOM 5357 C CA . MET D 1 75 ? 21.267 -22.727 58.568 1.00 38.28 66 MET D CA 1
ATOM 5358 C C . MET D 1 75 ? 22.544 -21.906 58.773 1.00 39.00 66 MET D C 1
ATOM 5359 O O . MET D 1 75 ? 23.497 -22.048 57.979 1.00 39.36 66 MET D O 1
ATOM 5364 N N . TRP D 1 76 ? 22.564 -21.033 59.788 1.00 33.40 67 TRP D N 1
ATOM 5365 C CA . TRP D 1 76 ? 23.821 -20.345 60.162 1.00 36.20 67 TRP D CA 1
ATOM 5366 C C . TRP D 1 76 ? 23.799 -19.950 61.598 1.00 38.63 67 TRP D C 1
ATOM 5367 O O . TRP D 1 76 ? 22.707 -19.885 62.227 1.00 39.96 67 TRP D O 1
ATOM 5378 N N . ASP D 1 77 ? 25.005 -19.727 62.144 1.00 40.21 68 ASP D N 1
ATOM 5379 C CA . ASP D 1 77 ? 25.168 -19.190 63.495 1.00 37.82 68 ASP D CA 1
ATOM 5380 C C . ASP D 1 77 ? 25.108 -17.679 63.449 1.00 36.35 68 ASP D C 1
ATOM 5381 O O . ASP D 1 77 ? 26.034 -17.060 62.906 1.00 36.44 68 ASP D O 1
ATOM 5386 N N . PRO D 1 78 ? 24.039 -17.071 64.019 1.00 35.55 69 PRO D N 1
ATOM 5387 C CA . PRO D 1 78 ? 23.949 -15.584 64.005 1.00 39.11 69 PRO D CA 1
ATOM 5388 C C . PRO D 1 78 ? 25.221 -14.897 64.544 1.00 49.77 69 PRO D C 1
ATOM 5389 O O . PRO D 1 78 ? 25.682 -13.867 63.982 1.00 55.27 69 PRO D O 1
ATOM 5393 N N . ASN D 1 79 ? 25.799 -15.493 65.592 1.00 55.24 70 ASN D N 1
ATOM 5394 C CA . ASN D 1 79 ? 27.076 -15.051 66.194 1.00 53.21 70 ASN D CA 1
ATOM 5395 C C . ASN D 1 79 ? 28.225 -14.945 65.229 1.00 47.52 70 ASN D C 1
ATOM 5396 O O . ASN D 1 79 ? 29.106 -14.128 65.400 1.00 52.34 70 ASN D O 1
ATOM 5401 N N . GLU D 1 80 ? 28.227 -15.775 64.211 1.00 47.62 71 GLU D N 1
ATOM 5402 C CA . GLU D 1 80 ? 29.302 -15.721 63.250 1.00 46.35 71 GLU D CA 1
ATOM 5403 C C . GLU D 1 80 ? 29.053 -14.575 62.284 1.00 44.09 71 GLU D C 1
ATOM 5404 O O . GLU D 1 80 ? 29.868 -14.304 61.410 1.00 45.51 71 GLU D O 1
ATOM 5410 N N . TYR D 1 81 ? 27.921 -13.887 62.432 1.00 42.99 72 TYR D N 1
ATOM 5411 C CA . TYR D 1 81 ? 27.525 -12.910 61.420 1.00 42.60 72 TYR D CA 1
ATOM 5412 C C . TYR D 1 81 ? 26.871 -11.660 62.008 1.00 48.14 72 TYR D C 1
ATOM 5413 O O . TYR D 1 81 ? 25.811 -11.179 61.536 1.00 43.47 72 TYR D O 1
ATOM 5422 N N . GLY D 1 82 ? 27.507 -11.135 63.051 1.00 45.53 73 GLY D N 1
ATOM 5423 C CA . GLY D 1 82 ? 27.055 -9.917 63.688 1.00 38.92 73 GLY D CA 1
ATOM 5424 C C . GLY D 1 82 ? 25.623 -10.025 64.133 1.00 40.74 73 GLY D C 1
ATOM 5425 O O . GLY D 1 82 ? 24.901 -9.026 64.103 1.00 37.35 73 GLY D O 1
ATOM 5426 N N . ASN D 1 83 ? 25.211 -11.229 64.554 1.00 44.59 74 ASN D N 1
ATOM 5427 C CA . ASN D 1 83 ? 23.826 -11.488 65.062 1.00 49.65 74 ASN D CA 1
ATOM 5428 C C . ASN D 1 83 ? 22.711 -11.193 64.042 1.00 39.80 74 ASN D C 1
ATOM 5429 O O . ASN D 1 83 ? 21.631 -10.753 64.400 1.00 35.90 74 ASN D O 1
ATOM 5434 N N . ILE D 1 84 ? 22.986 -11.457 62.774 1.00 35.75 75 ILE D N 1
ATOM 5435 C CA . ILE D 1 84 ? 21.923 -11.503 61.784 1.00 35.10 75 ILE D CA 1
ATOM 5436 C C . ILE D 1 84 ? 21.080 -12.793 61.995 1.00 31.93 75 ILE D C 1
ATOM 5437 O O . ILE D 1 84 ? 21.579 -13.894 61.868 1.00 29.01 75 ILE D O 1
ATOM 5442 N N . THR D 1 85 ? 19.817 -12.613 62.367 1.00 27.49 76 THR D N 1
ATOM 5443 C CA . THR D 1 85 ? 18.885 -13.701 62.552 1.00 30.95 76 THR D CA 1
ATOM 5444 C C . THR D 1 85 ? 18.112 -14.087 61.237 1.00 33.13 76 THR D C 1
ATOM 5445 O O . THR D 1 85 ? 17.539 -15.217 61.143 1.00 35.63 76 THR D O 1
ATOM 5449 N N . ASP D 1 86 ? 18.070 -13.169 60.261 1.00 29.04 77 ASP D N 1
ATOM 5450 C CA . ASP D 1 86 ? 17.262 -13.352 59.037 1.00 33.05 77 ASP D CA 1
ATOM 5451 C C . ASP D 1 86 ? 17.662 -12.378 57.949 1.00 32.98 77 ASP D C 1
ATOM 5452 O O . ASP D 1 86 ? 18.169 -11.290 58.251 1.00 33.19 77 ASP D O 1
ATOM 5457 N N . PHE D 1 87 ? 17.431 -12.745 56.683 1.00 27.77 78 PHE D N 1
ATOM 5458 C CA . PHE D 1 87 ? 17.589 -11.764 55.609 1.00 26.00 78 PHE D CA 1
ATOM 5459 C C . PHE D 1 87 ? 16.509 -11.924 54.558 1.00 26.86 78 PHE D C 1
ATOM 5460 O O . PHE D 1 87 ? 15.878 -12.980 54.481 1.00 25.29 78 PHE D O 1
ATOM 5468 N N . ARG D 1 88 ? 16.336 -10.879 53.738 1.00 26.82 79 ARG D N 1
ATOM 5469 C CA . ARG D 1 88 ? 15.379 -10.863 52.648 1.00 23.46 79 ARG D CA 1
ATOM 5470 C C . ARG D 1 88 ? 16.124 -11.166 51.399 1.00 24.23 79 ARG D C 1
ATOM 5471 O O . ARG D 1 88 ? 17.254 -10.731 51.253 1.00 24.36 79 ARG D O 1
ATOM 5479 N N . THR D 1 89 ? 15.487 -11.900 50.475 1.00 23.02 80 THR D N 1
ATOM 5480 C CA . THR D 1 89 ? 16.124 -12.214 49.197 1.00 23.30 80 THR D CA 1
ATOM 5481 C C . THR D 1 89 ? 15.091 -12.551 48.129 1.00 22.57 80 THR D C 1
ATOM 5482 O O . THR D 1 89 ? 14.002 -13.113 48.423 1.00 20.75 80 THR D O 1
ATOM 5486 N N . SER D 1 90 ? 15.423 -12.172 46.896 1.00 22.29 81 SER D N 1
ATOM 5487 C CA . SER D 1 90 ? 14.542 -12.409 45.748 1.00 23.13 81 SER D CA 1
ATOM 5488 C C . SER D 1 90 ? 14.253 -13.920 45.633 1.00 23.52 81 SER D C 1
ATOM 5489 O O . SER D 1 90 ? 15.190 -14.762 45.659 1.00 24.06 81 SER D O 1
ATOM 5492 N N . ALA D 1 91 ? 12.966 -14.249 45.508 1.00 21.96 82 ALA D N 1
ATOM 5493 C CA . ALA D 1 91 ? 12.526 -15.636 45.447 1.00 23.43 82 ALA D CA 1
ATOM 5494 C C . ALA D 1 91 ? 13.154 -16.401 44.270 1.00 24.67 82 ALA D C 1
ATOM 5495 O O . ALA D 1 91 ? 13.269 -17.618 44.321 1.00 25.78 82 ALA D O 1
ATOM 5497 N N . ALA D 1 92 ? 13.562 -15.672 43.244 1.00 25.31 83 ALA D N 1
ATOM 5498 C CA . ALA D 1 92 ? 14.226 -16.235 42.070 1.00 31.41 83 ALA D CA 1
ATOM 5499 C C . ALA D 1 92 ? 15.664 -16.751 42.373 1.00 33.60 83 ALA D C 1
ATOM 5500 O O . ALA D 1 92 ? 16.191 -17.490 41.595 1.00 40.41 83 ALA D O 1
ATOM 5502 N N . ASP D 1 93 ? 16.269 -16.362 43.493 1.00 35.64 84 ASP D N 1
ATOM 5503 C CA . ASP D 1 93 ? 17.666 -16.712 43.811 1.00 37.34 84 ASP D CA 1
ATOM 5504 C C . ASP D 1 93 ? 17.786 -18.058 44.533 1.00 36.27 84 ASP D C 1
ATOM 5505 O O . ASP D 1 93 ? 18.881 -18.528 44.798 1.00 38.42 84 ASP D O 1
ATOM 5510 N N . ILE D 1 94 ? 16.656 -18.635 44.919 1.00 33.14 85 ILE D N 1
ATOM 5511 C CA . ILE D 1 94 ? 16.636 -19.829 45.746 1.00 26.91 85 ILE D CA 1
ATOM 5512 C C . ILE D 1 94 ? 15.577 -20.729 45.189 1.00 25.91 85 ILE D C 1
ATOM 5513 O O . ILE D 1 94 ? 14.767 -20.330 44.348 1.00 29.40 85 ILE D O 1
ATOM 5518 N N . TRP D 1 95 ? 15.567 -21.955 45.656 1.00 23.76 86 TRP D N 1
ATOM 5519 C CA . TRP D 1 95 ? 14.623 -22.920 45.151 1.00 22.72 86 TRP D CA 1
ATOM 5520 C C . TRP D 1 95 ? 13.277 -22.555 45.817 1.00 23.00 86 TRP D C 1
ATOM 5521 O O . TRP D 1 95 ? 13.243 -22.094 46.969 1.00 23.82 86 TRP D O 1
ATOM 5532 N N . THR D 1 96 ? 12.166 -22.712 45.109 1.00 20.58 87 THR D N 1
ATOM 5533 C CA . THR D 1 96 ? 10.828 -22.541 45.720 1.00 19.43 87 THR D CA 1
ATOM 5534 C C . THR D 1 96 ? 9.961 -23.738 45.353 1.00 18.10 87 THR D C 1
ATOM 5535 O O . THR D 1 96 ? 10.192 -24.399 44.360 1.00 17.80 87 THR D O 1
ATOM 5539 N N . PRO D 1 97 ? 8.984 -24.058 46.183 1.00 18.60 88 PRO D N 1
ATOM 5540 C CA . PRO D 1 97 ? 8.143 -25.210 45.852 1.00 18.85 88 PRO D CA 1
ATOM 5541 C C . PRO D 1 97 ? 7.234 -24.920 44.673 1.00 19.33 88 PRO D C 1
ATOM 5542 O O . PRO D 1 97 ? 6.925 -23.785 44.410 1.00 21.89 88 PRO D O 1
ATOM 5546 N N . ASP D 1 98 ? 6.777 -25.959 43.996 1.00 18.86 89 ASP D N 1
ATOM 5547 C CA . ASP D 1 98 ? 5.973 -25.790 42.807 1.00 18.03 89 ASP D CA 1
ATOM 5548 C C . ASP D 1 98 ? 4.474 -25.983 43.133 1.00 18.28 89 ASP D C 1
ATOM 5549 O O . ASP D 1 98 ? 3.740 -26.662 42.393 1.00 21.14 89 ASP D O 1
ATOM 5554 N N . ILE D 1 99 ? 4.019 -25.399 44.222 1.00 17.58 90 ILE D N 1
ATOM 5555 C CA . ILE D 1 99 ? 2.615 -25.514 44.600 1.00 17.58 90 ILE D CA 1
ATOM 5556 C C . ILE D 1 99 ? 1.728 -24.802 43.576 1.00 17.33 90 ILE D C 1
ATOM 5557 O O . ILE D 1 99 ? 1.962 -23.628 43.238 1.00 18.58 90 ILE D O 1
ATOM 5562 N N . THR D 1 100 ? 0.694 -25.490 43.096 1.00 16.75 91 THR D N 1
ATOM 5563 C CA . THR D 1 100 ? -0.115 -24.972 41.989 1.00 16.16 91 THR D CA 1
ATOM 5564 C C . THR D 1 100 ? -1.559 -25.319 42.219 1.00 16.31 91 THR D C 1
ATOM 5565 O O . THR D 1 100 ? -1.870 -26.408 42.706 1.00 17.98 91 THR D O 1
ATOM 5569 N N . ALA D 1 101 ? -2.447 -24.390 41.899 1.00 15.30 92 ALA D N 1
ATOM 5570 C CA . ALA D 1 101 ? -3.858 -24.694 41.780 1.00 16.12 92 ALA D CA 1
ATOM 5571 C C . ALA D 1 101 ? -4.059 -25.737 40.647 1.00 16.55 92 ALA D C 1
ATOM 5572 O O . ALA D 1 101 ? -3.436 -25.635 39.625 1.00 17.76 92 ALA D O 1
ATOM 5574 N N . TYR D 1 102 ? -4.874 -26.761 40.882 1.00 16.92 93 TYR D N 1
ATOM 5575 C CA . TYR D 1 102 ? -5.063 -27.843 39.966 1.00 16.93 93 TYR D CA 1
ATOM 5576 C C . TYR D 1 102 ? -6.217 -27.574 38.991 1.00 18.36 93 TYR D C 1
ATOM 5577 O O . TYR D 1 102 ? -6.309 -28.260 37.962 1.00 18.13 93 TYR D O 1
ATOM 5586 N N . SER D 1 103 ? -7.083 -26.601 39.297 1.00 17.01 94 SER D N 1
ATOM 5587 C CA . SER D 1 103 ? -8.241 -26.341 38.478 1.00 17.20 94 SER D CA 1
ATOM 5588 C C . SER D 1 103 ? -8.390 -24.840 38.148 1.00 19.44 94 SER D C 1
ATOM 5589 O O . SER D 1 103 ? -9.523 -24.307 38.122 1.00 22.06 94 SER D O 1
ATOM 5592 N N . SER D 1 104 ? -7.271 -24.167 37.886 1.00 17.26 95 SER D N 1
ATOM 5593 C CA . SER D 1 104 ? -7.306 -22.797 37.444 1.00 17.26 95 SER D CA 1
ATOM 5594 C C . SER D 1 104 ? -7.736 -22.715 35.982 1.00 17.49 95 SER D C 1
ATOM 5595 O O . SER D 1 104 ? -7.562 -23.663 35.222 1.00 17.70 95 SER D O 1
ATOM 5598 N N . THR D 1 105 ? -8.255 -21.558 35.576 1.00 17.94 96 THR D N 1
ATOM 5599 C CA . THR D 1 105 ? -8.644 -21.344 34.187 1.00 17.99 96 THR D CA 1
ATOM 5600 C C . THR D 1 105 ? -7.779 -20.252 33.495 1.00 19.46 96 THR D C 1
ATOM 5601 O O . THR D 1 105 ? -7.882 -20.072 32.293 1.00 20.63 96 THR D O 1
ATOM 5605 N N . ARG D 1 106 ? -6.944 -19.528 34.247 1.00 17.82 97 ARG D N 1
ATOM 5606 C CA . ARG D 1 106 ? -6.060 -18.552 33.652 1.00 19.27 97 ARG D CA 1
ATOM 5607 C C . ARG D 1 106 ? -4.711 -18.603 34.358 1.00 18.95 97 ARG D C 1
ATOM 5608 O O . ARG D 1 106 ? -4.640 -19.113 35.464 1.00 18.09 97 ARG D O 1
ATOM 5616 N N . PRO D 1 107 ? -3.631 -18.094 33.714 1.00 18.51 98 PRO D N 1
ATOM 5617 C CA . PRO D 1 107 ? -2.363 -18.044 34.484 1.00 18.62 98 PRO D CA 1
ATOM 5618 C C . PRO D 1 107 ? -2.566 -17.164 35.713 1.00 19.36 98 PRO D C 1
ATOM 5619 O O . PRO D 1 107 ? -3.291 -16.168 35.649 1.00 18.76 98 PRO D O 1
ATOM 5623 N N . VAL D 1 108 ? -2.009 -17.563 36.844 1.00 19.38 99 VAL D N 1
ATOM 5624 C CA . VAL D 1 108 ? -2.063 -16.726 38.019 1.00 21.57 99 VAL D CA 1
ATOM 5625 C C . VAL D 1 108 ? -1.390 -15.383 37.749 1.00 20.61 99 VAL D C 1
ATOM 5626 O O . VAL D 1 108 ? -0.354 -15.293 37.097 1.00 18.30 99 VAL D O 1
ATOM 5630 N N . GLN D 1 109 ? -1.964 -14.329 38.289 1.00 21.86 100 GLN D N 1
ATOM 5631 C CA . GLN D 1 109 ? -1.321 -13.031 38.189 1.00 21.73 100 GLN D CA 1
ATOM 5632 C C . GLN D 1 109 ? -0.720 -12.703 39.552 1.00 19.90 100 GLN D C 1
ATOM 5633 O O . GLN D 1 109 ? -1.388 -12.817 40.584 1.00 19.48 100 GLN D O 1
ATOM 5639 N N . VAL D 1 110 ? 0.550 -12.316 39.541 1.00 20.31 101 VAL D N 1
ATOM 5640 C CA . VAL D 1 110 ? 1.285 -11.938 40.742 1.00 19.87 101 VAL D CA 1
ATOM 5641 C C . VAL D 1 110 ? 1.069 -10.483 41.063 1.00 20.26 101 VAL D C 1
ATOM 5642 O O . VAL D 1 110 ? 1.278 -9.612 40.207 1.00 21.08 101 VAL D O 1
ATOM 5646 N N . LEU D 1 111 ? 0.607 -10.197 42.274 1.00 19.50 102 LEU D N 1
ATOM 5647 C CA . LEU D 1 111 ? 0.267 -8.802 42.612 1.00 19.54 102 LEU D CA 1
ATOM 5648 C C . LEU D 1 111 ? 1.338 -8.121 43.463 1.00 20.13 102 LEU D C 1
ATOM 5649 O O . LEU D 1 111 ? 1.220 -6.945 43.792 1.00 21.77 102 LEU D O 1
ATOM 5654 N N . SER D 1 112 ? 2.363 -8.861 43.872 1.00 19.71 103 SER D N 1
ATOM 5655 C CA . SER D 1 112 ? 3.335 -8.303 44.832 1.00 19.17 103 SER D CA 1
ATOM 5656 C C . SER D 1 112 ? 4.718 -8.588 44.376 1.00 17.30 103 SER D C 1
ATOM 5657 O O . SER D 1 112 ? 4.893 -9.379 43.460 1.00 17.28 103 SER D O 1
ATOM 5660 N N . PRO D 1 113 ? 5.721 -7.936 44.985 1.00 17.07 104 PRO D N 1
ATOM 5661 C CA . PRO D 1 113 ? 7.084 -8.444 44.718 1.00 18.09 104 PRO D CA 1
ATOM 5662 C C . PRO D 1 113 ? 7.142 -9.894 45.136 1.00 18.98 104 PRO D C 1
ATOM 5663 O O . PRO D 1 113 ? 6.298 -10.351 45.942 1.00 22.87 104 PRO D O 1
ATOM 5667 N N . GLN D 1 114 ? 8.130 -10.616 44.640 1.00 20.50 105 GLN D N 1
ATOM 5668 C CA . GLN D 1 114 ? 8.346 -11.993 45.102 1.00 21.56 105 GLN D CA 1
ATOM 5669 C C . GLN D 1 114 ? 9.682 -12.132 45.841 1.00 21.09 105 GLN D C 1
ATOM 5670 O O . GLN D 1 114 ? 10.754 -12.357 45.249 1.00 23.42 105 GLN D O 1
ATOM 5676 N N . ILE D 1 115 ? 9.604 -12.016 47.151 1.00 20.02 106 ILE D N 1
ATOM 5677 C CA . ILE D 1 115 ? 10.779 -11.917 47.990 1.00 18.78 106 ILE D CA 1
ATOM 5678 C C . ILE D 1 115 ? 10.569 -12.824 49.206 1.00 20.91 106 ILE D C 1
ATOM 5679 O O . ILE D 1 115 ? 9.511 -12.773 49.907 1.00 18.89 106 ILE D O 1
ATOM 5684 N N . ALA D 1 116 ? 11.585 -13.647 49.481 1.00 21.07 107 ALA D N 1
ATOM 5685 C CA . ALA D 1 116 ? 11.521 -14.546 50.601 1.00 19.33 107 ALA D CA 1
ATOM 5686 C C . ALA D 1 116 ? 12.297 -14.001 51.802 1.00 22.37 107 ALA D C 1
ATOM 5687 O O . ALA D 1 116 ? 13.229 -13.167 51.666 1.00 21.17 107 ALA D O 1
ATOM 5689 N N . VAL D 1 117 ? 11.925 -14.490 52.986 1.00 23.56 108 VAL D N 1
ATOM 5690 C CA . VAL D 1 117 ? 12.718 -14.293 54.188 1.00 23.15 108 VAL D CA 1
ATOM 5691 C C . VAL D 1 117 ? 13.297 -15.620 54.629 1.00 25.00 108 VAL D C 1
ATOM 5692 O O . VAL D 1 117 ? 12.568 -16.641 54.767 1.00 22.37 108 VAL D O 1
ATOM 5696 N N . VAL D 1 118 ? 14.609 -15.625 54.822 1.00 24.91 109 VAL D N 1
ATOM 5697 C CA . VAL D 1 118 ? 15.301 -16.811 55.327 1.00 25.40 109 VAL D CA 1
ATOM 5698 C C . VAL D 1 118 ? 15.767 -16.544 56.732 1.00 25.09 109 VAL D C 1
ATOM 5699 O O . VAL D 1 118 ? 16.483 -15.567 56.994 1.00 25.57 109 VAL D O 1
ATOM 5703 N N . THR D 1 119 ? 15.376 -17.424 57.640 1.00 28.07 110 THR D N 1
ATOM 5704 C CA . THR D 1 119 ? 15.796 -17.356 59.064 1.00 29.38 110 THR D CA 1
ATOM 5705 C C . THR D 1 119 ? 17.030 -18.214 59.322 1.00 27.23 110 THR D C 1
ATOM 5706 O O . THR D 1 119 ? 17.351 -19.098 58.541 1.00 26.18 110 THR D O 1
ATOM 5710 N N . HIS D 1 120 ? 17.736 -17.927 60.407 1.00 30.51 111 HIS D N 1
ATOM 5711 C CA . HIS D 1 120 ? 19.000 -18.644 60.750 1.00 30.74 111 HIS D CA 1
ATOM 5712 C C . HIS D 1 120 ? 18.826 -20.131 61.001 1.00 28.94 111 HIS D C 1
ATOM 5713 O O . HIS D 1 120 ? 19.748 -20.894 60.779 1.00 30.37 111 HIS D O 1
ATOM 5720 N N . ASP D 1 121 ? 17.645 -20.553 61.445 1.00 29.45 112 ASP D N 1
ATOM 5721 C CA . ASP D 1 121 ? 17.333 -21.987 61.511 1.00 30.92 112 ASP D CA 1
ATOM 5722 C C . ASP D 1 121 ? 17.126 -22.653 60.143 1.00 29.28 112 ASP D C 1
ATOM 5723 O O . ASP D 1 121 ? 16.947 -23.859 60.077 1.00 28.90 112 ASP D O 1
ATOM 5728 N N . GLY D 1 122 ? 17.153 -21.876 59.057 1.00 29.38 113 GLY D N 1
ATOM 5729 C CA . GLY D 1 122 ? 16.998 -22.419 57.701 1.00 26.11 113 GLY D CA 1
ATOM 5730 C C . GLY D 1 122 ? 15.536 -22.433 57.218 1.00 24.16 113 GLY D C 1
ATOM 5731 O O . GLY D 1 122 ? 15.259 -22.950 56.125 1.00 25.00 113 GLY D O 1
ATOM 5732 N N . SER D 1 123 ? 14.625 -21.868 58.009 1.00 20.44 114 SER D N 1
ATOM 5733 C CA . SER D 1 123 ? 13.247 -21.557 57.570 1.00 22.69 114 SER D CA 1
ATOM 5734 C C . SER D 1 123 ? 13.210 -20.534 56.420 1.00 21.58 114 SER D C 1
ATOM 5735 O O . SER D 1 123 ? 13.858 -19.481 56.470 1.00 20.68 114 SER D O 1
ATOM 5738 N N . VAL D 1 124 ? 12.449 -20.872 55.395 1.00 19.48 115 VAL D N 1
ATOM 5739 C CA . VAL D 1 124 ? 12.158 -19.933 54.324 1.00 20.21 115 VAL D CA 1
ATOM 5740 C C . VAL D 1 124 ? 10.662 -19.691 54.370 1.00 19.36 115 VAL D C 1
ATOM 5741 O O . VAL D 1 124 ? 9.850 -20.612 54.539 1.00 19.30 115 VAL D O 1
ATOM 5745 N N . MET D 1 125 ? 10.311 -18.430 54.242 1.00 19.10 116 MET D N 1
ATOM 5746 C CA . MET D 1 125 ? 8.931 -18.011 54.255 1.00 20.91 116 MET D CA 1
ATOM 5747 C C . MET D 1 125 ? 8.729 -17.108 53.048 1.00 19.05 116 MET D C 1
ATOM 5748 O O . MET D 1 125 ? 9.514 -16.202 52.810 1.00 15.32 116 MET D O 1
ATOM 5753 N N . PHE D 1 126 ? 7.651 -17.355 52.306 1.00 18.64 117 PHE D N 1
ATOM 5754 C CA . PHE D 1 126 ? 7.389 -16.673 51.038 1.00 18.98 117 PHE D CA 1
ATOM 5755 C C . PHE D 1 126 ? 5.897 -16.395 50.973 1.00 19.43 117 PHE D C 1
ATOM 5756 O O . PHE D 1 126 ? 5.086 -17.343 51.083 1.00 20.36 117 PHE D O 1
ATOM 5764 N N . ILE D 1 127 ? 5.519 -15.132 50.773 1.00 17.52 118 ILE D N 1
ATOM 5765 C CA . ILE D 1 127 ? 4.095 -14.772 50.760 1.00 19.23 118 ILE D CA 1
ATOM 5766 C C . ILE D 1 127 ? 3.709 -13.926 49.562 1.00 19.60 118 ILE D C 1
ATOM 5767 O O . ILE D 1 127 ? 3.549 -12.714 49.684 1.00 21.46 118 ILE D O 1
ATOM 5772 N N . PRO D 1 128 ? 3.577 -14.541 48.387 1.00 18.79 119 PRO D N 1
ATOM 5773 C CA . PRO D 1 128 ? 3.171 -13.757 47.211 1.00 17.46 119 PRO D CA 1
ATOM 5774 C C . PRO D 1 128 ? 1.696 -13.442 47.195 1.00 17.36 119 PRO D C 1
ATOM 5775 O O . PRO D 1 128 ? 0.867 -14.294 47.579 1.00 17.33 119 PRO D O 1
ATOM 5779 N N . ALA D 1 129 ? 1.340 -12.223 46.801 1.00 17.61 120 ALA D N 1
ATOM 5780 C CA . ALA D 1 129 ? -0.094 -11.879 46.623 1.00 17.81 120 ALA D CA 1
ATOM 5781 C C . ALA D 1 129 ? -0.476 -12.274 45.186 1.00 17.83 120 ALA D C 1
ATOM 5782 O O . ALA D 1 129 ? 0.302 -12.058 44.251 1.00 16.76 120 ALA D O 1
ATOM 5784 N N . GLN D 1 130 ? -1.685 -12.822 45.015 1.00 17.57 121 GLN D N 1
ATOM 5785 C CA . GLN D 1 130 ? -2.074 -13.380 43.725 1.00 18.08 121 GLN D CA 1
ATOM 5786 C C . GLN D 1 130 ? -3.514 -13.154 43.382 1.00 17.51 121 GLN D C 1
ATOM 5787 O O . GLN D 1 130 ? -4.388 -13.108 44.266 1.00 18.00 121 GLN D O 1
ATOM 5793 N N . ARG D 1 131 ? -3.787 -13.016 42.089 1.00 17.61 122 ARG D N 1
ATOM 5794 C CA . ARG D 1 131 ? -5.173 -13.147 41.614 1.00 17.37 122 ARG D CA 1
ATOM 5795 C C . ARG D 1 131 ? -5.287 -14.415 40.762 1.00 17.80 122 ARG D C 1
ATOM 5796 O O . ARG D 1 131 ? -4.531 -14.595 39.767 1.00 19.86 122 ARG D O 1
ATOM 5804 N N . LEU D 1 132 ? -6.252 -15.262 41.107 1.00 17.50 123 LEU D N 1
ATOM 5805 C CA . LEU D 1 132 ? -6.457 -16.548 40.423 1.00 17.15 123 LEU D CA 1
ATOM 5806 C C . LEU D 1 132 ? -7.902 -16.725 39.955 1.00 18.10 123 LEU D C 1
ATOM 5807 O O . LEU D 1 132 ? -8.840 -16.512 40.737 1.00 16.69 123 LEU D O 1
ATOM 5812 N N . SER D 1 133 ? -8.071 -17.096 38.679 1.00 16.88 124 SER D N 1
ATOM 5813 C CA . SER D 1 133 ? -9.348 -17.581 38.182 1.00 17.36 124 SER D CA 1
ATOM 5814 C C . SER D 1 133 ? -9.410 -19.119 38.219 1.00 16.73 124 SER D C 1
ATOM 5815 O O . SER D 1 133 ? -8.532 -19.771 37.681 1.00 16.20 124 SER D O 1
ATOM 5818 N N . PHE D 1 134 ? -10.461 -19.682 38.803 1.00 17.50 125 PHE D N 1
ATOM 5819 C CA . PHE D 1 134 ? -10.617 -21.134 38.826 1.00 19.40 125 PHE D CA 1
ATOM 5820 C C . PHE D 1 134 ? -12.048 -21.601 38.537 1.00 19.34 125 PHE D C 1
ATOM 5821 O O . PHE D 1 134 ? -12.994 -20.797 38.575 1.00 18.54 125 PHE D O 1
ATOM 5829 N N . MET D 1 135 ? -12.183 -22.894 38.210 1.00 18.95 126 MET D N 1
ATOM 5830 C CA . MET D 1 135 ? -13.467 -23.506 37.858 1.00 19.37 126 MET D CA 1
ATOM 5831 C C . MET D 1 135 ? -14.405 -23.453 39.051 1.00 20.16 126 MET D C 1
ATOM 5832 O O . MET D 1 135 ? -14.092 -23.991 40.125 1.00 19.85 126 MET D O 1
ATOM 5837 N N . CYS D 1 136 ? -15.524 -22.768 38.891 1.00 20.86 127 CYS D N 1
ATOM 5838 C CA . CYS D 1 136 ? -16.484 -22.604 40.000 1.00 23.36 127 CYS D CA 1
ATOM 5839 C C . CYS D 1 136 ? -17.867 -22.169 39.511 1.00 24.23 127 CYS D C 1
ATOM 5840 O O . CYS D 1 136 ? -17.999 -21.192 38.775 1.00 22.25 127 CYS D O 1
ATOM 5843 N N . ASP D 1 137 ? -18.885 -22.932 39.913 1.00 27.62 128 ASP D N 1
ATOM 5844 C CA . ASP D 1 137 ? -20.295 -22.649 39.633 1.00 26.79 128 ASP D CA 1
ATOM 5845 C C . ASP D 1 137 ? -20.897 -21.765 40.712 1.00 28.40 128 ASP D C 1
ATOM 5846 O O . ASP D 1 137 ? -21.177 -22.247 41.820 1.00 28.71 128 ASP D O 1
ATOM 5851 N N . PRO D 1 138 ? -21.146 -20.485 40.392 1.00 28.54 129 PRO D N 1
ATOM 5852 C CA . PRO D 1 138 ? -21.650 -19.556 41.389 1.00 30.36 129 PRO D CA 1
ATOM 5853 C C . PRO D 1 138 ? -23.190 -19.623 41.588 1.00 33.24 129 PRO D C 1
ATOM 5854 O O . PRO D 1 138 ? -23.769 -18.701 42.152 1.00 35.86 129 PRO D O 1
ATOM 5858 N N . THR D 1 139 ? -23.845 -20.690 41.148 1.00 35.02 130 THR D N 1
ATOM 5859 C CA . THR D 1 139 ? -25.297 -20.837 41.317 1.00 36.59 130 THR D CA 1
ATOM 5860 C C . THR D 1 139 ? -25.602 -20.803 42.796 1.00 38.75 130 THR D C 1
ATOM 5861 O O . THR D 1 139 ? -24.915 -21.464 43.600 1.00 34.89 130 THR D O 1
ATOM 5865 N N . GLY D 1 140 ? -26.631 -20.040 43.159 1.00 37.09 131 GLY D N 1
ATOM 5866 C CA . GLY D 1 140 ? -27.029 -19.952 44.562 1.00 36.03 131 GLY D CA 1
ATOM 5867 C C . GLY D 1 140 ? -26.358 -18.799 45.270 1.00 36.09 131 GLY D C 1
ATOM 5868 O O . GLY D 1 140 ? -26.617 -18.547 46.422 1.00 42.05 131 GLY D O 1
ATOM 5869 N N . VAL D 1 141 ? -25.496 -18.088 44.569 1.00 34.39 132 VAL D N 1
ATOM 5870 C CA . VAL D 1 141 ? -24.795 -16.938 45.141 1.00 34.57 132 VAL D CA 1
ATOM 5871 C C . VAL D 1 141 ? -25.714 -15.815 45.590 1.00 35.30 132 VAL D C 1
ATOM 5872 O O . VAL D 1 141 ? -25.404 -15.093 46.544 1.00 37.14 132 VAL D O 1
ATOM 5876 N N . ASP D 1 142 ? -26.826 -15.660 44.899 1.00 36.93 133 ASP D N 1
ATOM 5877 C CA . ASP D 1 142 ? -27.794 -14.613 45.213 1.00 45.18 133 ASP D CA 1
ATOM 5878 C C . ASP D 1 142 ? -28.883 -15.084 46.220 1.00 49.76 133 ASP D C 1
ATOM 5879 O O . ASP D 1 142 ? -29.933 -14.463 46.355 1.00 51.88 133 ASP D O 1
ATOM 5884 N N . SER D 1 143 ? -28.633 -16.200 46.900 1.00 51.95 134 SER D N 1
ATOM 5885 C CA . SER D 1 143 ? -29.534 -16.709 47.930 1.00 49.87 134 SER D CA 1
ATOM 5886 C C . SER D 1 143 ? -28.801 -16.639 49.248 1.00 48.71 134 SER D C 1
ATOM 5887 O O . SER D 1 143 ? -27.604 -16.370 49.273 1.00 52.42 134 SER D O 1
ATOM 5890 N N . GLU D 1 144 ? -29.502 -16.861 50.344 1.00 46.36 135 GLU D N 1
ATOM 5891 C CA . GLU D 1 144 ? -28.849 -16.779 51.624 1.00 50.10 135 GLU D CA 1
ATOM 5892 C C . GLU D 1 144 ? -27.987 -18.000 51.939 1.00 48.65 135 GLU D C 1
ATOM 5893 O O . GLU D 1 144 ? -27.034 -17.878 52.702 1.00 49.18 135 GLU D O 1
ATOM 5899 N N . GLU D 1 145 ? -28.280 -19.156 51.334 1.00 47.95 136 GLU D N 1
ATOM 5900 C CA . GLU D 1 145 ? -27.464 -20.378 51.533 1.00 44.05 136 GLU D CA 1
ATOM 5901 C C . GLU D 1 145 ? -26.087 -20.257 50.839 1.00 45.70 136 GLU D C 1
ATOM 5902 O O . GLU D 1 145 ? -25.152 -20.990 51.162 1.00 42.17 136 GLU D O 1
ATOM 5904 N N . GLY D 1 146 ? -25.978 -19.320 49.893 1.00 43.95 137 GLY D N 1
ATOM 5905 C CA . GLY D 1 146 ? -24.726 -18.999 49.209 1.00 36.25 137 GLY D CA 1
ATOM 5906 C C . GLY D 1 146 ? -24.339 -20.037 48.178 1.00 33.85 137 GLY D C 1
ATOM 5907 O O . GLY D 1 146 ? -25.069 -20.975 47.942 1.00 37.93 137 GLY D O 1
ATOM 5908 N N . ALA D 1 147 ? -23.168 -19.886 47.575 1.00 33.00 138 ALA D N 1
ATOM 5909 C CA . ALA D 1 147 ? -22.594 -20.934 46.695 1.00 31.00 138 ALA D CA 1
ATOM 5910 C C . ALA D 1 147 ? -21.330 -21.474 47.316 1.00 28.24 138 ALA D C 1
ATOM 5911 O O . ALA D 1 147 ? -20.687 -20.799 48.093 1.00 28.56 138 ALA D O 1
ATOM 5913 N N . THR D 1 148 ? -20.962 -22.684 46.947 1.00 29.43 139 THR D N 1
ATOM 5914 C CA . THR D 1 148 ? -19.769 -23.310 47.468 1.00 32.71 139 THR D CA 1
ATOM 5915 C C . THR D 1 148 ? -18.883 -23.736 46.306 1.00 33.59 139 THR D C 1
ATOM 5916 O O . THR D 1 148 ? -19.350 -24.429 45.417 1.00 32.67 139 THR D O 1
ATOM 5920 N N . CYS D 1 149 ? -17.603 -23.353 46.358 1.00 33.34 140 CYS D N 1
ATOM 5921 C CA . CYS D 1 149 ? -16.584 -23.773 45.384 1.00 31.71 140 CYS D CA 1
ATOM 5922 C C . CYS D 1 149 ? -15.261 -24.212 46.028 1.00 28.25 140 CYS D C 1
ATOM 5923 O O . CYS D 1 149 ? -14.916 -23.789 47.113 1.00 28.16 140 CYS D O 1
ATOM 5926 N N . ALA D 1 150 ? -14.506 -25.035 45.322 1.00 24.98 141 ALA D N 1
ATOM 5927 C CA . ALA D 1 150 ? -13.329 -25.621 45.862 1.00 21.11 141 ALA D CA 1
ATOM 5928 C C . ALA D 1 150 ? -12.263 -25.665 44.795 1.00 20.62 141 ALA D C 1
ATOM 5929 O O . ALA D 1 150 ? -12.557 -25.962 43.651 1.00 19.58 141 ALA D O 1
ATOM 5931 N N . VAL D 1 151 ? -11.014 -25.410 45.196 1.00 19.26 142 VAL D N 1
ATOM 5932 C CA . VAL D 1 151 ? -9.853 -25.631 44.344 1.00 17.62 142 VAL D CA 1
ATOM 5933 C C . VAL D 1 151 ? -8.733 -26.333 45.154 1.00 19.73 142 VAL D C 1
ATOM 5934 O O . VAL D 1 151 ? -8.438 -25.940 46.305 1.00 19.08 142 VAL D O 1
ATOM 5938 N N . LYS D 1 152 ? -8.129 -27.380 44.577 1.00 18.63 143 LYS D N 1
ATOM 5939 C CA . LYS D 1 152 ? -7.018 -28.032 45.204 1.00 18.29 143 LYS D CA 1
ATOM 5940 C C . LYS D 1 152 ? -5.710 -27.382 44.801 1.00 17.97 143 LYS D C 1
ATOM 5941 O O . LYS D 1 152 ? -5.510 -26.976 43.617 1.00 18.95 143 LYS D O 1
ATOM 5947 N N . PHE D 1 153 ? -4.804 -27.286 45.764 1.00 15.31 144 PHE D N 1
ATOM 5948 C CA . PHE D 1 153 ? -3.446 -26.810 45.521 1.00 15.37 144 PHE D CA 1
ATOM 5949 C C . PHE D 1 153 ? -2.497 -27.930 45.858 1.00 15.24 144 PHE D C 1
ATOM 5950 O O . PHE D 1 153 ? -2.625 -28.521 46.900 1.00 18.79 144 PHE D O 1
ATOM 5958 N N . GLY D 1 154 ? -1.530 -28.212 45.007 1.00 15.09 145 GLY D N 1
ATOM 5959 C CA . GLY D 1 154 ? -0.561 -29.268 45.259 1.00 14.26 145 GLY D CA 1
ATOM 5960 C C . GLY D 1 154 ? 0.702 -29.020 44.434 1.00 15.77 145 GLY D C 1
ATOM 5961 O O . GLY D 1 154 ? 0.763 -28.132 43.543 1.00 13.99 145 GLY D O 1
ATOM 5962 N N . SER D 1 155 ? 1.718 -29.818 44.735 1.00 16.86 146 SER D N 1
ATOM 5963 C CA . SER D 1 155 ? 2.921 -29.845 43.958 1.00 18.52 146 SER D CA 1
ATOM 5964 C C . SER D 1 155 ? 2.563 -30.311 42.537 1.00 19.88 146 SER D C 1
ATOM 5965 O O . SER D 1 155 ? 1.684 -31.182 42.344 1.00 19.46 146 SER D O 1
ATOM 5968 N N . TRP D 1 156 ? 3.219 -29.716 41.551 1.00 19.41 147 TRP D N 1
ATOM 5969 C CA . TRP D 1 156 ? 3.033 -30.148 40.205 1.00 19.05 147 TRP D CA 1
ATOM 5970 C C . TRP D 1 156 ? 3.698 -31.485 39.899 1.00 19.69 147 TRP D C 1
ATOM 5971 O O . TRP D 1 156 ? 3.119 -32.328 39.179 1.00 19.93 147 TRP D O 1
ATOM 5982 N N . VAL D 1 157 ? 4.920 -31.677 40.393 1.00 19.54 148 VAL D N 1
ATOM 5983 C CA . VAL D 1 157 ? 5.719 -32.856 40.020 1.00 18.99 148 VAL D CA 1
ATOM 5984 C C . VAL D 1 157 ? 6.204 -33.700 41.198 1.00 20.06 148 VAL D C 1
ATOM 5985 O O . VAL D 1 157 ? 6.826 -34.736 40.974 1.00 22.03 148 VAL D O 1
ATOM 5989 N N . TYR D 1 158 ? 5.963 -33.249 42.440 1.00 19.88 149 TYR D N 1
ATOM 5990 C CA . TYR D 1 158 ? 6.406 -33.987 43.619 1.00 19.70 149 TYR D CA 1
ATOM 5991 C C . TYR D 1 158 ? 5.311 -34.768 44.332 1.00 20.04 149 TYR D C 1
ATOM 5992 O O . TYR D 1 158 ? 4.252 -34.221 44.658 1.00 18.29 149 TYR D O 1
ATOM 6001 N N . SER D 1 159 ? 5.584 -36.047 44.593 1.00 19.16 150 SER D N 1
ATOM 6002 C CA . SER D 1 159 ? 4.640 -36.872 45.319 1.00 20.82 150 SER D CA 1
ATOM 6003 C C . SER D 1 159 ? 4.835 -36.599 46.830 1.00 21.82 150 SER D C 1
ATOM 6004 O O . SER D 1 159 ? 5.815 -35.923 47.239 1.00 20.42 150 SER D O 1
ATOM 6007 N N . GLY D 1 160 ? 3.915 -37.130 47.643 1.00 20.77 151 GLY D N 1
ATOM 6008 C CA . GLY D 1 160 ? 4.005 -37.036 49.085 1.00 21.16 151 GLY D CA 1
ATOM 6009 C C . GLY D 1 160 ? 5.272 -37.636 49.696 1.00 23.33 151 GLY D C 1
ATOM 6010 O O . GLY D 1 160 ? 5.508 -37.401 50.843 1.00 25.24 151 GLY D O 1
ATOM 6011 N N . PHE D 1 161 ? 6.090 -38.366 48.932 1.00 25.91 152 PHE D N 1
ATOM 6012 C CA . PHE D 1 161 ? 7.403 -38.872 49.406 1.00 28.61 152 PHE D CA 1
ATOM 6013 C C . PHE D 1 161 ? 8.505 -37.836 49.283 1.00 29.71 152 PHE D C 1
ATOM 6014 O O . PHE D 1 161 ? 9.629 -38.000 49.843 1.00 30.12 152 PHE D O 1
ATOM 6022 N N . GLU D 1 162 ? 8.246 -36.802 48.485 1.00 29.77 153 GLU D N 1
ATOM 6023 C CA . GLU D 1 162 ? 9.257 -35.742 48.311 1.00 26.29 153 GLU D CA 1
ATOM 6024 C C . GLU D 1 162 ? 8.741 -34.441 48.950 1.00 25.58 153 GLU D C 1
ATOM 6025 O O . GLU D 1 162 ? 9.502 -33.746 49.609 1.00 23.12 153 GLU D O 1
ATOM 6031 N N . ILE D 1 163 ? 7.443 -34.115 48.732 1.00 24.88 154 ILE D N 1
ATOM 6032 C CA . ILE D 1 163 ? 6.853 -32.943 49.341 1.00 21.95 154 ILE D CA 1
ATOM 6033 C C . ILE D 1 163 ? 5.662 -33.294 50.200 1.00 23.59 154 ILE D C 1
ATOM 6034 O O . ILE D 1 163 ? 4.602 -33.705 49.708 1.00 23.32 154 ILE D O 1
ATOM 6039 N N . ASP D 1 164 ? 5.865 -33.130 51.506 1.00 24.19 155 ASP D N 1
ATOM 6040 C CA . ASP D 1 164 ? 4.845 -33.398 52.491 1.00 28.54 155 ASP D CA 1
ATOM 6041 C C . ASP D 1 164 ? 4.144 -32.080 52.790 1.00 26.83 155 ASP D C 1
ATOM 6042 O O . ASP D 1 164 ? 4.679 -31.249 53.499 1.00 30.65 155 ASP D O 1
ATOM 6047 N N . LEU D 1 165 ? 2.955 -31.910 52.236 1.00 25.68 156 LEU D N 1
ATOM 6048 C CA . LEU D 1 165 ? 2.317 -30.634 52.177 1.00 25.76 156 LEU D CA 1
ATOM 6049 C C . LEU D 1 165 ? 1.332 -30.571 53.310 1.00 26.86 156 LEU D C 1
ATOM 6050 O O . LEU D 1 165 ? 0.494 -31.485 53.461 1.00 28.34 156 LEU D O 1
ATOM 6055 N N . LYS D 1 166 ? 1.405 -29.515 54.111 1.00 25.47 157 LYS D N 1
ATOM 6056 C CA . LYS D 1 166 ? 0.418 -29.362 55.191 1.00 25.80 157 LYS D CA 1
ATOM 6057 C C . LYS D 1 166 ? 0.040 -27.935 55.522 1.00 24.37 157 LYS D C 1
ATOM 6058 O O . LYS D 1 166 ? 0.590 -26.987 54.953 1.00 24.23 157 LYS D O 1
ATOM 6064 N N . THR D 1 167 ? -0.904 -27.780 56.441 1.00 24.80 158 THR D N 1
ATOM 6065 C CA . THR D 1 167 ? -1.287 -26.469 56.957 1.00 23.78 158 THR D CA 1
ATOM 6066 C C . THR D 1 167 ? -0.940 -26.323 58.465 1.00 26.29 158 THR D C 1
ATOM 6067 O O . THR D 1 167 ? -0.632 -27.308 59.125 1.00 24.98 158 THR D O 1
ATOM 6071 N N . ASP D 1 168 ? -0.995 -25.099 58.980 1.00 25.90 159 ASP D N 1
ATOM 6072 C CA . ASP D 1 168 ? -0.931 -24.825 60.408 1.00 24.26 159 ASP D CA 1
ATOM 6073 C C . ASP D 1 168 ? -2.297 -24.730 61.002 1.00 21.55 159 ASP D C 1
ATOM 6074 O O . ASP D 1 168 ? -2.447 -24.760 62.241 1.00 22.24 159 ASP D O 1
ATOM 6079 N N . THR D 1 169 ? -3.297 -24.549 60.150 1.00 19.38 160 THR D N 1
ATOM 6080 C CA . THR D 1 169 ? -4.655 -24.322 60.615 1.00 18.66 160 THR D CA 1
ATOM 6081 C C . THR D 1 169 ? -5.577 -24.591 59.432 1.00 21.34 160 THR D C 1
ATOM 6082 O O . THR D 1 169 ? -5.191 -24.419 58.260 1.00 20.89 160 THR D O 1
ATOM 6086 N N . ASP D 1 170 ? -6.806 -24.969 59.737 1.00 21.11 161 ASP D N 1
ATOM 6087 C CA . ASP D 1 170 ? -7.772 -25.286 58.710 1.00 22.63 161 ASP D CA 1
ATOM 6088 C C . ASP D 1 170 ? -8.554 -24.076 58.322 1.00 23.35 161 ASP D C 1
ATOM 6089 O O . ASP D 1 170 ? -9.391 -24.122 57.402 1.00 24.70 161 ASP D O 1
ATOM 6094 N N . GLN D 1 171 ? -8.279 -22.978 59.003 1.00 21.34 162 GLN D N 1
ATOM 6095 C CA . GLN D 1 171 ? -9.066 -21.797 58.810 1.00 22.96 162 GLN D CA 1
ATOM 6096 C C . GLN D 1 171 ? -8.327 -20.861 57.863 1.00 21.13 162 GLN D C 1
ATOM 6097 O O . GLN D 1 171 ? -7.187 -20.482 58.114 1.00 21.92 162 GLN D O 1
ATOM 6103 N N . VAL D 1 172 ? -8.963 -20.491 56.766 1.00 19.05 163 VAL D N 1
ATOM 6104 C CA . VAL D 1 172 ? -8.367 -19.511 55.855 1.00 19.02 163 VAL D CA 1
ATOM 6105 C C . VAL D 1 172 ? -8.435 -18.181 56.545 1.00 19.63 163 VAL D C 1
ATOM 6106 O O . VAL D 1 172 ? -9.453 -17.847 57.149 1.00 20.59 163 VAL D O 1
ATOM 6110 N N . ASP D 1 173 ? -7.359 -17.407 56.464 1.00 21.91 164 ASP D N 1
ATOM 6111 C CA . ASP D 1 173 ? -7.293 -16.152 57.217 1.00 23.05 164 ASP D CA 1
ATOM 6112 C C . ASP D 1 173 ? -8.184 -15.085 56.548 1.00 24.81 164 ASP D C 1
ATOM 6113 O O . ASP D 1 173 ? -7.917 -14.685 55.401 1.00 28.15 164 ASP D O 1
ATOM 6118 N N . LEU D 1 174 ? -9.233 -14.641 57.257 1.00 22.28 165 LEU D N 1
ATOM 6119 C CA . LEU D 1 174 ? -10.164 -13.641 56.725 1.00 22.39 165 LEU D CA 1
ATOM 6120 C C . LEU D 1 174 ? -10.038 -12.264 57.401 1.00 22.29 165 LEU D C 1
ATOM 6121 O O . LEU D 1 174 ? -10.875 -11.401 57.185 1.00 23.68 165 LEU D O 1
ATOM 6126 N N . SER D 1 175 ? -9.013 -12.064 58.214 1.00 23.21 166 SER D N 1
ATOM 6127 C CA . SER D 1 175 ? -8.891 -10.844 59.018 1.00 27.66 166 SER D CA 1
ATOM 6128 C C . SER D 1 175 ? -8.766 -9.596 58.144 1.00 28.92 166 SER D C 1
ATOM 6129 O O . SER D 1 175 ? -9.099 -8.515 58.591 1.00 30.60 166 SER D O 1
ATOM 6132 N N . SER D 1 176 ? -8.278 -9.739 56.915 1.00 27.34 167 SER D N 1
ATOM 6133 C CA . SER D 1 176 ? -8.235 -8.587 56.005 1.00 25.68 167 SER D CA 1
ATOM 6134 C C . SER D 1 176 ? -9.142 -8.773 54.760 1.00 23.24 167 SER D C 1
ATOM 6135 O O . SER D 1 176 ? -8.899 -8.192 53.737 1.00 23.72 167 SER D O 1
ATOM 6138 N N . TYR D 1 177 ? -10.162 -9.624 54.831 1.00 22.82 168 TYR D N 1
ATOM 6139 C CA . TYR D 1 177 ? -11.140 -9.693 53.758 1.00 22.37 168 TYR D CA 1
ATOM 6140 C C . TYR D 1 177 ? -11.840 -8.317 53.566 1.00 24.00 168 TYR D C 1
ATOM 6141 O O . TYR D 1 177 ? -12.307 -7.704 54.524 1.00 23.94 168 TYR D O 1
ATOM 6150 N N . TYR D 1 178 ? -11.822 -7.802 52.340 1.00 26.38 169 TYR D N 1
ATOM 6151 C CA . TYR D 1 178 ? -12.383 -6.487 51.971 1.00 25.54 169 TYR D CA 1
ATOM 6152 C C . TYR D 1 178 ? -13.860 -6.375 52.401 1.00 25.74 169 TYR D C 1
ATOM 6153 O O . TYR D 1 178 ? -14.730 -7.152 51.955 1.00 23.84 169 TYR D O 1
ATOM 6162 N N . ALA D 1 179 ? -14.121 -5.405 53.266 1.00 24.45 170 ALA D N 1
ATOM 6163 C CA . ALA D 1 179 ? -15.411 -5.298 53.939 1.00 26.08 170 ALA D CA 1
ATOM 6164 C C . ALA D 1 179 ? -16.497 -4.817 53.003 1.00 26.98 170 ALA D C 1
ATOM 6165 O O . ALA D 1 179 ? -17.658 -5.096 53.259 1.00 27.08 170 ALA D O 1
ATOM 6167 N N . SER D 1 180 ? -16.129 -4.158 51.890 1.00 25.69 171 SER D N 1
ATOM 6168 C CA . SER D 1 180 ? -17.159 -3.780 50.894 1.00 25.25 171 SER D CA 1
ATOM 6169 C C . SER D 1 180 ? -17.065 -4.549 49.566 1.00 25.16 171 SER D C 1
ATOM 6170 O O . SER D 1 180 ? -17.453 -4.048 48.529 1.00 24.66 171 SER D O 1
ATOM 6173 N N . SER D 1 181 ? -16.542 -5.768 49.603 1.00 24.50 172 SER D N 1
ATOM 6174 C CA . SER D 1 181 ? -16.514 -6.658 48.427 1.00 24.28 172 SER D CA 1
ATOM 6175 C C . SER D 1 181 ? -17.931 -6.937 47.938 1.00 24.97 172 SER D C 1
ATOM 6176 O O . SER D 1 181 ? -18.869 -6.855 48.696 1.00 24.24 172 SER D O 1
ATOM 6179 N N . LYS D 1 182 ? -18.073 -7.310 46.676 1.00 26.42 173 LYS D N 1
ATOM 6180 C CA . LYS D 1 182 ? -19.373 -7.756 46.174 1.00 27.72 173 LYS D CA 1
ATOM 6181 C C . LYS D 1 182 ? -19.870 -8.998 46.900 1.00 27.67 173 LYS D C 1
ATOM 6182 O O . LYS D 1 182 ? -21.057 -9.298 46.861 1.00 27.83 173 LYS D O 1
ATOM 6188 N N . TYR D 1 183 ? -18.942 -9.758 47.489 1.00 29.16 174 TYR D N 1
ATOM 6189 C CA . TYR D 1 183 ? -19.269 -11.045 48.095 1.00 27.38 174 TYR D CA 1
ATOM 6190 C C . TYR D 1 183 ? -18.801 -11.151 49.533 1.00 27.42 174 TYR D C 1
ATOM 6191 O O . TYR D 1 183 ? -17.723 -10.708 49.888 1.00 28.48 174 TYR D O 1
ATOM 6200 N N . GLU D 1 184 ? -19.630 -11.727 50.373 1.00 27.93 175 GLU D N 1
ATOM 6201 C CA . GLU D 1 184 ? -19.254 -11.917 51.752 1.00 28.30 175 GLU D CA 1
ATOM 6202 C C . GLU D 1 184 ? -18.981 -13.405 51.992 1.00 30.31 175 GLU D C 1
ATOM 6203 O O . GLU D 1 184 ? -19.622 -14.304 51.375 1.00 30.67 175 GLU D O 1
ATOM 6209 N N . ILE D 1 185 ? -18.011 -13.670 52.860 1.00 28.28 176 ILE D N 1
ATOM 6210 C CA . ILE D 1 185 ? -17.587 -15.032 53.091 1.00 27.54 176 ILE D CA 1
ATOM 6211 C C . ILE D 1 185 ? -18.431 -15.659 54.183 1.00 28.06 176 ILE D C 1
ATOM 6212 O O . ILE D 1 185 ? -18.521 -15.134 55.287 1.00 25.53 176 ILE D O 1
ATOM 6217 N N . LEU D 1 186 ? -19.075 -16.772 53.841 1.00 28.14 177 LEU D N 1
ATOM 6218 C CA . LEU D 1 186 ? -19.804 -17.559 54.814 1.00 27.11 177 LEU D CA 1
ATOM 6219 C C . LEU D 1 186 ? -18.821 -18.537 55.482 1.00 26.99 177 LEU D C 1
ATOM 6220 O O . LEU D 1 186 ? -18.885 -18.770 56.693 1.00 26.68 177 LEU D O 1
ATOM 6225 N N . SER D 1 187 ? -17.921 -19.128 54.697 1.00 25.51 178 SER D N 1
ATOM 6226 C CA . SER D 1 187 ? -16.797 -19.866 55.280 1.00 23.69 178 SER D CA 1
ATOM 6227 C C . SER D 1 187 ? -15.683 -20.099 54.301 1.00 22.00 178 SER D C 1
ATOM 6228 O O . SER D 1 187 ? -15.930 -20.181 53.106 1.00 23.42 178 SER D O 1
ATOM 6231 N N . ALA D 1 188 ? -14.461 -20.200 54.831 1.00 20.02 179 ALA D N 1
ATOM 6232 C CA . ALA D 1 188 ? -13.297 -20.442 54.064 1.00 18.65 179 ALA D CA 1
ATOM 6233 C C . ALA D 1 188 ? -12.354 -21.363 54.796 1.00 19.03 179 ALA D C 1
ATOM 6234 O O . ALA D 1 188 ? -11.818 -21.012 55.835 1.00 19.61 179 ALA D O 1
ATOM 6236 N N . THR D 1 189 ? -12.113 -22.542 54.237 1.00 18.86 180 THR D N 1
ATOM 6237 C CA . THR D 1 189 ? -11.330 -23.569 54.925 1.00 18.43 180 THR D CA 1
ATOM 6238 C C . THR D 1 189 ? -10.310 -24.116 53.991 1.00 17.78 180 THR D C 1
ATOM 6239 O O . THR D 1 189 ? -10.523 -24.128 52.784 1.00 17.66 180 THR D O 1
ATOM 6243 N N . GLN D 1 190 ? -9.197 -24.555 54.565 1.00 18.95 181 GLN D N 1
ATOM 6244 C CA . GLN D 1 190 ? -8.048 -25.161 53.819 1.00 19.49 181 GLN D CA 1
ATOM 6245 C C . GLN D 1 190 ? -7.728 -26.482 54.488 1.00 20.08 181 GLN D C 1
ATOM 6246 O O . GLN D 1 190 ? -7.488 -26.511 55.677 1.00 23.83 181 GLN D O 1
ATOM 6252 N N . THR D 1 191 ? -7.786 -27.581 53.743 1.00 21.76 182 THR D N 1
ATOM 6253 C CA . THR D 1 191 ? -7.689 -28.902 54.340 1.00 22.47 182 THR D CA 1
ATOM 6254 C C . THR D 1 191 ? -6.720 -29.791 53.589 1.00 21.76 182 THR D C 1
ATOM 6255 O O . THR D 1 191 ? -6.836 -29.952 52.365 1.00 23.30 182 THR D O 1
ATOM 6259 N N . ARG D 1 192 ? -5.783 -30.400 54.320 1.00 19.64 183 ARG D N 1
ATOM 6260 C CA . ARG D 1 192 ? -4.939 -31.454 53.757 1.00 19.93 183 ARG D CA 1
ATOM 6261 C C . ARG D 1 192 ? -5.755 -32.682 53.266 1.00 21.97 183 ARG D C 1
ATOM 6262 O O . ARG D 1 192 ? -6.614 -33.212 53.998 1.00 22.03 183 ARG D O 1
ATOM 6270 N N . GLN D 1 193 ? -5.498 -33.115 52.035 1.00 22.04 184 GLN D N 1
ATOM 6271 C CA . GLN D 1 193 ? -6.062 -34.356 51.483 1.00 22.37 184 GLN D CA 1
ATOM 6272 C C . GLN D 1 193 ? -4.954 -35.294 50.990 1.00 22.17 184 GLN D C 1
ATOM 6273 O O . GLN D 1 193 ? -3.992 -34.872 50.362 1.00 22.35 184 GLN D O 1
ATOM 6279 N N . VAL D 1 194 ? -5.077 -36.568 51.326 1.00 22.35 185 VAL D N 1
ATOM 6280 C CA . VAL D 1 194 ? -4.081 -37.557 50.922 1.00 23.09 185 VAL D CA 1
ATOM 6281 C C . VAL D 1 194 ? -4.844 -38.612 50.176 1.00 23.13 185 VAL D C 1
ATOM 6282 O O . VAL D 1 194 ? -5.864 -39.111 50.654 1.00 22.79 185 VAL D O 1
ATOM 6286 N N . GLN D 1 195 ? -4.333 -38.932 48.991 1.00 24.60 186 GLN D N 1
ATOM 6287 C CA . GLN D 1 195 ? -4.984 -39.857 48.111 1.00 29.01 186 GLN D CA 1
ATOM 6288 C C . GLN D 1 195 ? -3.991 -40.987 47.840 1.00 32.68 186 GLN D C 1
ATOM 6289 O O . GLN D 1 195 ? -2.799 -40.734 47.641 1.00 33.13 186 GLN D O 1
ATOM 6295 N N . HIS D 1 196 ? -4.473 -42.230 47.875 1.00 34.19 187 HIS D N 1
ATOM 6296 C CA . HIS D 1 196 ? -3.648 -43.377 47.525 1.00 36.41 187 HIS D CA 1
ATOM 6297 C C . HIS D 1 196 ? -4.306 -44.086 46.403 1.00 38.54 187 HIS D C 1
ATOM 6298 O O . HIS D 1 196 ? -5.510 -44.389 46.481 1.00 41.82 187 HIS D O 1
ATOM 6305 N N . TYR D 1 197 ? -3.551 -44.333 45.328 1.00 38.65 188 TYR D N 1
ATOM 6306 C CA . TYR D 1 197 ? -4.081 -45.036 44.131 1.00 36.73 188 TYR D CA 1
ATOM 6307 C C . TYR D 1 197 ? -3.472 -46.422 44.043 1.00 36.09 188 TYR D C 1
ATOM 6308 O O . TYR D 1 197 ? -2.283 -46.608 44.404 1.00 34.97 188 TYR D O 1
ATOM 6317 N N . SER D 1 198 ? -4.265 -47.399 43.576 1.00 38.46 189 SER D N 1
ATOM 6318 C CA . SER D 1 198 ? -3.784 -48.808 43.587 1.00 38.87 189 SER D CA 1
ATOM 6319 C C . SER D 1 198 ? -2.641 -49.080 42.632 1.00 33.93 189 SER D C 1
ATOM 6320 O O . SER D 1 198 ? -1.815 -49.913 42.943 1.00 38.02 189 SER D O 1
ATOM 6323 N N . CYS D 1 199 ? -2.562 -48.339 41.528 1.00 30.61 190 CYS D N 1
ATOM 6324 C CA . CYS D 1 199 ? -1.409 -48.412 40.615 1.00 33.36 190 CYS D CA 1
ATOM 6325 C C . CYS D 1 199 ? -0.058 -48.173 41.283 1.00 31.87 190 CYS D C 1
ATOM 6326 O O . CYS D 1 199 ? 0.974 -48.635 40.802 1.00 30.60 190 CYS D O 1
ATOM 6329 N N . CYS D 1 200 ? -0.062 -47.404 42.365 1.00 30.65 191 CYS D N 1
ATOM 6330 C CA . CYS D 1 200 ? 1.114 -46.612 42.685 1.00 31.39 191 CYS D CA 1
ATOM 6331 C C . CYS D 1 200 ? 1.417 -46.588 44.160 1.00 27.89 191 CYS D C 1
ATOM 6332 O O . CYS D 1 200 ? 0.510 -46.462 44.987 1.00 27.95 191 CYS D O 1
ATOM 6335 N N . PRO D 1 201 ? 2.695 -46.663 44.504 1.00 27.38 192 PRO D N 1
ATOM 6336 C CA . PRO D 1 201 ? 3.093 -46.757 45.926 1.00 27.75 192 PRO D CA 1
ATOM 6337 C C . PRO D 1 201 ? 3.122 -45.429 46.709 1.00 31.08 192 PRO D C 1
ATOM 6338 O O . PRO D 1 201 ? 3.236 -45.442 47.929 1.00 33.84 192 PRO D O 1
ATOM 6342 N N . GLU D 1 202 ? 3.078 -44.288 46.020 1.00 30.20 193 GLU D N 1
ATOM 6343 C CA . 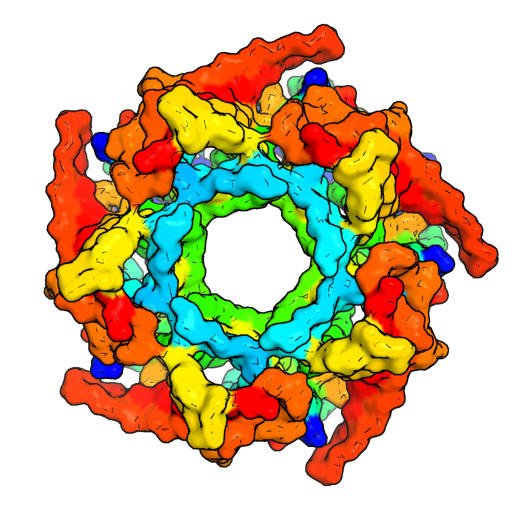GLU D 1 202 ? 3.227 -42.995 46.682 1.00 26.17 193 GLU D CA 1
ATOM 6344 C C . GLU D 1 202 ? 1.917 -42.421 47.174 1.00 25.10 193 GLU D C 1
ATOM 6345 O O . GLU D 1 202 ? 0.856 -42.612 46.571 1.00 27.40 193 GLU D O 1
ATOM 6351 N N . PRO D 1 203 ? 1.971 -41.688 48.279 1.00 24.48 194 PRO D N 1
ATOM 6352 C CA . PRO D 1 203 ? 0.783 -40.930 48.639 1.00 22.81 194 PRO D CA 1
ATOM 6353 C C . PRO D 1 203 ? 0.787 -39.607 47.838 1.00 22.24 194 PRO D C 1
ATOM 6354 O O . PRO D 1 203 ? 1.866 -39.103 47.467 1.00 20.58 194 PRO D O 1
ATOM 6358 N N . TYR D 1 204 ? -0.398 -39.071 47.563 1.00 21.47 195 TYR D N 1
ATOM 6359 C CA . TYR D 1 204 ? -0.536 -37.812 46.799 1.00 22.21 195 TYR D CA 1
ATOM 6360 C C . TYR D 1 204 ? -1.318 -36.794 47.596 1.00 20.75 195 TYR D C 1
ATOM 6361 O O . TYR D 1 204 ? -2.476 -37.029 47.980 1.00 20.23 195 TYR D O 1
ATOM 6370 N N . ILE D 1 205 ? -0.673 -35.658 47.823 1.00 19.34 196 ILE D N 1
ATOM 6371 C CA . ILE D 1 205 ? -1.171 -34.700 48.805 1.00 20.03 196 ILE D CA 1
ATOM 6372 C C . ILE D 1 205 ? -1.618 -33.420 48.125 1.00 19.22 196 ILE D C 1
ATOM 6373 O O . ILE D 1 205 ? -0.936 -32.912 47.256 1.00 20.49 196 ILE D O 1
ATOM 6378 N N . ASP D 1 206 ? -2.774 -32.901 48.509 1.00 20.04 197 ASP D N 1
ATOM 6379 C CA . ASP D 1 206 ? -3.166 -31.545 48.102 1.00 19.74 197 ASP D CA 1
ATOM 6380 C C . ASP D 1 206 ? -3.799 -30.810 49.289 1.00 17.92 197 ASP D C 1
ATOM 6381 O O . ASP D 1 206 ? -4.252 -31.421 50.245 1.00 16.74 197 ASP D O 1
ATOM 6386 N N . VAL D 1 207 ? -3.837 -29.488 49.209 1.00 17.80 198 VAL D N 1
ATOM 6387 C CA . VAL D 1 207 ? -4.613 -28.712 50.169 1.00 17.44 198 VAL D CA 1
ATOM 6388 C C . VAL D 1 207 ? -5.858 -28.199 49.471 1.00 17.66 198 VAL D C 1
ATOM 6389 O O . VAL D 1 207 ? -5.771 -27.472 48.501 1.00 18.75 198 VAL D O 1
ATOM 6393 N N . ASN D 1 208 ? -7.011 -28.562 49.989 1.00 17.94 199 ASN D N 1
ATOM 6394 C CA . ASN D 1 208 ? -8.294 -28.229 49.355 1.00 19.41 199 ASN D CA 1
ATOM 6395 C C . ASN D 1 208 ? -8.863 -26.970 49.957 1.00 20.41 199 ASN D C 1
ATOM 6396 O O . ASN D 1 208 ? -9.188 -26.912 51.133 1.00 21.50 199 ASN D O 1
ATOM 6401 N N . LEU D 1 209 ? -8.930 -25.932 49.146 1.00 21.67 200 LEU D N 1
ATOM 6402 C CA . LEU D 1 209 ? -9.451 -24.625 49.552 1.00 20.25 200 LEU D CA 1
ATOM 6403 C C . LEU D 1 209 ? -10.936 -24.567 49.213 1.00 21.04 200 LEU D C 1
ATOM 6404 O O . LEU D 1 209 ? -11.306 -24.547 48.027 1.00 22.39 200 LEU D O 1
ATOM 6409 N N . VAL D 1 210 ? -11.786 -24.557 50.233 1.00 21.61 201 VAL D N 1
ATOM 6410 C CA . VAL D 1 210 ? -13.237 -24.549 50.034 1.00 21.49 201 VAL D CA 1
ATOM 6411 C C . VAL D 1 210 ? -13.822 -23.233 50.525 1.00 24.02 201 VAL D C 1
ATOM 6412 O O . VAL D 1 210 ? -13.673 -22.912 51.688 1.00 24.10 201 VAL D O 1
ATOM 6416 N N . VAL D 1 211 ? -14.473 -22.480 49.627 1.00 22.96 202 VAL D N 1
ATOM 6417 C CA . VAL D 1 211 ? -15.000 -21.202 49.960 1.00 24.36 202 VAL D CA 1
ATOM 6418 C C . VAL D 1 211 ? -16.509 -21.203 49.747 1.00 27.06 202 VAL D C 1
ATOM 6419 O O . VAL D 1 211 ? -17.010 -21.554 48.665 1.00 30.04 202 VAL D O 1
ATOM 6423 N N . LYS D 1 212 ? -17.233 -20.793 50.780 1.00 25.78 203 LYS D N 1
ATOM 6424 C CA . LYS D 1 212 ? -18.675 -20.638 50.696 1.00 25.76 203 LYS D CA 1
ATOM 6425 C C . LYS D 1 212 ? -18.962 -19.131 50.772 1.00 23.91 203 LYS D C 1
ATOM 6426 O O . LYS D 1 212 ? -18.565 -18.472 51.743 1.00 23.24 203 LYS D O 1
ATOM 6432 N N . PHE D 1 213 ? -19.629 -18.581 49.759 1.00 21.15 204 PHE D N 1
ATOM 6433 C CA . PHE D 1 213 ? -19.828 -17.131 49.658 1.00 23.83 204 PHE D CA 1
ATOM 6434 C C . PHE D 1 213 ? -21.207 -16.740 49.062 1.00 25.47 204 PHE D C 1
ATOM 6435 O O . PHE D 1 213 ? -21.914 -17.577 48.513 1.00 25.19 204 PHE D O 1
ATOM 6443 N N . ARG D 1 214 ? -21.554 -15.464 49.149 1.00 26.14 205 ARG D N 1
ATOM 6444 C CA . ARG D 1 214 ? -22.806 -14.957 48.575 1.00 30.23 205 ARG D CA 1
ATOM 6445 C C . ARG D 1 214 ? -22.733 -13.464 48.283 1.00 30.10 205 ARG D C 1
ATOM 6446 O O . ARG D 1 214 ? -21.812 -12.763 48.745 1.00 28.49 205 ARG D O 1
ATOM 6454 N N . GLU D 1 215 ? -23.694 -12.991 47.508 1.00 31.46 206 GLU D N 1
ATOM 6455 C CA . GLU D 1 215 ? -23.769 -11.565 47.202 1.00 36.46 206 GLU D CA 1
ATOM 6456 C C . GLU D 1 215 ? -24.037 -10.783 48.494 1.00 38.23 206 GLU D C 1
ATOM 6457 O O . GLU D 1 215 ? -24.819 -11.239 49.333 1.00 34.72 206 GLU D O 1
ATOM 6463 N N . ARG D 1 216 ? -23.372 -9.634 48.652 1.00 38.58 207 ARG D N 1
ATOM 6464 C CA . ARG D 1 216 ? -23.558 -8.756 49.800 1.00 41.58 207 ARG D CA 1
ATOM 6465 C C . ARG D 1 216 ? -24.827 -7.928 49.640 1.00 41.39 207 ARG D C 1
ATOM 6466 O O . ARG D 1 216 ? -25.908 -8.329 50.087 1.00 43.21 207 ARG D O 1
ATOM 6474 N N . SER E 1 11 ? 34.223 15.151 30.527 1.00 47.39 2 SER E N 1
ATOM 6475 C CA . SER E 1 11 ? 32.900 15.597 31.035 1.00 49.87 2 SER E CA 1
ATOM 6476 C C . SER E 1 11 ? 31.957 14.407 30.993 1.00 55.35 2 SER E C 1
ATOM 6477 O O . SER E 1 11 ? 31.382 14.012 32.014 1.00 53.66 2 SER E O 1
ATOM 6480 N N . GLN E 1 12 ? 31.793 13.853 29.792 1.00 57.83 3 GLN E N 1
ATOM 6481 C CA . GLN E 1 12 ? 31.250 12.505 29.591 1.00 57.59 3 GLN E CA 1
ATOM 6482 C C . GLN E 1 12 ? 32.144 11.535 30.311 1.00 55.02 3 GLN E C 1
ATOM 6483 O O . GLN E 1 12 ? 31.668 10.590 30.937 1.00 53.42 3 GLN E O 1
ATOM 6489 N N . ALA E 1 13 ? 33.457 11.775 30.204 1.00 59.81 4 ALA E N 1
ATOM 6490 C CA . ALA E 1 13 ? 34.462 10.880 30.781 1.00 59.11 4 ALA E CA 1
ATOM 6491 C C . ALA E 1 13 ? 34.291 10.798 32.294 1.00 54.86 4 ALA E C 1
ATOM 6492 O O . ALA E 1 13 ? 34.336 9.710 32.896 1.00 56.97 4 ALA E O 1
ATOM 6494 N N . ASN E 1 14 ? 34.094 11.968 32.890 1.00 50.99 5 ASN E N 1
ATOM 6495 C CA . ASN E 1 14 ? 33.892 12.088 34.311 1.00 50.81 5 ASN E CA 1
ATOM 6496 C C . ASN E 1 14 ? 32.616 11.371 34.826 1.00 55.16 5 ASN E C 1
ATOM 6497 O O . ASN E 1 14 ? 32.625 10.744 35.906 1.00 48.93 5 ASN E O 1
ATOM 6502 N N . LEU E 1 15 ? 31.529 11.449 34.058 1.00 52.59 6 LEU E N 1
ATOM 6503 C CA . LEU E 1 15 ? 30.297 10.737 34.414 1.00 51.13 6 LEU E CA 1
ATOM 6504 C C . LEU E 1 15 ? 30.442 9.209 34.326 1.00 53.21 6 LEU E C 1
ATOM 6505 O O . LEU E 1 15 ? 29.977 8.483 35.217 1.00 52.80 6 LEU E O 1
ATOM 6510 N N . MET E 1 16 ? 31.090 8.738 33.262 1.00 55.95 7 MET E N 1
ATOM 6511 C CA . MET E 1 16 ? 31.406 7.314 33.076 1.00 58.68 7 MET E CA 1
ATOM 6512 C C . MET E 1 16 ? 32.267 6.803 34.231 1.00 55.97 7 MET E C 1
ATOM 6513 O O . MET E 1 16 ? 32.067 5.694 34.728 1.00 56.10 7 MET E O 1
ATOM 6518 N N . ARG E 1 17 ? 33.220 7.628 34.666 1.00 57.95 8 ARG E N 1
ATOM 6519 C CA . ARG E 1 17 ? 34.159 7.228 35.719 1.00 60.34 8 ARG E CA 1
ATOM 6520 C C . ARG E 1 17 ? 33.463 7.227 37.098 1.00 59.48 8 ARG E C 1
ATOM 6521 O O . ARG E 1 17 ? 33.737 6.349 37.942 1.00 56.05 8 ARG E O 1
ATOM 6529 N N . LEU E 1 18 ? 32.566 8.201 37.306 1.00 51.89 9 LEU E N 1
ATOM 6530 C CA . LEU E 1 18 ? 31.668 8.217 38.466 1.00 46.90 9 LEU E CA 1
ATOM 6531 C C . LEU E 1 18 ? 30.748 6.981 38.520 1.00 47.01 9 LEU E C 1
ATOM 6532 O O . LEU E 1 18 ? 30.608 6.323 39.562 1.00 43.73 9 LEU E O 1
ATOM 6537 N N . LYS E 1 19 ? 30.129 6.654 37.399 1.00 48.16 10 LYS E N 1
ATOM 6538 C CA . LYS E 1 19 ? 29.203 5.530 37.398 1.00 56.29 10 LYS E CA 1
ATOM 6539 C C . LYS E 1 19 ? 29.943 4.244 37.683 1.00 58.68 10 LYS E C 1
ATOM 6540 O O . LYS E 1 19 ? 29.480 3.410 38.476 1.00 57.84 10 LYS E O 1
ATOM 6546 N N . SER E 1 20 ? 31.107 4.125 37.036 1.00 63.24 11 SER E N 1
ATOM 6547 C CA . SER E 1 20 ? 32.049 3.026 37.235 1.00 59.98 11 SER E CA 1
ATOM 6548 C C . SER E 1 20 ? 32.460 2.905 38.705 1.00 55.54 11 SER E C 1
ATOM 6549 O O . SER E 1 20 ? 32.381 1.811 39.286 1.00 63.24 11 SER E O 1
ATOM 6552 N N . ASP E 1 21 ? 32.871 4.022 39.310 1.00 50.84 12 ASP E N 1
ATOM 6553 C CA . ASP E 1 21 ? 33.159 4.044 40.738 1.00 49.35 12 ASP E CA 1
ATOM 6554 C C . ASP E 1 21 ? 32.016 3.533 41.605 1.00 51.09 12 ASP E C 1
ATOM 6555 O O . ASP E 1 21 ? 32.255 2.680 42.460 1.00 55.69 12 ASP E O 1
ATOM 6560 N N . LEU E 1 22 ? 30.783 4.020 41.382 1.00 51.47 13 LEU E N 1
ATOM 6561 C CA . LEU E 1 22 ? 29.625 3.628 42.232 1.00 47.88 13 LEU E CA 1
ATOM 6562 C C . LEU E 1 22 ? 29.183 2.184 42.079 1.00 51.35 13 LEU E C 1
ATOM 6563 O O . LEU E 1 22 ? 28.755 1.585 43.057 1.00 57.22 13 LEU E O 1
ATOM 6568 N N . PHE E 1 23 ? 29.271 1.616 40.872 1.00 56.08 14 PHE E N 1
ATOM 6569 C CA . PHE E 1 23 ? 28.925 0.186 40.684 1.00 60.22 14 PHE E CA 1
ATOM 6570 C C . PHE E 1 23 ? 30.183 -0.686 40.524 1.00 66.58 14 PHE E C 1
ATOM 6571 O O . PHE E 1 23 ? 30.323 -1.399 39.511 1.00 70.09 14 PHE E O 1
ATOM 6579 N N . MET E 1 28 ? 27.696 -4.651 45.888 1.00 55.66 19 MET E N 1
ATOM 6580 C CA . MET E 1 28 ? 26.270 -4.622 45.596 1.00 69.85 19 MET E CA 1
ATOM 6581 C C . MET E 1 28 ? 25.457 -4.436 46.895 1.00 67.02 19 MET E C 1
ATOM 6582 O O . MET E 1 28 ? 25.548 -5.278 47.795 1.00 65.94 19 MET E O 1
ATOM 6587 N N . TYR E 1 29 ? 24.692 -3.330 46.981 1.00 61.68 20 TYR E N 1
ATOM 6588 C CA . TYR E 1 29 ? 23.876 -2.969 48.178 1.00 53.24 20 TYR E CA 1
ATOM 6589 C C . TYR E 1 29 ? 22.787 -3.989 48.473 1.00 48.51 20 TYR E C 1
ATOM 6590 O O . TYR E 1 29 ? 21.932 -4.275 47.629 1.00 50.73 20 TYR E O 1
ATOM 6599 N N . PRO E 1 30 ? 22.824 -4.541 49.687 1.00 45.39 21 PRO E N 1
ATOM 6600 C CA . PRO E 1 30 ? 22.056 -5.737 50.049 1.00 41.41 21 PRO E CA 1
ATOM 6601 C C . PRO E 1 30 ? 20.686 -5.366 50.637 1.00 38.15 21 PRO E C 1
ATOM 6602 O O . PRO E 1 30 ? 19.935 -6.246 51.089 1.00 34.42 21 PRO E O 1
ATOM 6606 N N . GLY E 1 31 ? 20.372 -4.072 50.626 1.00 33.21 22 GLY E N 1
ATOM 6607 C CA . GLY E 1 31 ? 19.091 -3.622 51.159 1.00 33.49 22 GLY E CA 1
ATOM 6608 C C . GLY E 1 31 ? 19.204 -3.247 52.641 1.00 30.54 22 GLY E C 1
ATOM 6609 O O . GLY E 1 31 ? 20.191 -3.521 53.298 1.00 27.22 22 GLY E O 1
ATOM 6610 N N . PRO E 1 32 ? 18.167 -2.606 53.162 1.00 29.85 23 PRO E N 1
ATOM 6611 C CA . PRO E 1 32 ? 18.138 -2.140 54.528 1.00 27.55 23 PRO E CA 1
ATOM 6612 C C . PRO E 1 32 ? 18.111 -3.299 55.522 1.00 30.98 23 PRO E C 1
ATOM 6613 O O . PRO E 1 32 ? 17.631 -4.401 55.197 1.00 31.79 23 PRO E O 1
ATOM 6617 N N . THR E 1 33 ? 18.647 -3.054 56.716 1.00 30.18 24 THR E N 1
ATOM 6618 C CA . THR E 1 33 ? 18.583 -3.995 57.828 1.00 30.18 24 THR E CA 1
ATOM 6619 C C . THR E 1 33 ? 18.236 -3.230 59.103 1.00 31.54 24 THR E C 1
ATOM 6620 O O . THR E 1 33 ? 18.112 -1.992 59.085 1.00 29.71 24 THR E O 1
ATOM 6624 N N . LYS E 1 34 ? 18.006 -3.975 60.184 1.00 32.91 25 LYS E N 1
ATOM 6625 C CA . LYS E 1 34 ? 17.641 -3.394 61.481 1.00 33.54 25 LYS E CA 1
ATOM 6626 C C . LYS E 1 34 ? 18.776 -2.460 61.962 1.00 33.88 25 LYS E C 1
ATOM 6627 O O . LYS E 1 34 ? 18.492 -1.430 62.530 1.00 37.05 25 LYS E O 1
ATOM 6629 N N . ASP E 1 35 ? 20.036 -2.798 61.653 1.00 36.29 26 ASP E N 1
ATOM 6630 C CA . ASP E 1 35 ? 21.213 -1.965 61.985 1.00 41.56 26 ASP E CA 1
ATOM 6631 C C . ASP E 1 35 ? 21.601 -0.927 60.927 1.00 43.93 26 ASP E C 1
ATOM 6632 O O . ASP E 1 35 ? 22.565 -0.160 61.110 1.00 43.43 26 ASP E O 1
ATOM 6637 N N . ASP E 1 36 ? 20.856 -0.919 59.821 1.00 43.08 27 ASP E N 1
ATOM 6638 C CA . ASP E 1 36 ? 21.065 0.000 58.705 1.00 38.46 27 ASP E CA 1
ATOM 6639 C C . ASP E 1 36 ? 19.711 0.352 58.110 1.00 36.78 27 ASP E C 1
ATOM 6640 O O . ASP E 1 36 ? 19.473 0.077 56.936 1.00 33.97 27 ASP E O 1
ATOM 6645 N N . PRO E 1 37 ? 18.816 0.948 58.918 1.00 34.06 28 PRO E N 1
ATOM 6646 C CA . PRO E 1 37 ? 17.483 1.200 58.433 1.00 32.80 28 PRO E CA 1
ATOM 6647 C C . PRO E 1 37 ? 17.409 2.345 57.391 1.00 32.20 28 PRO E C 1
ATOM 6648 O O . PRO E 1 37 ? 18.237 3.244 57.372 1.00 36.33 28 PRO E O 1
ATOM 6652 N N . LEU E 1 38 ? 16.412 2.295 56.516 1.00 32.59 29 LEU E N 1
ATOM 6653 C CA . LEU E 1 38 ? 16.286 3.242 55.389 1.00 28.08 29 LEU E CA 1
ATOM 6654 C C . LEU E 1 38 ? 14.977 3.988 55.462 1.00 26.03 29 LEU E C 1
ATOM 6655 O O . LEU E 1 38 ? 13.932 3.376 55.631 1.00 25.96 29 LEU E O 1
ATOM 6660 N N . THR E 1 39 ? 15.040 5.310 55.369 1.00 24.22 30 THR E N 1
ATOM 6661 C CA . THR E 1 39 ? 13.837 6.115 55.283 1.00 24.26 30 THR E CA 1
ATOM 6662 C C . THR E 1 39 ? 13.390 6.183 53.815 1.00 26.15 30 THR E C 1
ATOM 6663 O O . THR E 1 39 ? 14.179 6.541 52.924 1.00 26.37 30 THR E O 1
ATOM 6667 N N . VAL E 1 40 ? 12.132 5.827 53.549 1.00 23.82 31 VAL E N 1
ATOM 6668 C CA . VAL E 1 40 ? 11.619 5.984 52.211 1.00 22.14 31 VAL E CA 1
ATOM 6669 C C . VAL E 1 40 ? 10.457 6.949 52.258 1.00 21.76 31 VAL E C 1
ATOM 6670 O O . VAL E 1 40 ? 9.538 6.746 53.023 1.00 24.88 31 VAL E O 1
ATOM 6674 N N . THR E 1 41 ? 10.510 8.004 51.460 1.00 22.38 32 THR E N 1
ATOM 6675 C CA . THR E 1 41 ? 9.441 8.995 51.399 1.00 23.04 32 THR E CA 1
ATOM 6676 C C . THR E 1 41 ? 8.546 8.742 50.186 1.00 23.02 32 THR E C 1
ATOM 6677 O O . THR E 1 41 ? 9.014 8.550 49.053 1.00 22.35 32 THR E O 1
ATOM 6681 N N . LEU E 1 42 ? 7.254 8.755 50.426 1.00 21.55 33 LEU E N 1
ATOM 6682 C CA . LEU E 1 42 ? 6.319 8.407 49.379 1.00 22.08 33 LEU E CA 1
ATOM 6683 C C . LEU E 1 42 ? 5.291 9.531 49.155 1.00 21.99 33 LEU E C 1
ATOM 6684 O O . LEU E 1 42 ? 4.685 10.017 50.115 1.00 22.99 33 LEU E O 1
ATOM 6689 N N . GLY E 1 43 ? 5.078 9.934 47.901 1.00 20.95 34 GLY E N 1
ATOM 6690 C CA . GLY E 1 43 ? 3.962 10.822 47.582 1.00 20.47 34 GLY E CA 1
ATOM 6691 C C . GLY E 1 43 ? 3.211 10.486 46.295 1.00 23.37 34 GLY E C 1
ATOM 6692 O O . GLY E 1 43 ? 3.698 9.742 45.464 1.00 23.19 34 GLY E O 1
ATOM 6693 N N . PHE E 1 44 ? 2.034 11.079 46.113 1.00 23.31 35 PHE E N 1
ATOM 6694 C CA . PHE E 1 44 ? 1.206 10.750 44.993 1.00 22.97 35 PHE E CA 1
ATOM 6695 C C . PHE E 1 44 ? 0.728 11.972 44.221 1.00 24.94 35 PHE E C 1
ATOM 6696 O O . PHE E 1 44 ? 0.273 12.942 44.821 1.00 27.24 35 PHE E O 1
ATOM 6704 N N . THR E 1 45 ? 0.861 11.906 42.887 1.00 24.91 36 THR E N 1
ATOM 6705 C CA . THR E 1 45 ? 0.333 12.880 41.950 1.00 23.98 36 THR E CA 1
ATOM 6706 C C . THR E 1 45 ? -0.763 12.178 41.187 1.00 24.24 36 THR E C 1
ATOM 6707 O O . THR E 1 45 ? -0.495 11.308 40.351 1.00 23.68 36 THR E O 1
ATOM 6711 N N . LEU E 1 46 ? -2.005 12.511 41.524 1.00 23.33 37 LEU E N 1
ATOM 6712 C CA . LEU E 1 46 ? -3.159 11.865 40.944 1.00 23.19 37 LEU E CA 1
ATOM 6713 C C . LEU E 1 46 ? -3.498 12.494 39.615 1.00 24.67 37 LEU E C 1
ATOM 6714 O O . LEU E 1 46 ? -3.765 13.711 39.546 1.00 27.98 37 LEU E O 1
ATOM 6719 N N . GLN E 1 47 ? -3.559 11.663 38.572 1.00 25.06 38 GLN E N 1
ATOM 6720 C CA . GLN E 1 47 ? -3.895 12.125 37.221 1.00 26.06 38 GLN E CA 1
ATOM 6721 C C . GLN E 1 47 ? -5.365 11.924 36.850 1.00 23.48 38 GLN E C 1
ATOM 6722 O O . GLN E 1 47 ? -5.978 12.830 36.327 1.00 23.22 38 GLN E O 1
ATOM 6728 N N . ASP E 1 48 ? -5.931 10.745 37.109 1.00 21.77 39 ASP E N 1
ATOM 6729 C CA . ASP E 1 48 ? -7.207 10.414 36.528 1.00 19.86 39 ASP E CA 1
ATOM 6730 C C . ASP E 1 48 ? -7.778 9.170 37.142 1.00 21.25 39 ASP E C 1
ATOM 6731 O O . ASP E 1 48 ? -7.101 8.127 37.235 1.00 23.39 39 ASP E O 1
ATOM 6736 N N . ILE E 1 49 ? -9.032 9.233 37.572 1.00 21.53 40 ILE E N 1
ATOM 6737 C CA . ILE E 1 49 ? -9.742 8.001 37.904 1.00 21.28 40 ILE E CA 1
ATOM 6738 C C . ILE E 1 49 ? -10.434 7.636 36.608 1.00 24.31 40 ILE E C 1
ATOM 6739 O O . ILE E 1 49 ? -11.401 8.296 36.187 1.00 27.94 40 ILE E O 1
ATOM 6744 N N . VAL E 1 50 ? -9.913 6.620 35.948 1.00 24.98 41 VAL E N 1
ATOM 6745 C CA . VAL E 1 50 ? -10.346 6.247 34.643 1.00 23.59 41 VAL E CA 1
ATOM 6746 C C . VAL E 1 50 ? -11.687 5.618 34.713 1.00 25.07 41 VAL E C 1
ATOM 6747 O O . VAL E 1 50 ? -12.539 5.966 33.932 1.00 31.28 41 VAL E O 1
ATOM 6751 N N . LYS E 1 51 ? -11.899 4.718 35.672 1.00 25.98 42 LYS E N 1
ATOM 6752 C CA . LYS E 1 51 ? -13.075 3.899 35.694 1.00 25.16 42 LYS E CA 1
ATOM 6753 C C . LYS E 1 51 ? -13.393 3.392 37.099 1.00 27.25 42 LYS E C 1
ATOM 6754 O O . LYS E 1 51 ? -12.498 3.025 37.854 1.00 28.19 42 LYS E O 1
ATOM 6760 N N . ALA E 1 52 ? -14.679 3.296 37.415 1.00 26.17 43 ALA E N 1
ATOM 6761 C CA . ALA E 1 52 ? -15.136 2.729 38.651 1.00 26.99 43 ALA E CA 1
ATOM 6762 C C . ALA E 1 52 ? -16.169 1.664 38.334 1.00 26.99 43 ALA E C 1
ATOM 6763 O O . ALA E 1 52 ? -17.218 1.954 37.806 1.00 31.23 43 ALA E O 1
ATOM 6765 N N . ASP E 1 53 ? -15.875 0.421 38.658 1.00 25.92 44 ASP E N 1
ATOM 6766 C CA . ASP E 1 53 ? -16.713 -0.707 38.226 1.00 23.46 44 ASP E CA 1
ATOM 6767 C C . ASP E 1 53 ? -17.480 -1.242 39.419 1.00 23.16 44 ASP E C 1
ATOM 6768 O O . ASP E 1 53 ? -16.899 -1.888 40.298 1.00 22.91 44 ASP E O 1
ATOM 6773 N N . SER E 1 54 ? -18.783 -0.982 39.448 1.00 22.69 45 SER E N 1
ATOM 6774 C CA . SER E 1 54 ? -19.606 -1.414 40.565 1.00 24.03 45 SER E CA 1
ATOM 6775 C C . SER E 1 54 ? -20.103 -2.839 40.418 1.00 24.49 45 SER E C 1
ATOM 6776 O O . SER E 1 54 ? -20.734 -3.379 41.343 1.00 25.52 45 SER E O 1
ATOM 6779 N N . SER E 1 55 ? -19.820 -3.480 39.292 1.00 23.80 46 SER E N 1
ATOM 6780 C CA . SER E 1 55 ? -20.153 -4.896 39.217 1.00 24.50 46 SER E CA 1
ATOM 6781 C C . SER E 1 55 ? -19.107 -5.742 39.948 1.00 25.30 46 SER E C 1
ATOM 6782 O O . SER E 1 55 ? -19.383 -6.904 40.320 1.00 24.16 46 SER E O 1
ATOM 6785 N N . THR E 1 56 ? -17.895 -5.186 40.129 1.00 24.46 47 THR E N 1
ATOM 6786 C CA . THR E 1 56 ? -16.769 -5.926 40.758 1.00 23.08 47 THR E CA 1
ATOM 6787 C C . THR E 1 56 ? -16.161 -5.172 41.962 1.00 22.19 47 THR E C 1
ATOM 6788 O O . THR E 1 56 ? -15.364 -5.733 42.746 1.00 21.61 47 THR E O 1
ATOM 6792 N N . ASN E 1 57 ? -16.534 -3.907 42.104 1.00 20.89 48 ASN E N 1
ATOM 6793 C CA . ASN E 1 57 ? -15.934 -3.043 43.111 1.00 20.21 48 ASN E CA 1
ATOM 6794 C C . ASN E 1 57 ? -14.393 -2.902 42.936 1.00 21.68 48 ASN E C 1
ATOM 6795 O O . ASN E 1 57 ? -13.601 -3.184 43.845 1.00 19.72 48 ASN E O 1
ATOM 6800 N N . GLU E 1 58 ? -13.995 -2.465 41.728 1.00 21.73 49 GLU E N 1
ATOM 6801 C CA . GLU E 1 58 ? -12.625 -2.093 41.410 1.00 20.84 49 GLU E CA 1
ATOM 6802 C C . GLU E 1 58 ? -12.612 -0.700 40.855 1.00 20.80 49 GLU E C 1
ATOM 6803 O O . GLU E 1 58 ? -13.502 -0.327 40.093 1.00 20.58 49 GLU E O 1
ATOM 6809 N N . VAL E 1 59 ? -11.573 0.058 41.204 1.00 20.75 50 VAL E N 1
ATOM 6810 C CA . VAL E 1 59 ? -11.345 1.365 40.641 1.00 20.32 50 VAL E CA 1
ATOM 6811 C C . VAL E 1 59 ? -9.969 1.428 40.003 1.00 20.01 50 VAL E C 1
ATOM 6812 O O . VAL E 1 59 ? -9.022 0.907 40.540 1.00 19.87 50 VAL E O 1
ATOM 6816 N N . ASP E 1 60 ? -9.895 2.038 38.824 1.00 19.57 51 ASP E N 1
ATOM 6817 C CA . ASP E 1 60 ? -8.663 2.173 38.074 1.00 19.47 51 ASP E CA 1
ATOM 6818 C C . ASP E 1 60 ? -8.173 3.617 38.182 1.00 20.49 51 ASP E C 1
ATOM 6819 O O . ASP E 1 60 ? -8.888 4.572 37.837 1.00 20.70 51 ASP E O 1
ATOM 6824 N N . LEU E 1 61 ? -6.950 3.775 38.676 1.00 20.46 52 LEU E N 1
ATOM 6825 C CA . LEU E 1 61 ? -6.406 5.096 38.968 1.00 18.11 52 LEU E CA 1
ATOM 6826 C C . LEU E 1 61 ? -5.063 5.260 38.288 1.00 17.71 52 LEU E C 1
ATOM 6827 O O . LEU E 1 61 ? -4.165 4.415 38.417 1.00 17.77 52 LEU E O 1
ATOM 6832 N N . VAL E 1 62 ? -4.920 6.345 37.555 1.00 17.75 53 VAL E N 1
ATOM 6833 C CA . VAL E 1 62 ? -3.638 6.682 36.958 1.00 17.69 53 VAL E CA 1
ATOM 6834 C C . VAL E 1 62 ? -2.990 7.765 37.816 1.00 18.74 53 VAL E C 1
ATOM 6835 O O . VAL E 1 62 ? -3.596 8.838 38.031 1.00 20.15 53 VAL E O 1
ATOM 6839 N N . TYR E 1 63 ? -1.752 7.521 38.233 1.00 17.95 54 TYR E N 1
ATOM 6840 C CA . TYR E 1 63 ? -1.046 8.420 39.116 1.00 18.90 54 TYR E CA 1
ATOM 6841 C C . TYR E 1 63 ? 0.493 8.366 38.875 1.00 20.52 54 TYR E C 1
ATOM 6842 O O . TYR E 1 63 ? 0.988 7.414 38.310 1.00 21.37 54 TYR E O 1
ATOM 6851 N N . TYR E 1 64 ? 1.202 9.438 39.236 1.00 21.12 55 TYR E N 1
ATOM 6852 C CA . TYR E 1 64 ? 2.647 9.418 39.440 1.00 21.93 55 TYR E CA 1
ATOM 6853 C C . TYR E 1 64 ? 2.945 9.078 40.925 1.00 22.81 55 TYR E C 1
ATOM 6854 O O . TYR E 1 64 ? 2.307 9.633 41.833 1.00 20.27 55 TYR E O 1
ATOM 6863 N N . GLU E 1 65 ? 3.890 8.144 41.146 1.00 23.34 56 GLU E N 1
ATOM 6864 C CA . GLU E 1 65 ? 4.267 7.693 42.485 1.00 23.60 56 GLU E CA 1
ATOM 6865 C C . GLU E 1 65 ? 5.661 8.180 42.794 1.00 21.92 56 GLU E C 1
ATOM 6866 O O . GLU E 1 65 ? 6.626 7.673 42.269 1.00 19.97 56 GLU E O 1
ATOM 6872 N N . GLN E 1 66 ? 5.743 9.192 43.642 1.00 24.60 57 GLN E N 1
ATOM 6873 C CA . GLN E 1 66 ? 7.046 9.809 44.002 1.00 27.38 57 GLN E CA 1
ATOM 6874 C C . GLN E 1 66 ? 7.669 9.016 45.121 1.00 23.77 57 GLN E C 1
ATOM 6875 O O . GLN E 1 66 ? 7.084 8.855 46.194 1.00 22.01 57 GLN E O 1
ATOM 6881 N N . GLN E 1 67 ? 8.844 8.491 44.840 1.00 23.12 58 GLN E N 1
ATOM 6882 C CA . GLN E 1 67 ? 9.647 7.826 45.850 1.00 24.45 58 GLN E CA 1
ATOM 6883 C C . GLN E 1 67 ? 11.000 8.498 46.018 1.00 23.32 58 GLN E C 1
ATOM 6884 O O . GLN E 1 67 ? 11.646 8.859 45.048 1.00 23.63 58 GLN E O 1
ATOM 6890 N N . ARG E 1 68 ? 11.442 8.600 47.261 1.00 27.27 59 ARG E N 1
ATOM 6891 C CA . ARG E 1 68 ? 12.760 9.173 47.608 1.00 28.50 59 ARG E CA 1
ATOM 6892 C C . ARG E 1 68 ? 13.340 8.376 48.745 1.00 25.65 59 ARG E C 1
ATOM 6893 O O . ARG E 1 68 ? 12.621 8.007 49.665 1.00 29.49 59 ARG E O 1
ATOM 6901 N N . TRP E 1 69 ? 14.635 8.153 48.680 1.00 23.29 60 TRP E N 1
ATOM 6902 C CA . TRP E 1 69 ? 15.411 7.564 49.736 1.00 24.76 60 TRP E CA 1
ATOM 6903 C C . TRP E 1 69 ? 16.872 8.006 49.520 1.00 30.45 60 TRP E C 1
ATOM 6904 O O . TRP E 1 69 ? 17.226 8.512 48.454 1.00 30.08 60 TRP E O 1
ATOM 6915 N N . LYS E 1 70 ? 17.732 7.793 50.521 1.00 32.08 61 LYS E N 1
ATOM 6916 C CA . LYS E 1 70 ? 19.107 8.233 50.481 1.00 33.61 61 LYS E CA 1
ATOM 6917 C C . LYS E 1 70 ? 20.049 7.068 50.875 1.00 37.00 61 LYS E C 1
ATOM 6918 O O . LYS E 1 70 ? 19.819 6.373 51.857 1.00 38.74 61 LYS E O 1
ATOM 6924 N N . LEU E 1 71 ? 21.113 6.862 50.106 1.00 36.85 62 LEU E N 1
ATOM 6925 C CA . LEU E 1 71 ? 22.120 5.849 50.441 1.00 36.24 62 LEU E CA 1
ATOM 6926 C C . LEU E 1 71 ? 23.522 6.451 50.584 1.00 38.70 62 LEU E C 1
ATOM 6927 O O . LEU E 1 71 ? 23.992 7.199 49.728 1.00 38.81 62 LEU E O 1
ATOM 6932 N N . ASN E 1 72 ? 24.189 6.106 51.675 1.00 42.76 63 ASN E N 1
ATOM 6933 C CA . ASN E 1 72 ? 25.590 6.498 51.883 1.00 45.32 63 ASN E CA 1
ATOM 6934 C C . ASN E 1 72 ? 26.509 6.020 50.739 1.00 43.40 63 ASN E C 1
ATOM 6935 O O . ASN E 1 72 ? 27.407 6.740 50.323 1.00 44.14 63 ASN E O 1
ATOM 6940 N N . SER E 1 73 ? 26.226 4.829 50.230 1.00 37.33 64 SER E N 1
ATOM 6941 C CA . SER E 1 73 ? 26.888 4.217 49.106 1.00 39.80 64 SER E CA 1
ATOM 6942 C C . SER E 1 73 ? 26.682 4.873 47.759 1.00 39.18 64 SER E C 1
ATOM 6943 O O . SER E 1 73 ? 27.083 4.304 46.740 1.00 41.22 64 SER E O 1
ATOM 6946 N N . LEU E 1 74 ? 25.988 6.003 47.723 1.00 42.82 65 LEU E N 1
ATOM 6947 C CA . LEU E 1 74 ? 25.689 6.659 46.457 1.00 42.88 65 LEU E CA 1
ATOM 6948 C C . LEU E 1 74 ? 26.182 8.090 46.442 1.00 39.71 65 LEU E C 1
ATOM 6949 O O . LEU E 1 74 ? 25.972 8.816 45.464 1.00 40.97 65 LEU E O 1
ATOM 6954 N N . MET E 1 75 ? 26.830 8.497 47.525 1.00 38.60 66 MET E N 1
ATOM 6955 C CA . MET E 1 75 ? 27.324 9.859 47.607 1.00 45.36 66 MET E CA 1
ATOM 6956 C C . MET E 1 75 ? 28.767 9.938 47.124 1.00 46.09 66 MET E C 1
ATOM 6957 O O . MET E 1 75 ? 29.486 8.944 47.210 1.00 45.17 66 MET E O 1
ATOM 6962 N N . TRP E 1 76 ? 29.158 11.097 46.580 1.00 43.83 67 TRP E N 1
ATOM 6963 C CA . TRP E 1 76 ? 30.510 11.346 46.036 1.00 42.62 67 TRP E CA 1
ATOM 6964 C C . TRP E 1 76 ? 30.757 12.821 46.192 1.00 48.06 67 TRP E C 1
ATOM 6965 O O . TRP E 1 76 ? 29.790 13.596 46.381 1.00 48.92 67 TRP E O 1
ATOM 6976 N N . ASP E 1 77 ? 32.019 13.258 46.089 1.00 49.56 68 ASP E N 1
ATOM 6977 C CA . ASP E 1 77 ? 32.277 14.694 46.037 1.00 46.76 68 ASP E CA 1
ATOM 6978 C C . ASP E 1 77 ? 32.253 15.173 44.607 1.00 44.79 68 ASP E C 1
ATOM 6979 O O . ASP E 1 77 ? 33.033 14.692 43.768 1.00 46.57 68 ASP E O 1
ATOM 6984 N N . PRO E 1 78 ? 31.354 16.116 44.308 1.00 43.78 69 PRO E N 1
ATOM 6985 C CA . PRO E 1 78 ? 31.295 16.727 42.965 1.00 48.16 69 PRO E CA 1
ATOM 6986 C C . PRO E 1 78 ? 32.669 17.160 42.404 1.00 58.84 69 PRO E C 1
ATOM 6987 O O . PRO E 1 78 ? 32.904 17.064 41.189 1.00 59.43 69 PRO E O 1
ATOM 6991 N N . ASN E 1 79 ? 33.569 17.611 43.286 1.00 67.96 70 ASN E N 1
ATOM 6992 C CA . ASN E 1 79 ? 34.884 18.150 42.882 1.00 64.53 70 ASN E CA 1
ATOM 6993 C C . ASN E 1 79 ? 35.886 17.124 42.382 1.00 63.35 70 ASN E C 1
ATOM 6994 O O . ASN E 1 79 ? 36.808 17.475 41.634 1.00 60.91 70 ASN E O 1
ATOM 6999 N N . GLU E 1 80 ? 35.675 15.860 42.740 1.00 55.56 71 GLU E N 1
ATOM 7000 C CA . GLU E 1 80 ? 36.530 14.787 42.221 1.00 57.55 71 GLU E CA 1
ATOM 7001 C C . GLU E 1 80 ? 35.999 14.254 40.884 1.00 59.77 71 GLU E C 1
ATOM 7002 O O . GLU E 1 80 ? 36.542 13.295 40.307 1.00 57.51 71 GLU E O 1
ATOM 7008 N N . TYR E 1 81 ? 34.938 14.896 40.392 1.00 62.01 72 TYR E N 1
ATOM 7009 C CA . TYR E 1 81 ? 34.207 14.438 39.206 1.00 55.59 72 TYR E CA 1
ATOM 7010 C C . TYR E 1 81 ? 33.640 15.623 38.418 1.00 61.03 72 TYR E C 1
ATOM 7011 O O . TYR E 1 81 ? 32.449 15.621 38.066 1.00 66.96 72 TYR E O 1
ATOM 7020 N N . GLY E 1 82 ? 34.465 16.639 38.155 1.00 58.40 73 GLY E N 1
ATOM 7021 C CA . GLY E 1 82 ? 34.087 17.730 37.235 1.00 51.16 73 GLY E CA 1
ATOM 7022 C C . GLY E 1 82 ? 32.802 18.461 37.593 1.00 56.17 73 GLY E C 1
ATOM 7023 O O . GLY E 1 82 ? 32.060 18.898 36.698 1.00 46.64 73 GLY E O 1
ATOM 7024 N N . ASN E 1 83 ? 32.553 18.608 38.903 1.00 58.71 74 ASN E N 1
ATOM 7025 C CA . ASN E 1 83 ? 31.331 19.226 39.444 1.00 58.38 74 ASN E CA 1
ATOM 7026 C C . ASN E 1 83 ? 29.971 18.649 38.956 1.00 53.56 74 ASN E C 1
ATOM 7027 O O . ASN E 1 83 ? 28.990 19.384 38.779 1.00 48.31 74 ASN E O 1
ATOM 7032 N N . ILE E 1 84 ? 29.918 17.332 38.761 1.00 47.77 75 ILE E N 1
ATOM 7033 C CA . ILE E 1 84 ? 28.640 16.645 38.567 1.00 44.58 75 ILE E CA 1
ATOM 7034 C C . ILE E 1 84 ? 27.928 16.592 39.917 1.00 40.92 75 ILE E C 1
ATOM 7035 O O . ILE E 1 84 ? 28.475 16.039 40.888 1.00 40.01 75 ILE E O 1
ATOM 7040 N N . THR E 1 85 ? 26.740 17.186 39.987 1.00 35.38 76 THR E N 1
ATOM 7041 C CA . THR E 1 85 ? 25.945 17.132 41.211 1.00 37.36 76 THR E CA 1
ATOM 7042 C C . THR E 1 85 ? 24.837 16.049 41.234 1.00 39.54 76 THR E C 1
ATOM 7043 O O . THR E 1 85 ? 24.213 15.833 42.269 1.00 43.31 76 THR E O 1
ATOM 7047 N N . ASP E 1 86 ? 24.616 15.361 40.111 1.00 37.62 77 ASP E N 1
ATOM 7048 C CA . ASP E 1 86 ? 23.564 14.345 39.967 1.00 36.79 77 ASP E CA 1
ATOM 7049 C C . ASP E 1 86 ? 23.686 13.615 38.643 1.00 35.90 77 ASP E C 1
ATOM 7050 O O . ASP E 1 86 ? 24.407 14.048 37.760 1.00 36.04 77 ASP E O 1
ATOM 7055 N N . PHE E 1 87 ? 22.976 12.506 38.503 1.00 32.98 78 PHE E N 1
ATOM 7056 C CA . PHE E 1 87 ? 22.861 11.832 37.206 1.00 29.90 78 PHE E CA 1
ATOM 7057 C C . PHE E 1 87 ? 21.607 10.968 37.177 1.00 27.54 78 PHE E C 1
ATOM 7058 O O . PHE E 1 87 ? 21.009 10.664 38.193 1.00 25.40 78 PHE E O 1
ATOM 7066 N N . ARG E 1 88 ? 21.233 10.585 35.974 1.00 28.82 79 ARG E N 1
ATOM 7067 C CA . ARG E 1 88 ? 20.138 9.711 35.734 1.00 27.52 79 ARG E CA 1
ATOM 7068 C C . ARG E 1 88 ? 20.613 8.296 35.466 1.00 29.77 79 ARG E C 1
ATOM 7069 O O . ARG E 1 88 ? 21.681 8.060 34.869 1.00 30.49 79 ARG E O 1
ATOM 7077 N N . THR E 1 89 ? 19.803 7.333 35.876 1.00 26.48 80 THR E N 1
ATOM 7078 C CA . THR E 1 89 ? 20.144 5.960 35.623 1.00 29.44 80 THR E CA 1
ATOM 7079 C C . THR E 1 89 ? 18.863 5.146 35.625 1.00 27.06 80 THR E C 1
ATOM 7080 O O . THR E 1 89 ? 17.912 5.437 36.356 1.00 28.98 80 THR E O 1
ATOM 7084 N N . SER E 1 90 ? 18.859 4.107 34.820 1.00 28.63 81 SER E N 1
ATOM 7085 C CA . SER E 1 90 ? 17.786 3.146 34.781 1.00 28.07 81 SER E CA 1
ATOM 7086 C C . SER E 1 90 ? 17.524 2.645 36.207 1.00 28.54 81 SER E C 1
ATOM 7087 O O . SER E 1 90 ? 18.477 2.359 36.942 1.00 30.41 81 SER E O 1
ATOM 7090 N N . ALA E 1 91 ? 16.252 2.574 36.615 1.00 25.19 82 ALA E N 1
ATOM 7091 C CA . ALA E 1 91 ? 15.916 2.032 37.932 1.00 25.28 82 ALA E CA 1
ATOM 7092 C C . ALA E 1 91 ? 16.317 0.557 38.126 1.00 26.79 82 ALA E C 1
ATOM 7093 O O . ALA E 1 91 ? 16.473 0.106 39.261 1.00 27.05 82 ALA E O 1
ATOM 7095 N N . ALA E 1 92 ? 16.499 -0.184 37.029 1.00 30.43 83 ALA E N 1
ATOM 7096 C CA . ALA E 1 92 ? 17.061 -1.577 37.092 1.00 36.09 83 ALA E CA 1
ATOM 7097 C C . ALA E 1 92 ? 18.543 -1.643 37.560 1.00 34.76 83 ALA E C 1
ATOM 7098 O O . ALA E 1 92 ? 18.963 -2.645 38.067 1.00 38.66 83 ALA E O 1
ATOM 7100 N N . ASP E 1 93 ? 19.305 -0.574 37.365 1.00 34.27 84 ASP E N 1
ATOM 7101 C CA . ASP E 1 93 ? 20.743 -0.512 37.724 1.00 35.99 84 ASP E CA 1
ATOM 7102 C C . ASP E 1 93 ? 21.010 -0.329 39.218 1.00 36.04 84 ASP E C 1
ATOM 7103 O O . ASP E 1 93 ? 22.155 -0.361 39.645 1.00 39.76 84 ASP E O 1
ATOM 7108 N N . ILE E 1 94 ? 19.964 -0.101 40.009 1.00 36.56 85 ILE E N 1
ATOM 7109 C CA . ILE E 1 94 ? 20.116 0.178 41.436 1.00 31.90 85 ILE E CA 1
ATOM 7110 C C . ILE E 1 94 ? 19.070 -0.588 42.242 1.00 30.10 85 ILE E C 1
ATOM 7111 O O . ILE E 1 94 ? 18.091 -1.050 41.681 1.00 32.21 85 ILE E O 1
ATOM 7116 N N . TRP E 1 95 ? 19.294 -0.719 43.545 1.00 27.34 86 TRP E N 1
ATOM 7117 C CA . TRP E 1 95 ? 18.276 -1.181 44.480 1.00 27.40 86 TRP E CA 1
ATOM 7118 C C . TRP E 1 95 ? 17.136 -0.183 44.596 1.00 25.59 86 TRP E C 1
ATOM 7119 O O . TRP E 1 95 ? 17.353 1.002 44.750 1.00 29.48 86 TRP E O 1
ATOM 7130 N N . THR E 1 96 ? 15.907 -0.649 44.514 1.00 23.13 87 THR E N 1
ATOM 7131 C CA . THR E 1 96 ? 14.766 0.216 44.813 1.00 22.91 87 THR E CA 1
ATOM 7132 C C . THR E 1 96 ? 13.896 -0.460 45.874 1.00 21.24 87 THR E C 1
ATOM 7133 O O . THR E 1 96 ? 13.931 -1.670 45.985 1.00 22.85 87 THR E O 1
ATOM 7137 N N . PRO E 1 97 ? 13.138 0.309 46.672 1.00 20.70 88 PRO E N 1
ATOM 7138 C CA . PRO E 1 97 ? 12.349 -0.325 47.750 1.00 19.33 88 PRO E CA 1
ATOM 7139 C C . PRO E 1 97 ? 11.117 -1.104 47.238 1.00 19.41 88 PRO E C 1
ATOM 7140 O O . PRO E 1 97 ? 10.611 -0.837 46.156 1.00 18.81 88 PRO E O 1
ATOM 7144 N N . ASP E 1 98 ? 10.630 -2.066 48.020 1.00 18.99 89 ASP E N 1
ATOM 7145 C CA . ASP E 1 98 ? 9.548 -2.945 47.528 1.00 17.34 89 ASP E CA 1
ATOM 7146 C C . ASP E 1 98 ? 8.167 -2.387 47.927 1.00 16.51 89 ASP E C 1
ATOM 7147 O O . ASP E 1 98 ? 7.305 -3.127 48.390 1.00 15.60 89 ASP E O 1
ATOM 7152 N N . ILE E 1 99 ? 7.947 -1.089 47.719 1.00 15.53 90 ILE E N 1
ATOM 7153 C CA . ILE E 1 99 ? 6.701 -0.488 48.152 1.00 15.48 90 ILE E CA 1
ATOM 7154 C C . ILE E 1 99 ? 5.560 -1.024 47.288 1.00 15.38 90 ILE E C 1
ATOM 7155 O O . ILE E 1 99 ? 5.655 -0.975 46.070 1.00 16.14 90 ILE E O 1
ATOM 7160 N N . THR E 1 100 ? 4.472 -1.482 47.899 1.00 14.73 91 THR E N 1
ATOM 7161 C CA . THR E 1 100 ? 3.417 -2.142 47.149 1.00 14.92 91 THR E CA 1
ATOM 7162 C C . THR E 1 100 ? 2.052 -1.662 47.583 1.00 16.21 91 THR E C 1
ATOM 7163 O O . THR E 1 100 ? 1.803 -1.461 48.798 1.00 18.71 91 THR E O 1
ATOM 7167 N N . ALA E 1 101 ? 1.122 -1.529 46.645 1.00 16.61 92 ALA E N 1
ATOM 7168 C CA . ALA E 1 101 ? -0.297 -1.460 47.035 1.00 17.72 92 ALA E CA 1
ATOM 7169 C C . ALA E 1 101 ? -0.766 -2.782 47.643 1.00 19.48 92 ALA E C 1
ATOM 7170 O O . ALA E 1 101 ? -0.675 -3.806 47.010 1.00 22.11 92 ALA E O 1
ATOM 7172 N N . TYR E 1 102 ? -1.248 -2.748 48.878 1.00 20.62 93 TYR E N 1
ATOM 7173 C CA . TYR E 1 102 ? -1.682 -3.932 49.587 1.00 20.86 93 TYR E CA 1
ATOM 7174 C C . TYR E 1 102 ? -3.075 -4.380 49.193 1.00 21.97 93 TYR E C 1
ATOM 7175 O O . TYR E 1 102 ? -3.506 -5.453 49.612 1.00 23.73 93 TYR E O 1
ATOM 7184 N N . SER E 1 103 ? -3.786 -3.598 48.398 1.00 20.67 94 SER E N 1
ATOM 7185 C CA . SER E 1 103 ? -5.154 -3.962 48.078 1.00 21.61 94 SER E CA 1
ATOM 7186 C C . SER E 1 103 ? -5.438 -3.834 46.573 1.00 21.80 94 SER E C 1
ATOM 7187 O O . SER E 1 103 ? -6.592 -3.556 46.180 1.00 23.46 94 SER E O 1
ATOM 7190 N N . SER E 1 104 ? -4.414 -4.026 45.737 1.00 18.74 95 SER E N 1
ATOM 7191 C CA . SER E 1 104 ? -4.636 -4.059 44.298 1.00 18.53 95 SER E CA 1
ATOM 7192 C C . SER E 1 104 ? -5.384 -5.354 43.893 1.00 18.43 95 SER E C 1
ATOM 7193 O O . SER E 1 104 ? -5.341 -6.363 44.629 1.00 18.31 95 SER E O 1
ATOM 7196 N N . THR E 1 105 ? -6.008 -5.345 42.715 1.00 15.76 96 THR E N 1
ATOM 7197 C CA . THR E 1 105 ? -6.686 -6.524 42.222 1.00 16.06 96 THR E CA 1
ATOM 7198 C C . THR E 1 105 ? -6.127 -6.936 40.879 1.00 17.33 96 THR E C 1
ATOM 7199 O O . THR E 1 105 ? -6.594 -7.950 40.297 1.00 16.93 96 THR E O 1
ATOM 7203 N N . ARG E 1 106 ? -5.131 -6.171 40.393 1.00 15.72 97 ARG E N 1
ATOM 7204 C CA . ARG E 1 106 ? -4.409 -6.510 39.168 1.00 16.66 97 ARG E CA 1
ATOM 7205 C C . ARG E 1 106 ? -2.972 -6.145 39.320 1.00 16.85 97 ARG E C 1
ATOM 7206 O O . ARG E 1 106 ? -2.665 -5.243 40.077 1.00 17.45 97 ARG E O 1
ATOM 7214 N N . PRO E 1 107 ? -2.061 -6.826 38.576 1.00 17.22 98 PRO E N 1
ATOM 7215 C CA . PRO E 1 107 ? -0.701 -6.281 38.569 1.00 16.52 98 PRO E CA 1
ATOM 7216 C C . PRO E 1 107 ? -0.730 -4.830 38.130 1.00 17.30 98 PRO E C 1
ATOM 7217 O O . PRO E 1 107 ? -1.414 -4.470 37.162 1.00 17.15 98 PRO E O 1
ATOM 7221 N N . VAL E 1 108 ? 0.033 -4.007 38.821 1.00 19.83 99 VAL E N 1
ATOM 7222 C CA . VAL E 1 108 ? 0.165 -2.593 38.478 1.00 21.26 99 VAL E CA 1
ATOM 7223 C C . VAL E 1 108 ? 0.750 -2.437 37.060 1.00 21.36 99 VAL E C 1
ATOM 7224 O O . VAL E 1 108 ? 1.637 -3.203 36.666 1.00 23.70 99 VAL E O 1
ATOM 7228 N N . GLN E 1 109 ? 0.263 -1.458 36.299 1.00 20.44 100 GLN E N 1
ATOM 7229 C CA . GLN E 1 109 ? 0.794 -1.204 34.969 1.00 19.69 100 GLN E CA 1
ATOM 7230 C C . GLN E 1 109 ? 1.705 0.005 34.956 1.00 21.24 100 GLN E C 1
ATOM 7231 O O . GLN E 1 109 ? 1.344 1.087 35.448 1.00 23.26 100 GLN E O 1
ATOM 7237 N N . VAL E 1 110 ? 2.905 -0.168 34.424 1.00 19.71 101 VAL E N 1
ATOM 7238 C CA . VAL E 1 110 ? 3.834 0.912 34.362 1.00 19.66 101 VAL E CA 1
ATOM 7239 C C . VAL E 1 110 ? 3.608 1.711 33.082 1.00 21.48 101 VAL E C 1
ATOM 7240 O O . VAL E 1 110 ? 3.704 1.155 31.975 1.00 21.29 101 VAL E O 1
ATOM 7244 N N . LEU E 1 111 ? 3.368 3.024 33.217 1.00 19.88 102 LEU E N 1
ATOM 7245 C CA . LEU E 1 111 ? 3.099 3.874 32.064 1.00 17.77 102 LEU E CA 1
ATOM 7246 C C . LEU E 1 111 ? 4.322 4.637 31.558 1.00 18.79 102 LEU E C 1
ATOM 7247 O O . LEU E 1 111 ? 4.268 5.342 30.549 1.00 20.84 102 LEU E O 1
ATOM 7252 N N . SER E 1 112 ? 5.420 4.570 32.262 1.00 18.45 103 SER E N 1
ATOM 7253 C CA . SER E 1 112 ? 6.533 5.429 31.876 1.00 20.26 103 SER E CA 1
ATOM 7254 C C . SER E 1 112 ? 7.838 4.622 31.893 1.00 20.19 103 SER E C 1
ATOM 7255 O O . SER E 1 112 ? 7.847 3.489 32.333 1.00 22.16 103 SER E O 1
ATOM 7258 N N . PRO E 1 113 ? 8.930 5.207 31.402 1.00 20.31 104 PRO E N 1
ATOM 7259 C CA . PRO E 1 113 ? 10.232 4.626 31.690 1.00 20.87 104 PRO E CA 1
ATOM 7260 C C . PRO E 1 113 ? 10.473 4.584 33.197 1.00 21.64 104 PRO E C 1
ATOM 7261 O O . PRO E 1 113 ? 9.836 5.349 33.955 1.00 20.33 104 PRO E O 1
ATOM 7265 N N . GLN E 1 114 ? 11.367 3.684 33.622 1.00 22.31 105 GLN E N 1
ATOM 7266 C CA . GLN E 1 114 ? 11.723 3.549 35.036 1.00 22.94 105 GLN E CA 1
ATOM 7267 C C . GLN E 1 114 ? 13.184 4.016 35.226 1.00 25.43 105 GLN E C 1
ATOM 7268 O O . GLN E 1 114 ? 14.136 3.225 35.080 1.00 23.54 105 GLN E O 1
ATOM 7274 N N . ILE E 1 115 ? 13.337 5.325 35.522 1.00 23.55 106 ILE E N 1
ATOM 7275 C CA . ILE E 1 115 ? 14.631 5.972 35.540 1.00 22.82 106 ILE E CA 1
ATOM 7276 C C . ILE E 1 115 ? 14.714 6.853 36.774 1.00 24.16 106 ILE E C 1
ATOM 7277 O O . ILE E 1 115 ? 13.825 7.680 37.058 1.00 21.53 106 ILE E O 1
ATOM 7282 N N . ALA E 1 116 ? 15.802 6.682 37.506 1.00 23.94 107 ALA E N 1
ATOM 7283 C CA . ALA E 1 116 ? 15.996 7.471 38.714 1.00 25.83 107 ALA E CA 1
ATOM 7284 C C . ALA E 1 116 ? 16.955 8.642 38.511 1.00 25.00 107 ALA E C 1
ATOM 7285 O O . ALA E 1 116 ? 17.703 8.676 37.538 1.00 23.68 107 ALA E O 1
ATOM 7287 N N . VAL E 1 117 ? 16.905 9.600 39.441 1.00 24.50 108 VAL E N 1
ATOM 7288 C CA . VAL E 1 117 ? 17.911 10.627 39.546 1.00 22.59 108 VAL E CA 1
ATOM 7289 C C . VAL E 1 117 ? 18.692 10.385 40.830 1.00 24.63 108 VAL E C 1
ATOM 7290 O O . VAL E 1 117 ? 18.111 10.227 41.926 1.00 22.66 108 VAL E O 1
ATOM 7294 N N . VAL E 1 118 ? 20.010 10.321 40.695 1.00 26.82 109 VAL E N 1
ATOM 7295 C CA . VAL E 1 118 ? 20.892 10.176 41.870 1.00 29.98 109 VAL E CA 1
ATOM 7296 C C . VAL E 1 118 ? 21.708 11.481 42.067 1.00 30.81 109 VAL E C 1
ATOM 7297 O O . VAL E 1 118 ? 22.414 11.916 41.152 1.00 32.56 109 VAL E O 1
ATOM 7301 N N . THR E 1 119 ? 21.558 12.107 43.233 1.00 31.99 110 THR E N 1
ATOM 7302 C CA . THR E 1 119 ? 22.268 13.354 43.585 1.00 36.35 110 THR E CA 1
ATOM 7303 C C . THR E 1 119 ? 23.470 13.018 44.474 1.00 36.50 110 THR E C 1
ATOM 7304 O O . THR E 1 119 ? 23.511 11.937 45.069 1.00 37.59 110 THR E O 1
ATOM 7308 N N . HIS E 1 120 ? 24.462 13.916 44.510 1.00 39.69 111 HIS E N 1
ATOM 7309 C CA . HIS E 1 120 ? 25.807 13.672 45.124 1.00 35.52 111 HIS E CA 1
ATOM 7310 C C . HIS E 1 120 ? 25.751 13.334 46.587 1.00 36.61 111 HIS E C 1
ATOM 7311 O O . HIS E 1 120 ? 26.666 12.694 47.088 1.00 34.71 111 HIS E O 1
ATOM 7318 N N . ASP E 1 121 ? 24.666 13.723 47.275 1.00 38.46 112 ASP E N 1
ATOM 7319 C CA . ASP E 1 121 ? 24.492 13.406 48.697 1.00 44.08 112 ASP E CA 1
ATOM 7320 C C . ASP E 1 121 ? 23.947 11.999 48.935 1.00 42.21 112 ASP E C 1
ATOM 7321 O O . ASP E 1 121 ? 23.702 11.606 50.077 1.00 51.02 112 ASP E O 1
ATOM 7326 N N . GLY E 1 122 ? 23.757 11.258 47.854 1.00 37.34 113 GLY E N 1
ATOM 7327 C CA . GLY E 1 122 ? 23.245 9.901 47.919 1.00 35.04 113 GLY E CA 1
ATOM 7328 C C . GLY E 1 122 ? 21.723 9.755 47.888 1.00 32.81 113 GLY E C 1
ATOM 7329 O O . GLY E 1 122 ? 21.233 8.662 48.098 1.00 34.98 113 GLY E O 1
ATOM 7330 N N . SER E 1 123 ? 20.989 10.841 47.637 1.00 29.74 114 SER E N 1
ATOM 7331 C CA . SER E 1 123 ? 19.535 10.803 47.499 1.00 27.27 114 SER E CA 1
ATOM 7332 C C . SER E 1 123 ? 19.135 10.195 46.179 1.00 25.59 114 SER E C 1
ATOM 7333 O O . SER E 1 123 ? 19.779 10.386 45.138 1.00 25.82 114 SER E O 1
ATOM 7336 N N . VAL E 1 124 ? 18.073 9.427 46.217 1.00 23.35 115 VAL E N 1
ATOM 7337 C CA . VAL E 1 124 ? 17.546 8.852 44.992 1.00 24.69 115 VAL E CA 1
ATOM 7338 C C . VAL E 1 124 ? 16.091 9.248 44.854 1.00 25.90 115 VAL E C 1
ATOM 7339 O O . VAL E 1 124 ? 15.310 9.124 45.803 1.00 26.14 115 VAL E O 1
ATOM 7343 N N . MET E 1 125 ? 15.736 9.748 43.673 1.00 28.94 116 MET E N 1
ATOM 7344 C CA . MET E 1 125 ? 14.340 10.081 43.365 1.00 31.73 116 MET E CA 1
ATOM 7345 C C . MET E 1 125 ? 13.865 9.270 42.176 1.00 29.14 116 MET E C 1
ATOM 7346 O O . MET E 1 125 ? 14.559 9.190 41.127 1.00 25.97 116 MET E O 1
ATOM 7351 N N . PHE E 1 126 ? 12.649 8.735 42.309 1.00 24.62 117 PHE E N 1
ATOM 7352 C CA . PHE E 1 126 ? 12.131 7.858 41.318 1.00 23.88 117 PHE E CA 1
ATOM 7353 C C . PHE E 1 126 ? 10.646 8.159 41.226 1.00 23.83 117 PHE E C 1
ATOM 7354 O O . PHE E 1 126 ? 9.928 8.042 42.225 1.00 23.13 117 PHE E O 1
ATOM 7362 N N . ILE E 1 127 ? 10.198 8.543 40.024 1.00 23.29 118 ILE E N 1
ATOM 7363 C CA . ILE E 1 127 ? 8.800 8.901 39.801 1.00 26.09 118 ILE E CA 1
ATOM 7364 C C . ILE E 1 127 ? 8.168 8.176 38.591 1.00 24.84 118 ILE E C 1
ATOM 7365 O O . ILE E 1 127 ? 8.026 8.750 37.498 1.00 24.88 118 ILE E O 1
ATOM 7370 N N . PRO E 1 128 ? 7.784 6.909 38.790 1.00 21.75 119 PRO E N 1
ATOM 7371 C CA . PRO E 1 128 ? 7.095 6.181 37.731 1.00 21.02 119 PRO E CA 1
ATOM 7372 C C . PRO E 1 128 ? 5.586 6.496 37.651 1.00 19.58 119 PRO E C 1
ATOM 7373 O O . PRO E 1 128 ? 4.911 6.618 38.691 1.00 17.80 119 PRO E O 1
ATOM 7377 N N . ALA E 1 129 ? 5.084 6.671 36.420 1.00 18.46 120 ALA E N 1
ATOM 7378 C CA . ALA E 1 129 ? 3.626 6.744 36.208 1.00 17.26 120 ALA E CA 1
ATOM 7379 C C . ALA E 1 129 ? 3.062 5.311 36.275 1.00 16.95 120 ALA E C 1
ATOM 7380 O O . ALA E 1 129 ? 3.655 4.362 35.739 1.00 15.76 120 ALA E O 1
ATOM 7382 N N . GLN E 1 130 ? 1.902 5.171 36.885 1.00 17.18 121 GLN E N 1
ATOM 7383 C CA . GLN E 1 130 ? 1.293 3.869 37.020 1.00 20.24 121 GLN E CA 1
ATOM 7384 C C . GLN E 1 130 ? -0.220 3.882 36.833 1.00 19.38 121 GLN E C 1
ATOM 7385 O O . GLN E 1 130 ? -0.885 4.904 37.076 1.00 18.14 121 GLN E O 1
ATOM 7391 N N . ARG E 1 131 ? -0.749 2.732 36.420 1.00 17.53 122 ARG E N 1
ATOM 7392 C CA . ARG E 1 131 ? -2.173 2.474 36.483 1.00 18.87 122 ARG E CA 1
ATOM 7393 C C . ARG E 1 131 ? -2.477 1.332 37.453 1.00 18.72 122 ARG E C 1
ATOM 7394 O O . ARG E 1 131 ? -1.909 0.258 37.356 1.00 18.03 122 ARG E O 1
ATOM 7402 N N . LEU E 1 132 ? -3.341 1.610 38.415 1.00 19.07 123 LEU E N 1
ATOM 7403 C CA . LEU E 1 132 ? -3.635 0.666 39.463 1.00 18.57 123 LEU E CA 1
ATOM 7404 C C . LEU E 1 132 ? -5.143 0.423 39.535 1.00 19.85 123 LEU E C 1
ATOM 7405 O O . LEU E 1 132 ? -5.952 1.403 39.619 1.00 19.26 123 LEU E O 1
ATOM 7410 N N . SER E 1 133 ? -5.515 -0.858 39.486 1.00 18.20 124 SER E N 1
ATOM 7411 C CA . SER E 1 133 ? -6.841 -1.342 39.867 1.00 17.69 124 SER E CA 1
ATOM 7412 C C . SER E 1 133 ? -6.794 -1.765 41.349 1.00 17.92 124 SER E C 1
ATOM 7413 O O . SER E 1 133 ? -5.910 -2.537 41.767 1.00 16.92 124 SER E O 1
ATOM 7416 N N . PHE E 1 134 ? -7.713 -1.256 42.154 1.00 17.36 125 PHE E N 1
ATOM 7417 C CA . PHE E 1 134 ? -7.707 -1.605 43.578 1.00 18.70 125 PHE E CA 1
ATOM 7418 C C . PHE E 1 134 ? -9.124 -1.702 44.112 1.00 18.64 125 PHE E C 1
ATOM 7419 O O . PHE E 1 134 ? -10.068 -1.204 43.505 1.00 17.89 125 PHE E O 1
ATOM 7427 N N . MET E 1 135 ? -9.252 -2.369 45.246 1.00 18.20 126 MET E N 1
ATOM 7428 C CA . MET E 1 135 ? -10.545 -2.641 45.843 1.00 20.30 126 MET E CA 1
ATOM 7429 C C . MET E 1 135 ? -11.239 -1.341 46.209 1.00 19.62 126 MET E C 1
ATOM 7430 O O . MET E 1 135 ? -10.698 -0.520 46.933 1.00 20.45 126 MET E O 1
ATOM 7435 N N . CYS E 1 136 ? -12.428 -1.147 45.697 1.00 20.43 127 CYS E N 1
ATOM 7436 C CA . CYS E 1 136 ? -13.149 0.094 45.937 1.00 23.39 127 CYS E CA 1
ATOM 7437 C C . CYS E 1 136 ? -14.620 -0.085 45.620 1.00 23.32 127 CYS E C 1
ATOM 7438 O O . CYS E 1 136 ? -14.961 -0.495 44.516 1.00 22.89 127 CYS E O 1
ATOM 7441 N N . ASP E 1 137 ? -15.479 0.216 46.592 1.00 24.79 128 ASP E N 1
ATOM 7442 C CA . ASP E 1 137 ? -16.919 0.282 46.398 1.00 24.35 128 ASP E CA 1
ATOM 7443 C C . ASP E 1 137 ? -17.308 1.691 45.963 1.00 24.72 128 ASP E C 1
ATOM 7444 O O . ASP E 1 137 ? -17.266 2.622 46.763 1.00 27.53 128 ASP E O 1
ATOM 7449 N N . PRO E 1 138 ? -17.684 1.860 44.681 1.00 25.14 129 PRO E N 1
ATOM 7450 C CA . PRO E 1 138 ? -17.993 3.204 44.195 1.00 27.79 129 PRO E CA 1
ATOM 7451 C C . PRO E 1 138 ? -19.406 3.724 44.538 1.00 31.41 129 PRO E C 1
ATOM 7452 O O . PRO E 1 138 ? -19.796 4.849 44.090 1.00 30.85 129 PRO E O 1
ATOM 7456 N N . THR E 1 139 ? -20.164 2.935 45.307 1.00 32.54 130 THR E N 1
ATOM 7457 C CA . THR E 1 139 ? -21.522 3.357 45.727 1.00 33.99 130 THR E CA 1
ATOM 7458 C C . THR E 1 139 ? -21.486 4.791 46.251 1.00 32.78 130 THR E C 1
ATOM 7459 O O . THR E 1 139 ? -20.649 5.116 47.105 1.00 29.85 130 THR E O 1
ATOM 7463 N N . GLY E 1 140 ? -22.382 5.631 45.708 1.00 33.39 131 GLY E N 1
ATOM 7464 C CA . GLY E 1 140 ? -22.541 7.035 46.115 1.00 28.20 131 GLY E CA 1
ATOM 7465 C C . GLY E 1 140 ? -21.831 7.963 45.189 1.00 30.27 131 GLY E C 1
ATOM 7466 O O . GLY E 1 140 ? -21.823 9.160 45.396 1.00 34.70 131 GLY E O 1
ATOM 7467 N N . VAL E 1 141 ? -21.192 7.410 44.169 1.00 31.39 132 VAL E N 1
ATOM 7468 C CA . VAL E 1 141 ? -20.409 8.202 43.221 1.00 30.03 132 VAL E CA 1
ATOM 7469 C C . VAL E 1 141 ? -21.349 9.045 42.350 1.00 30.74 132 VAL E C 1
ATOM 7470 O O . VAL E 1 141 ? -20.974 10.109 41.858 1.00 29.91 132 VAL E O 1
ATOM 7474 N N . ASP E 1 142 ? -22.573 8.565 42.171 1.00 33.46 133 ASP E N 1
ATOM 7475 C CA . ASP E 1 142 ? -23.632 9.341 41.493 1.00 44.26 133 ASP E CA 1
ATOM 7476 C C . ASP E 1 142 ? -24.438 10.294 42.426 1.00 45.70 133 ASP E C 1
ATOM 7477 O O . ASP E 1 142 ? -25.514 10.720 42.075 1.00 55.03 133 ASP E O 1
ATOM 7482 N N . SER E 1 143 ? -23.921 10.602 43.610 1.00 44.93 134 SER E N 1
ATOM 7483 C CA . SER E 1 143 ? -24.519 11.583 44.498 1.00 43.72 134 SER E CA 1
ATOM 7484 C C . SER E 1 143 ? -23.564 12.769 44.715 1.00 44.23 134 SER E C 1
ATOM 7485 O O . SER E 1 143 ? -22.452 12.808 44.181 1.00 48.20 134 SER E O 1
ATOM 7488 N N . GLU E 1 144 ? -23.989 13.748 45.501 1.00 50.20 135 GLU E N 1
ATOM 7489 C CA . GLU E 1 144 ? -23.183 14.936 45.704 1.00 53.14 135 GLU E CA 1
ATOM 7490 C C . GLU E 1 144 ? -22.040 14.669 46.640 1.00 42.96 135 GLU E C 1
ATOM 7491 O O . GLU E 1 144 ? -20.992 15.260 46.521 1.00 39.72 135 GLU E O 1
ATOM 7497 N N . GLU E 1 145 ? -22.277 13.791 47.588 1.00 43.12 136 GLU E N 1
ATOM 7498 C CA . GLU E 1 145 ? -21.316 13.507 48.663 1.00 47.21 136 GLU E CA 1
ATOM 7499 C C . GLU E 1 145 ? -20.163 12.600 48.180 1.00 46.98 136 GLU E C 1
ATOM 7500 O O . GLU E 1 145 ? -19.104 12.549 48.810 1.00 47.49 136 GLU E O 1
ATOM 7506 N N . GLY E 1 146 ? -20.382 11.891 47.070 1.00 42.40 137 GLY E N 1
ATOM 7507 C CA . GLY E 1 146 ? -19.346 11.112 46.450 1.00 37.18 137 GLY E CA 1
ATOM 7508 C C . GLY E 1 146 ? -19.172 9.729 47.042 1.00 36.73 137 GLY E C 1
ATOM 7509 O O . GLY E 1 146 ? -19.863 9.342 47.962 1.00 40.26 137 GLY E O 1
ATOM 7510 N N . ALA E 1 147 ? -18.252 8.965 46.471 1.00 35.12 138 ALA E N 1
ATOM 7511 C CA . ALA E 1 147 ? -17.815 7.706 47.044 1.00 30.63 138 ALA E CA 1
ATOM 7512 C C . ALA E 1 147 ? -16.490 7.999 47.736 1.00 27.51 138 ALA E C 1
ATOM 7513 O O . ALA E 1 147 ? -15.822 8.957 47.411 1.00 25.15 138 ALA E O 1
ATOM 7515 N N . THR E 1 148 ? -16.123 7.180 48.713 1.00 27.04 139 THR E N 1
ATOM 7516 C CA . THR E 1 148 ? -14.824 7.337 49.364 1.00 27.74 139 THR E CA 1
ATOM 7517 C C . THR E 1 148 ? -14.099 6.005 49.254 1.00 25.00 139 THR E C 1
ATOM 7518 O O . THR E 1 148 ? -14.604 4.970 49.667 1.00 24.99 139 THR E O 1
ATOM 7522 N N . CYS E 1 149 ? -12.890 6.041 48.763 1.00 24.82 140 CYS E N 1
ATOM 7523 C CA . CYS E 1 149 ? -12.070 4.820 48.765 1.00 27.64 140 CYS E CA 1
ATOM 7524 C C . CYS E 1 149 ? -10.620 5.034 49.283 1.00 26.92 140 CYS E C 1
ATOM 7525 O O . CYS E 1 149 ? -10.072 6.147 49.272 1.00 28.06 140 CYS E O 1
ATOM 7528 N N . ALA E 1 150 ? -10.015 3.957 49.740 1.00 23.29 141 ALA E N 1
ATOM 7529 C CA . ALA E 1 150 ? -8.716 4.035 50.358 1.00 22.79 141 ALA E CA 1
ATOM 7530 C C . ALA E 1 150 ? -7.798 2.915 49.819 1.00 22.63 141 ALA E C 1
ATOM 7531 O O . ALA E 1 150 ? -8.261 1.814 49.586 1.00 23.52 141 ALA E O 1
ATOM 7533 N N . VAL E 1 151 ? -6.521 3.198 49.592 1.00 23.13 142 VAL E N 1
ATOM 7534 C CA . VAL E 1 151 ? -5.604 2.093 49.321 1.00 26.78 142 VAL E CA 1
ATOM 7535 C C . VAL E 1 151 ? -4.309 2.257 50.092 1.00 25.76 142 VAL E C 1
ATOM 7536 O O . VAL E 1 151 ? -3.708 3.344 50.027 1.00 24.11 142 VAL E O 1
ATOM 7540 N N . LYS E 1 152 ? -3.904 1.184 50.801 1.00 26.40 143 LYS E N 1
ATOM 7541 C CA . LYS E 1 152 ? -2.643 1.108 51.564 1.00 26.55 143 LYS E CA 1
ATOM 7542 C C . LYS E 1 152 ? -1.455 0.733 50.703 1.00 25.17 143 LYS E C 1
ATOM 7543 O O . LYS E 1 152 ? -1.495 -0.201 49.921 1.00 23.20 143 LYS E O 1
ATOM 7549 N N . PHE E 1 153 ? -0.373 1.463 50.907 1.00 24.96 144 PHE E N 1
ATOM 7550 C CA . PHE E 1 153 ? 0.901 1.063 50.384 1.00 23.94 144 PHE E CA 1
ATOM 7551 C C . PHE E 1 153 ? 1.842 0.809 51.540 1.00 22.67 144 PHE E C 1
ATOM 7552 O O . PHE E 1 153 ? 1.801 1.559 52.519 1.00 24.78 144 PHE E O 1
ATOM 7560 N N . GLY E 1 154 ? 2.696 -0.223 51.423 1.00 20.85 145 GLY E N 1
ATOM 7561 C CA . GLY E 1 154 ? 3.751 -0.477 52.412 1.00 18.39 145 GLY E CA 1
ATOM 7562 C C . GLY E 1 154 ? 4.809 -1.335 51.792 1.00 19.64 145 GLY E C 1
ATOM 7563 O O . GLY E 1 154 ? 4.593 -1.860 50.678 1.00 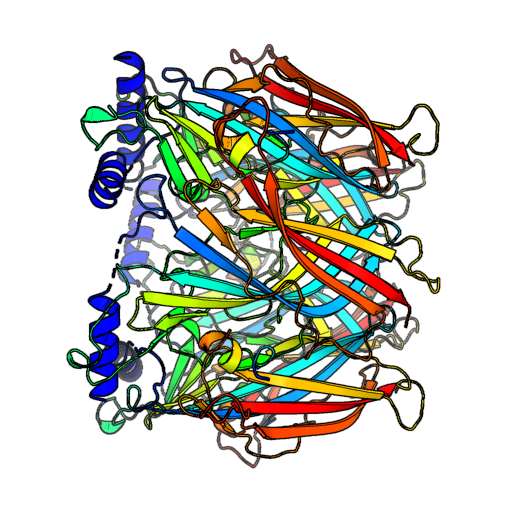19.08 145 GLY E O 1
ATOM 7564 N N . SER E 1 155 ? 5.965 -1.484 52.471 1.00 18.81 146 SER E N 1
ATOM 7565 C CA . SER E 1 155 ? 6.954 -2.489 52.071 1.00 17.31 146 SER E CA 1
ATOM 7566 C C . SER E 1 155 ? 6.331 -3.879 52.030 1.00 17.68 146 SER E C 1
ATOM 7567 O O . SER E 1 155 ? 5.465 -4.216 52.850 1.00 17.82 146 SER E O 1
ATOM 7570 N N . TRP E 1 156 ? 6.753 -4.719 51.087 1.00 18.13 147 TRP E N 1
ATOM 7571 C CA . TRP E 1 156 ? 6.235 -6.120 51.091 1.00 16.58 147 TRP E CA 1
ATOM 7572 C C . TRP E 1 156 ? 6.878 -6.999 52.167 1.00 17.57 147 TRP E C 1
ATOM 7573 O O . TRP E 1 156 ? 6.206 -7.842 52.815 1.00 16.22 147 TRP E O 1
ATOM 7584 N N . VAL E 1 157 ? 8.169 -6.774 52.429 1.00 17.63 148 VAL E N 1
ATOM 7585 C CA . VAL E 1 157 ? 8.887 -7.652 53.344 1.00 18.12 148 VAL E CA 1
ATOM 7586 C C . VAL E 1 157 ? 9.684 -6.956 54.432 1.00 19.68 148 VAL E C 1
ATOM 7587 O O . VAL E 1 157 ? 10.268 -7.632 55.282 1.00 21.71 148 VAL E O 1
ATOM 7591 N N . TYR E 1 158 ? 9.736 -5.624 54.426 1.00 20.49 149 TYR E N 1
ATOM 7592 C CA . TYR E 1 158 ? 10.448 -4.897 55.510 1.00 19.32 149 TYR E CA 1
ATOM 7593 C C . TYR E 1 158 ? 9.484 -4.279 56.554 1.00 19.49 149 TYR E C 1
ATOM 7594 O O . TYR E 1 158 ? 8.456 -3.652 56.206 1.00 17.34 149 TYR E O 1
ATOM 7603 N N . SER E 1 159 ? 9.868 -4.411 57.822 1.00 19.81 150 SER E N 1
ATOM 7604 C CA . SER E 1 159 ? 9.113 -3.806 58.901 1.00 20.31 150 SER E CA 1
ATOM 7605 C C . SER E 1 159 ? 9.600 -2.369 59.034 1.00 19.68 150 SER E C 1
ATOM 7606 O O . SER E 1 159 ? 10.557 -1.982 58.363 1.00 18.57 150 SER E O 1
ATOM 7609 N N . GLY E 1 160 ? 8.927 -1.594 59.895 1.00 21.35 151 GLY E N 1
ATOM 7610 C CA . GLY E 1 160 ? 9.338 -0.216 60.236 1.00 23.93 151 GLY E CA 1
ATOM 7611 C C . GLY E 1 160 ? 10.750 -0.081 60.815 1.00 27.93 151 GLY E C 1
ATOM 7612 O O . GLY E 1 160 ? 11.327 1.013 60.770 1.00 28.22 151 GLY E O 1
ATOM 7613 N N . PHE E 1 161 ? 11.323 -1.188 61.312 1.00 27.40 152 PHE E N 1
ATOM 7614 C CA . PHE E 1 161 ? 12.743 -1.214 61.755 1.00 29.10 152 PHE E CA 1
ATOM 7615 C C . PHE E 1 161 ? 13.760 -1.238 60.632 1.00 27.29 152 PHE E C 1
ATOM 7616 O O . PHE E 1 161 ? 14.907 -0.907 60.862 1.00 31.38 152 PHE E O 1
ATOM 7624 N N . GLU E 1 162 ? 13.374 -1.694 59.437 1.00 26.92 153 GLU E N 1
ATOM 7625 C CA . GLU E 1 162 ? 14.315 -1.701 58.328 1.00 26.86 153 GLU E CA 1
ATOM 7626 C C . GLU E 1 162 ? 13.922 -0.710 57.251 1.00 25.19 153 GLU E C 1
ATOM 7627 O O . GLU E 1 162 ? 14.784 -0.063 56.677 1.00 27.10 153 GLU E O 1
ATOM 7633 N N . ILE E 1 163 ? 12.627 -0.516 57.021 1.00 22.62 154 ILE E N 1
ATOM 7634 C CA . ILE E 1 163 ? 12.223 0.559 56.137 1.00 19.95 154 ILE E CA 1
ATOM 7635 C C . ILE E 1 163 ? 11.259 1.488 56.851 1.00 21.29 154 ILE E C 1
ATOM 7636 O O . ILE E 1 163 ? 10.163 1.089 57.291 1.00 20.09 154 ILE E O 1
ATOM 7641 N N . ASP E 1 164 ? 11.694 2.732 57.002 1.00 21.38 155 ASP E N 1
ATOM 7642 C CA . ASP E 1 164 ? 10.885 3.717 57.688 1.00 23.96 155 ASP E CA 1
ATOM 7643 C C . ASP E 1 164 ? 10.138 4.523 56.633 1.00 22.97 155 ASP E C 1
ATOM 7644 O O . ASP E 1 164 ? 10.664 5.484 56.092 1.00 21.38 155 ASP E O 1
ATOM 7649 N N . LEU E 1 165 ? 8.907 4.101 56.352 1.00 23.94 156 LEU E N 1
ATOM 7650 C CA . LEU E 1 165 ? 8.140 4.634 55.266 1.00 22.81 156 LEU E CA 1
ATOM 7651 C C . LEU E 1 165 ? 7.444 5.885 55.771 1.00 26.58 156 LEU E C 1
ATOM 7652 O O . LEU E 1 165 ? 6.786 5.842 56.807 1.00 29.66 156 LEU E O 1
ATOM 7657 N N . LYS E 1 166 ? 7.587 6.998 55.052 1.00 26.99 157 LYS E N 1
ATOM 7658 C CA . LYS E 1 166 ? 6.803 8.188 55.373 1.00 31.39 157 LYS E CA 1
ATOM 7659 C C . LYS E 1 166 ? 6.311 8.944 54.133 1.00 32.18 157 LYS E C 1
ATOM 7660 O O . LYS E 1 166 ? 6.720 8.594 53.004 1.00 27.26 157 LYS E O 1
ATOM 7666 N N . THR E 1 167 ? 5.400 9.918 54.347 1.00 33.27 158 THR E N 1
ATOM 7667 C CA . THR E 1 167 ? 4.877 10.798 53.285 1.00 36.84 158 THR E CA 1
ATOM 7668 C C . THR E 1 167 ? 5.678 12.095 53.251 1.00 42.42 158 THR E C 1
ATOM 7669 O O . THR E 1 167 ? 6.180 12.527 54.285 1.00 45.44 158 THR E O 1
ATOM 7673 N N . ASP E 1 168 ? 5.791 12.748 52.095 1.00 53.45 159 ASP E N 1
ATOM 7674 C CA . ASP E 1 168 ? 6.457 14.084 52.100 1.00 62.27 159 ASP E CA 1
ATOM 7675 C C . ASP E 1 168 ? 5.526 15.163 52.612 1.00 56.25 159 ASP E C 1
ATOM 7676 O O . ASP E 1 168 ? 4.343 14.925 52.827 1.00 55.95 159 ASP E O 1
ATOM 7681 N N . THR E 1 169 ? 6.087 16.344 52.795 1.00 58.13 160 THR E N 1
ATOM 7682 C CA . THR E 1 169 ? 5.368 17.495 53.293 1.00 60.73 160 THR E CA 1
ATOM 7683 C C . THR E 1 169 ? 4.045 17.710 52.529 1.00 61.79 160 THR E C 1
ATOM 7684 O O . THR E 1 169 ? 2.934 17.789 53.133 1.00 53.97 160 THR E O 1
ATOM 7688 N N . ASP E 1 170 ? 4.180 17.822 51.207 1.00 59.85 161 ASP E N 1
ATOM 7689 C CA . ASP E 1 170 ? 3.088 18.290 50.372 1.00 63.48 161 ASP E CA 1
ATOM 7690 C C . ASP E 1 170 ? 1.865 17.396 50.595 1.00 64.65 161 ASP E C 1
ATOM 7691 O O . ASP E 1 170 ? 1.991 16.159 50.757 1.00 59.72 161 ASP E O 1
ATOM 7693 N N . GLN E 1 171 ? 0.696 18.032 50.669 1.00 62.52 162 GLN E N 1
ATOM 7694 C CA . GLN E 1 171 ? -0.584 17.339 50.563 1.00 61.57 162 GLN E CA 1
ATOM 7695 C C . GLN E 1 171 ? -0.578 16.624 49.211 1.00 58.12 162 GLN E C 1
ATOM 7696 O O . GLN E 1 171 ? 0.392 16.764 48.437 1.00 66.07 162 GLN E O 1
ATOM 7702 N N . VAL E 1 172 ? -1.636 15.856 48.924 1.00 48.73 163 VAL E N 1
ATOM 7703 C CA . VAL E 1 172 ? -1.777 15.156 47.640 1.00 36.02 163 VAL E CA 1
ATOM 7704 C C . VAL E 1 172 ? -1.806 16.203 46.502 1.00 35.32 163 VAL E C 1
ATOM 7705 O O . VAL E 1 172 ? -2.513 17.194 46.607 1.00 28.22 163 VAL E O 1
ATOM 7709 N N . ASP E 1 173 ? -0.992 15.984 45.452 1.00 38.73 164 ASP E N 1
ATOM 7710 C CA . ASP E 1 173 ? -0.944 16.867 44.269 1.00 39.88 164 ASP E CA 1
ATOM 7711 C C . ASP E 1 173 ? -2.183 16.686 43.381 1.00 36.49 164 ASP E C 1
ATOM 7712 O O . ASP E 1 173 ? -2.374 15.600 42.821 1.00 36.42 164 ASP E O 1
ATOM 7717 N N . LEU E 1 174 ? -3.024 17.726 43.302 1.00 31.54 165 LEU E N 1
ATOM 7718 C CA . LEU E 1 174 ? -4.244 17.658 42.506 1.00 34.80 165 LEU E CA 1
ATOM 7719 C C . LEU E 1 174 ? -4.224 18.563 41.267 1.00 35.21 165 LEU E C 1
ATOM 7720 O O . LEU E 1 174 ? -5.212 18.673 40.562 1.00 31.68 165 LEU E O 1
ATOM 7725 N N . SER E 1 175 ? -3.079 19.178 41.001 1.00 37.30 166 SER E N 1
ATOM 7726 C CA . SER E 1 175 ? -2.967 20.248 40.022 1.00 38.16 166 SER E CA 1
ATOM 7727 C C . SER E 1 175 ? -2.814 19.646 38.627 1.00 34.51 166 SER E C 1
ATOM 7728 O O . SER E 1 175 ? -3.001 20.296 37.645 1.00 34.55 166 SER E O 1
ATOM 7731 N N . SER E 1 176 ? -2.463 18.388 38.557 1.00 34.44 167 SER E N 1
ATOM 7732 C CA . SER E 1 176 ? -2.369 17.734 37.294 1.00 34.77 167 SER E CA 1
ATOM 7733 C C . SER E 1 176 ? -3.551 16.755 37.113 1.00 32.79 167 SER E C 1
ATOM 7734 O O . SER E 1 176 ? -3.523 15.911 36.213 1.00 30.39 167 SER E O 1
ATOM 7737 N N . TYR E 1 177 ? -4.578 16.863 37.958 1.00 24.58 168 TYR E N 1
ATOM 7738 C CA . TYR E 1 177 ? -5.665 15.952 37.819 1.00 24.64 168 TYR E CA 1
ATOM 7739 C C . TYR E 1 177 ? -6.436 16.359 36.580 1.00 27.27 168 TYR E C 1
ATOM 7740 O O . TYR E 1 177 ? -6.787 17.532 36.432 1.00 32.47 168 TYR E O 1
ATOM 7749 N N . TYR E 1 178 ? -6.714 15.390 35.713 1.00 25.37 169 TYR E N 1
ATOM 7750 C CA . TYR E 1 178 ? -7.398 15.594 34.434 1.00 24.25 169 TYR E CA 1
ATOM 7751 C C . TYR E 1 178 ? -8.760 16.270 34.595 1.00 26.54 169 TYR E C 1
ATOM 7752 O O . TYR E 1 178 ? -9.734 15.659 35.087 1.00 23.77 169 TYR E O 1
ATOM 7761 N N . ALA E 1 179 ? -8.826 17.521 34.127 1.00 27.80 170 ALA E N 1
ATOM 7762 C CA . ALA E 1 179 ? -10.053 18.342 34.282 1.00 31.61 170 ALA E CA 1
ATOM 7763 C C . ALA E 1 179 ? -11.294 17.770 33.597 1.00 30.22 170 ALA E C 1
ATOM 7764 O O . ALA E 1 179 ? -12.395 18.102 33.987 1.00 30.03 170 ALA E O 1
ATOM 7766 N N . SER E 1 180 ? -11.138 16.880 32.611 1.00 32.27 171 SER E N 1
ATOM 7767 C CA . SER E 1 180 ? -12.330 16.351 31.904 1.00 31.65 171 SER E CA 1
ATOM 7768 C C . SER E 1 180 ? -12.533 14.859 32.172 1.00 30.33 171 SER E C 1
ATOM 7769 O O . SER E 1 180 ? -13.183 14.141 31.406 1.00 30.09 171 SER E O 1
ATOM 7772 N N . SER E 1 181 ? -11.986 14.397 33.283 1.00 31.08 172 SER E N 1
ATOM 7773 C CA . SER E 1 181 ? -12.166 13.015 33.704 1.00 27.09 172 SER E CA 1
ATOM 7774 C C . SER E 1 181 ? -13.618 12.747 33.863 1.00 27.20 172 SER E C 1
ATOM 7775 O O . SER E 1 181 ? -14.375 13.673 34.133 1.00 31.50 172 SER E O 1
ATOM 7778 N N . LYS E 1 182 ? -14.025 11.486 33.735 1.00 26.28 173 LYS E N 1
ATOM 7779 C CA . LYS E 1 182 ? -15.393 11.110 34.075 1.00 25.12 173 LYS E CA 1
ATOM 7780 C C . LYS E 1 182 ? -15.642 11.299 35.577 1.00 24.94 173 LYS E C 1
ATOM 7781 O O . LYS E 1 182 ? -16.800 11.375 36.009 1.00 23.13 173 LYS E O 1
ATOM 7787 N N . TYR E 1 183 ? -14.565 11.369 36.371 1.00 22.59 174 TYR E N 1
ATOM 7788 C CA . TYR E 1 183 ? -14.727 11.598 37.834 1.00 25.00 174 TYR E CA 1
ATOM 7789 C C . TYR E 1 183 ? -13.932 12.800 38.314 1.00 25.13 174 TYR E C 1
ATOM 7790 O O . TYR E 1 183 ? -12.779 13.012 37.895 1.00 25.48 174 TYR E O 1
ATOM 7799 N N . GLU E 1 184 ? -14.542 13.592 39.175 1.00 25.89 175 GLU E N 1
ATOM 7800 C CA . GLU E 1 184 ? -13.770 14.656 39.836 1.00 31.00 175 GLU E CA 1
ATOM 7801 C C . GLU E 1 184 ? -13.304 14.279 41.269 1.00 27.84 175 GLU E C 1
ATOM 7802 O O . GLU E 1 184 ? -13.964 13.519 41.982 1.00 24.07 175 GLU E O 1
ATOM 7808 N N . ILE E 1 185 ? -12.140 14.781 41.659 1.00 30.32 176 ILE E N 1
ATOM 7809 C CA . ILE E 1 185 ? -11.673 14.517 43.019 1.00 31.11 176 ILE E CA 1
ATOM 7810 C C . ILE E 1 185 ? -12.178 15.587 43.925 1.00 29.11 176 ILE E C 1
ATOM 7811 O O . ILE E 1 185 ? -11.819 16.731 43.750 1.00 30.64 176 ILE E O 1
ATOM 7816 N N . LEU E 1 186 ? -13.007 15.203 44.887 1.00 29.66 177 LEU E N 1
ATOM 7817 C CA . LEU E 1 186 ? -13.444 16.120 45.948 1.00 30.28 177 LEU E CA 1
ATOM 7818 C C . LEU E 1 186 ? -12.343 16.342 47.003 1.00 32.34 177 LEU E C 1
ATOM 7819 O O . LEU E 1 186 ? -12.153 17.477 47.446 1.00 34.95 177 LEU E O 1
ATOM 7824 N N . SER E 1 187 ? -11.634 15.283 47.419 1.00 28.92 178 SER E N 1
ATOM 7825 C CA . SER E 1 187 ? -10.432 15.451 48.265 1.00 27.42 178 SER E CA 1
ATOM 7826 C C . SER E 1 187 ? -9.588 14.234 48.207 1.00 25.85 178 SER E C 1
ATOM 7827 O O . SER E 1 187 ? -10.071 13.132 47.928 1.00 29.12 178 SER E O 1
ATOM 7830 N N . ALA E 1 188 ? -8.322 14.413 48.485 1.00 24.26 179 ALA E N 1
ATOM 7831 C CA . ALA E 1 188 ? -7.421 13.280 48.559 1.00 23.94 179 ALA E CA 1
ATOM 7832 C C . ALA E 1 188 ? -6.400 13.556 49.661 1.00 24.58 179 ALA E C 1
ATOM 7833 O O . ALA E 1 188 ? -5.849 14.657 49.717 1.00 27.35 179 ALA E O 1
ATOM 7835 N N . THR E 1 189 ? -6.153 12.565 50.527 1.00 21.40 180 THR E N 1
ATOM 7836 C CA . THR E 1 189 ? -5.140 12.691 51.559 1.00 20.76 180 THR E CA 1
ATOM 7837 C C . THR E 1 189 ? -4.122 11.548 51.507 1.00 21.92 180 THR E C 1
ATOM 7838 O O . THR E 1 189 ? -4.439 10.396 51.093 1.00 21.01 180 THR E O 1
ATOM 7842 N N . GLN E 1 190 ? -2.893 11.853 51.914 1.00 21.73 181 GLN E N 1
ATOM 7843 C CA . GLN E 1 190 ? -1.894 10.814 52.104 1.00 22.64 181 GLN E CA 1
ATOM 7844 C C . GLN E 1 190 ? -1.310 10.897 53.553 1.00 23.71 181 GLN E C 1
ATOM 7845 O O . GLN E 1 190 ? -0.742 11.914 53.940 1.00 22.19 181 GLN E O 1
ATOM 7851 N N . THR E 1 191 ? -1.486 9.820 54.324 1.00 21.48 182 THR E N 1
ATOM 7852 C CA . THR E 1 191 ? -1.068 9.770 55.711 1.00 22.34 182 THR E CA 1
ATOM 7853 C C . THR E 1 191 ? -0.467 8.405 56.052 1.00 25.17 182 THR E C 1
ATOM 7854 O O . THR E 1 191 ? -0.776 7.351 55.471 1.00 23.37 182 THR E O 1
ATOM 7858 N N . ARG E 1 192 ? 0.413 8.463 57.025 1.00 28.24 183 ARG E N 1
ATOM 7859 C CA . ARG E 1 192 ? 1.183 7.333 57.469 1.00 30.56 183 ARG E CA 1
ATOM 7860 C C . ARG E 1 192 ? 0.459 6.724 58.669 1.00 30.99 183 ARG E C 1
ATOM 7861 O O . ARG E 1 192 ? -0.136 7.438 59.497 1.00 31.88 183 ARG E O 1
ATOM 7869 N N . GLN E 1 193 ? 0.512 5.413 58.771 1.00 28.97 184 GLN E N 1
ATOM 7870 C CA . GLN E 1 193 ? 0.007 4.749 59.947 1.00 29.13 184 GLN E CA 1
ATOM 7871 C C . GLN E 1 193 ? 1.097 3.801 60.516 1.00 27.98 184 GLN E C 1
ATOM 7872 O O . GLN E 1 193 ? 1.723 3.028 59.774 1.00 24.89 184 GLN E O 1
ATOM 7878 N N . VAL E 1 194 ? 1.318 3.869 61.829 1.00 26.36 185 VAL E N 1
ATOM 7879 C CA . VAL E 1 194 ? 2.254 2.989 62.519 1.00 23.97 185 VAL E CA 1
ATOM 7880 C C . VAL E 1 194 ? 1.489 2.047 63.450 1.00 28.07 185 VAL E C 1
ATOM 7881 O O . VAL E 1 194 ? 0.686 2.476 64.291 1.00 29.18 185 VAL E O 1
ATOM 7885 N N . GLN E 1 195 ? 1.736 0.755 63.271 1.00 27.87 186 GLN E N 1
ATOM 7886 C CA . GLN E 1 195 ? 0.932 -0.269 63.845 1.00 27.66 186 GLN E CA 1
ATOM 7887 C C . GLN E 1 195 ? 1.773 -1.249 64.692 1.00 28.20 186 GLN E C 1
ATOM 7888 O O . GLN E 1 195 ? 2.882 -1.602 64.297 1.00 30.71 186 GLN E O 1
ATOM 7894 N N . HIS E 1 196 ? 1.276 -1.646 65.867 1.00 29.51 187 HIS E N 1
ATOM 7895 C CA . HIS E 1 196 ? 1.984 -2.648 66.742 1.00 29.71 187 HIS E CA 1
ATOM 7896 C C . HIS E 1 196 ? 1.089 -3.751 67.161 1.00 28.06 187 HIS E C 1
ATOM 7897 O O . HIS E 1 196 ? -0.048 -3.500 67.558 1.00 30.87 187 HIS E O 1
ATOM 7904 N N . TYR E 1 197 ? 1.563 -4.976 66.984 1.00 29.95 188 TYR E N 1
ATOM 7905 C CA . TYR E 1 197 ? 0.814 -6.197 67.328 1.00 34.47 188 TYR E CA 1
ATOM 7906 C C . TYR E 1 197 ? 1.439 -6.807 68.574 1.00 35.85 188 TYR E C 1
ATOM 7907 O O . TYR E 1 197 ? 2.666 -6.755 68.740 1.00 36.71 188 TYR E O 1
ATOM 7916 N N . SER E 1 198 ? 0.617 -7.350 69.464 1.00 36.07 189 SER E N 1
ATOM 7917 C CA . SER E 1 198 ? 1.135 -7.905 70.736 1.00 37.55 189 SER E CA 1
ATOM 7918 C C . SER E 1 198 ? 2.107 -9.071 70.528 1.00 40.08 189 SER E C 1
ATOM 7919 O O . SER E 1 198 ? 3.109 -9.127 71.219 1.00 40.23 189 SER E O 1
ATOM 7922 N N . CYS E 1 199 ? 1.809 -9.979 69.579 1.00 38.75 190 CYS E N 1
ATOM 7923 C CA . CYS E 1 199 ? 2.736 -11.037 69.137 1.00 35.55 190 CYS E CA 1
ATOM 7924 C C . CYS E 1 199 ? 4.173 -10.560 68.923 1.00 37.05 190 CYS E C 1
ATOM 7925 O O . CYS E 1 199 ? 5.124 -11.311 69.188 1.00 35.48 190 CYS E O 1
ATOM 7928 N N . CYS E 1 200 ? 4.347 -9.337 68.403 1.00 34.33 191 CYS E N 1
ATOM 7929 C CA . CYS E 1 200 ? 5.600 -9.010 67.687 1.00 32.61 191 CYS E CA 1
ATOM 7930 C C . CYS E 1 200 ? 6.194 -7.691 68.123 1.00 30.06 191 CYS E C 1
ATOM 7931 O O . CYS E 1 200 ? 5.468 -6.771 68.397 1.00 32.38 191 CYS E O 1
ATOM 7934 N N . PRO E 1 201 ? 7.530 -7.581 68.173 1.00 32.31 192 PRO E N 1
ATOM 7935 C CA . PRO E 1 201 ? 8.150 -6.318 68.598 1.00 29.65 192 PRO E CA 1
ATOM 7936 C C . PRO E 1 201 ? 8.209 -5.202 67.554 1.00 34.19 192 PRO E C 1
ATOM 7937 O O . PRO E 1 201 ? 8.550 -4.052 67.928 1.00 36.51 192 PRO E O 1
ATOM 7941 N N . GLU E 1 202 ? 7.966 -5.503 66.260 1.00 31.38 193 GLU E N 1
ATOM 7942 C CA . GLU E 1 202 ? 8.290 -4.495 65.216 1.00 29.38 193 GLU E CA 1
ATOM 7943 C C . GLU E 1 202 ? 7.162 -3.497 64.930 1.00 29.53 193 GLU E C 1
ATOM 7944 O O . GLU E 1 202 ? 5.964 -3.837 65.041 1.00 30.65 193 GLU E O 1
ATOM 7950 N N . PRO E 1 203 ? 7.529 -2.251 64.585 1.00 27.11 194 PRO E N 1
ATOM 7951 C CA . PRO E 1 203 ? 6.499 -1.348 64.056 1.00 27.76 194 PRO E CA 1
ATOM 7952 C C . PRO E 1 203 ? 6.189 -1.683 62.576 1.00 24.29 194 PRO E C 1
ATOM 7953 O O . PRO E 1 203 ? 7.121 -1.929 61.793 1.00 22.19 194 PRO E O 1
ATOM 7957 N N . TYR E 1 204 ? 4.897 -1.733 62.234 1.00 21.58 195 TYR E N 1
ATOM 7958 C CA . TYR E 1 204 ? 4.479 -1.959 60.870 1.00 22.93 195 TYR E CA 1
ATOM 7959 C C . TYR E 1 204 ? 3.831 -0.701 60.267 1.00 23.52 195 TYR E C 1
ATOM 7960 O O . TYR E 1 204 ? 2.825 -0.177 60.784 1.00 25.12 195 TYR E O 1
ATOM 7969 N N . ILE E 1 205 ? 4.423 -0.229 59.180 1.00 20.17 196 ILE E N 1
ATOM 7970 C CA . ILE E 1 205 ? 4.059 1.062 58.625 1.00 20.42 196 ILE E CA 1
ATOM 7971 C C . ILE E 1 205 ? 3.383 0.907 57.286 1.00 21.64 196 ILE E C 1
ATOM 7972 O O . ILE E 1 205 ? 3.841 0.125 56.447 1.00 20.62 196 ILE E O 1
ATOM 7977 N N . ASP E 1 206 ? 2.283 1.646 57.102 1.00 23.02 197 ASP E N 1
ATOM 7978 C CA . ASP E 1 206 ? 1.664 1.795 55.803 1.00 24.76 197 ASP E CA 1
ATOM 7979 C C . ASP E 1 206 ? 1.143 3.231 55.570 1.00 28.27 197 ASP E C 1
ATOM 7980 O O . ASP E 1 206 ? 0.778 3.920 56.517 1.00 31.14 197 ASP E O 1
ATOM 7985 N N . VAL E 1 207 ? 1.192 3.680 54.313 1.00 25.70 198 VAL E N 1
ATOM 7986 C CA . VAL E 1 207 ? 0.699 4.966 53.879 1.00 22.46 198 VAL E CA 1
ATOM 7987 C C . VAL E 1 207 ? -0.645 4.736 53.226 1.00 23.49 198 VAL E C 1
ATOM 7988 O O . VAL E 1 207 ? -0.800 3.899 52.304 1.00 22.53 198 VAL E O 1
ATOM 7992 N N . ASN E 1 208 ? -1.648 5.435 53.730 1.00 24.82 199 ASN E N 1
ATOM 7993 C CA . ASN E 1 208 ? -2.951 5.388 53.108 1.00 27.19 199 ASN E CA 1
ATOM 7994 C C . ASN E 1 208 ? -3.276 6.560 52.192 1.00 27.17 199 ASN E C 1
ATOM 7995 O O . ASN E 1 208 ? -3.162 7.724 52.583 1.00 28.74 199 ASN E O 1
ATOM 8000 N N . LEU E 1 209 ? -3.666 6.230 50.969 1.00 24.20 200 LEU E N 1
ATOM 8001 C CA . LEU E 1 209 ? -4.164 7.197 50.040 1.00 22.35 200 LEU E CA 1
ATOM 8002 C C . LEU E 1 209 ? -5.680 7.053 50.057 1.00 22.83 200 LEU E C 1
ATOM 8003 O O . LEU E 1 209 ? -6.229 6.005 49.667 1.00 22.01 200 LEU E O 1
ATOM 8008 N N . VAL E 1 210 ? -6.347 8.092 50.585 1.00 23.32 201 VAL E N 1
ATOM 8009 C CA . VAL E 1 210 ? -7.795 8.113 50.727 1.00 23.70 201 VAL E CA 1
ATOM 8010 C C . VAL E 1 210 ? -8.288 9.126 49.692 1.00 26.61 201 VAL E C 1
ATOM 8011 O O . VAL E 1 210 ? -7.886 10.282 49.686 1.00 29.72 201 VAL E O 1
ATOM 8015 N N . VAL E 1 211 ? -9.154 8.689 48.798 1.00 27.39 202 VAL E N 1
ATOM 8016 C CA . VAL E 1 211 ? -9.689 9.571 47.788 1.00 26.73 202 VAL E CA 1
ATOM 8017 C C . VAL E 1 211 ? -11.211 9.614 47.892 1.00 24.35 202 VAL E C 1
ATOM 8018 O O . VAL E 1 211 ? -11.883 8.586 48.033 1.00 22.30 202 VAL E O 1
ATOM 8022 N N . LYS E 1 212 ? -11.724 10.830 47.817 1.00 23.32 203 LYS E N 1
ATOM 8023 C CA . LYS E 1 212 ? -13.166 11.071 47.797 1.00 25.10 203 LYS E CA 1
ATOM 8024 C C . LYS E 1 212 ? -13.519 11.629 46.424 1.00 24.59 203 LYS E C 1
ATOM 8025 O O . LYS E 1 212 ? -12.950 12.665 45.978 1.00 22.95 203 LYS E O 1
ATOM 8031 N N . PHE E 1 213 ? -14.413 10.928 45.726 1.00 23.94 204 PHE E N 1
ATOM 8032 C CA . PHE E 1 213 ? -14.640 11.212 44.299 1.00 25.62 204 PHE E CA 1
ATOM 8033 C C . PHE E 1 213 ? -16.104 11.012 43.874 1.00 26.78 204 PHE E C 1
ATOM 8034 O O . PHE E 1 213 ? -16.864 10.271 44.513 1.00 25.69 204 PHE E O 1
ATOM 8042 N N . ARG E 1 214 ? -16.489 11.691 42.795 1.00 25.93 205 ARG E N 1
ATOM 8043 C CA . ARG E 1 214 ? -17.837 11.581 42.272 1.00 26.77 205 ARG E CA 1
ATOM 8044 C C . ARG E 1 214 ? -17.897 11.783 40.740 1.00 26.93 205 ARG E C 1
ATOM 8045 O O . ARG E 1 214 ? -16.946 12.302 40.117 1.00 27.31 205 ARG E O 1
ATOM 8053 N N . GLU E 1 215 ? -19.009 11.349 40.144 1.00 27.19 206 GLU E N 1
ATOM 8054 C CA . GLU E 1 215 ? -19.294 11.610 38.722 1.00 29.90 206 GLU E CA 1
ATOM 8055 C C . GLU E 1 215 ? -19.255 13.117 38.420 1.00 29.63 206 GLU E C 1
ATOM 8056 O O . GLU E 1 215 ? -19.878 13.903 39.132 1.00 27.31 206 GLU E O 1
ATOM 8062 N N . ARG E 1 216 ? -18.456 13.509 37.423 1.00 32.42 207 ARG E N 1
ATOM 8063 C CA . ARG E 1 216 ? -18.289 14.917 37.060 1.00 34.89 207 ARG E CA 1
ATOM 8064 C C . ARG E 1 216 ? -19.612 15.607 36.636 1.00 35.02 207 ARG E C 1
ATOM 8065 O O . ARG E 1 216 ? -20.476 14.969 36.032 1.00 35.35 207 ARG E O 1
ATOM 8073 N N . GLY F 2 1 ? -1.991 -29.022 3.593 1.00 59.15 1 GLY K N 1
ATOM 8074 C CA . GLY F 2 1 ? -0.931 -30.019 3.888 1.00 39.81 1 GLY K CA 1
ATOM 8075 C C . GLY F 2 1 ? -0.903 -30.660 2.565 1.00 38.07 1 GLY K C 1
ATOM 8076 O O . GLY F 2 1 ? -1.874 -31.345 2.232 1.00 38.81 1 GLY K O 1
ATOM 8077 N N . CYS F 2 2 ? 0.191 -30.496 1.823 1.00 34.85 2 CYS K N 1
ATOM 8078 C CA . CYS F 2 2 ? 1.457 -30.012 2.354 1.00 32.34 2 CYS K CA 1
ATOM 8079 C C . CYS F 2 2 ? 1.481 -28.613 2.988 1.00 32.70 2 CYS K C 1
ATOM 8080 O O . CYS F 2 2 ? 2.087 -28.417 4.054 1.00 33.44 2 CYS K O 1
ATOM 8083 N N . CYS F 2 3 ? 0.836 -27.652 2.362 1.00 30.97 3 CYS K N 1
ATOM 8084 C CA . CYS F 2 3 ? 1.027 -26.286 2.758 1.00 30.98 3 CYS K CA 1
ATOM 8085 C C . CYS F 2 3 ? 0.273 -25.919 4.006 1.00 31.39 3 CYS K C 1
ATOM 8086 O O . CYS F 2 3 ? 0.486 -24.841 4.609 1.00 30.36 3 CYS K O 1
ATOM 8089 N N . SER F 2 4 ? -0.627 -26.808 4.391 1.00 31.40 4 SER K N 1
ATOM 8090 C CA . SER F 2 4 ? -1.375 -26.595 5.592 1.00 29.74 4 SER K CA 1
ATOM 8091 C C . SER F 2 4 ? -0.850 -27.435 6.745 1.00 26.59 4 SER K C 1
ATOM 8092 O O . SER F 2 4 ? -1.436 -27.430 7.835 1.00 23.37 4 SER K O 1
ATOM 8095 N N . THR F 2 5 ? 0.285 -28.109 6.508 1.00 26.24 5 THR K N 1
ATOM 8096 C CA . THR F 2 5 ? 0.993 -28.904 7.530 1.00 23.12 5 THR K CA 1
ATOM 8097 C C . THR F 2 5 ? 2.357 -28.287 7.732 1.00 21.66 5 THR K C 1
ATOM 8098 O O . THR F 2 5 ? 3.257 -28.433 6.872 1.00 23.57 5 THR K O 1
ATOM 8102 N N . PRO F 2 6 ? 2.527 -27.569 8.857 1.00 19.80 6 PRO K N 1
ATOM 8103 C 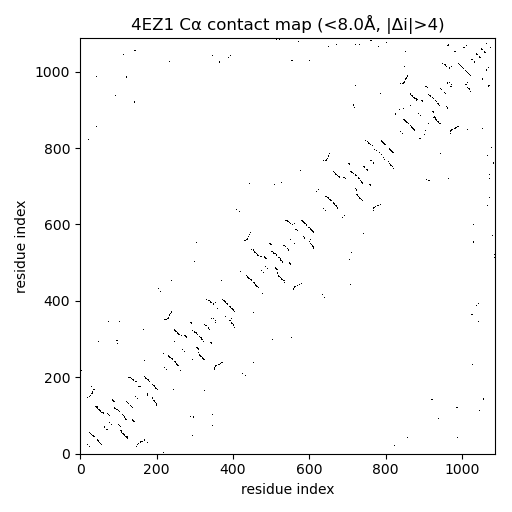CA . PRO F 2 6 ? 3.698 -26.681 9.049 1.00 18.41 6 PRO K CA 1
ATOM 8104 C C . PRO F 2 6 ? 5.063 -27.356 8.849 1.00 18.26 6 PRO K C 1
ATOM 8105 O O . PRO F 2 6 ? 5.968 -26.762 8.223 1.00 19.56 6 PRO K O 1
ATOM 8109 N N . PRO F 2 7 ? 5.248 -28.587 9.356 1.00 18.42 7 PRO K N 1
ATOM 8110 C CA . PRO F 2 7 ? 6.588 -29.173 9.081 1.00 17.58 7 PRO K CA 1
ATOM 8111 C C . PRO F 2 7 ? 6.763 -29.641 7.622 1.00 18.76 7 PRO K C 1
ATOM 8112 O O . PRO F 2 7 ? 7.893 -29.877 7.194 1.00 19.41 7 PRO K O 1
ATOM 8116 N N . CYS F 2 8 ? 5.662 -29.751 6.859 1.00 20.60 8 CYS K N 1
ATOM 8117 C CA . CYS F 2 8 ? 5.742 -30.000 5.408 1.00 22.18 8 CYS K CA 1
ATOM 8118 C C . CYS F 2 8 ? 5.921 -28.679 4.662 1.00 23.00 8 CYS K C 1
ATOM 8119 O O . CYS F 2 8 ? 6.831 -28.542 3.814 1.00 22.83 8 CYS K O 1
ATOM 8122 N N . ALA F 2 9 ? 5.047 -27.724 4.976 1.00 22.02 9 ALA K N 1
ATOM 8123 C CA . ALA F 2 9 ? 5.081 -26.397 4.337 1.00 23.03 9 ALA K CA 1
ATOM 8124 C C . ALA F 2 9 ? 6.453 -25.731 4.469 1.00 23.41 9 ALA K C 1
ATOM 8125 O O . ALA F 2 9 ? 6.926 -25.109 3.516 1.00 28.24 9 ALA K O 1
ATOM 8127 N N . VAL F 2 10 ? 7.102 -25.892 5.619 1.00 21.38 10 VAL K N 1
ATOM 8128 C CA . VAL F 2 10 ? 8.395 -25.246 5.823 1.00 25.76 10 VAL K CA 1
ATOM 8129 C C . VAL F 2 10 ? 9.448 -25.718 4.814 1.00 26.31 10 VAL K C 1
ATOM 8130 O O . VAL F 2 10 ? 10.470 -25.056 4.643 1.00 33.02 10 VAL K O 1
ATOM 8134 N N . LEU F 2 11 ? 9.225 -26.879 4.200 1.00 27.08 11 LEU K N 1
ATOM 8135 C CA . LEU F 2 11 ? 10.212 -27.493 3.321 1.00 26.90 11 LEU K CA 1
ATOM 8136 C C . LEU F 2 11 ? 9.875 -27.311 1.849 1.00 26.83 11 LEU K C 1
ATOM 8137 O O . LEU F 2 11 ? 10.784 -27.135 1.040 1.00 26.35 11 LEU K O 1
ATOM 8142 N N . TYR F 2 12 ? 8.585 -27.326 1.500 1.00 25.98 12 TYR K N 1
ATOM 8143 C CA . TYR F 2 12 ? 8.168 -27.373 0.101 1.00 26.48 12 TYR K CA 1
ATOM 8144 C C . TYR F 2 12 ? 7.188 -26.295 -0.351 1.00 32.14 12 TYR K C 1
ATOM 8145 O O . TYR F 2 12 ? 6.847 -26.249 -1.530 1.00 37.62 12 TYR K O 1
ATOM 8154 N N . CYS F 2 13 ? 6.701 -25.445 0.544 1.00 36.92 13 CYS K N 1
ATOM 8155 C CA . CYS F 2 13 ? 5.821 -24.339 0.107 1.00 36.96 13 CYS K CA 1
ATOM 8156 C C . CYS F 2 13 ? 6.581 -23.040 0.272 1.00 38.61 13 CYS K C 1
ATOM 8157 O O . CYS F 2 13 ? 7.763 -23.029 0.687 1.00 44.12 13 CYS K O 1
ATOM 8161 N N . GLY G 2 1 ? 4.565 6.621 1.226 1.00 60.18 1 GLY L N 1
ATOM 8162 C CA . GLY G 2 1 ? 5.959 7.113 1.385 1.00 59.15 1 GLY L CA 1
ATOM 8163 C C . GLY G 2 1 ? 6.072 8.570 1.009 1.00 66.23 1 GLY L C 1
ATOM 8164 O O . GLY G 2 1 ? 5.231 9.086 0.287 1.00 71.33 1 GLY L O 1
ATOM 8165 N N . CYS G 2 2 ? 7.139 9.237 1.445 1.00 63.87 2 CYS L N 1
ATOM 8166 C CA . CYS G 2 2 ? 8.300 8.590 2.045 1.00 54.55 2 CYS L CA 1
ATOM 8167 C C . CYS G 2 2 ? 8.217 8.477 3.571 1.00 53.98 2 CYS L C 1
ATOM 8168 O O . CYS G 2 2 ? 8.684 7.467 4.144 1.00 46.63 2 CYS L O 1
ATOM 8171 N N . CYS G 2 3 ? 7.643 9.495 4.221 1.00 51.03 3 CYS L N 1
ATOM 8172 C CA . CYS G 2 3 ? 7.643 9.556 5.690 1.00 56.59 3 CYS L CA 1
ATOM 8173 C C . CYS G 2 3 ? 6.608 8.632 6.337 1.00 52.99 3 CYS L C 1
ATOM 8174 O O . CYS G 2 3 ? 6.501 8.562 7.563 1.00 56.07 3 CYS L O 1
ATOM 8177 N N . SER G 2 4 ? 5.857 7.909 5.512 1.00 50.36 4 SER L N 1
ATOM 8178 C CA . SER G 2 4 ? 4.912 6.922 6.015 1.00 43.95 4 SER L CA 1
ATOM 8179 C C . SER G 2 4 ? 5.288 5.489 5.540 1.00 40.86 4 SER L C 1
ATOM 8180 O O . SER G 2 4 ? 4.515 4.518 5.674 1.00 32.53 4 SER L O 1
ATOM 8183 N N . THR G 2 5 ? 6.498 5.396 4.988 1.00 36.02 5 THR L N 1
ATOM 8184 C CA . THR G 2 5 ? 7.092 4.154 4.602 1.00 32.67 5 THR L CA 1
ATOM 8185 C C . THR G 2 5 ? 8.277 3.971 5.508 1.00 32.18 5 THR L C 1
ATOM 8186 O O . THR G 2 5 ? 9.337 4.544 5.276 1.00 32.65 5 THR L O 1
ATOM 8190 N N . PRO G 2 6 ? 8.098 3.161 6.560 1.00 31.13 6 PRO L N 1
ATOM 8191 C CA . PRO G 2 6 ? 9.095 3.078 7.653 1.00 30.36 6 PRO L CA 1
ATOM 8192 C C . PRO G 2 6 ? 10.580 3.059 7.180 1.00 27.82 6 PRO L C 1
ATOM 8193 O O . PRO G 2 6 ? 11.352 3.815 7.712 1.00 26.21 6 PRO L O 1
ATOM 8197 N N . PRO G 2 7 ? 10.981 2.177 6.217 1.00 27.01 7 PRO L N 1
ATOM 8198 C CA . PRO G 2 7 ? 12.395 2.175 5.812 1.00 26.75 7 PRO L CA 1
ATOM 8199 C C . PRO G 2 7 ? 12.845 3.424 5.055 1.00 27.68 7 PRO L C 1
ATOM 8200 O O . PRO G 2 7 ? 14.050 3.710 5.035 1.00 27.22 7 PRO L O 1
ATOM 8204 N N . CYS G 2 8 ? 11.902 4.135 4.423 1.00 29.25 8 CYS L N 1
ATOM 8205 C CA . CYS G 2 8 ? 12.203 5.479 3.901 1.00 31.99 8 CYS L CA 1
ATOM 8206 C C . CYS G 2 8 ? 12.292 6.526 4.997 1.00 34.91 8 CYS L C 1
ATOM 8207 O O . CYS G 2 8 ? 13.259 7.329 5.047 1.00 39.19 8 CYS L O 1
ATOM 8210 N N . ALA G 2 9 ? 11.290 6.519 5.868 1.00 33.85 9 ALA L N 1
ATOM 8211 C CA . ALA G 2 9 ? 11.180 7.496 6.954 1.00 33.61 9 ALA L CA 1
ATOM 8212 C C . ALA G 2 9 ? 12.433 7.534 7.771 1.00 35.24 9 ALA L C 1
ATOM 8213 O O . ALA G 2 9 ? 12.988 8.617 8.009 1.00 38.89 9 ALA L O 1
ATOM 8215 N N . VAL G 2 10 ? 12.915 6.346 8.169 1.00 38.18 10 VAL L N 1
ATOM 8216 C CA . VAL G 2 10 ? 14.104 6.206 9.045 1.00 35.29 10 VAL L CA 1
ATOM 8217 C C . VAL G 2 10 ? 15.431 6.684 8.421 1.00 39.95 10 VAL L C 1
ATOM 8218 O O . VAL G 2 10 ? 16.518 6.458 8.999 1.00 43.94 10 VAL L O 1
ATOM 8222 N N . LEU G 2 11 ? 15.348 7.286 7.230 1.00 39.05 11 LEU L N 1
ATOM 8223 C CA . LEU G 2 11 ? 16.526 7.756 6.511 1.00 42.69 11 LEU L CA 1
ATOM 8224 C C . LEU G 2 11 ? 16.412 9.244 6.193 1.00 43.14 11 LEU L C 1
ATOM 8225 O O . LEU G 2 11 ? 17.404 9.957 6.194 1.00 46.86 11 LEU L O 1
ATOM 8230 N N . TYR G 2 12 ? 15.195 9.698 5.954 1.00 40.06 12 TYR L N 1
ATOM 8231 C CA . TYR G 2 12 ? 14.954 10.996 5.368 1.00 45.21 12 TYR L CA 1
ATOM 8232 C C . TYR G 2 12 ? 13.849 11.779 6.070 1.00 52.41 12 TYR L C 1
ATOM 8233 O O . TYR G 2 12 ? 13.141 12.556 5.418 1.00 55.35 12 TYR L O 1
ATOM 8242 N N . CYS G 2 13 ? 13.692 11.533 7.377 1.00 56.21 13 CYS L N 1
ATOM 8243 C CA . CYS G 2 13 ? 12.704 12.196 8.230 1.00 60.53 13 CYS L CA 1
ATOM 8244 C C . CYS G 2 13 ? 13.174 12.178 9.710 1.00 64.82 13 CYS L C 1
ATOM 8245 O O . CYS G 2 13 ? 14.179 11.536 10.079 1.00 68.89 13 CYS L O 1
ATOM 8249 N N . GLY H 2 1 ? 1.678 21.739 38.863 1.00 57.19 1 GLY M N 1
ATOM 8250 C CA . GLY H 2 1 ? 2.760 22.761 38.689 1.00 59.10 1 GLY M CA 1
ATOM 8251 C C . GLY H 2 1 ? 4.071 22.113 38.253 1.00 59.99 1 GLY M C 1
ATOM 8252 O O . GLY H 2 1 ? 4.172 21.537 37.156 1.00 54.65 1 GLY M O 1
ATOM 8253 N N . CYS H 2 2 ? 5.089 22.189 39.099 1.00 50.64 2 CYS M N 1
ATOM 8254 C CA . CYS H 2 2 ? 6.322 21.479 38.773 1.00 46.45 2 CYS M CA 1
ATOM 8255 C C . CYS H 2 2 ? 6.192 19.975 39.026 1.00 43.44 2 CYS M C 1
ATOM 8256 O O . CYS H 2 2 ? 6.840 19.174 38.374 1.00 35.62 2 CYS M O 1
ATOM 8259 N N . CYS H 2 3 ? 5.312 19.600 39.941 1.00 45.37 3 CYS M N 1
ATOM 8260 C CA . CYS H 2 3 ? 5.197 18.211 40.331 1.00 50.12 3 CYS M CA 1
ATOM 8261 C C . CYS H 2 3 ? 4.323 17.418 39.362 1.00 50.69 3 CYS M C 1
ATOM 8262 O O . CYS H 2 3 ? 4.254 16.202 39.427 1.00 50.86 3 CYS M O 1
ATOM 8265 N N . SER H 2 4 ? 3.674 18.124 38.450 1.00 51.03 4 SER M N 1
ATOM 8266 C CA . SER H 2 4 ? 2.953 17.506 37.345 1.00 48.45 4 SER M CA 1
ATOM 8267 C C . SER H 2 4 ? 3.891 17.189 36.144 1.00 44.35 4 SER M C 1
ATOM 8268 O O . SER H 2 4 ? 3.498 16.430 35.244 1.00 40.46 4 SER M O 1
ATOM 8271 N N . THR H 2 5 ? 5.098 17.785 36.128 1.00 35.63 5 THR M N 1
ATOM 8272 C CA . THR H 2 5 ? 6.064 17.615 35.027 1.00 32.95 5 THR M CA 1
ATOM 8273 C C . THR H 2 5 ? 7.153 16.621 35.465 1.00 31.01 5 THR M C 1
ATOM 8274 O O . THR H 2 5 ? 7.998 16.952 36.322 1.00 27.94 5 THR M O 1
ATOM 8278 N N . PRO H 2 6 ? 7.116 15.392 34.917 1.00 27.64 6 PRO M N 1
ATOM 8279 C CA . PRO H 2 6 ? 8.012 14.346 35.424 1.00 28.88 6 PRO M CA 1
ATOM 8280 C C . PRO H 2 6 ? 9.482 14.755 35.640 1.00 26.30 6 PRO M C 1
ATOM 8281 O O . PRO H 2 6 ? 9.973 14.536 36.738 1.00 22.47 6 PRO M O 1
ATOM 8285 N N . PRO H 2 7 ? 10.157 15.359 34.620 1.00 26.27 7 PRO M N 1
ATOM 8286 C CA . PRO H 2 7 ? 11.575 15.741 34.832 1.00 27.54 7 PRO M CA 1
ATOM 8287 C C . PRO H 2 7 ? 11.824 16.900 35.831 1.00 29.71 7 PRO M C 1
ATOM 8288 O O . PRO H 2 7 ? 12.957 17.061 36.292 1.00 31.40 7 PRO M O 1
ATOM 8292 N N . CYS H 2 8 ? 10.790 17.675 36.171 1.00 31.07 8 CYS M N 1
ATOM 8293 C CA . CYS H 2 8 ? 10.884 18.704 37.246 1.00 30.25 8 CYS M CA 1
ATOM 8294 C C . CYS H 2 8 ? 10.581 18.071 38.603 1.00 29.21 8 CYS M C 1
ATOM 8295 O O . CYS H 2 8 ? 11.325 18.279 39.599 1.00 28.72 8 CYS M O 1
ATOM 8298 N N . ALA H 2 9 ? 9.494 17.303 38.643 1.00 27.98 9 ALA M N 1
ATOM 8299 C CA . ALA H 2 9 ? 9.058 16.645 39.892 1.00 31.84 9 ALA M CA 1
ATOM 8300 C C . ALA H 2 9 ? 10.168 15.778 40.459 1.00 32.95 9 ALA M C 1
ATOM 8301 O O . ALA H 2 9 ? 10.433 15.854 41.651 1.00 39.58 9 ALA M O 1
ATOM 8303 N N . VAL H 2 10 ? 10.849 15.013 39.603 1.00 31.88 10 VAL M N 1
ATOM 8304 C CA . VAL H 2 10 ? 11.963 14.167 40.041 1.00 36.18 10 VAL M CA 1
ATOM 8305 C C . VAL H 2 10 ? 13.122 14.914 40.741 1.00 38.96 10 VAL M C 1
ATOM 8306 O O . VAL H 2 10 ? 13.782 14.344 41.600 1.00 41.29 10 VAL M O 1
ATOM 8310 N N . LEU H 2 11 ? 13.382 16.176 40.377 1.00 38.94 11 LEU M N 1
ATOM 8311 C CA . LEU H 2 11 ? 14.428 16.943 41.071 1.00 39.52 11 LEU M CA 1
ATOM 8312 C C . LEU H 2 11 ? 13.932 17.656 42.351 1.00 37.85 11 LEU M C 1
ATOM 8313 O O . LEU H 2 11 ? 14.668 17.781 43.305 1.00 36.48 11 LEU M O 1
ATOM 8318 N N . TYR H 2 12 ? 12.684 18.104 42.376 1.00 40.71 12 TYR M N 1
ATOM 8319 C CA . TYR H 2 12 ? 12.275 19.096 43.379 1.00 42.08 12 TYR M CA 1
ATOM 8320 C C . TYR H 2 12 ? 11.013 18.775 44.169 1.00 47.13 12 TYR M C 1
ATOM 8321 O O . TYR H 2 12 ? 10.636 19.543 45.061 1.00 52.19 12 TYR M O 1
ATOM 8330 N N . CYS H 2 13 ? 10.346 17.676 43.829 1.00 48.58 13 CYS M N 1
ATOM 8331 C CA . CYS H 2 13 ? 9.189 17.218 44.604 1.00 55.44 13 CYS M CA 1
ATOM 8332 C C . CYS H 2 13 ? 9.463 15.873 45.341 1.00 64.91 13 CYS M C 1
ATOM 8333 O O . CYS H 2 13 ? 10.414 15.122 44.997 1.00 71.42 13 CYS M O 1
ATOM 8337 N N . GLY I 2 1 ? -4.311 -8.077 61.388 1.00 45.88 1 GLY N N 1
ATOM 8338 C CA . GLY I 2 1 ? -3.437 -8.899 62.280 1.00 45.26 1 GLY N CA 1
ATOM 8339 C C . GLY I 2 1 ? -2.039 -8.938 61.697 1.00 43.84 1 GLY N C 1
ATOM 8340 O O . GLY I 2 1 ? -1.772 -8.367 60.615 1.00 42.88 1 GLY N O 1
ATOM 8341 N N . CYS I 2 2 ? -1.141 -9.604 62.402 1.00 38.60 2 CYS N N 1
ATOM 8342 C CA . CYS I 2 2 ? 0.188 -9.849 61.867 1.00 39.75 2 CYS N CA 1
ATOM 8343 C C . CYS I 2 2 ? 0.163 -10.645 60.543 1.00 42.63 2 CYS N C 1
ATOM 8344 O O . CYS I 2 2 ? 0.973 -10.376 59.616 1.00 45.45 2 CYS N O 1
ATOM 8347 N N . CYS I 2 3 ? -0.757 -11.596 60.435 1.00 40.85 3 CYS N N 1
ATOM 8348 C CA . CYS I 2 3 ? -0.749 -12.524 59.288 1.00 46.05 3 CYS N CA 1
ATOM 8349 C C . CYS I 2 3 ? -1.376 -11.948 58.002 1.00 42.40 3 CYS N C 1
ATOM 8350 O O . CYS I 2 3 ? -1.201 -12.471 56.878 1.00 46.01 3 CYS N O 1
ATOM 8353 N N . SER I 2 4 ? -2.080 -10.856 58.154 1.00 36.61 4 SER N N 1
ATOM 8354 C CA . SER I 2 4 ? -2.609 -10.186 56.999 1.00 36.72 4 SER N CA 1
ATOM 8355 C C . SER I 2 4 ? -1.726 -8.930 56.690 1.00 35.50 4 SER N C 1
ATOM 8356 O O . SER I 2 4 ? -2.046 -8.117 55.808 1.00 35.73 4 SER N O 1
ATOM 8359 N N . THR I 2 5 ? -0.640 -8.754 57.442 1.00 30.81 5 THR N N 1
ATOM 8360 C CA . THR I 2 5 ? 0.342 -7.706 57.148 1.00 27.56 5 THR N CA 1
ATOM 8361 C C . THR I 2 5 ? 1.589 -8.402 56.595 1.00 26.63 5 THR N C 1
ATOM 8362 O O . THR I 2 5 ? 2.328 -9.016 57.369 1.00 27.34 5 THR N O 1
ATOM 8366 N N . PRO I 2 6 ? 1.820 -8.309 55.258 1.00 24.73 6 PRO N N 1
ATOM 8367 C CA . PRO I 2 6 ? 2.911 -9.059 54.587 1.00 24.13 6 PRO N CA 1
ATOM 8368 C C . PRO I 2 6 ? 4.284 -9.028 55.304 1.00 23.42 6 PRO N C 1
ATOM 8369 O O . PRO I 2 6 ? 4.851 -10.106 55.507 1.00 23.88 6 PRO N O 1
ATOM 8373 N N . PRO I 2 7 ? 4.813 -7.839 55.683 1.00 22.78 7 PRO N N 1
ATOM 8374 C CA . PRO I 2 7 ? 6.157 -7.906 56.330 1.00 22.06 7 PRO N CA 1
ATOM 8375 C C . PRO I 2 7 ? 6.144 -8.493 57.729 1.00 23.44 7 PRO N C 1
ATOM 8376 O O . PRO I 2 7 ? 7.174 -8.842 58.267 1.00 26.53 7 PRO N O 1
ATOM 8380 N N . CYS I 2 8 ? 4.978 -8.593 58.336 1.00 26.26 8 CYS N N 1
ATOM 8381 C CA . CYS I 2 8 ? 4.855 -9.294 59.612 1.00 28.02 8 CYS N CA 1
ATOM 8382 C C . CYS I 2 8 ? 4.661 -10.790 59.347 1.00 28.46 8 CYS N C 1
ATOM 8383 O O . CYS I 2 8 ? 5.308 -11.642 59.986 1.00 29.19 8 CYS N O 1
ATOM 8386 N N . ALA I 2 9 ? 3.760 -11.097 58.421 1.00 27.39 9 ALA N N 1
ATOM 8387 C CA . ALA I 2 9 ? 3.440 -12.490 58.106 1.00 30.85 9 ALA N CA 1
ATOM 8388 C C . ALA I 2 9 ? 4.661 -13.292 57.652 1.00 30.73 9 ALA N C 1
ATOM 8389 O O . ALA I 2 9 ? 4.850 -14.451 58.038 1.00 34.18 9 ALA N O 1
ATOM 8391 N N . VAL I 2 10 ? 5.496 -12.664 56.843 1.00 29.30 10 VAL N N 1
ATOM 8392 C CA . VAL I 2 10 ? 6.620 -13.343 56.257 1.00 30.40 10 VAL N CA 1
ATOM 8393 C C . VAL I 2 10 ? 7.635 -13.695 57.349 1.00 34.86 10 VAL N C 1
ATOM 8394 O O . VAL I 2 10 ? 8.608 -14.437 57.124 1.00 32.10 10 VAL N O 1
ATOM 8398 N N . LEU I 2 11 ? 7.394 -13.159 58.544 1.00 37.76 11 LEU N N 1
ATOM 8399 C CA . LEU I 2 11 ? 8.342 -13.275 59.626 1.00 35.93 11 LEU N CA 1
ATOM 8400 C C . LEU I 2 11 ? 7.840 -14.204 60.692 1.00 39.33 11 LEU N C 1
ATOM 8401 O O . LEU I 2 11 ? 8.629 -14.985 61.240 1.00 44.71 11 LEU N O 1
ATOM 8406 N N . TYR I 2 12 ? 6.535 -14.166 60.969 1.00 39.60 12 TYR N N 1
ATOM 8407 C CA . TYR I 2 12 ? 5.989 -14.880 62.129 1.00 43.23 12 TYR N CA 1
ATOM 8408 C C . TYR I 2 12 ? 4.796 -15.740 61.820 1.00 43.00 12 TYR N C 1
ATOM 8409 O O . TYR I 2 12 ? 4.169 -16.262 62.740 1.00 43.30 12 TYR N O 1
ATOM 8418 N N . CYS I 2 13 ? 4.454 -15.867 60.548 1.00 43.75 13 CYS N N 1
ATOM 8419 C CA . CYS I 2 13 ? 3.295 -16.677 60.193 1.00 46.16 13 CYS N CA 1
ATOM 8420 C C . CYS I 2 13 ? 3.697 -17.814 59.269 1.00 45.12 13 CYS N C 1
ATOM 8421 O O . CYS I 2 13 ? 2.828 -18.478 58.715 1.00 49.66 13 CYS N O 1
ATOM 8425 N N . GLY J 2 1 ? -7.005 -38.692 40.186 1.00 63.29 1 GLY O N 1
ATOM 8426 C CA . GLY J 2 1 ? -5.834 -39.298 39.479 1.00 50.11 1 GLY O CA 1
ATOM 8427 C C . GLY J 2 1 ? -6.147 -40.742 39.174 1.00 52.86 1 GLY O C 1
ATOM 8428 O O . GLY J 2 1 ? -7.321 -41.090 38.990 1.00 57.76 1 GLY O O 1
ATOM 8429 N N . CYS J 2 2 ? -5.114 -41.581 39.076 1.00 46.37 2 CYS O N 1
ATOM 8430 C CA . CYS J 2 2 ? -3.739 -41.136 39.104 1.00 40.44 2 CYS O CA 1
ATOM 8431 C C . CYS J 2 2 ? -3.466 -40.113 37.992 1.00 42.74 2 CYS O C 1
ATOM 8432 O O . CYS J 2 2 ? -2.656 -39.191 38.161 1.00 44.82 2 CYS O O 1
ATOM 8435 N N . CYS J 2 3 ? -4.131 -40.268 36.855 1.00 41.71 3 CYS O N 1
ATOM 8436 C CA . CYS J 2 3 ? -3.725 -39.553 35.663 1.00 42.09 3 CYS O CA 1
ATOM 8437 C C . CYS J 2 3 ? -4.270 -38.140 35.636 1.00 38.64 3 CYS O C 1
ATOM 8438 O O . CYS J 2 3 ? -3.830 -37.299 34.829 1.00 41.10 3 CYS O O 1
ATOM 8441 N N . SER J 2 4 ? -5.201 -37.865 36.533 1.00 32.28 4 SER O N 1
ATOM 8442 C CA . SER J 2 4 ? -5.659 -36.506 36.695 1.00 31.55 4 SER O CA 1
ATOM 8443 C C . SER J 2 4 ? -4.955 -35.822 37.895 1.00 31.57 4 SER O C 1
ATOM 8444 O O . SER J 2 4 ? -5.299 -34.694 38.276 1.00 28.29 4 SER O O 1
ATOM 8447 N N . THR J 2 5 ? -3.974 -36.518 38.476 1.00 28.18 5 THR O N 1
ATOM 8448 C CA . THR J 2 5 ? -3.107 -35.954 39.487 1.00 26.14 5 THR O CA 1
ATOM 8449 C C . THR J 2 5 ? -1.707 -35.725 38.885 1.00 23.76 5 THR O C 1
ATOM 8450 O O . THR J 2 5 ? -0.984 -36.670 38.654 1.00 23.04 5 THR O O 1
ATOM 8454 N N . PRO J 2 6 ? -1.350 -34.451 38.592 1.00 22.49 6 PRO O N 1
ATOM 8455 C CA . PRO J 2 6 ? -0.116 -34.098 37.902 1.00 20.77 6 PRO O CA 1
ATOM 8456 C C . PRO J 2 6 ? 1.108 -34.849 38.409 1.00 21.78 6 PRO O C 1
ATOM 8457 O O . PRO J 2 6 ? 1.811 -35.454 37.603 1.00 24.77 6 PRO O O 1
ATOM 8461 N N . PRO J 2 7 ? 1.394 -34.814 39.730 1.00 22.34 7 PRO O N 1
ATOM 8462 C CA . PRO J 2 7 ? 2.614 -35.557 40.151 1.00 21.92 7 PRO O CA 1
ATOM 8463 C C . PRO J 2 7 ? 2.501 -37.109 40.101 1.00 23.30 7 PRO O C 1
ATOM 8464 O O . PRO J 2 7 ? 3.529 -37.796 40.150 1.00 24.32 7 PRO O O 1
ATOM 8468 N N . CYS J 2 8 ? 1.291 -37.660 39.984 1.00 24.00 8 CYS O N 1
ATOM 8469 C CA . CYS J 2 8 ? 1.155 -39.095 39.671 1.00 25.62 8 CYS O CA 1
ATOM 8470 C C . CYS J 2 8 ? 1.241 -39.361 38.175 1.00 28.60 8 CYS O C 1
ATOM 8471 O O . CYS J 2 8 ? 1.969 -40.259 37.746 1.00 29.25 8 CYS O O 1
ATOM 8474 N N . ALA J 2 9 ? 0.511 -38.564 37.389 1.00 26.67 9 ALA O N 1
ATOM 8475 C CA . ALA J 2 9 ? 0.449 -38.736 35.947 1.00 28.13 9 ALA O CA 1
ATOM 8476 C C . ALA J 2 9 ? 1.834 -38.678 35.340 1.00 30.37 9 ALA O C 1
ATOM 8477 O O . ALA J 2 9 ? 2.172 -39.472 34.449 1.00 38.71 9 ALA O O 1
ATOM 8479 N N . VAL J 2 10 ? 2.630 -37.727 35.809 1.00 28.90 10 VAL O N 1
ATOM 8480 C CA . VAL J 2 10 ? 3.951 -37.464 35.257 1.00 31.79 10 VAL O CA 1
ATOM 8481 C C . VAL J 2 10 ? 4.927 -38.658 35.434 1.00 39.57 10 VAL O C 1
ATOM 8482 O O . VAL J 2 10 ? 5.992 -38.703 34.810 1.00 50.24 10 VAL O O 1
ATOM 8486 N N . LEU J 2 11 ? 4.581 -39.608 36.300 1.00 40.44 11 LEU O N 1
ATOM 8487 C CA . LEU J 2 11 ? 5.384 -40.819 36.492 1.00 38.37 11 LEU O CA 1
ATOM 8488 C C . LEU J 2 11 ? 4.787 -42.035 35.787 1.00 39.69 11 LEU O C 1
ATOM 8489 O O . LEU J 2 11 ? 5.527 -42.833 35.246 1.00 43.84 11 LEU O O 1
ATOM 8494 N N . TYR J 2 12 ? 3.456 -42.145 35.761 1.00 42.29 12 TYR O N 1
ATOM 8495 C CA . TYR J 2 12 ? 2.775 -43.382 35.412 1.00 41.78 12 TYR O CA 1
ATOM 8496 C C . TYR J 2 12 ? 1.777 -43.272 34.275 1.00 52.33 12 TYR O C 1
ATOM 8497 O O . TYR J 2 12 ? 1.169 -44.273 33.902 1.00 56.10 12 TYR O O 1
ATOM 8506 N N . CYS J 2 13 ? 1.568 -42.071 33.742 1.00 53.14 13 CYS O N 1
ATOM 8507 C CA . CYS J 2 13 ? 0.761 -41.955 32.543 1.00 52.89 13 CYS O CA 1
ATOM 8508 C C . CYS J 2 13 ? 1.584 -41.223 31.475 1.00 57.72 13 CYS O C 1
ATOM 8509 O O . CYS J 2 13 ? 2.784 -40.942 31.645 1.00 60.01 13 CYS O O 1
#

GO terms:
  GO:0042802 identical protein binding (F, IPI)
  GO:0005515 protein binding (F, IPI)

Radius of gyration: 30.37 Å; Cα contacts (8 Å, |Δi|>4): 2898; chains: 10; bounding box: 68×79×77 Å

Sequence (1088 aa):
LHSQANLMRLKSDLMYPGPTKDDPLTVTLGFTLQDIVKADSSTNEVDLVYYEQQRWKLNSLMWDPNEYGNITDFRTSAADIWTPDITAYSSTRPVQVLSPQIAVVTHDGSVMFIPAQRLSFMCDPTGVDSEEGATCAVKFGSWVYSGFEIDLKTDTDQVDLSSYYASSKYEILSATQTRQVQHYSCCPEPYIDVNLVVKFRERLHSQANLMRLKSDLFYPGPTKDDPLTVTLGFTLQDIVKADSSTNEVDLVYYEQQRWKLNSLMWDPNEYGNITDFRTSAADIWTPDITAYSSTRPVQVLSPQIAVVTHDGSVMFIPAQRLSFMCDPTGVDSEEGATCAVKFGSWVYSGFEIDLKTDTDQVDLSSYYASSKYEILSATQTRQVQHYSCCPEPYIDVNLVVKFRERDDDKLHSQANLMRLKSDLFYPGPTKDDPLTVTLGFTLQDIVKADSSTNEVDLVYYEQQRWKLNSLMWDPNEYGNITDFRTSAADIWTPDITAYSSTRPVQVLSPQIAVVTHDGSVMFIPAQRLSFMCDPTGVDSEEGATCAVKFGSWVYSGFEIDLKTDTDQVDLSSYYASSKYEILSATQTRQVQHYSCCPEPYIDVNLVVKFRERDDDKLHSQANLMRLKSDLFNYPGPTKDDPLTVTLGFTLQDIVKADSSTNEVDLVYYEQQRWKLNSLMWDPNEYGNITDFRTSAADIWTPDITAYSSTRPVQVLSPQIAVVTHDGSVMFIPAQRLSFMCDPTGVDSEEGATCAVKFGSWVYSGFEIDLKTDTDQVDLSSYYASSKYEILSATQTRQVQHYSCCPEPYIDVNLVVKFRERSQANLMRLKSDLFMYPGPTKDDPLTVTLGFTLQDIVKADSSTNEVDLVYYEQQRWKLNSLMWDPNEYGNITDFRTSAADIWTPDITAYSSTRPVQVLSPQIAVVTHDGSVMFIPAQRLSFMCDPTGVDSEEGATCAVKFGSWVYSGFEIDLKTDTDQVDLSSYYASSKYEILSATQTRQVQHYSCCPEPYIDVNLVVKFRERGCCSTPPCAVLYCGCCSTPPCAVLYCGCCSTPPCAVLYCGCCSTPPCAVLYCGCCSTPPCAVLYC